Protein AF-A0A101ITB7-F1 (afdb_monomer)

pLDDT: mean 83.91, std 12.14, range [27.19, 98.31]

Structure (mmCIF, N/CA/C/O backbone):
data_AF-A0A101ITB7-F1
#
_entry.id   AF-A0A101ITB7-F1
#
loop_
_atom_site.group_PDB
_atom_site.id
_atom_site.type_symbol
_atom_site.label_atom_id
_atom_site.label_alt_id
_atom_site.label_comp_id
_atom_site.label_asym_id
_atom_site.label_entity_id
_atom_site.label_seq_id
_atom_site.pdbx_PDB_ins_code
_atom_site.Cartn_x
_atom_site.Cartn_y
_atom_site.Cartn_z
_atom_site.occupancy
_atom_site.B_iso_or_equiv
_atom_site.auth_seq_id
_atom_site.auth_comp_id
_atom_site.auth_asym_id
_atom_site.auth_atom_id
_atom_site.pdbx_PDB_model_num
ATOM 1 N N . PRO A 1 1 ? 10.559 -24.877 -35.482 1.00 33.91 1 PRO A N 1
ATOM 2 C CA . PRO A 1 1 ? 9.096 -24.770 -35.271 1.00 33.91 1 PRO A CA 1
ATOM 3 C C . PRO A 1 1 ? 8.736 -25.416 -33.936 1.00 33.91 1 PRO A C 1
ATOM 5 O O . PRO A 1 1 ? 8.872 -26.626 -33.802 1.00 33.91 1 PRO A O 1
ATOM 8 N N . VAL A 1 2 ? 8.377 -24.609 -32.938 1.00 36.75 2 VAL A N 1
ATOM 9 C CA . VAL A 1 2 ? 7.876 -25.147 -31.670 1.00 36.75 2 VAL A CA 1
ATOM 10 C C . VAL A 1 2 ? 6.445 -25.619 -31.937 1.00 36.75 2 VAL A C 1
ATOM 12 O O . VAL A 1 2 ? 5.570 -24.798 -32.208 1.00 36.75 2 VAL A O 1
ATOM 15 N N . ASP A 1 3 ? 6.232 -26.933 -31.974 1.00 37.38 3 ASP A N 1
ATOM 16 C CA . ASP A 1 3 ? 4.893 -27.518 -32.044 1.00 37.38 3 ASP A CA 1
ATOM 17 C C . ASP A 1 3 ? 4.288 -27.493 -30.636 1.00 37.38 3 ASP A C 1
ATOM 19 O O . ASP A 1 3 ? 4.754 -28.191 -29.737 1.00 37.38 3 ASP A O 1
ATOM 23 N N . LEU A 1 4 ? 3.305 -26.616 -30.430 1.00 48.78 4 LEU A N 1
ATOM 24 C CA . LEU A 1 4 ? 2.553 -26.479 -29.176 1.00 48.78 4 LEU A CA 1
ATOM 25 C C . LEU A 1 4 ? 1.049 -26.710 -29.396 1.00 48.78 4 LEU A C 1
ATOM 27 O O . LEU A 1 4 ? 0.224 -26.281 -28.586 1.00 48.78 4 LEU A O 1
ATOM 31 N N . ALA A 1 5 ? 0.669 -27.357 -30.502 1.00 39.28 5 ALA A N 1
ATOM 32 C CA . ALA A 1 5 ? -0.726 -27.549 -30.878 1.00 39.28 5 ALA A CA 1
ATOM 33 C C . ALA A 1 5 ? -1.328 -28.822 -30.254 1.00 39.28 5 ALA A C 1
ATOM 35 O O . ALA A 1 5 ? -1.622 -29.780 -30.955 1.00 39.28 5 ALA A O 1
ATOM 36 N N . ASP A 1 6 ? -1.495 -28.810 -28.928 1.00 38.94 6 ASP A N 1
ATOM 37 C CA . ASP A 1 6 ? -2.653 -29.346 -28.185 1.00 38.94 6 ASP A CA 1
ATOM 38 C C . ASP A 1 6 ? -2.394 -29.163 -26.671 1.00 38.94 6 ASP A C 1
ATOM 40 O O . ASP A 1 6 ? -1.325 -29.503 -26.175 1.00 38.94 6 ASP A O 1
ATOM 44 N N . ASN A 1 7 ? -3.360 -28.610 -25.923 1.00 49.62 7 ASN A N 1
ATOM 45 C CA . ASN A 1 7 ? -3.300 -28.321 -24.468 1.00 49.62 7 ASN A CA 1
ATOM 46 C C . ASN A 1 7 ? -2.377 -27.180 -23.971 1.00 49.62 7 ASN A C 1
ATOM 48 O O . ASN A 1 7 ? -2.079 -27.108 -22.779 1.00 49.62 7 ASN A O 1
ATOM 52 N N . SER A 1 8 ? -1.963 -26.243 -24.827 1.00 61.72 8 SER A N 1
ATOM 53 C CA . SER A 1 8 ? -1.194 -25.062 -24.393 1.00 61.72 8 SER A CA 1
ATOM 54 C C . SER A 1 8 ? -2.022 -24.094 -23.520 1.00 61.72 8 SER A C 1
ATOM 56 O O . SER A 1 8 ? -3.097 -23.641 -23.918 1.00 61.72 8 SER A O 1
ATOM 58 N N . VAL A 1 9 ? -1.480 -23.713 -22.355 1.00 69.94 9 VAL A N 1
ATOM 59 C CA . VAL A 1 9 ? -1.994 -22.662 -21.437 1.00 69.94 9 VAL A CA 1
ATOM 60 C C . VAL A 1 9 ? -1.889 -21.240 -22.013 1.00 69.94 9 VAL A C 1
ATOM 62 O O . VAL A 1 9 ? -2.451 -20.291 -21.464 1.00 69.94 9 VAL A O 1
ATOM 65 N N . PHE A 1 10 ? -1.215 -21.100 -23.157 1.00 70.44 10 PHE A N 1
ATOM 66 C CA . PHE A 1 10 ? -1.117 -19.874 -23.939 1.00 70.44 10 PHE A CA 1
ATOM 67 C C . PHE A 1 10 ? -1.823 -20.037 -25.287 1.00 70.44 10 PHE A C 1
ATOM 69 O O . PHE A 1 10 ? -1.676 -21.039 -25.990 1.00 70.44 10 PHE A O 1
ATOM 76 N N . GLU A 1 11 ? -2.577 -19.021 -25.677 1.00 68.44 11 GLU A N 1
ATOM 77 C CA . GLU A 1 11 ? -2.987 -18.798 -27.050 1.00 68.44 11 GLU A CA 1
ATOM 78 C C . GLU A 1 11 ? -1.802 -18.219 -27.813 1.00 68.44 11 GLU A C 1
ATOM 80 O O . GLU A 1 11 ? -1.277 -17.156 -27.482 1.00 68.44 11 GLU A O 1
ATOM 85 N N . PHE A 1 12 ? -1.346 -18.958 -28.816 1.00 62.19 12 PHE A N 1
ATOM 86 C CA . PHE A 1 12 ? -0.260 -18.511 -29.662 1.00 62.19 12 PHE A CA 1
ATOM 87 C C . PHE A 1 12 ? -0.843 -17.806 -30.878 1.00 62.19 12 PHE A C 1
ATOM 89 O O . PHE A 1 12 ? -1.405 -18.453 -31.766 1.00 62.19 12 PHE A O 1
ATOM 96 N N . TYR A 1 13 ? -0.711 -16.485 -30.938 1.00 55.78 13 TYR A N 1
ATOM 97 C CA . TYR A 1 13 ? -1.038 -15.771 -32.162 1.00 55.78 13 TYR A CA 1
ATOM 98 C C . TYR A 1 13 ? 0.209 -15.797 -33.035 1.00 55.78 13 TYR A C 1
ATOM 100 O O . TYR A 1 13 ? 1.207 -15.162 -32.727 1.00 55.78 13 TYR A O 1
ATOM 108 N N . TYR A 1 14 ? 0.135 -16.628 -34.072 1.00 46.06 14 TYR A N 1
ATOM 109 C CA . TYR A 1 14 ? 1.007 -16.726 -35.241 1.00 46.06 14 TYR A CA 1
ATOM 110 C C . TYR A 1 14 ? 2.308 -15.894 -35.242 1.00 46.06 14 TYR A C 1
ATOM 112 O O . TYR A 1 14 ? 2.302 -14.666 -35.203 1.00 46.06 14 TYR A O 1
ATOM 120 N N . TYR A 1 15 ? 3.417 -16.602 -35.468 1.00 45.84 15 TYR A N 1
ATOM 121 C CA . TYR A 1 15 ? 4.729 -16.088 -35.861 1.00 45.84 15 TYR A CA 1
ATOM 122 C C . TYR A 1 15 ? 4.610 -15.010 -36.954 1.00 45.84 15 TYR A C 1
ATOM 124 O O . TYR A 1 15 ? 4.362 -15.319 -38.123 1.00 45.84 15 TYR A O 1
ATOM 132 N N . TYR A 1 16 ? 4.791 -13.743 -36.580 1.00 38.72 16 TYR A N 1
ATOM 133 C CA . TYR A 1 16 ? 5.037 -12.659 -37.524 1.00 38.72 16 TYR A CA 1
ATOM 134 C C . TYR A 1 16 ? 6.554 -12.438 -37.550 1.00 38.72 16 TYR A C 1
ATOM 136 O O . TYR A 1 16 ? 7.086 -11.822 -36.625 1.00 38.72 16 TYR A O 1
ATOM 144 N N . PRO A 1 17 ? 7.294 -12.900 -38.577 1.00 38.28 17 PRO A N 1
ATOM 145 C CA . PRO A 1 17 ? 8.555 -12.244 -38.873 1.00 38.28 17 PRO A CA 1
ATOM 146 C C . PRO A 1 17 ? 8.157 -10.800 -39.163 1.00 38.28 17 PRO A C 1
ATOM 148 O O . PRO A 1 17 ? 7.329 -10.568 -40.049 1.00 38.28 17 PRO A O 1
ATOM 151 N N . ALA A 1 18 ? 8.611 -9.846 -38.353 1.00 30.25 18 ALA A N 1
ATOM 152 C CA . ALA A 1 18 ? 8.240 -8.452 -38.518 1.00 30.25 18 ALA A CA 1
ATOM 153 C C . ALA A 1 18 ? 8.502 -8.036 -39.975 1.00 30.25 18 ALA A C 1
ATOM 155 O O . ALA A 1 18 ? 9.633 -7.793 -40.379 1.00 30.25 18 ALA A O 1
ATOM 156 N N . LYS A 1 19 ? 7.443 -7.944 -40.788 1.00 32.34 19 LYS A N 1
ATOM 157 C CA . LYS A 1 19 ? 7.458 -7.204 -42.048 1.00 32.34 19 LYS A CA 1
ATOM 158 C C . LYS A 1 19 ? 7.350 -5.721 -41.702 1.00 32.34 19 LYS A C 1
ATOM 160 O O . LYS A 1 19 ? 6.386 -5.064 -42.080 1.00 32.34 19 LYS A O 1
ATOM 165 N N . GLN A 1 20 ? 8.311 -5.189 -40.952 1.00 27.48 20 GLN A N 1
ATOM 166 C CA . GLN A 1 20 ? 8.674 -3.797 -41.154 1.00 27.48 20 GLN A CA 1
ATOM 167 C C . GLN A 1 20 ? 9.738 -3.803 -42.237 1.00 27.48 20 GLN A C 1
ATOM 169 O O . GLN A 1 20 ? 10.849 -4.286 -42.045 1.00 27.48 20 GLN A O 1
ATOM 174 N N . SER A 1 21 ? 9.334 -3.343 -43.416 1.00 27.75 21 SER A N 1
ATOM 175 C CA . SER A 1 21 ? 10.185 -3.175 -44.583 1.00 27.75 21 SER A CA 1
ATOM 176 C C . SER A 1 21 ? 11.268 -2.134 -44.292 1.00 27.75 21 SER A C 1
ATOM 178 O O . SER A 1 21 ? 11.135 -0.974 -44.675 1.00 27.75 21 SER A O 1
ATOM 180 N N . VAL A 1 22 ? 12.344 -2.532 -43.618 1.00 27.19 22 VAL A N 1
ATOM 181 C CA . VAL A 1 22 ? 13.612 -1.810 -43.686 1.00 27.19 22 VAL A CA 1
ATOM 182 C C . VAL A 1 22 ? 14.272 -2.278 -44.978 1.00 27.19 22 VAL A C 1
ATOM 184 O O . VAL A 1 22 ? 14.761 -3.398 -45.088 1.00 27.19 22 VAL A O 1
ATOM 187 N N . TYR A 1 23 ? 14.166 -1.457 -46.019 1.00 31.00 23 TYR A N 1
ATOM 188 C CA . TYR A 1 23 ? 14.819 -1.705 -47.299 1.00 31.00 23 TYR A CA 1
ATOM 189 C C . TYR A 1 23 ? 16.345 -1.691 -47.117 1.00 31.00 23 TYR A C 1
ATOM 191 O O . TYR A 1 23 ? 16.915 -0.610 -47.037 1.00 31.00 23 TYR A O 1
ATOM 199 N N . ALA A 1 24 ? 16.989 -2.861 -47.075 1.00 28.48 24 ALA A N 1
ATOM 200 C CA . ALA A 1 24 ? 18.298 -3.154 -47.682 1.00 28.48 24 ALA A CA 1
ATOM 201 C C . ALA A 1 24 ? 18.719 -4.608 -47.383 1.00 28.48 24 ALA A C 1
ATOM 203 O O . ALA A 1 24 ? 18.534 -5.111 -46.279 1.00 28.48 24 ALA A O 1
ATOM 204 N N . TYR A 1 25 ? 19.264 -5.283 -48.394 1.00 40.50 25 TYR A N 1
ATOM 205 C CA . TYR A 1 25 ? 19.707 -6.677 -48.372 1.00 40.50 25 TYR A CA 1
ATOM 206 C C . TYR A 1 25 ? 20.937 -6.857 -47.465 1.00 40.50 25 TYR A C 1
ATOM 208 O O . TYR A 1 25 ? 21.941 -6.193 -47.696 1.00 40.50 25 TYR A O 1
ATOM 216 N N . ASN A 1 26 ? 20.871 -7.746 -46.463 1.00 38.38 26 ASN A N 1
ATOM 217 C CA . ASN A 1 26 ? 22.031 -8.164 -45.666 1.00 38.38 26 ASN A CA 1
ATOM 218 C C . ASN A 1 26 ? 21.758 -9.475 -44.902 1.00 38.38 26 ASN A C 1
ATOM 220 O O . ASN A 1 26 ? 20.678 -9.683 -44.345 1.00 38.38 26 ASN A O 1
ATOM 224 N N . SER A 1 27 ? 22.743 -10.368 -44.871 1.00 42.62 27 SER A N 1
ATOM 225 C CA . SER A 1 27 ? 22.672 -11.713 -44.294 1.00 42.62 27 SER A CA 1
ATOM 226 C C . SER A 1 27 ? 23.351 -11.776 -42.926 1.00 42.62 27 SER A C 1
ATOM 228 O O . SER A 1 27 ? 24.191 -12.642 -42.741 1.00 42.62 27 SER A O 1
ATOM 230 N N . GLU A 1 28 ? 23.021 -10.873 -41.981 1.00 39.09 28 GLU A N 1
ATOM 231 C CA . GLU A 1 28 ? 23.363 -10.996 -40.542 1.00 39.09 28 GLU A CA 1
ATOM 232 C C . GLU A 1 28 ? 22.151 -10.872 -39.597 1.00 39.09 28 GLU A C 1
ATOM 234 O O . GLU A 1 28 ? 22.014 -9.938 -38.820 1.00 39.09 28 GLU A O 1
ATOM 239 N N . TRP A 1 29 ? 21.193 -11.793 -39.705 1.00 45.44 29 TRP A N 1
ATOM 240 C CA . TRP A 1 29 ? 20.064 -11.889 -38.777 1.00 45.44 29 TRP A CA 1
ATOM 241 C C . TRP A 1 29 ? 20.512 -12.406 -37.400 1.00 45.44 29 TRP A C 1
ATOM 243 O O . TRP A 1 29 ? 20.608 -13.616 -37.183 1.00 45.44 29 TRP A O 1
ATOM 253 N N . ASN A 1 30 ? 20.638 -11.513 -36.425 1.00 38.09 30 ASN A N 1
ATOM 254 C CA . ASN A 1 30 ? 20.083 -11.825 -35.112 1.00 38.09 30 ASN A CA 1
ATOM 255 C C . ASN A 1 30 ? 18.574 -12.012 -35.316 1.00 38.09 30 ASN A C 1
ATOM 257 O O . ASN A 1 30 ? 17.835 -11.044 -35.500 1.00 38.09 30 ASN A O 1
ATOM 261 N N . SER A 1 31 ? 18.104 -13.259 -35.410 1.00 39.88 31 SER A N 1
ATOM 262 C CA . SER A 1 31 ? 16.673 -13.508 -35.571 1.00 39.88 31 SER A CA 1
ATOM 263 C C . SER A 1 31 ? 16.002 -13.399 -34.207 1.00 39.88 31 SER A C 1
ATOM 265 O O . SER A 1 31 ? 15.858 -14.393 -33.493 1.00 39.88 31 SER A O 1
ATOM 267 N N . ALA A 1 32 ? 15.576 -12.191 -33.845 1.00 40.72 32 ALA A N 1
ATOM 268 C CA . ALA A 1 32 ? 14.639 -12.010 -32.748 1.00 40.72 32 ALA A CA 1
ATOM 269 C C . ALA A 1 32 ? 13.303 -12.642 -33.163 1.00 40.72 32 ALA A C 1
ATOM 271 O O . ALA A 1 32 ? 12.552 -12.103 -33.979 1.00 40.72 32 ALA A O 1
ATOM 272 N N . SER A 1 33 ? 13.042 -13.842 -32.650 1.00 48.19 33 SER A N 1
ATOM 273 C CA . SER A 1 33 ? 11.753 -14.500 -32.823 1.00 48.19 33 SER A CA 1
ATOM 274 C C . SER A 1 33 ? 10.846 -14.040 -31.698 1.00 48.19 33 SER A C 1
ATOM 276 O O . SER A 1 33 ? 10.989 -14.470 -30.557 1.00 48.19 33 SER A O 1
ATOM 278 N N . TRP A 1 34 ? 9.929 -13.136 -32.024 1.00 54.03 34 TRP A N 1
ATOM 279 C CA . TRP A 1 34 ? 8.915 -12.684 -31.087 1.00 54.03 34 TRP A CA 1
ATOM 280 C C . TRP A 1 34 ? 7.776 -13.694 -31.067 1.00 54.03 34 TRP A C 1
ATOM 282 O O . TRP A 1 34 ? 7.126 -13.964 -32.078 1.00 54.03 34 TRP A O 1
ATOM 292 N N . TYR A 1 35 ? 7.558 -14.263 -29.893 1.00 61.75 35 TYR A N 1
ATOM 293 C CA . TYR A 1 35 ? 6.445 -15.148 -29.610 1.00 61.75 35 TYR A CA 1
ATOM 294 C C . TYR A 1 35 ? 5.341 -14.283 -29.008 1.00 61.75 35 TYR A C 1
ATOM 296 O O . TYR A 1 35 ? 5.442 -13.878 -27.851 1.00 61.75 35 TYR A O 1
ATOM 304 N N . TYR A 1 36 ? 4.305 -13.960 -29.790 1.00 62.88 36 TYR A N 1
ATOM 305 C CA . TYR A 1 36 ? 3.116 -13.349 -29.206 1.00 62.88 36 TYR A CA 1
ATOM 306 C C . TYR A 1 36 ? 2.306 -14.445 -28.524 1.00 62.88 36 TYR A C 1
ATOM 308 O O . TYR A 1 36 ? 1.613 -15.245 -29.159 1.00 62.88 36 TYR A O 1
ATOM 316 N N . ILE A 1 37 ? 2.449 -14.487 -27.208 1.00 69.44 37 ILE A N 1
ATOM 317 C CA . ILE A 1 37 ? 1.675 -15.353 -26.338 1.00 69.44 37 ILE A CA 1
ATOM 318 C C . ILE A 1 37 ? 0.582 -14.518 -25.686 1.00 69.44 37 ILE A C 1
ATOM 320 O O . ILE A 1 37 ? 0.841 -13.448 -25.140 1.00 69.44 37 ILE A O 1
ATOM 324 N N . GLN A 1 38 ? -0.642 -15.020 -25.722 1.00 73.38 38 GLN A N 1
ATOM 325 C CA . GLN A 1 38 ? -1.711 -14.529 -24.873 1.00 73.38 38 GLN A CA 1
ATOM 326 C C . GLN A 1 38 ? -2.016 -15.618 -23.849 1.00 73.38 38 GLN A C 1
ATOM 328 O O . GLN A 1 38 ? -2.418 -16.717 -24.230 1.00 73.38 38 GLN A O 1
ATOM 333 N N . PRO A 1 39 ? -1.811 -15.378 -22.553 1.00 75.56 39 PRO A N 1
ATOM 334 C CA . PRO A 1 39 ? -2.157 -16.371 -21.551 1.00 75.56 39 PRO A CA 1
ATOM 335 C C . PRO A 1 39 ? -3.668 -16.613 -21.496 1.00 75.56 39 PRO A C 1
ATOM 337 O O . PRO A 1 39 ? -4.459 -15.676 -21.579 1.00 75.56 39 PRO A O 1
ATOM 340 N N . LYS A 1 40 ? -4.063 -17.884 -21.348 1.00 76.69 40 LYS A N 1
ATOM 341 C CA . LYS A 1 40 ? -5.464 -18.311 -21.160 1.00 76.69 40 LYS A CA 1
ATOM 342 C C . LYS A 1 40 ? -5.798 -18.631 -19.712 1.00 76.69 40 LYS A C 1
ATOM 344 O O . LYS A 1 40 ? -6.967 -18.670 -19.344 1.00 76.69 40 LYS A O 1
ATOM 349 N N . GLN A 1 41 ? -4.774 -18.953 -18.933 1.00 79.81 41 GLN A N 1
ATOM 350 C CA . GLN A 1 41 ? -4.882 -19.419 -17.560 1.00 79.81 41 GLN A CA 1
ATOM 351 C C . GLN A 1 41 ? -3.926 -18.614 -16.689 1.00 79.81 41 GLN A C 1
ATOM 353 O O . GLN A 1 41 ? -2.853 -18.216 -17.141 1.00 79.81 41 GLN A O 1
ATOM 358 N N . LEU A 1 42 ? -4.336 -18.381 -15.448 1.00 82.56 42 LEU A N 1
ATOM 359 C CA . LEU A 1 42 ? -3.493 -17.799 -14.412 1.00 82.56 42 LEU A CA 1
ATOM 360 C C . LEU A 1 42 ? -2.590 -18.885 -13.819 1.00 82.56 42 LEU A C 1
ATOM 362 O O . LEU A 1 42 ? -2.994 -20.046 -13.747 1.00 82.56 42 LEU A O 1
ATOM 366 N N . GLY A 1 43 ? -1.392 -18.511 -13.377 1.00 78.50 43 GLY A N 1
ATOM 367 C CA . GLY A 1 43 ? -0.438 -19.421 -12.746 1.00 78.50 43 GLY A CA 1
ATOM 368 C C . GLY A 1 43 ? 1.002 -19.229 -13.209 1.00 78.50 43 GLY A C 1
ATOM 369 O O . GLY A 1 43 ? 1.315 -18.344 -14.008 1.00 78.50 43 GLY A O 1
ATOM 370 N N . ASP A 1 44 ? 1.875 -20.088 -12.689 1.00 75.44 44 ASP A N 1
ATOM 371 C CA . ASP A 1 44 ? 3.286 -20.152 -13.057 1.00 75.44 44 ASP A CA 1
ATOM 372 C C . ASP A 1 44 ? 3.504 -21.255 -14.091 1.00 75.44 44 ASP A C 1
ATOM 374 O O . ASP A 1 44 ? 3.261 -22.437 -13.840 1.00 75.44 44 ASP A O 1
ATOM 378 N N . PHE A 1 45 ? 3.988 -20.865 -15.266 1.00 77.75 45 PHE A N 1
ATOM 379 C CA . PHE A 1 45 ? 4.180 -21.771 -16.388 1.00 77.75 45 PHE A CA 1
ATOM 380 C C . PHE A 1 45 ? 5.649 -21.813 -16.777 1.00 77.75 45 PHE A C 1
ATOM 382 O O . PHE A 1 45 ? 6.194 -20.866 -17.348 1.00 77.75 45 PHE A O 1
ATOM 389 N N . ASN A 1 46 ? 6.299 -22.933 -16.470 1.00 76.94 46 ASN A N 1
ATOM 390 C CA . ASN A 1 46 ? 7.658 -23.181 -16.928 1.00 76.94 46 ASN A CA 1
ATOM 391 C C . ASN A 1 46 ? 7.658 -23.385 -18.443 1.00 76.94 46 ASN A C 1
ATOM 393 O O . ASN A 1 46 ? 6.867 -24.164 -18.974 1.00 76.94 46 ASN A O 1
ATOM 397 N N . TYR A 1 47 ? 8.569 -22.710 -19.129 1.00 71.06 47 TYR A N 1
ATOM 398 C CA . TYR A 1 47 ? 8.794 -22.868 -20.554 1.00 71.06 47 TYR A CA 1
ATOM 399 C C . TYR A 1 47 ? 10.230 -23.311 -20.815 1.00 71.06 47 TYR A C 1
ATOM 401 O O . TYR A 1 47 ? 11.154 -23.006 -20.059 1.00 71.06 47 TYR A O 1
ATOM 409 N N . SER A 1 48 ? 10.406 -24.019 -21.924 1.00 69.44 48 SER A N 1
ATOM 410 C CA . SER A 1 48 ? 11.707 -24.318 -22.500 1.00 69.44 48 SER A CA 1
ATOM 411 C C . SER A 1 48 ? 11.647 -23.974 -23.978 1.00 69.44 48 SER A C 1
ATOM 413 O O . SER A 1 48 ? 10.795 -24.488 -24.703 1.00 69.44 48 SER A O 1
ATOM 415 N N . ILE A 1 49 ? 12.516 -23.077 -24.428 1.00 68.62 49 ILE A N 1
ATOM 416 C CA . ILE A 1 49 ? 12.694 -22.784 -25.847 1.00 68.62 49 ILE A CA 1
ATOM 417 C C . ILE A 1 49 ? 13.945 -23.531 -26.279 1.00 68.62 49 ILE A C 1
ATOM 419 O O . ILE A 1 49 ? 15.048 -23.204 -25.847 1.00 68.62 49 ILE A O 1
ATOM 423 N N . THR A 1 50 ? 13.761 -24.543 -27.124 1.00 66.25 50 THR A N 1
ATOM 424 C CA . THR A 1 50 ? 14.864 -25.308 -27.710 1.00 66.25 50 THR A CA 1
ATOM 425 C C . THR A 1 50 ? 15.142 -24.798 -29.119 1.00 66.25 50 THR A C 1
ATOM 427 O O . THR A 1 50 ? 14.239 -24.719 -29.955 1.00 66.25 50 THR A O 1
ATOM 430 N N . LEU A 1 51 ? 16.398 -24.454 -29.381 1.00 62.03 51 LEU A N 1
ATOM 431 C CA . LEU A 1 51 ? 16.914 -24.142 -30.704 1.00 62.03 51 LEU A CA 1
ATOM 432 C C . LEU A 1 51 ? 17.685 -25.356 -31.223 1.00 62.03 51 LEU A C 1
ATOM 434 O O . LEU A 1 51 ? 18.692 -25.748 -30.636 1.00 62.03 51 LEU A O 1
ATOM 438 N N . GLU A 1 52 ? 17.229 -25.926 -32.336 1.00 61.94 52 GLU A N 1
ATOM 439 C CA . GLU A 1 52 ? 17.882 -27.061 -32.990 1.00 61.94 52 GLU A CA 1
ATOM 440 C C . GLU A 1 52 ? 18.375 -26.669 -34.382 1.00 61.94 52 GLU A C 1
ATOM 442 O O . GLU A 1 52 ? 17.607 -26.190 -35.219 1.00 61.94 52 GLU A O 1
ATOM 447 N N . ALA A 1 53 ? 19.661 -26.894 -34.641 1.00 50.41 53 ALA A N 1
ATOM 448 C CA . ALA A 1 53 ? 20.281 -26.651 -35.937 1.00 50.41 53 ALA A CA 1
ATOM 449 C C . ALA A 1 53 ? 21.446 -27.623 -36.166 1.00 50.41 53 ALA A C 1
ATOM 451 O O . ALA A 1 53 ? 22.256 -27.866 -35.274 1.00 50.41 53 ALA A O 1
ATOM 452 N N . LYS A 1 54 ? 21.544 -28.186 -37.379 1.00 55.56 54 LYS A N 1
ATOM 453 C CA . LYS A 1 54 ? 22.667 -29.042 -37.828 1.00 55.56 54 LYS A CA 1
ATOM 454 C C . LYS A 1 54 ? 23.033 -30.184 -36.859 1.00 55.56 54 LYS A C 1
ATOM 456 O O . LYS A 1 54 ? 24.204 -30.486 -36.650 1.00 55.56 54 LYS A O 1
ATOM 461 N N . GLY A 1 55 ? 22.026 -30.820 -36.255 1.00 63.09 55 GLY A N 1
ATOM 462 C CA . GLY A 1 55 ? 22.220 -31.924 -35.305 1.00 63.09 55 GLY A CA 1
ATOM 463 C C . GLY A 1 55 ? 22.742 -31.498 -33.926 1.00 63.09 55 GLY A C 1
ATOM 464 O O . GLY A 1 55 ? 23.154 -32.355 -33.148 1.00 63.09 55 GLY A O 1
ATOM 465 N N . ARG A 1 56 ? 22.736 -30.195 -33.619 1.00 50.50 56 ARG A N 1
ATOM 466 C CA . ARG A 1 56 ? 23.019 -29.627 -32.295 1.00 50.50 56 ARG A CA 1
ATOM 467 C C . ARG A 1 56 ? 21.762 -28.959 -31.742 1.00 50.50 56 ARG A C 1
ATOM 469 O O . ARG A 1 56 ? 20.965 -28.412 -32.502 1.00 50.50 56 ARG A O 1
ATOM 476 N N . SER A 1 57 ? 21.615 -28.984 -30.423 1.00 64.12 57 SER A N 1
ATOM 477 C CA . SER A 1 57 ? 20.503 -28.367 -29.701 1.00 64.12 57 SER A CA 1
ATOM 478 C C . SER A 1 57 ? 21.027 -27.497 -28.562 1.00 64.12 57 SER A C 1
ATOM 480 O O . SER A 1 57 ? 21.911 -27.927 -27.819 1.00 64.12 57 SER A O 1
ATOM 482 N N . ALA A 1 58 ? 20.452 -26.313 -28.393 1.00 56.97 58 ALA A N 1
ATOM 483 C CA . ALA A 1 58 ? 20.596 -25.475 -27.206 1.00 56.97 58 ALA A CA 1
ATOM 484 C C . ALA A 1 58 ? 19.203 -25.167 -26.649 1.00 56.97 58 ALA A C 1
ATOM 486 O O . ALA A 1 58 ? 18.225 -25.195 -27.393 1.00 56.97 58 ALA A O 1
ATOM 487 N N . TYR A 1 59 ? 19.095 -24.882 -25.354 1.00 64.25 59 TYR A N 1
ATOM 488 C CA . TYR A 1 59 ? 17.816 -24.558 -24.732 1.00 64.25 59 TYR A CA 1
ATOM 489 C C . TYR A 1 59 ? 17.952 -23.389 -23.764 1.00 64.25 59 TYR A C 1
ATOM 491 O O . TYR A 1 59 ? 18.980 -23.226 -23.106 1.00 64.25 59 TYR A O 1
ATOM 499 N N . VAL A 1 60 ? 16.886 -22.602 -23.657 1.00 60.28 60 VAL A N 1
ATOM 500 C CA . VAL A 1 60 ? 16.680 -21.646 -22.570 1.00 60.28 60 VAL A CA 1
ATOM 501 C C . VAL A 1 60 ? 15.412 -22.034 -21.831 1.00 60.28 60 VAL A C 1
ATOM 503 O O . VAL A 1 60 ? 14.375 -22.286 -22.443 1.00 60.28 60 VAL A O 1
ATOM 506 N N . ASN A 1 61 ? 15.513 -22.106 -20.511 1.00 66.38 61 ASN A N 1
ATOM 507 C CA . ASN A 1 61 ? 14.377 -22.367 -19.643 1.00 66.38 61 ASN A CA 1
ATOM 508 C C . ASN A 1 61 ? 14.006 -21.079 -18.921 1.00 66.38 61 ASN A C 1
ATOM 510 O O . ASN A 1 61 ? 14.879 -20.290 -18.562 1.00 66.38 61 ASN A O 1
ATOM 514 N N . GLY A 1 62 ? 12.723 -20.906 -18.657 1.00 65.06 62 GLY A N 1
ATOM 515 C CA . GLY A 1 62 ? 12.239 -19.834 -17.808 1.00 65.06 62 GLY A CA 1
ATOM 516 C C . GLY A 1 62 ? 10.855 -20.144 -17.271 1.00 65.06 62 GLY A C 1
ATOM 517 O O . GLY A 1 62 ? 10.306 -21.221 -17.502 1.00 65.06 62 GLY A O 1
ATOM 518 N N . THR A 1 63 ? 10.287 -19.179 -16.566 1.00 70.25 63 THR A N 1
ATOM 519 C CA . THR A 1 63 ? 8.937 -19.265 -16.017 1.00 70.25 63 THR A CA 1
ATOM 520 C C . THR A 1 63 ? 8.185 -18.009 -16.422 1.00 70.25 63 THR A C 1
ATOM 522 O O . THR A 1 63 ? 8.682 -16.900 -16.241 1.00 70.25 63 THR A O 1
ATOM 525 N N . ILE A 1 64 ? 6.997 -18.177 -16.997 1.00 71.44 64 ILE A N 1
ATOM 526 C CA . ILE A 1 64 ? 6.049 -17.090 -17.230 1.00 71.44 64 ILE A CA 1
ATOM 527 C C . ILE A 1 64 ? 5.029 -17.146 -16.102 1.00 71.44 64 ILE A C 1
ATOM 529 O O . ILE A 1 64 ? 4.276 -18.113 -15.996 1.00 71.44 64 ILE A O 1
ATOM 533 N N . ARG A 1 65 ? 5.000 -16.101 -15.277 1.00 72.94 65 ARG A N 1
ATOM 534 C CA . ARG A 1 65 ? 3.956 -15.896 -14.275 1.00 72.94 65 ARG A CA 1
ATOM 535 C C . ARG A 1 65 ? 2.825 -15.093 -14.896 1.00 72.94 65 ARG A C 1
ATOM 537 O O . ARG A 1 65 ? 3.017 -13.937 -15.269 1.00 72.94 65 ARG A O 1
ATOM 544 N N . VAL A 1 66 ? 1.651 -15.701 -15.003 1.00 76.69 66 VAL A N 1
ATOM 545 C CA . VAL A 1 66 ? 0.422 -15.027 -15.421 1.00 76.69 66 VAL A CA 1
ATOM 546 C C . VAL A 1 66 ? -0.398 -14.751 -14.177 1.00 76.69 66 VAL A C 1
ATOM 548 O O . VAL A 1 66 ? -0.896 -15.673 -13.532 1.00 76.69 66 VAL A O 1
ATOM 551 N N . ARG A 1 67 ? -0.567 -13.472 -13.866 1.00 76.38 67 ARG A N 1
ATOM 552 C CA . ARG A 1 67 ? -1.375 -13.023 -12.741 1.00 76.38 67 ARG A CA 1
ATOM 553 C C . ARG A 1 67 ? -2.289 -11.884 -13.160 1.00 76.38 67 ARG A C 1
ATOM 555 O O . ARG A 1 67 ? -2.031 -11.184 -14.135 1.00 76.38 67 ARG A O 1
ATOM 562 N N . GLU A 1 68 ? -3.326 -11.700 -12.375 1.00 80.25 68 GLU A N 1
ATOM 563 C CA . GLU A 1 68 ? -4.129 -10.486 -12.314 1.00 80.25 68 GLU A CA 1
ATOM 564 C C . GLU A 1 68 ? -4.122 -10.012 -10.852 1.00 80.25 68 GLU A C 1
ATOM 566 O O . GLU A 1 68 ? -3.650 -10.759 -9.988 1.00 80.25 68 GLU A O 1
ATOM 571 N N . PRO A 1 69 ? -4.632 -8.808 -10.542 1.00 79.62 69 PRO A N 1
ATOM 572 C CA . PRO A 1 69 ? -4.766 -8.378 -9.158 1.00 79.62 69 PRO A CA 1
ATOM 573 C C . PRO A 1 69 ? -5.549 -9.402 -8.327 1.00 79.62 69 PRO A C 1
ATOM 575 O O . PRO A 1 69 ? -6.661 -9.805 -8.692 1.00 79.62 69 PRO A O 1
ATOM 578 N N . ASN A 1 70 ? -4.965 -9.814 -7.205 1.00 83.62 70 ASN A N 1
ATOM 579 C CA . ASN A 1 70 ? -5.638 -10.677 -6.247 1.00 83.62 70 ASN A CA 1
ATOM 580 C C . ASN A 1 70 ? -6.651 -9.873 -5.427 1.00 83.62 70 ASN A C 1
ATOM 582 O O . ASN A 1 70 ? -6.461 -8.688 -5.148 1.00 83.62 70 ASN A O 1
ATOM 586 N N . VAL A 1 71 ? -7.718 -10.548 -5.017 1.00 85.88 71 VAL A N 1
ATOM 587 C CA . VAL A 1 71 ? -8.612 -10.097 -3.955 1.00 85.88 71 VAL A CA 1
ATOM 588 C C . VAL A 1 71 ? -8.306 -10.888 -2.694 1.00 85.88 71 VAL A C 1
ATOM 590 O O . VAL A 1 71 ? -7.952 -12.069 -2.748 1.00 85.88 71 VAL A O 1
ATOM 593 N N . ASP A 1 72 ? -8.438 -10.223 -1.557 1.00 85.44 72 ASP A N 1
ATOM 594 C CA . ASP A 1 72 ? -8.334 -10.877 -0.264 1.00 85.44 72 ASP A CA 1
ATOM 595 C C . ASP A 1 72 ? -9.618 -11.685 -0.016 1.00 85.44 72 ASP A C 1
ATOM 597 O O . ASP A 1 72 ? -10.736 -11.182 -0.173 1.00 85.44 72 ASP A O 1
ATOM 601 N N . ILE A 1 73 ? -9.442 -12.941 0.375 1.00 87.31 73 ILE A N 1
ATOM 602 C CA . ILE A 1 73 ? -10.497 -13.832 0.836 1.00 87.31 73 ILE A CA 1
ATOM 603 C C . ILE A 1 73 ? -10.382 -13.941 2.346 1.00 87.31 73 ILE A C 1
ATOM 605 O O . ILE A 1 73 ? -9.304 -14.216 2.882 1.00 87.31 73 ILE A O 1
ATOM 609 N N . LYS A 1 74 ? -11.498 -13.712 3.034 1.00 85.25 74 LYS A N 1
ATOM 610 C CA . LYS A 1 74 ? -11.550 -13.651 4.488 1.00 85.25 74 LYS A CA 1
ATOM 611 C C . LYS A 1 74 ? -12.670 -14.498 5.034 1.00 85.25 74 LYS A C 1
ATOM 613 O O . LYS A 1 74 ? -13.843 -14.297 4.734 1.00 85.25 74 LYS A O 1
ATOM 618 N N . VAL A 1 75 ? -12.287 -15.409 5.913 1.00 85.94 75 VAL A N 1
ATOM 619 C CA . VAL A 1 75 ? -13.205 -16.223 6.691 1.00 85.94 75 VAL A CA 1
ATOM 620 C C . VAL A 1 75 ? -12.906 -15.951 8.151 1.00 85.94 75 VAL A C 1
ATOM 622 O O . VAL A 1 75 ? -11.937 -16.460 8.703 1.00 85.94 75 VAL A O 1
ATOM 625 N N . MET A 1 76 ? -13.742 -15.119 8.759 1.00 80.50 76 MET A N 1
ATOM 626 C CA . MET A 1 76 ? -13.709 -14.852 10.191 1.00 80.50 76 MET A CA 1
ATOM 627 C C . MET A 1 76 ? -14.973 -15.444 10.786 1.00 80.50 76 MET A C 1
ATOM 629 O O . MET A 1 76 ? -16.076 -15.119 10.340 1.00 80.50 76 MET A O 1
ATOM 633 N N . ASN A 1 77 ? -14.819 -16.332 11.759 1.00 82.12 77 ASN A N 1
ATOM 634 C CA . ASN A 1 77 ? -15.955 -16.866 12.492 1.00 82.12 77 ASN A CA 1
ATOM 635 C C . ASN A 1 77 ? -15.660 -16.851 13.987 1.00 82.12 77 ASN A C 1
ATOM 637 O O . ASN A 1 77 ? -14.548 -17.178 14.407 1.00 82.12 77 ASN A O 1
ATOM 641 N N . THR A 1 78 ? -16.660 -16.481 14.778 1.00 81.94 78 THR A N 1
ATOM 642 C CA . THR A 1 78 ? -16.558 -16.401 16.233 1.00 81.94 78 THR A CA 1
ATOM 643 C C . THR A 1 78 ? -17.742 -17.123 16.854 1.00 81.94 78 THR A C 1
ATOM 645 O O . THR A 1 78 ? -18.876 -16.982 16.406 1.00 81.94 78 THR A O 1
ATOM 648 N N . THR A 1 79 ? -17.484 -17.885 17.913 1.00 83.56 79 THR A N 1
ATOM 649 C CA . THR A 1 79 ? -18.529 -18.465 18.752 1.00 83.56 79 THR A CA 1
ATOM 650 C C . THR A 1 79 ? -18.251 -18.182 20.221 1.00 83.56 79 THR A C 1
ATOM 652 O O . THR A 1 79 ? -17.099 -18.162 20.666 1.00 83.56 79 THR A O 1
ATOM 655 N N . LEU A 1 80 ? -19.326 -17.996 20.984 1.00 82.88 80 LEU A N 1
ATOM 656 C CA . LEU A 1 80 ? -19.292 -17.865 22.434 1.00 82.88 80 LEU A CA 1
ATOM 657 C C . LEU A 1 80 ? -19.694 -19.201 23.067 1.00 82.88 80 LEU A C 1
ATOM 659 O O . LEU A 1 80 ? -20.826 -19.649 22.921 1.00 82.88 80 LEU A O 1
ATOM 663 N N . VAL A 1 81 ? -18.759 -19.831 23.768 1.00 85.50 81 VAL A N 1
ATOM 664 C CA . VAL A 1 81 ? -18.958 -21.032 24.582 1.00 85.50 81 VAL A CA 1
ATOM 665 C C . VAL A 1 81 ? -19.304 -20.596 26.004 1.00 85.50 81 VAL A C 1
ATOM 667 O O . VAL A 1 81 ? -18.606 -19.780 26.606 1.00 85.50 81 VAL A O 1
ATOM 670 N N . THR A 1 82 ? -20.387 -21.132 26.548 1.00 81.75 82 THR A N 1
ATOM 671 C CA . THR A 1 82 ? -20.934 -20.781 27.857 1.00 81.75 82 THR A CA 1
ATOM 672 C C . THR A 1 82 ? -21.054 -22.020 28.754 1.00 81.75 82 THR A C 1
ATOM 674 O O . THR A 1 82 ? -20.075 -22.434 29.381 1.00 81.75 82 THR A O 1
ATOM 677 N N . ASN A 1 83 ? -22.248 -22.613 28.825 1.00 80.12 83 ASN A N 1
ATOM 678 C CA . ASN A 1 83 ? -22.624 -23.684 29.744 1.00 80.12 83 ASN A CA 1
ATOM 679 C C . ASN A 1 83 ? -22.743 -25.061 29.066 1.00 80.12 83 ASN A C 1
ATOM 681 O O . ASN A 1 83 ? -23.335 -25.991 29.622 1.00 80.12 83 ASN A O 1
ATOM 685 N N . GLU A 1 84 ? -22.269 -25.200 27.831 1.00 80.88 84 GLU A N 1
ATOM 686 C CA . GLU A 1 84 ? -22.434 -26.424 27.059 1.00 80.88 84 GLU A CA 1
ATOM 687 C C . GLU A 1 84 ? -21.599 -27.553 27.681 1.00 80.88 84 GLU A C 1
ATOM 689 O O . GLU A 1 84 ? -20.377 -27.484 27.770 1.00 80.88 84 GLU A O 1
ATOM 694 N N . THR A 1 85 ? -22.268 -28.624 28.120 1.00 73.50 85 THR A N 1
ATOM 695 C CA . THR A 1 85 ? -21.632 -29.790 28.768 1.00 73.50 85 THR A CA 1
ATOM 696 C C . THR A 1 85 ? -21.053 -30.807 27.775 1.00 73.50 85 THR A C 1
ATOM 698 O O . THR A 1 85 ? -20.398 -31.766 28.182 1.00 73.50 85 THR A O 1
ATOM 701 N N . GLY A 1 86 ? -21.301 -30.616 26.475 1.00 81.81 86 GLY A N 1
ATOM 702 C CA . GLY A 1 86 ? -20.775 -31.429 25.378 1.00 81.81 86 GLY A CA 1
ATOM 703 C C . GLY A 1 86 ? -19.742 -30.678 24.536 1.00 81.81 86 GLY A C 1
ATOM 704 O O . GLY A 1 86 ? -19.311 -29.584 24.889 1.00 81.81 86 GLY A O 1
ATOM 705 N N . ASN A 1 87 ? -19.357 -31.266 23.403 1.00 87.81 87 ASN A N 1
ATOM 706 C CA . ASN A 1 87 ? -18.489 -30.576 22.453 1.00 87.81 87 ASN A CA 1
ATOM 707 C C . ASN A 1 87 ? -19.234 -29.394 21.823 1.00 87.81 87 ASN A C 1
ATOM 709 O O . ASN A 1 87 ? -20.360 -29.563 21.350 1.00 87.81 87 ASN A O 1
ATOM 713 N N . VAL A 1 88 ? -18.580 -28.237 21.754 1.00 89.94 88 VAL A N 1
ATOM 714 C CA . VAL A 1 88 ? -19.035 -27.111 20.933 1.00 89.94 88 VAL A CA 1
ATOM 715 C C . VAL A 1 88 ? -18.256 -27.132 19.628 1.00 89.94 88 VAL A C 1
ATOM 717 O O . VAL A 1 88 ? -17.029 -27.202 19.645 1.00 89.94 88 VAL A O 1
ATOM 720 N N . ILE A 1 89 ? -18.970 -27.114 18.503 1.00 91.00 89 ILE A N 1
ATOM 721 C CA . ILE A 1 89 ? -18.389 -27.198 17.161 1.00 91.00 89 ILE A CA 1
ATOM 722 C C . ILE A 1 89 ? -18.677 -25.889 16.434 1.00 91.00 89 ILE A C 1
ATOM 724 O O . ILE A 1 89 ? -19.837 -25.519 16.258 1.00 91.00 89 ILE A O 1
ATOM 728 N N . MET A 1 90 ? -17.619 -25.212 15.998 1.00 91.25 90 MET A N 1
ATOM 729 C CA . MET A 1 90 ? -17.688 -24.062 15.103 1.00 91.25 90 MET A CA 1
ATOM 730 C C . MET A 1 90 ? -17.173 -24.482 13.731 1.00 91.25 90 MET A C 1
ATOM 732 O O . MET A 1 90 ? -16.014 -24.864 13.592 1.00 91.25 90 MET A O 1
ATOM 736 N N . THR A 1 91 ? -18.020 -24.402 12.711 1.00 91.62 91 THR A N 1
ATOM 737 C CA . THR A 1 91 ? -17.618 -24.663 11.326 1.00 91.62 91 THR A CA 1
ATOM 738 C C . THR A 1 91 ? -17.118 -23.387 10.661 1.00 91.62 91 THR A C 1
ATOM 740 O O . THR A 1 91 ? -17.603 -22.291 10.943 1.00 91.62 91 THR A O 1
ATOM 743 N N . PHE A 1 92 ? -16.156 -23.509 9.754 1.00 91.25 92 PHE A N 1
ATOM 744 C CA . PHE A 1 92 ? -15.737 -22.414 8.887 1.00 91.25 92 PHE A CA 1
ATOM 745 C C . PHE A 1 92 ? -15.411 -22.932 7.480 1.00 91.25 92 PHE A C 1
ATOM 747 O O . PHE A 1 92 ? -14.930 -24.059 7.333 1.00 91.25 92 PHE A O 1
ATOM 754 N N . PRO A 1 93 ? -15.718 -22.159 6.426 1.00 91.25 93 PRO A N 1
ATOM 755 C CA . PRO A 1 93 ? -15.372 -22.540 5.064 1.00 91.25 93 PRO A CA 1
ATOM 756 C C . PRO A 1 93 ? -13.862 -22.467 4.819 1.00 91.25 93 PRO A C 1
ATOM 758 O O . PRO A 1 93 ? -13.168 -21.610 5.361 1.00 91.25 93 PRO A O 1
ATOM 761 N N . VAL A 1 94 ? -13.379 -23.351 3.950 1.00 90.38 94 VAL A N 1
ATOM 762 C CA . VAL A 1 94 ? -12.003 -23.377 3.444 1.00 90.38 94 VAL A CA 1
ATOM 763 C C . VAL A 1 94 ? -12.084 -23.390 1.921 1.00 90.38 94 VAL A C 1
ATOM 765 O O . VAL A 1 94 ? -12.687 -24.302 1.343 1.00 90.38 94 VAL A O 1
ATOM 768 N N . PHE A 1 95 ? -11.510 -22.386 1.256 1.00 90.88 95 PHE A N 1
ATOM 769 C CA . PHE A 1 95 ? -11.533 -22.304 -0.202 1.00 90.88 95 PHE A CA 1
ATOM 770 C C . PHE A 1 95 ? -10.188 -22.753 -0.768 1.00 90.88 95 PHE A C 1
ATOM 772 O O . PHE A 1 95 ? -9.159 -22.127 -0.588 1.00 90.88 95 PHE A O 1
ATOM 779 N N . ASN A 1 96 ? -10.177 -23.882 -1.468 1.00 87.88 96 ASN A N 1
ATOM 780 C CA . ASN A 1 96 ? -8.971 -24.369 -2.122 1.00 87.88 96 ASN A CA 1
ATOM 781 C C . ASN A 1 96 ? -8.943 -23.852 -3.565 1.00 87.88 96 ASN A C 1
ATOM 783 O O . ASN A 1 96 ? -9.762 -24.273 -4.395 1.00 87.88 96 ASN A O 1
ATOM 787 N N . ARG A 1 97 ? -8.071 -22.883 -3.858 1.00 86.75 97 ARG A N 1
ATOM 788 C CA . ARG A 1 97 ? -7.903 -22.289 -5.193 1.00 86.75 97 ARG A CA 1
ATOM 789 C C . ARG A 1 97 ? -6.464 -22.385 -5.660 1.00 86.75 97 ARG A C 1
ATOM 791 O O . ARG A 1 97 ? -5.530 -22.426 -4.874 1.00 86.75 97 ARG A O 1
ATOM 798 N N . THR A 1 98 ? -6.297 -22.424 -6.976 1.00 82.50 98 THR A N 1
ATOM 799 C CA . THR A 1 98 ? -4.984 -22.392 -7.611 1.00 82.50 98 THR A CA 1
ATOM 800 C C . THR A 1 98 ? -5.060 -21.485 -8.842 1.00 82.50 98 THR A C 1
ATOM 802 O O . THR A 1 98 ? -5.912 -21.733 -9.700 1.00 82.50 98 THR A O 1
ATOM 805 N N . PRO A 1 99 ? -4.198 -20.459 -8.950 1.00 83.56 99 PRO A N 1
ATOM 806 C CA . PRO A 1 99 ? -3.239 -20.021 -7.929 1.00 83.56 99 PRO A CA 1
ATOM 807 C C . PRO A 1 99 ? -3.936 -19.366 -6.715 1.00 83.56 99 PRO A C 1
ATOM 809 O O . PRO A 1 99 ? -5.005 -18.771 -6.855 1.00 83.56 99 PRO A O 1
ATOM 812 N N . SER A 1 100 ? -3.331 -19.499 -5.536 1.00 84.94 100 SER A N 1
ATOM 813 C CA . SER A 1 100 ? -3.639 -18.733 -4.321 1.00 84.94 100 SER A CA 1
ATOM 814 C C . SER A 1 100 ? -2.323 -18.376 -3.627 1.00 84.94 100 SER A C 1
ATOM 816 O O . SER A 1 100 ? -1.311 -19.058 -3.809 1.00 84.94 100 SER A O 1
ATOM 818 N N . GLU A 1 101 ? -2.315 -17.287 -2.866 1.00 86.12 101 GLU A N 1
ATOM 819 C CA . GLU A 1 101 ? -1.134 -16.806 -2.148 1.00 86.12 101 GLU A CA 1
ATOM 820 C C . GLU A 1 101 ? -1.496 -16.419 -0.709 1.00 86.12 101 GLU A C 1
ATOM 822 O O . GLU A 1 101 ? -2.657 -16.179 -0.382 1.00 86.12 101 GLU A O 1
ATOM 827 N N . GLY A 1 102 ? -0.496 -16.363 0.175 1.00 85.00 102 GLY A N 1
ATOM 828 C CA . GLY A 1 102 ? -0.661 -15.791 1.516 1.00 85.00 102 GLY A CA 1
ATOM 829 C C . GLY A 1 102 ? -1.630 -16.535 2.441 1.00 85.00 102 GLY A C 1
ATOM 830 O O . GLY A 1 102 ? -2.193 -15.907 3.336 1.00 85.00 102 GLY A O 1
ATOM 831 N N . GLN A 1 103 ? -1.832 -17.843 2.240 1.00 89.62 103 GLN A N 1
ATOM 832 C CA . GLN A 1 103 ? -2.688 -18.657 3.104 1.00 89.62 103 GLN A CA 1
ATOM 833 C C . GLN A 1 103 ? -2.233 -18.569 4.564 1.00 89.62 103 GLN A C 1
ATOM 835 O O . GLN A 1 103 ? -1.094 -18.889 4.903 1.00 89.62 103 GLN A O 1
ATOM 840 N N . LYS A 1 104 ? -3.140 -18.135 5.438 1.00 90.50 104 LYS A N 1
ATOM 841 C CA . LYS A 1 104 ? -2.899 -17.999 6.874 1.00 90.50 104 LYS A CA 1
ATOM 842 C C . LYS A 1 104 ? -4.176 -18.312 7.631 1.00 90.50 104 LYS A C 1
ATOM 844 O O . LYS A 1 104 ? -5.199 -17.682 7.395 1.00 90.50 104 LYS A O 1
ATOM 849 N N . VAL A 1 105 ? -4.100 -19.241 8.578 1.00 90.44 105 VAL A N 1
ATOM 850 C CA . VAL A 1 105 ? -5.209 -19.570 9.480 1.00 90.44 105 VAL A CA 1
ATOM 851 C C . VAL A 1 105 ? -4.733 -19.424 10.913 1.00 90.44 105 VAL A C 1
ATOM 853 O O . VAL A 1 105 ? -3.699 -19.978 11.288 1.00 90.44 105 VAL A O 1
ATOM 856 N N . GLN A 1 106 ? -5.475 -18.657 11.701 1.00 89.50 106 GLN A N 1
ATOM 857 C CA . GLN A 1 106 ? -5.165 -18.368 13.091 1.00 89.50 106 GLN A CA 1
ATOM 858 C C . GLN A 1 106 ? -6.368 -18.675 13.981 1.00 89.50 106 GLN A C 1
ATOM 860 O O . GLN A 1 106 ? -7.502 -18.348 13.636 1.00 89.50 106 GLN A O 1
ATOM 865 N N . ILE A 1 107 ? -6.114 -19.290 15.135 1.00 88.81 107 ILE A N 1
ATOM 866 C CA . ILE A 1 107 ? -7.117 -19.527 16.173 1.00 88.81 107 ILE A CA 1
ATOM 867 C C . ILE A 1 107 ? -6.833 -18.661 17.399 1.00 88.81 107 ILE A C 1
ATOM 869 O O . ILE A 1 107 ? -5.689 -18.547 17.848 1.00 88.81 107 ILE A O 1
ATOM 873 N N . LEU A 1 108 ? -7.891 -18.048 17.930 1.00 86.38 108 LEU A N 1
ATOM 874 C CA . LEU A 1 108 ? -7.843 -17.151 19.079 1.00 86.38 108 LEU A CA 1
ATOM 875 C C . LEU A 1 108 ? -8.851 -17.599 20.136 1.00 86.38 108 LEU A C 1
ATOM 877 O O . LEU A 1 108 ? -10.003 -17.904 19.820 1.00 86.38 108 LEU A O 1
ATOM 881 N N . LEU A 1 109 ? -8.409 -17.613 21.393 1.00 87.81 109 LEU A N 1
ATOM 882 C CA . LEU A 1 109 ? -9.196 -18.063 22.538 1.00 87.81 109 LEU A CA 1
ATOM 883 C C . LEU A 1 109 ? -9.119 -17.018 23.654 1.00 87.81 109 LEU A C 1
ATOM 885 O O . LEU A 1 109 ? -8.023 -16.654 24.080 1.00 87.81 109 LEU A O 1
ATOM 889 N N . ALA A 1 110 ? -10.269 -16.529 24.112 1.00 87.06 110 ALA A N 1
ATOM 890 C CA . ALA A 1 110 ? -10.360 -15.495 25.146 1.00 87.06 110 ALA A CA 1
ATOM 891 C C . ALA A 1 110 ? -11.435 -15.824 26.182 1.00 87.06 110 ALA A C 1
ATOM 893 O O . ALA A 1 110 ? -12.559 -16.171 25.825 1.00 87.06 110 ALA A O 1
ATOM 894 N N . ALA A 1 111 ? -11.129 -15.653 27.463 1.00 85.62 111 ALA A N 1
ATOM 895 C CA . ALA A 1 111 ? -12.096 -15.810 28.539 1.00 85.62 111 ALA A CA 1
ATOM 896 C C . ALA A 1 111 ? -12.979 -14.555 28.667 1.00 85.62 111 ALA A C 1
ATOM 898 O O . ALA A 1 111 ? -12.548 -13.518 29.165 1.00 85.62 111 ALA A O 1
ATOM 899 N N . GLY A 1 112 ? -14.231 -14.655 28.219 1.00 77.00 112 GLY A N 1
ATOM 900 C CA . GLY A 1 112 ? -15.272 -13.641 28.394 1.00 77.00 112 GLY A CA 1
ATOM 901 C C . GLY A 1 112 ? -14.906 -12.238 27.899 1.00 77.00 112 GLY A C 1
ATOM 902 O O . GLY A 1 112 ? -14.144 -12.068 26.949 1.00 77.00 112 GLY A O 1
ATOM 903 N N . ALA A 1 113 ? -15.484 -11.222 28.546 1.00 73.94 113 ALA A N 1
ATOM 904 C CA . ALA A 1 113 ? -15.200 -9.812 28.259 1.00 73.94 113 ALA A CA 1
ATOM 905 C C . ALA A 1 113 ? -13.721 -9.467 28.461 1.00 73.94 113 ALA A C 1
ATOM 907 O O . ALA A 1 113 ? -13.143 -8.666 27.725 1.00 73.94 113 ALA A O 1
ATOM 908 N N . ASP A 1 114 ? -13.134 -10.117 29.455 1.00 72.56 114 ASP A N 1
ATOM 909 C CA . ASP A 1 114 ? -11.810 -9.856 29.975 1.00 72.56 114 ASP A CA 1
ATOM 910 C C . ASP A 1 114 ? -10.721 -10.214 28.954 1.00 72.56 114 ASP A C 1
ATOM 912 O O . ASP A 1 114 ? -9.934 -9.366 28.527 1.00 72.56 114 ASP A O 1
ATOM 916 N N . GLY A 1 115 ? -10.743 -11.450 28.455 1.00 75.94 115 GLY A N 1
ATOM 917 C CA . GLY A 1 115 ? -9.884 -11.881 27.356 1.00 75.94 115 GLY A CA 1
ATOM 918 C C . GLY A 1 115 ? -10.171 -11.136 26.055 1.00 75.94 115 GLY A C 1
ATOM 919 O O . GLY A 1 115 ? -9.250 -10.804 25.311 1.00 75.94 115 GLY A O 1
ATOM 920 N N . ARG A 1 116 ? -11.443 -10.827 25.771 1.00 76.75 116 ARG A N 1
ATOM 921 C CA . ARG A 1 116 ? -11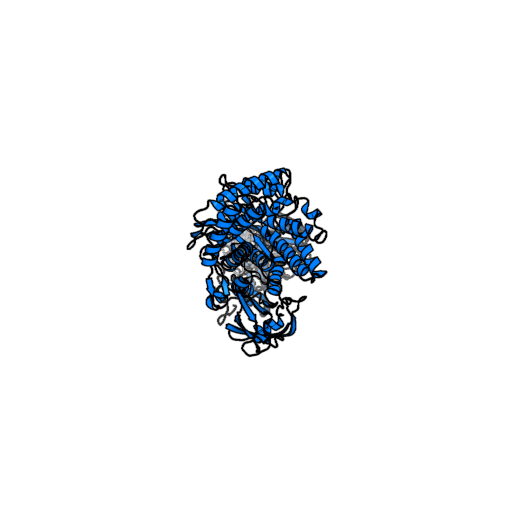.831 -10.154 24.523 1.00 76.75 116 ARG A CA 1
ATOM 922 C C . ARG A 1 116 ? -11.285 -8.740 24.422 1.00 76.75 116 ARG A C 1
ATOM 924 O O . ARG A 1 116 ? -10.838 -8.346 23.341 1.00 76.75 116 ARG A O 1
ATOM 931 N N . THR A 1 117 ? -11.362 -7.997 25.523 1.00 75.38 117 THR A N 1
ATOM 932 C CA . THR A 1 117 ? -10.862 -6.623 25.618 1.00 75.38 117 THR A CA 1
ATOM 933 C C . THR A 1 117 ? -9.359 -6.612 25.373 1.00 75.38 117 THR A C 1
ATOM 935 O O . THR A 1 117 ? -8.889 -5.826 24.554 1.00 75.38 117 THR A O 1
ATOM 938 N N . LEU A 1 118 ? -8.615 -7.546 25.980 1.00 74.56 118 LEU A N 1
ATOM 939 C CA . LEU A 1 118 ? -7.179 -7.675 25.737 1.00 74.56 118 LEU A CA 1
ATOM 940 C C . LEU A 1 118 ? -6.816 -8.055 24.308 1.00 74.56 118 LEU A C 1
ATOM 942 O O . LEU A 1 118 ? -5.933 -7.422 23.745 1.00 74.56 118 LEU A O 1
ATOM 946 N N . GLN A 1 119 ? -7.495 -9.028 23.697 1.00 73.25 119 GLN A N 1
ATOM 947 C CA . GLN A 1 119 ? -7.222 -9.377 22.298 1.00 73.25 119 GLN A CA 1
ATOM 948 C C . GLN A 1 119 ? -7.377 -8.152 21.385 1.00 73.25 119 GLN A C 1
ATOM 950 O O . GLN A 1 119 ? -6.510 -7.856 20.565 1.00 73.25 119 GLN A O 1
ATOM 955 N N . GLY A 1 120 ? -8.449 -7.377 21.581 1.00 69.56 120 GLY A N 1
ATOM 956 C CA . GLY A 1 120 ? -8.643 -6.128 20.846 1.00 69.56 120 GLY A CA 1
ATOM 957 C C . GLY A 1 120 ? -7.576 -5.070 21.136 1.00 69.56 120 GLY A C 1
ATOM 958 O O . GLY A 1 120 ? -7.191 -4.328 20.238 1.00 69.56 120 GLY A O 1
ATOM 959 N N . LEU A 1 121 ? -7.057 -5.013 22.359 1.00 72.31 121 LEU A N 1
ATOM 960 C CA . LEU A 1 121 ? -5.986 -4.098 22.741 1.00 72.31 121 LEU A CA 1
ATOM 961 C C . LEU A 1 121 ? -4.629 -4.477 22.131 1.00 72.31 121 LEU A C 1
ATOM 963 O O . LEU A 1 121 ? -3.967 -3.627 21.540 1.00 72.31 121 LEU A O 1
ATOM 967 N N . GLU A 1 122 ? -4.227 -5.743 22.232 1.00 70.12 122 GLU A N 1
ATOM 968 C CA . GLU A 1 122 ? -2.985 -6.272 21.651 1.00 70.12 122 GLU A CA 1
ATOM 969 C C . GLU A 1 122 ? -2.976 -6.101 20.129 1.00 70.12 122 GLU A C 1
ATOM 971 O O . GLU A 1 122 ? -1.960 -5.727 19.542 1.00 70.12 122 GLU A O 1
ATOM 976 N N . SER A 1 123 ? -4.145 -6.272 19.502 1.00 67.50 123 SER A N 1
ATOM 977 C CA . SER A 1 123 ? -4.373 -5.956 18.092 1.00 67.50 123 SER A CA 1
ATOM 978 C C . SER A 1 123 ? -4.016 -4.516 17.730 1.00 67.50 123 SER A C 1
ATOM 980 O O . SER A 1 123 ? -3.409 -4.270 16.690 1.00 67.50 123 SER A O 1
ATOM 982 N N . LEU A 1 124 ? -4.428 -3.550 18.554 1.00 68.94 124 LEU A N 1
ATOM 983 C CA . LEU A 1 124 ? -4.213 -2.131 18.275 1.00 68.94 124 LEU A CA 1
ATOM 984 C C . LEU A 1 124 ? -2.764 -1.700 18.497 1.00 68.94 124 LEU A C 1
ATOM 986 O O . LEU A 1 124 ? -2.295 -0.808 17.796 1.00 68.94 124 LEU A O 1
ATOM 990 N N . VAL A 1 125 ? -2.039 -2.335 19.425 1.00 68.38 125 VAL A N 1
ATOM 991 C CA . VAL A 1 125 ? -0.618 -2.027 19.675 1.00 68.38 125 VAL A CA 1
ATOM 992 C C . VAL A 1 125 ? 0.237 -2.246 18.416 1.00 68.38 125 VAL A C 1
ATOM 994 O O . VAL A 1 125 ? 1.199 -1.512 18.198 1.00 68.38 125 VAL A O 1
ATOM 997 N N . GLY A 1 126 ? -0.130 -3.211 17.565 1.00 57.28 126 GLY A N 1
ATOM 998 C CA . GLY A 1 126 ? 0.569 -3.530 16.313 1.00 57.28 126 GLY A CA 1
ATOM 999 C C . GLY A 1 126 ? 0.032 -2.849 15.046 1.00 57.28 126 GLY A C 1
ATOM 1000 O O . GLY A 1 126 ? 0.522 -3.158 13.958 1.00 57.28 126 GLY A O 1
ATOM 1001 N N . TYR A 1 127 ? -0.977 -1.973 15.143 1.00 61.53 127 TYR A N 1
ATOM 1002 C CA . TYR A 1 127 ? -1.617 -1.364 13.970 1.00 61.53 127 TYR A CA 1
ATOM 1003 C C . TYR A 1 127 ? -0.680 -0.357 13.264 1.00 61.53 127 TYR A C 1
ATOM 1005 O O . TYR A 1 127 ? -0.017 0.427 13.948 1.00 61.53 127 TYR A O 1
ATOM 1013 N N . PRO A 1 128 ? -0.596 -0.351 11.915 1.00 53.88 128 PRO A N 1
ATOM 1014 C CA . PRO A 1 128 ? 0.307 0.528 11.174 1.00 53.88 128 PRO A CA 1
ATOM 1015 C C . PRO A 1 128 ? 0.066 2.021 11.441 1.00 53.88 128 PRO A C 1
ATOM 1017 O O . PRO A 1 128 ? -1.050 2.475 11.678 1.00 53.88 128 PRO A O 1
ATOM 1020 N N . HIS A 1 129 ? 1.155 2.788 11.385 1.00 64.56 129 HIS A N 1
ATOM 1021 C CA . HIS A 1 129 ? 1.236 4.141 11.927 1.00 64.56 129 HIS A CA 1
ATOM 1022 C C . HIS A 1 129 ? 1.390 5.191 10.822 1.00 64.56 129 HIS A C 1
ATOM 1024 O O . HIS A 1 129 ? 2.429 5.237 10.160 1.00 64.56 129 HIS A O 1
ATOM 1030 N N . GLY A 1 130 ? 0.414 6.084 10.679 1.00 72.81 130 GLY A N 1
ATOM 1031 C CA . GLY A 1 130 ? 0.507 7.233 9.783 1.00 72.81 130 GLY A CA 1
ATOM 1032 C C . GLY A 1 130 ? 0.178 8.535 10.498 1.00 72.81 130 GLY A C 1
ATOM 1033 O O . GLY A 1 130 ? 1.077 9.306 10.831 1.00 72.81 130 GLY A O 1
ATOM 1034 N N . CYS A 1 131 ? -1.108 8.772 10.740 1.00 83.81 131 CYS A N 1
ATOM 1035 C CA . CYS A 1 131 ? -1.616 10.033 11.279 1.00 83.81 131 CYS A CA 1
ATOM 1036 C C . CYS A 1 131 ? -1.463 10.146 12.806 1.00 83.81 131 CYS A C 1
ATOM 1038 O O . CYS A 1 131 ? -1.115 9.157 13.467 1.00 83.81 131 CYS A O 1
ATOM 1040 N N . PRO A 1 132 ? -1.747 11.324 13.395 1.00 88.31 132 PRO A N 1
ATOM 1041 C CA . PRO A 1 132 ? -1.829 11.488 14.843 1.00 88.31 132 PRO A CA 1
ATOM 1042 C C . PRO A 1 132 ? -2.748 10.455 15.505 1.00 88.31 132 PRO A C 1
ATOM 1044 O O . PRO A 1 132 ? -2.355 9.829 16.484 1.00 88.31 132 PRO A O 1
ATOM 1047 N N . GLU A 1 133 ? -3.923 10.177 14.934 1.00 85.31 133 GLU A N 1
ATOM 1048 C CA . GLU A 1 133 ? -4.858 9.201 15.503 1.00 85.31 133 GLU A CA 1
ATOM 1049 C C . GLU A 1 133 ? -4.337 7.754 15.439 1.00 85.31 133 GLU A C 1
ATOM 1051 O O . GLU A 1 133 ? -4.376 7.048 16.445 1.00 85.31 133 GLU A O 1
ATOM 1056 N N . GLN A 1 134 ? -3.748 7.325 14.324 1.00 79.56 134 GLN A N 1
ATOM 1057 C CA . GLN A 1 134 ? -3.119 6.003 14.193 1.00 79.56 134 GLN A CA 1
ATOM 1058 C C . GLN A 1 134 ? -1.833 5.865 15.021 1.00 79.56 134 GLN A C 1
ATOM 1060 O O . GLN A 1 134 ? -1.407 4.756 15.337 1.00 79.56 134 GLN A O 1
ATOM 1065 N N . THR A 1 135 ? -1.193 6.981 15.377 1.00 86.06 135 THR A N 1
ATOM 1066 C CA . THR A 1 135 ? -0.039 7.003 16.288 1.00 86.06 135 THR A CA 1
ATOM 1067 C C . THR A 1 135 ? -0.490 6.905 17.744 1.00 86.06 135 THR A C 1
ATOM 1069 O O . THR A 1 135 ? 0.104 6.168 18.528 1.00 86.06 135 THR A O 1
ATOM 1072 N N . MET A 1 136 ? -1.563 7.613 18.104 1.00 87.88 136 MET A N 1
ATOM 1073 C CA . MET A 1 136 ? -2.057 7.690 19.478 1.00 87.88 136 MET A CA 1
ATOM 1074 C C . MET A 1 136 ? -3.005 6.547 19.855 1.00 87.88 136 MET A C 1
ATOM 1076 O O . MET A 1 136 ? -3.115 6.231 21.034 1.00 87.88 136 MET A O 1
ATOM 1080 N N . SER A 1 137 ? -3.638 5.865 18.898 1.00 82.69 137 SER A N 1
ATOM 1081 C CA . SER A 1 137 ? -4.501 4.706 19.182 1.00 82.69 137 SER A CA 1
ATOM 1082 C C . SER A 1 137 ? -3.740 3.512 19.785 1.00 82.69 137 SER A C 1
ATOM 1084 O O . SER A 1 137 ? -4.189 2.993 20.807 1.00 82.69 137 SER A O 1
ATOM 1086 N N . PRO A 1 138 ? -2.559 3.108 19.269 1.00 79.44 138 PRO A N 1
ATOM 1087 C CA . PRO A 1 138 ? -1.695 2.129 19.935 1.00 79.44 138 PRO A CA 1
ATOM 1088 C C . PRO A 1 138 ? -1.248 2.572 21.334 1.00 79.44 138 PRO A C 1
ATOM 1090 O O . PRO A 1 138 ? -1.137 1.747 22.238 1.00 79.44 138 PRO A O 1
ATOM 1093 N N . ALA A 1 139 ? -1.010 3.873 21.532 1.00 86.00 139 ALA A N 1
ATOM 1094 C CA . ALA A 1 139 ? -0.631 4.430 22.830 1.00 86.00 139 ALA A CA 1
ATOM 1095 C C . ALA A 1 139 ? -1.784 4.348 23.840 1.00 86.00 139 ALA A C 1
ATOM 1097 O O . ALA A 1 139 ? -1.590 3.901 24.970 1.00 86.00 139 ALA A O 1
ATOM 1098 N N . LEU A 1 140 ? -2.999 4.710 23.419 1.00 85.50 140 LEU A N 1
ATOM 1099 C CA . LEU A 1 140 ? -4.209 4.545 24.216 1.00 85.50 140 LEU A CA 1
ATOM 1100 C C . LEU A 1 140 ? -4.453 3.069 24.539 1.00 85.50 140 LEU A C 1
ATOM 1102 O O . LEU A 1 140 ? -4.769 2.735 25.678 1.00 85.50 140 LEU A O 1
ATOM 1106 N N . ALA A 1 141 ? -4.242 2.172 23.572 1.00 80.75 141 ALA A N 1
ATOM 1107 C CA . ALA A 1 141 ? -4.326 0.740 23.813 1.00 80.75 141 ALA A CA 1
ATOM 1108 C C . ALA A 1 141 ? -3.297 0.295 24.863 1.00 80.75 141 ALA A C 1
ATOM 1110 O O . ALA A 1 141 ? -3.665 -0.328 25.852 1.00 80.75 141 ALA A O 1
ATOM 1111 N N . ALA A 1 142 ? -2.029 0.686 24.736 1.00 85.25 142 ALA A N 1
ATOM 1112 C CA . ALA A 1 142 ? -0.994 0.378 25.723 1.00 85.25 142 ALA A CA 1
ATOM 1113 C C . ALA A 1 142 ? -1.345 0.891 27.135 1.00 85.25 142 ALA A C 1
ATOM 1115 O O . ALA A 1 142 ? -1.163 0.167 28.118 1.00 85.25 142 ALA A O 1
ATOM 1116 N N . LEU A 1 143 ? -1.901 2.105 27.241 1.00 87.81 143 LEU A N 1
ATOM 1117 C CA . LEU A 1 143 ? -2.415 2.667 28.494 1.00 87.81 143 LEU A CA 1
ATOM 1118 C C . LEU A 1 143 ? -3.517 1.781 29.091 1.00 87.81 143 LEU A C 1
ATOM 1120 O O . LEU A 1 143 ? -3.453 1.409 30.263 1.00 87.81 143 LEU A O 1
ATOM 1124 N N . ARG A 1 144 ? -4.515 1.411 28.283 1.00 82.62 144 ARG A N 1
ATOM 1125 C CA . ARG A 1 144 ? -5.642 0.585 28.727 1.00 82.62 144 ARG A CA 1
ATOM 1126 C C . ARG A 1 144 ? -5.202 -0.839 29.075 1.00 82.62 144 ARG A C 1
ATOM 1128 O O . ARG A 1 144 ? -5.649 -1.342 30.096 1.00 82.62 144 ARG A O 1
ATOM 1135 N N . VAL A 1 145 ? -4.262 -1.449 28.342 1.00 80.31 145 VAL A N 1
ATOM 1136 C CA . VAL A 1 145 ? -3.622 -2.732 28.715 1.00 80.31 145 VAL A CA 1
ATOM 1137 C C . VAL A 1 145 ? -2.991 -2.617 30.096 1.00 80.31 145 VAL A C 1
ATOM 1139 O O . VAL A 1 145 ? -3.262 -3.441 30.968 1.00 80.31 145 VAL A O 1
ATOM 1142 N N . LYS A 1 146 ? -2.191 -1.570 30.331 1.00 86.00 146 LYS A N 1
ATOM 1143 C CA . LYS A 1 146 ? -1.566 -1.340 31.637 1.00 86.00 146 LYS A CA 1
ATOM 1144 C C . LYS A 1 146 ? -2.610 -1.251 32.743 1.00 86.00 146 LYS A C 1
ATOM 1146 O O . LYS A 1 146 ? -2.496 -1.969 33.732 1.00 86.00 146 LYS A O 1
ATOM 1151 N N . GLN A 1 147 ? -3.620 -0.398 32.583 1.00 81.19 147 GLN A N 1
ATOM 1152 C CA . GLN A 1 147 ? -4.681 -0.205 33.579 1.00 81.19 147 GLN A CA 1
ATOM 1153 C C . GLN A 1 147 ? -5.434 -1.507 33.846 1.00 81.19 147 GLN A C 1
ATOM 1155 O O . GLN A 1 147 ? -5.690 -1.874 34.993 1.00 81.19 147 GLN A O 1
ATOM 1160 N N . TYR A 1 148 ? -5.717 -2.241 32.778 1.00 76.56 148 TYR A N 1
ATOM 1161 C CA . TYR A 1 148 ? -6.428 -3.499 32.823 1.00 76.56 148 TYR A CA 1
ATOM 1162 C C . TYR A 1 148 ? -5.673 -4.564 33.641 1.00 76.56 148 TYR A C 1
ATOM 1164 O O . TYR A 1 148 ? -6.262 -5.178 34.538 1.00 76.56 148 TYR A O 1
ATOM 1172 N N . TYR A 1 149 ? -4.377 -4.764 33.370 1.00 78.25 149 TYR A N 1
ATOM 1173 C CA . TYR A 1 149 ? -3.531 -5.712 34.104 1.00 78.25 149 TYR A CA 1
ATOM 1174 C C . TYR A 1 149 ? -3.207 -5.229 35.527 1.00 78.25 149 TYR A C 1
ATOM 1176 O O . TYR A 1 149 ? -3.141 -6.044 36.450 1.00 78.25 149 TYR A O 1
ATOM 1184 N N . ALA A 1 150 ? -3.042 -3.917 35.734 1.00 82.31 150 ALA A N 1
ATOM 1185 C CA . ALA A 1 150 ? -2.792 -3.325 37.050 1.00 82.31 150 ALA A CA 1
ATOM 1186 C C . ALA A 1 150 ? -3.961 -3.575 38.010 1.00 82.31 150 ALA A C 1
ATOM 1188 O O . ALA A 1 150 ? -3.752 -4.053 39.124 1.00 82.31 150 ALA A O 1
ATOM 1189 N N . ASN A 1 151 ? -5.196 -3.352 37.545 1.00 77.31 151 ASN A N 1
ATOM 1190 C CA . ASN A 1 151 ? -6.420 -3.577 38.322 1.00 77.31 151 ASN A CA 1
ATOM 1191 C C . ASN A 1 151 ? -6.631 -5.046 38.728 1.00 77.31 151 ASN A C 1
ATOM 1193 O O . ASN A 1 151 ? -7.484 -5.332 39.566 1.00 77.31 151 ASN A O 1
ATOM 1197 N N . ARG A 1 152 ? -5.870 -5.974 38.137 1.00 72.44 152 ARG A N 1
ATOM 1198 C CA . ARG A 1 152 ? -5.914 -7.420 38.404 1.00 72.44 152 ARG A CA 1
ATOM 1199 C C . ARG A 1 152 ? -4.631 -7.948 39.042 1.00 72.44 152 ARG A C 1
ATOM 1201 O O . ARG A 1 152 ? -4.467 -9.151 39.181 1.00 72.44 152 ARG A O 1
ATOM 1208 N N . SER A 1 153 ? -3.702 -7.068 39.430 1.00 77.94 153 SER A N 1
ATOM 1209 C CA . SER A 1 153 ? -2.388 -7.466 39.962 1.00 77.94 153 SER A CA 1
ATOM 1210 C C . SER A 1 153 ? -1.625 -8.445 39.048 1.00 77.94 153 SER A C 1
ATOM 1212 O O . SER A 1 153 ? -0.853 -9.272 39.527 1.00 77.94 153 SER A O 1
ATOM 1214 N N . ALA A 1 154 ? -1.840 -8.348 37.733 1.00 78.06 154 ALA A N 1
ATOM 1215 C CA . ALA A 1 154 ? -1.342 -9.286 36.725 1.00 78.06 154 ALA A CA 1
ATOM 1216 C C . ALA A 1 154 ? -0.267 -8.669 35.805 1.00 78.06 154 ALA A C 1
ATOM 1218 O O . ALA A 1 154 ? 0.120 -9.268 34.802 1.00 78.06 154 ALA A O 1
ATOM 1219 N N . LEU A 1 155 ? 0.234 -7.470 36.133 1.00 82.75 155 LEU A N 1
ATOM 1220 C CA . LEU A 1 155 ? 1.381 -6.879 35.440 1.00 82.75 155 LEU A CA 1
ATOM 1221 C C . LEU A 1 155 ? 2.638 -7.734 35.639 1.00 82.75 155 LEU A C 1
ATOM 1223 O O . LEU A 1 155 ? 2.935 -8.185 36.745 1.00 82.75 155 LEU A O 1
ATOM 1227 N N . ASN A 1 156 ? 3.417 -7.887 34.572 1.00 84.38 156 ASN A N 1
ATOM 1228 C CA . ASN A 1 156 ? 4.722 -8.542 34.583 1.00 84.38 156 ASN A CA 1
ATOM 1229 C C . ASN A 1 156 ? 5.729 -7.750 33.729 1.00 84.38 156 ASN A C 1
ATOM 1231 O O . ASN A 1 156 ? 5.357 -6.790 33.050 1.00 84.38 156 ASN A O 1
ATOM 1235 N N . ASP A 1 157 ? 7.006 -8.132 33.776 1.00 86.75 157 ASP A N 1
ATOM 1236 C CA . ASP A 1 157 ? 8.090 -7.390 33.116 1.00 86.75 157 ASP A CA 1
ATOM 1237 C C . ASP A 1 157 ? 7.944 -7.323 31.585 1.00 86.75 157 ASP A C 1
ATOM 1239 O O . ASP A 1 157 ? 8.238 -6.280 30.990 1.00 86.75 157 ASP A O 1
ATOM 1243 N N . ASP A 1 158 ? 7.432 -8.381 30.954 1.00 81.62 158 ASP A N 1
ATOM 1244 C CA . ASP A 1 158 ? 7.238 -8.445 29.501 1.00 81.62 158 ASP A CA 1
ATOM 1245 C C . ASP A 1 158 ? 6.112 -7.503 29.049 1.00 81.62 158 ASP A C 1
ATOM 1247 O O . ASP A 1 158 ? 6.289 -6.705 28.119 1.00 81.62 158 ASP A O 1
ATOM 1251 N N . ILE A 1 159 ? 4.975 -7.519 29.755 1.00 81.31 159 ILE A N 1
ATOM 1252 C CA . ILE A 1 159 ? 3.851 -6.601 29.519 1.00 81.31 159 ILE A CA 1
ATOM 1253 C C . ILE A 1 159 ? 4.303 -5.162 29.760 1.00 81.31 159 ILE A C 1
ATOM 1255 O O . ILE A 1 159 ? 4.087 -4.303 28.906 1.00 81.31 159 ILE A O 1
ATOM 1259 N N . ASN A 1 160 ? 4.973 -4.903 30.888 1.00 88.06 160 ASN A N 1
ATOM 1260 C CA . ASN A 1 160 ? 5.468 -3.577 31.254 1.00 88.06 160 ASN A CA 1
ATOM 1261 C C . ASN A 1 160 ? 6.388 -3.004 30.174 1.00 88.06 160 ASN A C 1
ATOM 1263 O O . ASN A 1 160 ? 6.255 -1.838 29.805 1.00 88.06 160 ASN A O 1
ATOM 1267 N N . THR A 1 161 ? 7.310 -3.817 29.659 1.00 89.31 161 THR A N 1
ATOM 1268 C CA . THR A 1 161 ? 8.215 -3.412 28.579 1.00 89.31 161 THR A CA 1
ATOM 1269 C C . THR A 1 161 ? 7.427 -3.094 27.313 1.00 89.31 161 THR A C 1
ATOM 1271 O O . THR A 1 161 ? 7.592 -2.015 26.751 1.00 89.31 161 THR A O 1
ATOM 1274 N N . THR A 1 162 ? 6.512 -3.980 26.916 1.00 84.62 162 THR A N 1
ATOM 1275 C CA . THR A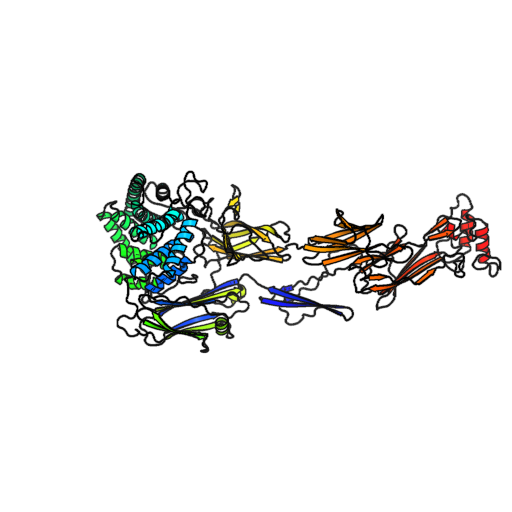 1 162 ? 5.702 -3.826 25.700 1.00 84.62 162 THR A CA 1
ATOM 1276 C C . THR A 1 162 ? 4.883 -2.536 25.715 1.00 84.62 162 THR A C 1
ATOM 1278 O O . THR A 1 162 ? 4.990 -1.726 24.791 1.00 84.62 162 THR A O 1
ATOM 1281 N N . VAL A 1 163 ? 4.108 -2.293 26.780 1.00 87.44 163 VAL A N 1
ATOM 1282 C CA . VAL A 1 163 ? 3.248 -1.102 26.863 1.00 87.44 163 VAL A CA 1
ATOM 1283 C C . VAL A 1 163 ? 4.067 0.187 26.955 1.00 87.44 163 VAL A C 1
ATOM 1285 O O . VAL A 1 163 ? 3.725 1.175 26.306 1.00 87.44 163 VAL A O 1
ATOM 1288 N N . ARG A 1 164 ? 5.187 0.188 27.696 1.00 90.25 164 ARG A N 1
ATOM 1289 C CA . ARG A 1 164 ? 6.071 1.362 27.801 1.00 90.25 164 ARG A CA 1
ATOM 1290 C C . ARG A 1 164 ? 6.727 1.694 26.472 1.00 90.25 164 ARG A C 1
ATOM 1292 O O . ARG A 1 164 ? 6.709 2.856 26.082 1.00 90.25 164 ARG A O 1
ATOM 1299 N N . THR A 1 165 ? 7.266 0.700 25.769 1.00 88.19 165 THR A N 1
ATOM 1300 C CA . THR A 1 165 ? 7.883 0.906 24.455 1.00 88.19 165 THR A CA 1
ATOM 1301 C C . THR A 1 165 ? 6.862 1.418 23.443 1.00 88.19 165 THR A C 1
ATOM 1303 O O . THR A 1 165 ? 7.163 2.356 22.709 1.00 88.19 165 THR A O 1
ATOM 1306 N N . ALA A 1 166 ? 5.639 0.878 23.435 1.00 86.81 166 ALA A N 1
ATOM 1307 C CA . ALA A 1 166 ? 4.570 1.375 22.569 1.00 86.81 166 ALA A CA 1
ATOM 1308 C C . ALA A 1 166 ? 4.240 2.855 22.848 1.00 86.81 166 ALA A C 1
ATOM 1310 O O . ALA A 1 166 ? 4.207 3.664 21.919 1.00 86.81 166 ALA A O 1
ATOM 1311 N N . MET A 1 167 ? 4.075 3.230 24.122 1.00 90.25 167 MET A N 1
ATOM 1312 C CA . MET A 1 167 ? 3.823 4.617 24.532 1.00 90.25 167 MET A CA 1
ATOM 1313 C C . MET A 1 167 ? 4.992 5.551 24.185 1.00 90.25 167 MET A C 1
ATOM 1315 O O . MET A 1 167 ? 4.779 6.628 23.635 1.00 90.25 167 MET A O 1
ATOM 1319 N N . GLN A 1 168 ? 6.233 5.141 24.466 1.00 90.00 168 GLN A N 1
ATOM 1320 C CA . GLN A 1 168 ? 7.439 5.914 24.150 1.00 90.00 168 GLN A CA 1
ATOM 1321 C C . GLN A 1 168 ? 7.554 6.179 22.648 1.00 90.00 168 GLN A C 1
ATOM 1323 O O . GLN A 1 168 ? 7.693 7.332 22.247 1.00 90.00 168 GLN A O 1
ATOM 1328 N N . ASN A 1 169 ? 7.402 5.142 21.822 1.00 87.38 169 ASN A N 1
ATOM 1329 C CA . ASN A 1 169 ? 7.451 5.263 20.366 1.00 87.38 169 ASN A CA 1
ATOM 1330 C C . ASN A 1 169 ? 6.365 6.205 19.827 1.00 87.38 169 ASN A C 1
ATOM 1332 O O . ASN A 1 169 ? 6.617 6.971 18.895 1.00 87.38 169 ASN A O 1
ATOM 1336 N N . ALA A 1 170 ? 5.156 6.153 20.395 1.00 89.31 170 ALA A N 1
ATOM 1337 C CA . ALA A 1 170 ? 4.082 7.063 20.017 1.00 89.31 170 ALA A CA 1
ATOM 1338 C C . ALA A 1 170 ? 4.434 8.510 20.383 1.00 89.31 170 ALA A C 1
ATOM 1340 O O . ALA A 1 170 ? 4.408 9.380 19.516 1.00 89.31 170 ALA A O 1
ATOM 1341 N N . LEU A 1 171 ? 4.852 8.767 21.625 1.00 91.00 171 LEU A N 1
ATOM 1342 C CA . LEU A 1 171 ? 5.227 10.110 22.067 1.00 91.00 171 LEU A CA 1
ATOM 1343 C C . LEU A 1 171 ? 6.413 10.671 21.274 1.00 91.00 171 LEU A C 1
ATOM 1345 O O . LEU A 1 171 ? 6.377 11.835 20.897 1.00 91.00 171 LEU A O 1
ATOM 1349 N N . GLU A 1 172 ? 7.423 9.864 20.943 1.00 88.62 172 GLU A N 1
ATOM 1350 C CA . GLU A 1 172 ? 8.546 10.285 20.089 1.00 88.62 172 GLU A CA 1
ATOM 1351 C C . GLU A 1 172 ? 8.086 10.770 18.710 1.00 88.62 172 GLU A C 1
ATOM 1353 O O . GLU A 1 172 ? 8.589 11.776 18.211 1.00 88.62 172 GLU A O 1
ATOM 1358 N N . ARG A 1 173 ? 7.085 10.112 18.113 1.00 87.50 173 ARG A N 1
ATOM 1359 C CA . ARG A 1 173 ? 6.494 10.546 16.837 1.00 87.50 173 ARG A CA 1
ATOM 1360 C C . ARG A 1 173 ? 5.681 11.832 16.967 1.00 87.50 173 ARG A C 1
ATOM 1362 O O . ARG A 1 173 ? 5.589 12.564 15.987 1.00 87.50 173 ARG A O 1
ATOM 1369 N N . MET A 1 174 ? 5.116 12.109 18.140 1.00 89.56 174 MET A N 1
ATOM 1370 C CA . MET A 1 174 ? 4.313 13.307 18.417 1.00 89.56 174 MET A CA 1
ATOM 1371 C C . MET A 1 174 ? 5.140 14.490 18.950 1.00 89.56 174 MET A C 1
ATOM 1373 O O . MET A 1 174 ? 4.640 15.609 19.041 1.00 89.56 174 MET A O 1
ATOM 1377 N N . ASN A 1 175 ? 6.399 14.277 19.332 1.00 86.88 175 ASN A N 1
ATOM 1378 C CA . ASN A 1 175 ? 7.186 15.286 20.033 1.00 86.88 175 ASN A CA 1
ATOM 1379 C C . ASN A 1 175 ? 7.876 16.264 19.065 1.00 86.88 175 ASN A C 1
ATOM 1381 O O . ASN A 1 175 ? 8.632 15.861 18.181 1.00 86.88 175 ASN A O 1
ATOM 1385 N N . ALA A 1 176 ? 7.670 17.569 19.245 1.00 79.44 176 ALA A N 1
ATOM 1386 C CA . ALA A 1 176 ? 8.345 18.590 18.442 1.00 79.44 176 ALA A CA 1
ATOM 1387 C C . ALA A 1 176 ? 9.837 18.747 18.821 1.00 79.44 176 ALA A C 1
ATOM 1389 O O . ALA A 1 176 ? 10.181 18.641 20.000 1.00 79.44 176 ALA A O 1
ATOM 1390 N N . PRO A 1 177 ? 10.736 19.100 17.874 1.00 71.19 177 PRO A N 1
ATOM 1391 C CA . PRO A 1 177 ? 10.480 19.445 16.468 1.00 71.19 177 PRO A CA 1
ATOM 1392 C C . PRO A 1 177 ? 10.673 18.285 15.475 1.00 71.19 177 PRO A C 1
ATOM 1394 O O . PRO A 1 177 ? 10.455 18.489 14.282 1.00 71.19 177 PRO A O 1
ATOM 1397 N N . ASP A 1 178 ? 11.121 17.122 15.949 1.00 77.88 178 ASP A N 1
ATOM 1398 C CA . ASP A 1 178 ? 11.630 16.038 15.097 1.00 77.88 178 ASP A CA 1
ATOM 1399 C C . ASP A 1 178 ? 10.607 14.912 14.866 1.00 77.88 178 ASP A C 1
ATOM 1401 O O . ASP A 1 178 ? 10.783 14.088 13.967 1.00 77.88 178 ASP A O 1
ATOM 1405 N N . GLY A 1 179 ? 9.531 14.872 15.656 1.00 84.69 179 GLY A N 1
ATOM 1406 C CA . GLY A 1 179 ? 8.445 13.913 15.504 1.00 84.69 179 GLY A CA 1
ATOM 1407 C C . GLY A 1 179 ? 7.700 14.088 14.179 1.00 84.69 179 GLY A C 1
ATOM 1408 O O . GLY A 1 179 ? 7.348 15.199 13.784 1.00 84.69 179 GLY A O 1
ATOM 1409 N N . TYR A 1 180 ? 7.418 12.975 13.500 1.00 84.38 180 TYR A N 1
ATOM 1410 C CA . TYR A 1 180 ? 6.690 12.963 12.225 1.00 84.38 180 TYR A CA 1
ATOM 1411 C C . TYR A 1 180 ? 5.273 13.548 12.317 1.00 84.38 180 TYR A C 1
ATOM 1413 O O . TYR A 1 180 ? 4.766 14.075 11.339 1.00 84.38 180 TYR A O 1
ATOM 1421 N N . ASN A 1 181 ? 4.638 13.477 13.483 1.00 88.69 181 ASN A N 1
ATOM 1422 C CA . ASN A 1 181 ? 3.338 14.075 13.780 1.00 88.69 181 ASN A CA 1
ATOM 1423 C C . ASN A 1 181 ? 3.478 15.139 14.875 1.00 88.69 181 ASN A C 1
ATOM 1425 O O . ASN A 1 181 ? 2.587 15.302 15.704 1.00 88.69 181 ASN A O 1
ATOM 1429 N N . ALA A 1 182 ? 4.619 15.837 14.916 1.00 89.62 182 ALA A N 1
ATOM 1430 C CA . ALA A 1 182 ? 4.870 16.860 15.917 1.00 89.62 182 ALA A CA 1
ATOM 1431 C C . ALA A 1 182 ? 3.784 17.945 15.933 1.00 89.62 182 ALA A C 1
ATOM 1433 O O . ALA A 1 182 ? 3.302 18.387 14.887 1.00 89.62 182 ALA A O 1
ATOM 1434 N N . GLN A 1 183 ? 3.438 18.415 17.132 1.00 92.75 183 GLN A N 1
ATOM 1435 C CA . GLN A 1 183 ? 2.519 19.537 17.301 1.00 92.75 183 GLN A CA 1
ATOM 1436 C C . GLN A 1 183 ? 3.060 20.786 16.592 1.00 92.75 183 GLN A C 1
ATOM 1438 O O . GLN A 1 183 ? 4.244 21.124 16.708 1.00 92.75 183 GLN A O 1
ATOM 1443 N N . GLN A 1 184 ? 2.193 21.510 15.884 1.00 92.25 184 GLN A N 1
ATOM 1444 C CA . GLN A 1 184 ? 2.591 22.673 15.090 1.00 92.25 184 GLN A CA 1
ATOM 1445 C C . GLN A 1 184 ? 2.724 23.925 15.970 1.00 92.25 184 GLN A C 1
ATOM 1447 O O . GLN A 1 184 ? 1.879 24.813 15.957 1.00 92.25 184 GLN A O 1
ATOM 1452 N N . LEU A 1 185 ? 3.770 23.982 16.797 1.00 91.62 185 LEU A N 1
ATOM 1453 C CA . LEU A 1 185 ? 3.967 25.025 17.812 1.00 91.62 185 LEU A CA 1
ATOM 1454 C C . LEU A 1 185 ? 4.587 26.319 17.260 1.00 91.62 185 LEU A C 1
ATOM 1456 O O . LEU A 1 185 ? 5.533 26.302 16.469 1.00 91.62 185 LEU A O 1
ATOM 1460 N N . ALA A 1 186 ? 4.113 27.465 17.756 1.00 89.19 186 ALA A N 1
ATOM 1461 C CA . ALA A 1 186 ? 4.636 28.779 17.390 1.00 89.19 186 ALA A CA 1
ATOM 1462 C C . ALA A 1 186 ? 6.152 28.903 17.648 1.00 89.19 186 ALA A C 1
ATOM 1464 O O . ALA A 1 186 ? 6.673 28.505 18.692 1.00 89.19 186 ALA A O 1
ATOM 1465 N N . GLY A 1 187 ? 6.877 29.494 16.693 1.00 83.94 187 GLY A N 1
ATOM 1466 C CA . GLY A 1 187 ? 8.326 29.705 16.794 1.00 83.94 187 GLY A CA 1
ATOM 1467 C C . GLY A 1 187 ? 9.179 28.443 16.605 1.00 83.94 187 GLY A C 1
ATOM 1468 O O . GLY A 1 187 ? 10.398 28.509 16.783 1.00 83.94 187 GLY A O 1
ATOM 1469 N N . LYS A 1 188 ? 8.577 27.304 16.237 1.00 83.81 188 LYS A N 1
ATOM 1470 C CA . LYS A 1 188 ? 9.289 26.089 15.820 1.00 83.81 188 LYS A CA 1
ATOM 1471 C C . LYS A 1 188 ? 9.409 26.028 14.289 1.00 83.81 188 LYS A C 1
ATOM 1473 O O . LYS A 1 188 ? 8.562 26.569 13.588 1.00 83.81 188 LYS A O 1
ATOM 1478 N N . PRO A 1 189 ? 10.441 25.361 13.738 1.00 81.56 189 PRO A N 1
ATOM 1479 C CA . PRO A 1 189 ? 10.621 25.197 12.288 1.00 81.56 189 PRO A CA 1
ATOM 1480 C C . PRO A 1 189 ? 9.695 24.127 11.661 1.00 81.56 189 PRO A C 1
ATOM 1482 O O . PRO A 1 189 ? 9.980 23.634 10.563 1.00 81.56 189 PRO A O 1
ATOM 1485 N N . TYR A 1 190 ? 8.627 23.735 12.361 1.00 83.81 190 TYR A N 1
ATOM 1486 C CA . TYR A 1 190 ? 7.734 22.625 12.036 1.00 83.81 190 TYR A CA 1
ATOM 1487 C C . TYR A 1 190 ? 6.274 23.096 12.088 1.00 83.81 190 TYR A C 1
ATOM 1489 O O . TYR A 1 190 ? 5.864 23.664 13.100 1.00 83.81 190 TYR A O 1
ATOM 1497 N N . GLY A 1 191 ? 5.502 22.835 11.029 1.00 85.88 191 GLY A N 1
ATOM 1498 C CA . GLY A 1 191 ? 4.097 23.232 10.940 1.00 85.88 191 GLY A CA 1
ATOM 1499 C C . GLY A 1 191 ? 3.855 24.728 10.726 1.00 85.88 191 GLY A C 1
ATOM 1500 O O . GLY A 1 191 ? 4.774 25.495 10.431 1.00 85.88 191 GLY A O 1
ATOM 1501 N N . ASP A 1 192 ? 2.596 25.128 10.890 1.00 89.38 192 ASP A N 1
ATOM 1502 C CA . ASP A 1 192 ? 2.072 26.488 10.731 1.00 89.38 192 ASP A CA 1
ATOM 1503 C C . ASP A 1 192 ? 2.177 27.355 12.002 1.00 89.38 192 ASP A C 1
ATOM 1505 O O . ASP A 1 192 ? 1.970 28.569 11.958 1.00 89.38 192 ASP A O 1
ATOM 1509 N N . GLY A 1 193 ? 2.532 26.751 13.139 1.00 90.75 193 GLY A N 1
ATOM 1510 C CA . GLY A 1 193 ? 2.661 27.428 14.427 1.00 90.75 193 GLY A CA 1
ATOM 1511 C C . GLY A 1 193 ? 1.339 27.697 15.157 1.00 90.75 193 GLY A C 1
ATOM 1512 O O . GLY A 1 193 ? 1.336 28.465 16.121 1.00 90.75 193 GLY A O 1
ATOM 1513 N N . SER A 1 194 ? 0.228 27.102 14.720 1.00 92.50 194 SER A N 1
ATOM 1514 C CA . SER A 1 194 ? -1.117 27.321 15.265 1.00 92.50 194 SER A CA 1
ATOM 1515 C C . SER A 1 194 ? -1.373 26.652 16.623 1.00 92.50 194 SER A C 1
ATOM 1517 O O . SER A 1 194 ? -2.274 27.071 17.348 1.00 92.50 194 SER A O 1
ATOM 1519 N N . GLY A 1 195 ? -0.587 25.636 16.986 1.00 92.94 195 GLY A N 1
ATOM 1520 C CA . GLY A 1 195 ? -0.760 24.819 18.189 1.00 92.94 195 GLY A CA 1
ATOM 1521 C C . GLY A 1 195 ? -1.624 23.569 17.994 1.00 92.94 195 GLY A C 1
ATOM 1522 O O . GLY A 1 195 ? -1.701 22.753 18.911 1.00 92.94 195 GLY A O 1
ATOM 1523 N N . GLY A 1 196 ? -2.244 23.394 16.825 1.00 93.62 196 GLY A N 1
ATOM 1524 C CA . GLY A 1 196 ? -3.008 22.193 16.490 1.00 93.62 196 GLY A CA 1
ATOM 1525 C C . GLY A 1 196 ? -2.130 21.003 16.082 1.00 93.62 196 GLY A C 1
ATOM 1526 O O . GLY A 1 196 ? -0.914 21.124 15.886 1.00 93.62 196 GLY A O 1
ATOM 1527 N N . TRP A 1 197 ? -2.770 19.844 15.936 1.00 93.00 197 TRP A N 1
ATOM 1528 C CA . TRP A 1 197 ? -2.148 18.604 15.470 1.00 93.00 197 TRP A CA 1
ATOM 1529 C C . TRP A 1 197 ? -2.541 18.306 14.022 1.00 93.00 197 TRP A C 1
ATOM 1531 O O . TRP A 1 197 ? -3.710 18.426 13.654 1.00 93.00 197 TRP A O 1
ATOM 1541 N N . ALA A 1 198 ? -1.570 17.885 13.210 1.00 89.75 198 ALA A N 1
ATOM 1542 C CA . ALA A 1 198 ? -1.767 17.549 11.802 1.00 89.75 198 ALA A CA 1
ATOM 1543 C C . ALA A 1 198 ? -0.968 16.304 11.406 1.00 89.75 198 ALA A C 1
ATOM 1545 O O . ALA A 1 198 ? -0.027 15.904 12.097 1.00 89.75 198 ALA A O 1
ATOM 1546 N N . TRP A 1 199 ? -1.314 15.726 10.258 1.00 87.75 199 TRP A N 1
ATOM 1547 C CA . TRP A 1 199 ? -0.611 14.579 9.696 1.00 87.75 199 TRP A CA 1
ATOM 1548 C C . TRP A 1 199 ? 0.647 15.000 8.939 1.00 87.75 199 TRP A C 1
ATOM 1550 O O . TRP A 1 199 ? 0.654 15.071 7.713 1.00 87.75 199 TRP A O 1
ATOM 1560 N N . GLY A 1 200 ? 1.733 15.240 9.668 1.00 84.75 200 GLY A N 1
ATOM 1561 C CA . GLY A 1 200 ? 2.991 15.687 9.080 1.00 84.75 200 GLY A CA 1
ATOM 1562 C C . GLY A 1 200 ? 3.181 17.201 9.095 1.00 84.75 200 GLY A C 1
ATOM 1563 O O . GLY A 1 200 ? 2.316 17.982 9.492 1.00 84.75 200 GLY A O 1
ATOM 1564 N N . LYS A 1 201 ? 4.376 17.618 8.667 1.00 82.12 201 LYS A N 1
ATOM 1565 C CA . LYS A 1 201 ? 4.845 19.008 8.750 1.00 82.12 201 LYS A CA 1
ATOM 1566 C C . LYS A 1 201 ? 4.061 19.992 7.882 1.00 82.12 201 LYS A C 1
ATOM 1568 O O . LYS A 1 201 ? 3.953 21.157 8.248 1.00 82.12 201 LYS A O 1
ATOM 1573 N N . TRP A 1 202 ? 3.623 19.549 6.710 1.00 82.88 202 TRP A N 1
ATOM 1574 C CA . TRP A 1 202 ? 3.048 20.409 5.669 1.00 82.88 202 TRP A CA 1
ATOM 1575 C C . TRP A 1 202 ? 1.521 20.405 5.660 1.00 82.88 202 TRP A C 1
ATOM 1577 O O . TRP A 1 202 ? 0.918 21.113 4.863 1.00 82.88 202 TRP A O 1
ATOM 1587 N N . SER A 1 203 ? 0.919 19.627 6.553 1.00 88.25 203 SER A N 1
ATOM 1588 C CA . SER A 1 203 ? -0.517 19.396 6.584 1.00 88.25 203 SER A CA 1
ATOM 1589 C C . SER A 1 203 ? -1.222 20.392 7.488 1.00 88.25 203 SER A C 1
ATOM 1591 O O . SER A 1 203 ? -0.650 20.890 8.461 1.00 88.25 203 SER A O 1
ATOM 1593 N N . THR A 1 204 ? -2.488 20.648 7.188 1.00 90.12 204 THR A N 1
ATOM 1594 C CA . THR A 1 204 ? -3.345 21.533 7.972 1.00 90.12 204 THR A CA 1
ATOM 1595 C C . THR A 1 204 ? -3.792 20.825 9.253 1.00 90.12 204 THR A C 1
ATOM 1597 O O . THR A 1 204 ? -4.237 19.675 9.191 1.00 90.12 204 THR A O 1
ATOM 1600 N N . PRO A 1 205 ? -3.692 21.471 10.429 1.00 91.81 205 PRO A N 1
ATOM 1601 C CA . PRO A 1 205 ? -4.237 20.907 11.656 1.00 91.81 205 PRO A CA 1
ATOM 1602 C C . PRO A 1 205 ? -5.748 20.680 11.580 1.00 91.81 205 PRO A C 1
ATOM 1604 O O . PRO A 1 205 ? -6.478 21.550 11.101 1.00 91.81 205 PRO A O 1
ATOM 1607 N N . SER A 1 206 ? -6.219 19.542 12.097 1.00 90.44 206 SER A N 1
ATOM 1608 C CA . SER A 1 206 ? -7.642 19.171 12.084 1.00 90.44 206 SER A CA 1
ATOM 1609 C C . SER A 1 206 ? -8.222 19.048 13.491 1.00 90.44 206 SER A C 1
ATOM 1611 O O . SER A 1 206 ? -7.483 18.833 14.463 1.00 90.44 206 SER A O 1
ATOM 1613 N N . MET A 1 207 ? -9.546 19.214 13.627 1.00 90.56 207 MET A N 1
ATOM 1614 C CA . MET A 1 207 ? -10.194 19.095 14.936 1.00 90.56 207 MET A CA 1
ATOM 1615 C C . MET A 1 207 ? -10.038 17.689 15.498 1.00 90.56 207 MET A C 1
ATOM 1617 O O . MET A 1 207 ? -9.607 17.560 16.646 1.00 90.56 207 MET A O 1
ATOM 1621 N N . PHE A 1 208 ? -10.272 16.657 14.684 1.00 87.50 208 PHE A N 1
ATOM 1622 C CA . PHE A 1 208 ? -10.166 15.267 15.121 1.00 87.50 208 PHE A CA 1
ATOM 1623 C C . PHE A 1 208 ? -8.756 14.891 15.583 1.00 87.50 208 PHE A C 1
ATOM 1625 O O . PHE A 1 208 ? -8.583 14.404 16.703 1.00 87.50 208 PHE A O 1
ATOM 1632 N N . TYR A 1 209 ? -7.726 15.195 14.786 1.00 90.44 209 TYR A N 1
ATOM 1633 C CA . TYR A 1 209 ? -6.342 14.925 15.185 1.00 90.44 209 TYR A CA 1
ATOM 1634 C C . TYR A 1 209 ? -5.943 15.680 16.449 1.00 90.44 209 TYR A C 1
ATOM 1636 O O . TYR A 1 209 ? -5.157 15.161 17.246 1.00 90.44 209 TYR A O 1
ATOM 1644 N N . THR A 1 210 ? -6.496 16.878 16.651 1.00 93.25 210 THR A N 1
ATOM 1645 C CA . THR A 1 210 ? -6.167 17.704 17.808 1.00 93.25 210 THR A CA 1
ATOM 1646 C C . THR A 1 210 ? -6.818 17.187 19.082 1.00 93.25 210 THR A C 1
ATOM 1648 O O . THR A 1 210 ? -6.109 16.876 20.039 1.00 93.25 210 THR A O 1
ATOM 1651 N N . PHE A 1 211 ? -8.145 17.043 19.111 1.00 91.25 211 PHE A N 1
ATOM 1652 C CA . PHE A 1 211 ? -8.814 16.629 20.342 1.00 91.25 211 PHE A CA 1
ATOM 1653 C C . PHE A 1 211 ? -8.495 15.168 20.699 1.00 91.25 211 PHE A C 1
ATOM 1655 O O . PHE A 1 211 ? -8.301 14.870 21.875 1.00 91.25 211 PHE A O 1
ATOM 1662 N N . TYR A 1 212 ? -8.378 14.252 19.726 1.00 89.88 212 TYR A N 1
ATOM 1663 C CA . TYR A 1 212 ? -8.080 12.846 20.026 1.00 89.88 212 TYR A CA 1
ATOM 1664 C C . TYR A 1 212 ? -6.675 12.682 20.616 1.00 89.88 212 TYR A C 1
ATOM 1666 O O . TYR A 1 212 ? -6.480 11.971 21.598 1.00 89.88 212 TYR A O 1
ATOM 1674 N N . THR A 1 213 ? -5.686 13.404 20.084 1.00 92.44 213 THR A N 1
ATOM 1675 C CA . THR A 1 213 ? -4.336 13.407 20.662 1.00 92.44 213 THR A CA 1
ATOM 1676 C C . THR A 1 213 ? -4.349 13.973 22.084 1.00 92.44 213 THR A C 1
ATOM 1678 O O . THR A 1 213 ? -3.779 13.363 22.993 1.00 92.44 213 THR A O 1
ATOM 1681 N N . ASN A 1 214 ? -5.059 15.084 22.306 1.00 94.38 214 ASN A N 1
ATOM 1682 C CA . ASN A 1 214 ? -5.242 15.659 23.640 1.00 94.38 214 ASN A CA 1
ATOM 1683 C C . ASN A 1 214 ? -5.918 14.684 24.607 1.00 94.38 214 ASN A C 1
ATOM 1685 O O . ASN A 1 214 ? -5.506 14.603 25.765 1.00 94.38 214 ASN A O 1
ATOM 1689 N N . TYR A 1 215 ? -6.903 13.911 24.135 1.00 91.38 215 TYR A N 1
ATOM 1690 C CA . TYR A 1 215 ? -7.585 12.889 24.929 1.00 91.38 215 TYR A CA 1
ATOM 1691 C C . TYR A 1 215 ? -6.577 11.873 25.467 1.00 91.38 215 TYR A C 1
ATOM 1693 O O . TYR A 1 215 ? -6.459 11.695 26.678 1.00 91.38 215 TYR A O 1
ATOM 1701 N N . VAL A 1 216 ? -5.785 11.264 24.579 1.00 91.25 216 VAL A N 1
ATOM 1702 C CA . VAL A 1 216 ? -4.833 10.214 24.969 1.00 91.25 216 VAL A CA 1
ATOM 1703 C C . VAL A 1 216 ? -3.738 10.759 25.890 1.00 91.25 216 VAL A C 1
ATOM 1705 O O . VAL A 1 216 ? -3.376 10.109 26.869 1.00 91.25 216 VAL A O 1
ATOM 1708 N N . ILE A 1 217 ? -3.237 11.970 25.630 1.00 93.31 217 ILE A N 1
ATOM 1709 C CA . ILE A 1 217 ? -2.233 12.617 26.489 1.00 93.31 217 ILE A CA 1
ATOM 1710 C C . ILE A 1 217 ? -2.809 12.932 27.873 1.00 93.31 217 ILE A C 1
ATOM 1712 O O . ILE A 1 217 ? -2.125 12.762 28.883 1.00 93.31 217 ILE A O 1
ATOM 1716 N N . THR A 1 218 ? -4.060 13.380 27.935 1.00 93.50 218 THR A N 1
ATOM 1717 C CA . THR A 1 218 ? -4.749 13.670 29.194 1.00 93.50 218 THR A CA 1
ATOM 1718 C C . THR A 1 218 ? -4.982 12.394 30.000 1.00 93.50 218 THR A C 1
ATOM 1720 O O . THR A 1 218 ? -4.704 12.371 31.197 1.00 93.50 218 THR A O 1
ATOM 1723 N N . GLU A 1 219 ? -5.414 11.308 29.357 1.00 91.00 219 GLU A N 1
ATOM 1724 C CA . GLU A 1 219 ? -5.579 10.002 30.004 1.00 91.00 219 GLU A CA 1
ATOM 1725 C C . GLU A 1 219 ? -4.245 9.435 30.514 1.00 91.00 219 GLU A C 1
ATOM 1727 O O . GLU A 1 219 ? -4.179 8.915 31.630 1.00 91.00 219 GLU A O 1
ATOM 1732 N N . LEU A 1 220 ? -3.156 9.607 29.756 1.00 92.81 220 LEU A N 1
ATOM 1733 C CA . LEU A 1 220 ? -1.809 9.270 30.216 1.00 92.81 220 LEU A CA 1
ATOM 1734 C C . LEU A 1 220 ? -1.415 10.077 31.459 1.00 92.81 220 LEU A C 1
ATOM 1736 O O . LEU A 1 220 ? -0.904 9.503 32.418 1.00 92.81 220 LEU A O 1
ATOM 1740 N N . LYS A 1 221 ? -1.666 11.392 31.474 1.00 92.88 221 LYS A N 1
ATOM 1741 C CA . LYS A 1 221 ? -1.360 12.242 32.635 1.00 92.88 221 LYS A CA 1
ATOM 1742 C C . LYS A 1 221 ? -2.132 11.811 33.883 1.00 92.88 221 LYS A C 1
ATOM 1744 O O . LYS A 1 221 ? -1.528 11.721 34.947 1.00 92.88 221 LYS A O 1
ATOM 1749 N N . LYS A 1 222 ? -3.417 11.468 33.750 1.00 92.25 222 LYS A N 1
ATOM 1750 C CA . LYS A 1 222 ? -4.214 10.924 34.863 1.00 92.25 222 LYS A CA 1
ATOM 1751 C C . LYS A 1 222 ? -3.622 9.628 35.411 1.00 92.25 222 LYS A C 1
ATOM 1753 O O . LYS A 1 222 ? -3.543 9.454 36.624 1.00 92.25 222 LYS A O 1
ATOM 1758 N N . ASP A 1 223 ? -3.186 8.728 34.531 1.00 92.19 223 ASP A N 1
ATOM 1759 C CA . ASP A 1 223 ? -2.549 7.476 34.947 1.00 92.19 223 ASP A CA 1
ATOM 1760 C C . ASP A 1 223 ? -1.182 7.716 35.608 1.00 92.19 223 ASP A C 1
ATOM 1762 O O . ASP A 1 223 ? -0.862 7.068 36.600 1.00 92.19 223 ASP A O 1
ATOM 1766 N N . MET A 1 224 ? -0.404 8.688 35.119 1.00 92.00 224 MET A N 1
ATOM 1767 C CA . MET A 1 224 ? 0.861 9.109 35.735 1.00 92.00 224 MET A CA 1
ATOM 1768 C C . MET A 1 224 ? 0.666 9.745 37.118 1.00 92.00 224 MET A C 1
ATOM 1770 O O . MET A 1 224 ? 1.507 9.542 37.991 1.00 92.00 224 MET A O 1
ATOM 1774 N N . ASP A 1 225 ? -0.424 10.485 37.336 1.00 92.12 225 ASP A N 1
ATOM 1775 C CA . ASP A 1 225 ? -0.774 11.021 38.657 1.00 92.12 225 ASP A CA 1
ATOM 1776 C C . ASP A 1 225 ? -1.161 9.896 39.632 1.00 92.12 225 ASP A C 1
ATOM 1778 O O . ASP A 1 225 ? -0.826 9.953 40.818 1.00 92.12 225 ASP A O 1
ATOM 1782 N N . ALA A 1 226 ? -1.854 8.865 39.136 1.00 90.44 226 ALA A N 1
ATOM 1783 C CA . ALA A 1 226 ? -2.269 7.707 39.924 1.00 90.44 226 ALA A CA 1
ATOM 1784 C C . ALA A 1 226 ? -1.115 6.730 40.224 1.00 90.44 226 ALA A C 1
ATOM 1786 O O . ALA A 1 226 ? -1.093 6.123 41.296 1.00 90.44 226 ALA A O 1
ATOM 1787 N N . ASP A 1 227 ? -0.156 6.588 39.305 1.00 89.56 227 ASP A N 1
ATOM 1788 C CA . ASP A 1 227 ? 0.988 5.672 39.397 1.00 89.56 227 ASP A CA 1
ATOM 1789 C C . ASP A 1 227 ? 2.304 6.348 38.942 1.00 89.56 227 ASP A C 1
ATOM 1791 O O . ASP A 1 227 ? 2.811 6.110 37.832 1.00 89.56 227 ASP A O 1
ATOM 1795 N N . PRO A 1 228 ? 2.874 7.232 39.787 1.00 88.94 228 PRO A N 1
ATOM 1796 C CA . PRO A 1 228 ? 4.045 8.018 39.422 1.00 88.94 228 PRO A CA 1
ATOM 1797 C C . PRO A 1 228 ? 5.277 7.150 39.144 1.00 88.94 228 PRO A C 1
ATOM 1799 O O . PRO A 1 228 ? 5.707 6.353 39.977 1.00 88.94 228 PRO A O 1
ATOM 1802 N N . GLY A 1 229 ? 5.910 7.366 37.988 1.00 84.44 229 GLY A N 1
ATOM 1803 C CA . GLY A 1 229 ? 7.165 6.702 37.614 1.00 84.44 229 GLY A CA 1
ATOM 1804 C C . GLY A 1 229 ? 7.006 5.358 36.897 1.00 84.44 229 GLY A C 1
ATOM 1805 O O . GLY A 1 229 ? 8.016 4.749 36.540 1.00 84.44 229 GLY A O 1
ATOM 1806 N N . PHE A 1 230 ? 5.778 4.901 36.619 1.00 90.56 230 PHE A N 1
ATOM 1807 C CA . PHE A 1 230 ? 5.585 3.728 35.764 1.00 90.56 230 PHE A CA 1
ATOM 1808 C C . PHE A 1 230 ? 6.076 3.996 34.336 1.00 90.56 230 PHE A C 1
ATOM 1810 O O . PHE A 1 230 ? 6.894 3.245 33.810 1.00 90.56 230 PHE A O 1
ATOM 1817 N N . TRP A 1 231 ? 5.589 5.068 33.707 1.00 89.81 231 TRP A N 1
ATOM 1818 C CA . TRP A 1 231 ? 5.831 5.333 32.286 1.00 89.81 231 TRP A CA 1
ATOM 1819 C C . TRP A 1 231 ? 7.247 5.850 31.995 1.00 89.81 231 TRP A C 1
ATOM 1821 O O . TRP A 1 231 ? 7.836 5.461 30.991 1.00 89.81 231 TRP A O 1
ATOM 1831 N N . ASN A 1 232 ? 7.816 6.682 32.878 1.00 85.06 232 ASN A N 1
ATOM 1832 C CA . ASN A 1 232 ? 9.120 7.340 32.688 1.00 85.06 232 ASN A CA 1
ATOM 1833 C C . ASN A 1 232 ? 9.244 8.080 31.337 1.00 85.06 232 ASN A C 1
ATOM 1835 O O . ASN A 1 232 ? 10.268 7.985 30.663 1.00 85.06 232 ASN A O 1
ATOM 1839 N N . VAL A 1 233 ? 8.193 8.807 30.940 1.00 84.56 233 VAL A N 1
ATOM 1840 C CA . VAL A 1 233 ? 8.081 9.491 29.634 1.00 84.56 233 VAL A CA 1
ATOM 1841 C C . VAL A 1 233 ? 8.138 11.019 29.716 1.00 84.56 233 VAL A C 1
ATOM 1843 O O . VAL A 1 233 ? 7.911 11.689 28.713 1.00 84.56 233 VAL A O 1
ATOM 1846 N N . ASP A 1 234 ? 8.466 11.602 30.875 1.00 81.88 234 ASP A N 1
ATOM 1847 C CA . ASP A 1 234 ? 8.479 13.066 31.059 1.00 81.88 234 ASP A CA 1
ATOM 1848 C C . ASP A 1 234 ? 9.336 13.781 30.001 1.00 81.88 234 ASP A C 1
ATOM 1850 O O . ASP A 1 234 ? 8.948 14.813 29.455 1.00 81.88 234 ASP A O 1
ATOM 1854 N N . ALA A 1 235 ? 10.483 13.193 29.642 1.00 78.94 235 ALA A N 1
ATOM 1855 C CA . ALA A 1 235 ? 11.354 13.724 28.598 1.00 78.94 235 ALA A CA 1
ATOM 1856 C C . ALA A 1 235 ? 10.686 13.737 27.209 1.00 78.94 235 ALA A C 1
ATOM 1858 O O . ALA A 1 235 ? 10.878 14.691 26.451 1.00 78.94 235 ALA A O 1
ATOM 1859 N N . ASN A 1 236 ? 9.885 12.713 26.896 1.00 83.81 236 ASN A N 1
ATOM 1860 C CA . ASN A 1 236 ? 9.146 12.575 25.640 1.00 83.81 236 ASN A CA 1
ATOM 1861 C C . ASN A 1 236 ? 7.964 13.555 25.542 1.00 83.81 236 ASN A C 1
ATOM 1863 O O . ASN A 1 236 ? 7.497 13.825 24.442 1.00 83.81 236 ASN A O 1
ATOM 1867 N N . MET A 1 237 ? 7.498 14.115 26.664 1.00 84.00 237 MET A N 1
ATOM 1868 C CA . MET A 1 237 ? 6.391 15.080 26.698 1.00 84.00 237 MET A CA 1
ATOM 1869 C C . MET A 1 237 ? 6.838 16.551 26.611 1.00 84.00 237 MET A C 1
ATOM 1871 O O . MET A 1 237 ? 5.995 17.436 26.498 1.00 84.00 237 MET A O 1
ATOM 1875 N N . ASN A 1 238 ? 8.143 16.848 26.649 1.00 83.50 238 ASN A N 1
ATOM 1876 C CA . ASN A 1 238 ? 8.664 18.225 26.722 1.00 83.50 238 ASN A CA 1
ATOM 1877 C C . ASN A 1 238 ? 8.318 19.129 25.520 1.00 83.50 238 ASN A C 1
ATOM 1879 O O . ASN A 1 238 ? 8.358 20.352 25.652 1.00 83.50 238 ASN A O 1
ATOM 1883 N N . GLY A 1 239 ? 8.042 18.564 24.345 1.00 83.81 239 GLY A N 1
ATOM 1884 C CA . GLY A 1 239 ? 7.656 19.302 23.136 1.00 83.81 239 GLY A CA 1
ATOM 1885 C C . GLY A 1 239 ? 6.159 19.246 22.836 1.00 83.81 239 GLY A C 1
ATOM 1886 O O . GLY A 1 239 ? 5.771 19.577 21.719 1.00 83.81 239 GLY A O 1
ATOM 1887 N N . ILE A 1 240 ? 5.343 18.840 23.812 1.00 91.25 240 ILE A N 1
ATOM 1888 C CA . ILE A 1 240 ? 3.881 18.802 23.746 1.00 91.25 240 ILE A CA 1
ATOM 1889 C C . ILE A 1 240 ? 3.324 19.918 24.642 1.00 91.25 240 ILE A C 1
ATOM 1891 O O . ILE A 1 240 ? 3.576 19.936 25.847 1.00 91.25 240 ILE A O 1
ATOM 1895 N N . ASP A 1 241 ? 2.533 20.829 24.075 1.00 93.62 241 ASP A N 1
ATOM 1896 C CA . ASP A 1 241 ? 1.863 21.913 24.800 1.00 93.62 241 ASP A CA 1
ATOM 1897 C C . ASP A 1 241 ? 0.338 21.798 24.692 1.00 93.62 241 ASP A C 1
ATOM 1899 O O . ASP A 1 241 ? -0.288 22.272 23.739 1.00 93.62 241 ASP A O 1
ATOM 1903 N N . LEU A 1 242 ? -0.257 21.209 25.730 1.00 95.00 242 LEU A N 1
ATOM 1904 C CA . LEU A 1 242 ? -1.705 21.087 25.888 1.00 95.00 242 LEU A CA 1
ATOM 1905 C C . LEU A 1 242 ? -2.420 22.450 25.824 1.00 95.00 242 LEU A C 1
ATOM 1907 O O . LEU A 1 242 ? -3.457 22.576 25.174 1.00 95.00 242 LEU A O 1
ATOM 1911 N N . ASN A 1 243 ? -1.815 23.522 26.357 1.00 96.50 243 ASN A N 1
ATOM 1912 C CA . ASN A 1 243 ? -2.421 24.856 26.300 1.00 96.50 243 ASN A CA 1
ATOM 1913 C C . ASN A 1 243 ? -2.563 25.357 24.863 1.00 96.50 243 ASN A C 1
ATOM 1915 O O . ASN A 1 243 ? -3.561 25.998 24.542 1.00 96.50 243 ASN A O 1
ATOM 1919 N N . ALA A 1 244 ? -1.574 25.089 24.009 1.00 95.81 244 ALA A N 1
ATOM 1920 C CA . ALA A 1 244 ? -1.603 25.514 22.616 1.00 95.81 244 ALA A CA 1
ATOM 1921 C C . ALA A 1 244 ? -2.709 24.783 21.838 1.00 95.81 244 ALA A C 1
ATOM 1923 O O . ALA A 1 244 ? -3.486 25.427 21.133 1.00 95.81 244 ALA A O 1
ATOM 1924 N N . SER A 1 245 ? -2.836 23.468 22.029 1.00 96.31 245 SER A N 1
ATOM 1925 C CA . SER A 1 245 ? -3.892 22.659 21.405 1.00 96.31 245 SER A CA 1
ATOM 1926 C C . SER A 1 245 ? -5.293 22.990 21.925 1.00 96.31 245 SER A C 1
ATOM 1928 O O . SER A 1 245 ? -6.213 23.140 21.123 1.00 96.31 245 SER A O 1
ATOM 1930 N N . ALA A 1 246 ? -5.465 23.191 23.237 1.00 97.38 246 ALA A N 1
ATOM 1931 C CA . ALA A 1 246 ? -6.742 23.604 23.817 1.00 97.38 246 ALA A CA 1
ATOM 1932 C C . ALA A 1 246 ? -7.159 24.990 23.302 1.00 97.38 246 ALA A C 1
ATOM 1934 O O . ALA A 1 246 ? -8.307 25.192 22.908 1.00 97.38 246 ALA A O 1
ATOM 1935 N N . ASN A 1 247 ? -6.215 25.935 23.218 1.00 97.19 247 ASN A N 1
ATOM 1936 C CA . ASN A 1 247 ? -6.469 27.251 22.633 1.00 97.19 247 ASN A CA 1
ATOM 1937 C C . ASN A 1 247 ? -6.919 27.153 21.172 1.00 97.19 247 ASN A C 1
ATOM 1939 O O . ASN A 1 247 ? -7.825 27.871 20.752 1.00 97.19 247 ASN A O 1
ATOM 1943 N N . TRP A 1 248 ? -6.276 26.275 20.401 1.00 96.94 248 TRP A N 1
ATOM 1944 C CA . TRP A 1 248 ? -6.615 26.046 19.003 1.00 96.94 248 TRP A CA 1
ATOM 1945 C C . TRP A 1 248 ? -8.037 25.488 18.853 1.00 96.94 248 TRP A C 1
ATOM 1947 O O . TRP A 1 248 ? -8.809 26.017 18.054 1.00 96.94 248 TRP A O 1
ATOM 1957 N N . LEU A 1 249 ? -8.425 24.500 19.671 1.00 96.62 249 LEU A N 1
ATOM 1958 C CA . LEU A 1 249 ? -9.792 23.958 19.683 1.00 96.62 249 LEU A CA 1
ATOM 1959 C C . LEU A 1 249 ? -10.822 25.029 20.059 1.00 96.62 249 LEU A C 1
ATOM 1961 O O . LEU A 1 249 ? -11.835 25.170 19.378 1.00 96.62 249 LEU A O 1
ATOM 1965 N N . ILE A 1 250 ? -10.554 25.834 21.092 1.00 97.19 250 ILE A N 1
ATOM 1966 C CA . ILE A 1 250 ? -11.439 26.937 21.502 1.00 97.19 250 ILE A CA 1
ATOM 1967 C C . ILE A 1 250 ? -11.588 27.967 20.377 1.00 97.19 250 ILE A C 1
ATOM 1969 O O . ILE A 1 250 ? -12.683 28.471 20.145 1.00 97.19 250 ILE A O 1
ATOM 1973 N N . TRP A 1 251 ? -10.513 28.267 19.647 1.00 95.69 251 TRP A N 1
ATOM 1974 C CA . TRP A 1 251 ? -10.563 29.190 18.512 1.00 95.69 251 TRP A CA 1
ATOM 1975 C C . TRP A 1 251 ? -11.427 28.672 17.350 1.00 95.69 251 TRP A C 1
ATOM 1977 O O . TRP A 1 251 ? -11.988 29.472 16.603 1.00 95.69 251 TRP A O 1
ATOM 1987 N N . LYS A 1 252 ? -11.568 27.348 17.206 1.00 95.12 252 LYS A N 1
ATOM 1988 C CA . LYS A 1 252 ? -12.454 26.716 16.216 1.00 95.12 252 LYS A CA 1
ATOM 1989 C C . LYS A 1 252 ? -13.928 26.679 16.637 1.00 95.12 252 LYS A C 1
ATOM 1991 O O . LYS A 1 252 ? -14.776 26.426 15.780 1.00 95.12 252 LYS A O 1
ATOM 1996 N N . GLN A 1 253 ? -14.236 26.941 17.910 1.00 97.31 253 GLN A N 1
ATOM 1997 C CA . GLN A 1 253 ? -15.610 26.990 18.408 1.00 97.31 253 GLN A CA 1
ATOM 1998 C C . GLN A 1 253 ? -16.384 28.114 17.710 1.00 97.31 253 GLN A C 1
ATOM 2000 O O . GLN A 1 253 ? -15.892 29.238 17.576 1.00 97.31 253 GLN A O 1
ATOM 2005 N N . LYS A 1 254 ? -17.609 27.825 17.272 1.00 96.81 254 LYS A N 1
ATOM 2006 C CA . LYS A 1 254 ? -18.507 28.822 16.686 1.00 96.81 254 LYS A CA 1
ATOM 2007 C C . LYS A 1 254 ? -19.006 29.800 17.753 1.00 96.81 254 LYS A C 1
ATOM 2009 O O . LYS A 1 254 ? -18.936 29.546 18.959 1.00 96.81 254 LYS A O 1
ATOM 2014 N N . ASP A 1 255 ? -19.527 30.941 17.307 1.00 95.12 255 ASP A N 1
ATOM 2015 C CA . ASP A 1 255 ? -19.962 32.019 18.203 1.00 95.12 255 ASP A CA 1
ATOM 2016 C C . ASP A 1 255 ? -21.086 31.595 19.164 1.00 95.12 255 ASP A C 1
ATOM 2018 O O . ASP A 1 255 ? -21.116 32.060 20.308 1.00 95.12 255 ASP A O 1
ATOM 2022 N N . ASP A 1 256 ? -21.967 30.703 18.713 1.00 94.69 256 ASP A N 1
ATOM 2023 C CA . ASP A 1 256 ? -23.090 30.117 19.452 1.00 94.69 256 ASP A CA 1
ATOM 2024 C C . ASP A 1 256 ? -22.699 28.921 20.338 1.00 94.69 256 ASP A C 1
ATOM 2026 O O . ASP A 1 256 ? -23.529 28.461 21.114 1.00 94.69 256 ASP A O 1
ATOM 2030 N N . GLY A 1 257 ? -21.443 28.462 20.288 1.00 95.50 257 GLY A N 1
ATOM 2031 C CA . GLY A 1 257 ? -20.883 27.512 21.250 1.00 95.50 257 GLY A CA 1
ATOM 2032 C C . GLY A 1 257 ? -20.652 26.086 20.759 1.00 95.50 257 GLY A C 1
ATOM 2033 O O . GLY A 1 257 ? -20.062 25.308 21.510 1.00 95.50 257 GLY A O 1
ATOM 2034 N N . HIS A 1 258 ? -21.043 25.739 19.535 1.00 96.56 258 HIS A N 1
ATOM 2035 C CA . HIS A 1 258 ? -20.792 24.405 18.980 1.00 96.56 258 HIS A CA 1
ATOM 2036 C C . HIS A 1 258 ? -19.479 24.327 18.196 1.00 96.56 258 HIS A C 1
ATOM 2038 O O . HIS A 1 258 ? -18.865 25.344 17.855 1.00 96.56 258 HIS A O 1
ATOM 2044 N N . TRP A 1 259 ? -19.055 23.104 17.897 1.00 96.19 259 TRP A N 1
ATOM 2045 C CA . TRP A 1 259 ? -18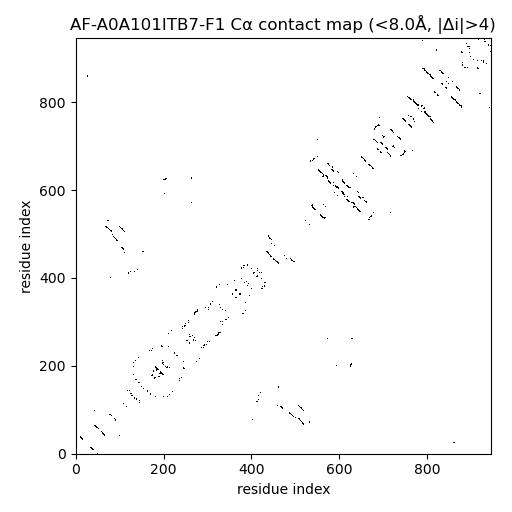.006 22.812 16.925 1.00 96.19 259 TRP A CA 1
ATOM 2046 C C . TRP A 1 259 ? -18.610 22.108 15.719 1.00 96.19 259 TRP A C 1
ATOM 2048 O O . TRP A 1 259 ? -19.508 21.287 15.860 1.00 96.19 259 TRP A O 1
ATOM 2058 N N . SER A 1 260 ? -18.091 22.446 14.543 1.00 91.88 260 SER A N 1
ATOM 2059 C CA . SER A 1 260 ? -18.530 21.888 13.267 1.00 91.88 260 SER A CA 1
ATOM 2060 C C . SER A 1 260 ? -17.324 21.782 12.345 1.00 91.88 260 SER A C 1
ATOM 2062 O O . SER A 1 260 ? -16.627 22.789 12.146 1.00 91.88 260 SER A O 1
ATOM 2064 N N . ASP A 1 261 ? -17.066 20.578 11.834 1.00 86.62 261 ASP A N 1
ATOM 2065 C CA . ASP A 1 261 ? -16.044 20.307 10.822 1.00 86.62 261 ASP A CA 1
ATOM 2066 C C . ASP A 1 261 ? -16.616 19.524 9.651 1.00 86.62 261 ASP A C 1
ATOM 2068 O O . ASP A 1 261 ? -17.609 18.803 9.764 1.00 86.62 261 ASP A O 1
ATOM 2072 N N . TRP A 1 262 ? -15.895 19.602 8.542 1.00 76.38 262 TRP A N 1
ATOM 2073 C CA . TRP A 1 262 ? -15.879 18.495 7.604 1.00 76.38 262 TRP A CA 1
ATOM 2074 C C . TRP A 1 262 ? -14.777 17.524 8.030 1.00 76.38 262 TRP A C 1
ATOM 2076 O O . TRP A 1 262 ? -13.723 17.951 8.482 1.00 76.38 262 TRP A O 1
ATOM 2086 N N . GLY A 1 263 ? -15.008 16.224 7.880 1.00 73.00 263 GLY A N 1
ATOM 2087 C CA . GLY A 1 263 ? -14.008 15.219 8.216 1.00 73.00 263 GLY A CA 1
ATOM 2088 C C . GLY A 1 263 ? -14.635 14.008 8.877 1.00 73.00 263 GLY A C 1
ATOM 2089 O O . GLY A 1 263 ? -15.755 13.607 8.551 1.00 73.00 263 GLY A O 1
ATOM 2090 N N . TYR A 1 264 ? -13.895 13.414 9.803 1.00 71.94 264 TYR A N 1
ATOM 2091 C CA . TYR A 1 264 ? -14.269 12.147 10.410 1.00 71.94 264 TYR A CA 1
ATOM 2092 C C . TYR A 1 264 ? -15.481 12.219 11.348 1.00 71.94 264 TYR A C 1
ATOM 2094 O O . TYR A 1 264 ? -16.279 11.283 11.394 1.00 71.94 264 TYR A O 1
ATOM 2102 N N . ILE A 1 265 ? -15.650 13.335 12.062 1.00 81.00 265 ILE A N 1
ATOM 2103 C CA . ILE A 1 265 ? -16.878 13.654 12.798 1.00 81.00 265 ILE A CA 1
ATOM 2104 C C . ILE A 1 265 ? -17.500 14.869 12.123 1.00 81.00 265 ILE A C 1
ATOM 2106 O O . ILE A 1 265 ? -16.994 15.979 12.255 1.00 81.00 265 ILE A O 1
ATOM 2110 N N . SER A 1 266 ? -18.589 14.638 11.396 1.00 82.50 266 SER A N 1
ATOM 2111 C CA . SER A 1 266 ? -19.358 15.689 10.713 1.00 82.50 266 SER A CA 1
ATOM 2112 C C . SER A 1 266 ? -20.667 16.033 11.425 1.00 82.50 266 SER A C 1
ATOM 2114 O O . SER A 1 266 ? -21.362 16.956 11.013 1.00 82.50 266 SER A O 1
ATOM 2116 N N . ASN A 1 267 ? -21.017 15.296 12.485 1.00 89.81 267 ASN A N 1
ATOM 2117 C CA . ASN A 1 267 ? -22.172 15.601 13.316 1.00 89.81 267 ASN A CA 1
ATOM 2118 C C . ASN A 1 267 ? -21.782 16.624 14.396 1.00 89.81 267 ASN A C 1
ATOM 2120 O O . ASN A 1 267 ? -20.923 16.356 15.240 1.00 89.81 267 ASN A O 1
ATOM 2124 N N . ASP A 1 268 ? -22.424 17.790 14.369 1.00 94.12 268 ASP A N 1
ATOM 2125 C CA . ASP A 1 268 ? -22.096 18.914 15.251 1.00 94.12 268 ASP A CA 1
ATOM 2126 C C . ASP A 1 268 ? -22.371 18.602 16.733 1.00 94.12 268 ASP A C 1
ATOM 2128 O O . ASP A 1 268 ? -21.622 19.039 17.612 1.00 94.12 268 ASP A O 1
ATOM 2132 N N . VAL A 1 269 ? -23.418 17.822 17.028 1.00 95.50 269 VAL A N 1
ATOM 2133 C CA . VAL A 1 269 ? -23.779 17.413 18.395 1.00 95.50 269 VAL A CA 1
ATOM 2134 C C . VAL A 1 269 ? -22.715 16.479 18.964 1.00 95.50 269 VAL A C 1
ATOM 2136 O O . VAL A 1 269 ? -22.219 16.700 20.071 1.00 95.50 269 VAL A O 1
ATOM 2139 N N . GLU A 1 270 ? -22.326 15.471 18.185 1.00 93.06 270 GLU A N 1
ATOM 2140 C CA . GLU A 1 270 ? -21.271 14.524 18.536 1.00 93.06 270 GLU A CA 1
ATOM 2141 C C . GLU A 1 270 ? -19.947 15.242 18.813 1.00 93.06 270 GLU A C 1
ATOM 2143 O O . GLU A 1 270 ? -19.357 15.082 19.886 1.00 93.06 270 GLU A O 1
ATOM 2148 N N . LEU A 1 271 ? -19.511 16.088 17.874 1.00 92.75 271 LEU A N 1
ATOM 2149 C CA . LEU A 1 271 ? -18.248 16.812 17.975 1.00 92.75 271 LEU A CA 1
ATOM 2150 C C . LEU A 1 271 ? -18.241 17.763 19.176 1.00 92.75 271 LEU A C 1
ATOM 2152 O O . LEU A 1 271 ? -17.257 17.832 19.916 1.00 92.75 271 LEU A O 1
ATOM 2156 N N . THR A 1 272 ? -19.354 18.463 19.404 1.00 96.75 272 THR A N 1
ATOM 2157 C CA . THR A 1 272 ? -19.499 19.394 20.526 1.00 96.75 272 THR A CA 1
ATOM 2158 C C . THR A 1 272 ? -19.480 18.675 21.866 1.00 96.75 272 THR A C 1
ATOM 2160 O O . THR A 1 272 ? -18.792 19.126 22.787 1.00 96.75 272 THR A O 1
ATOM 2163 N N . GLY A 1 273 ? -20.188 17.551 21.991 1.00 96.25 273 GLY A N 1
ATOM 2164 C CA . GLY A 1 273 ? -20.170 16.746 23.208 1.00 96.25 273 GLY A CA 1
ATOM 2165 C C . GLY A 1 273 ? -18.772 16.208 23.518 1.00 96.25 273 GLY A C 1
ATOM 2166 O O . GLY A 1 273 ? -18.277 16.378 24.634 1.00 96.25 273 GLY A O 1
ATOM 2167 N N . PHE A 1 274 ? -18.094 15.654 22.510 1.00 93.00 274 PHE A N 1
ATOM 2168 C CA . PHE A 1 274 ? -16.796 15.005 22.687 1.00 93.00 274 PHE A CA 1
ATOM 2169 C C . PHE A 1 274 ? -15.664 16.000 22.997 1.00 93.00 274 PHE A C 1
ATOM 2171 O O . PHE A 1 274 ? -14.885 15.793 23.930 1.00 93.00 274 PHE A O 1
ATOM 2178 N N . ILE A 1 275 ? -15.594 17.132 22.284 1.00 96.19 275 ILE A N 1
ATOM 2179 C CA . ILE A 1 275 ? -14.635 18.201 22.609 1.00 96.19 275 ILE A CA 1
ATOM 2180 C C . ILE A 1 275 ? -14.920 18.776 24.004 1.00 96.19 275 ILE A C 1
ATOM 2182 O O . ILE A 1 275 ? -13.977 19.063 24.744 1.00 96.19 275 ILE A O 1
ATOM 2186 N N . SER A 1 276 ? -16.191 18.908 24.408 1.00 97.38 276 SER A N 1
ATOM 2187 C CA . SER A 1 276 ? -16.521 19.399 25.756 1.00 97.38 276 SER A CA 1
ATOM 2188 C C . SER A 1 276 ? -16.046 18.442 26.853 1.00 97.38 276 SER A C 1
ATOM 2190 O O . SER A 1 276 ? -15.457 18.890 27.837 1.00 97.38 276 SER A O 1
ATOM 2192 N N . GLU A 1 277 ? -16.245 17.133 26.676 1.00 95.12 277 GLU A N 1
ATOM 2193 C CA . GLU A 1 277 ? -15.718 16.114 27.591 1.00 95.12 277 GLU A CA 1
ATOM 2194 C C . GLU A 1 277 ? -14.190 16.210 27.701 1.00 95.12 277 GLU A C 1
ATOM 2196 O O . GLU A 1 277 ? -13.629 16.237 28.801 1.00 95.12 277 GLU A O 1
ATOM 2201 N N . ASN A 1 278 ? -13.519 16.325 26.555 1.00 94.75 278 ASN A N 1
ATOM 2202 C CA . ASN A 1 278 ? -12.071 16.419 26.473 1.00 94.75 278 ASN A CA 1
ATOM 2203 C C . ASN A 1 278 ? -11.522 17.643 27.221 1.00 94.75 278 ASN A C 1
ATOM 2205 O O . ASN A 1 278 ? -10.684 17.493 28.107 1.00 94.75 278 ASN A O 1
ATOM 2209 N N . LEU A 1 279 ? -12.044 18.839 26.928 1.00 97.00 279 LEU A N 1
ATOM 2210 C CA . LEU A 1 279 ? -11.588 20.086 27.545 1.00 97.00 279 LEU A CA 1
ATOM 2211 C C . LEU A 1 279 ? -11.835 20.114 29.062 1.00 97.00 279 LEU A C 1
ATOM 2213 O O . LEU A 1 279 ? -10.988 20.610 29.809 1.00 97.00 279 LEU A O 1
ATOM 2217 N N . ALA A 1 280 ? -12.961 19.566 29.534 1.00 96.62 280 ALA A N 1
ATOM 2218 C CA . ALA A 1 280 ? -13.234 19.425 30.966 1.00 96.62 280 ALA A CA 1
ATOM 2219 C C . ALA A 1 280 ? -12.209 18.499 31.646 1.00 96.62 280 ALA A C 1
ATOM 2221 O O . ALA A 1 280 ? -11.689 18.805 32.718 1.00 96.62 280 ALA A O 1
ATOM 2222 N N . SER A 1 281 ? -11.869 17.392 30.985 1.00 93.56 281 SER A N 1
ATOM 2223 C CA . SER A 1 281 ? -10.874 16.424 31.444 1.00 93.56 281 SER A CA 1
ATOM 2224 C C . SER A 1 281 ? -9.436 16.973 31.421 1.00 93.56 281 SER A C 1
ATOM 2226 O O . SER A 1 281 ? -8.644 16.668 32.314 1.00 93.56 281 SER A O 1
ATOM 2228 N N . GLU A 1 282 ? -9.091 17.791 30.424 1.00 95.06 282 GLU A N 1
ATOM 2229 C CA . GLU A 1 282 ? -7.765 18.398 30.236 1.00 95.06 282 GLU A CA 1
ATOM 2230 C C . GLU A 1 282 ? -7.496 19.539 31.238 1.00 95.06 282 GLU A C 1
ATOM 2232 O O . GLU A 1 282 ? -6.348 19.789 31.615 1.00 95.06 282 GLU A O 1
ATOM 2237 N N . TYR A 1 283 ? -8.553 20.198 31.729 1.00 96.62 283 TYR A N 1
ATOM 2238 C CA . TYR A 1 283 ? -8.511 21.386 32.591 1.00 96.62 283 TYR A CA 1
ATOM 2239 C C . TYR A 1 283 ? -7.481 21.367 33.743 1.00 96.62 283 TYR A C 1
ATOM 2241 O O . TYR A 1 283 ? -6.807 22.388 33.944 1.00 96.62 283 TYR A O 1
ATOM 2249 N N . PRO A 1 284 ? -7.303 20.272 34.518 1.00 96.12 284 PRO A N 1
ATOM 2250 C CA . PRO A 1 284 ? -6.336 20.237 35.619 1.00 96.12 284 PRO A CA 1
ATOM 2251 C C . PRO A 1 284 ? -4.883 20.459 35.175 1.00 96.12 284 PRO A C 1
ATOM 2253 O O . PRO A 1 284 ? -4.073 20.951 35.963 1.00 96.12 284 PRO A O 1
ATOM 2256 N N . TYR A 1 285 ? -4.567 20.145 33.916 1.00 95.50 285 TYR A N 1
ATOM 2257 C CA . TYR A 1 285 ? -3.218 20.170 33.347 1.00 95.50 285 TYR A CA 1
ATOM 2258 C C . TYR A 1 285 ? -2.881 21.468 32.603 1.00 95.50 285 TYR A C 1
ATOM 2260 O O . TYR A 1 285 ? -1.780 21.609 32.066 1.00 95.50 285 TYR A O 1
ATOM 2268 N N . LEU A 1 286 ? -3.812 22.423 32.585 1.00 96.56 286 LEU A N 1
ATOM 2269 C CA . LEU A 1 286 ? -3.688 23.693 31.878 1.00 96.56 286 LEU A CA 1
ATOM 2270 C C . LEU A 1 286 ? -3.191 24.820 32.794 1.00 96.56 286 LEU A C 1
ATOM 2272 O O . LEU A 1 286 ? -3.323 24.780 34.019 1.00 96.56 286 LEU A O 1
ATOM 2276 N N . ASN A 1 287 ? -2.626 25.868 32.197 1.00 96.88 287 ASN A N 1
ATOM 2277 C CA . ASN A 1 287 ? -2.271 27.088 32.917 1.00 96.88 287 ASN A CA 1
ATOM 2278 C C . ASN A 1 287 ? -3.523 27.925 33.257 1.00 96.88 287 ASN A C 1
ATOM 2280 O O . ASN A 1 287 ? -4.589 27.748 32.672 1.00 96.88 287 ASN A O 1
ATOM 2284 N N . GLU A 1 288 ? -3.402 28.875 34.189 1.00 97.06 288 GLU A N 1
ATOM 2285 C CA . GLU A 1 288 ? -4.553 29.650 34.688 1.00 97.06 288 GLU A CA 1
ATOM 2286 C C . GLU A 1 288 ? -5.269 30.480 33.610 1.00 97.06 288 GLU A C 1
ATOM 2288 O O . GLU A 1 288 ? -6.490 30.630 33.645 1.00 97.06 288 GLU A O 1
ATOM 2293 N N . THR A 1 289 ? -4.536 31.001 32.621 1.00 96.31 289 THR A N 1
ATOM 2294 C CA . THR A 1 289 ? -5.146 31.720 31.494 1.00 96.31 289 THR A CA 1
ATOM 2295 C C . THR A 1 289 ? -6.004 30.780 30.656 1.00 96.31 289 THR A C 1
ATOM 2297 O O . THR A 1 289 ? -7.144 31.110 30.331 1.00 96.31 289 THR A O 1
ATOM 2300 N N . MET A 1 290 ? -5.476 29.598 30.348 1.00 97.31 290 MET A N 1
ATOM 2301 C CA . MET A 1 290 ? -6.167 28.608 29.539 1.00 97.31 290 MET A CA 1
ATOM 2302 C C . MET A 1 290 ? -7.357 27.993 30.276 1.00 97.31 290 MET A C 1
ATOM 2304 O O . MET A 1 290 ? -8.422 27.851 29.688 1.00 97.31 290 MET A O 1
ATOM 2308 N N . LYS A 1 291 ? -7.243 27.748 31.586 1.00 97.81 291 LYS A N 1
ATOM 2309 C CA . LYS A 1 291 ? -8.381 27.369 32.440 1.00 97.81 291 LYS A CA 1
ATOM 2310 C C . LYS A 1 291 ? -9.539 28.364 32.331 1.00 97.81 291 LYS A C 1
ATOM 2312 O O . LYS A 1 291 ? -10.692 27.968 32.175 1.00 97.81 291 LYS A O 1
ATOM 2317 N N . GLY A 1 292 ? -9.241 29.665 32.359 1.00 97.06 292 GLY A N 1
ATOM 2318 C CA . GLY A 1 292 ? -10.247 30.708 32.148 1.00 97.06 292 GLY A CA 1
ATOM 2319 C C . GLY A 1 292 ? -10.936 30.612 30.780 1.00 97.06 292 GLY A C 1
ATOM 2320 O O . GLY A 1 292 ? -12.159 30.743 30.702 1.00 97.06 292 GLY A O 1
ATOM 2321 N N . ALA A 1 293 ? -10.170 30.347 29.719 1.00 97.56 293 ALA A N 1
ATOM 2322 C CA . ALA A 1 293 ? -10.691 30.184 28.362 1.00 97.56 293 ALA A CA 1
ATOM 2323 C C . ALA A 1 293 ? -11.549 28.914 28.210 1.00 97.56 293 ALA A C 1
ATOM 2325 O O . ALA A 1 293 ? -12.649 28.991 27.664 1.00 97.56 293 ALA A O 1
ATOM 2326 N N . VAL A 1 294 ? -11.100 27.781 28.760 1.00 97.88 294 VAL A N 1
ATOM 2327 C CA . VAL A 1 294 ? -11.853 26.517 28.781 1.00 97.88 294 VAL A CA 1
ATOM 2328 C C . VAL A 1 294 ? -13.191 26.695 29.490 1.00 97.88 294 VAL A C 1
ATOM 2330 O O . VAL A 1 294 ? -14.221 26.341 28.929 1.00 97.88 294 VAL A O 1
ATOM 2333 N N . ASN A 1 295 ? -13.219 27.329 30.666 1.00 98.12 295 ASN A N 1
ATOM 2334 C CA . ASN A 1 295 ? -14.478 27.572 31.378 1.00 98.12 295 ASN A CA 1
ATOM 2335 C C . ASN A 1 295 ? -15.466 28.415 30.556 1.00 98.12 295 ASN A C 1
ATOM 2337 O O . ASN A 1 295 ? -16.670 28.160 30.568 1.00 98.12 295 ASN A O 1
ATOM 2341 N N . ALA A 1 296 ? -14.974 29.424 29.832 1.00 97.56 296 ALA A N 1
ATOM 2342 C CA . ALA A 1 296 ? -15.818 30.227 28.953 1.00 97.56 296 ALA A CA 1
ATOM 2343 C C . ALA A 1 296 ? -16.346 29.413 27.759 1.00 97.56 296 ALA A C 1
ATOM 2345 O O . ALA A 1 296 ? -17.511 29.559 27.396 1.00 97.56 296 ALA A O 1
ATOM 2346 N N . SER A 1 297 ? -15.509 28.551 27.180 1.00 98.00 297 SER A N 1
ATOM 2347 C CA . SER A 1 297 ? -15.867 27.681 26.057 1.00 98.00 297 SER A CA 1
ATOM 2348 C C . SER A 1 297 ? -16.895 26.614 26.452 1.00 98.00 297 SER A C 1
ATOM 2350 O O . SER A 1 297 ? -17.937 26.516 25.803 1.00 98.00 297 SER A O 1
ATOM 2352 N N . LEU A 1 298 ? -16.672 25.910 27.569 1.00 98.25 298 LEU A N 1
ATOM 2353 C CA . LEU A 1 298 ? -17.592 24.909 28.127 1.00 98.25 298 LEU A CA 1
ATOM 2354 C C . LEU A 1 298 ? -18.947 25.509 28.508 1.00 98.25 298 LEU A C 1
ATOM 2356 O O . LEU A 1 298 ? -19.982 24.861 28.383 1.00 98.25 298 LEU A O 1
ATOM 2360 N N . LYS A 1 299 ? -18.972 26.769 28.958 1.00 98.06 299 LYS A N 1
ATOM 2361 C CA . LYS A 1 299 ? -20.234 27.462 29.225 1.00 98.06 299 LYS A CA 1
ATOM 2362 C C . LYS A 1 299 ? -21.057 27.635 27.946 1.00 98.06 299 LYS A C 1
ATOM 2364 O O . LYS A 1 299 ? -22.254 27.372 27.971 1.00 98.06 299 LYS A O 1
ATOM 2369 N N . LYS A 1 300 ? -20.426 28.059 26.847 1.00 98.06 300 LYS A N 1
ATOM 2370 C CA . LYS A 1 300 ? -21.114 28.221 25.560 1.00 98.06 300 LYS A CA 1
ATOM 2371 C C . LYS A 1 300 ? -21.591 26.883 25.000 1.00 98.06 300 LYS A C 1
ATOM 2373 O O . LYS A 1 300 ? -22.729 26.799 24.557 1.00 98.06 300 LYS A O 1
ATOM 2378 N N . SER A 1 301 ? -20.763 25.837 25.057 1.00 98.00 301 SER A N 1
ATOM 2379 C CA . SER A 1 301 ? -21.173 24.516 24.569 1.00 98.00 301 SER A CA 1
ATOM 2380 C C . SER A 1 301 ? -22.290 23.910 25.417 1.00 98.00 301 SER A C 1
ATOM 2382 O O . SER A 1 301 ? -23.211 23.320 24.865 1.00 98.00 301 SER A O 1
ATOM 2384 N N . CYS A 1 302 ? -22.286 24.136 26.735 1.00 98.31 302 CYS A N 1
ATOM 2385 C CA . CYS A 1 302 ? -23.407 23.781 27.604 1.00 98.31 302 CYS A CA 1
ATOM 2386 C C . CYS A 1 302 ? -24.698 24.499 27.198 1.00 98.31 302 CYS A C 1
ATOM 2388 O O . CYS A 1 302 ? -25.749 23.872 27.126 1.00 98.31 302 CYS A O 1
ATOM 2390 N N . GLU A 1 303 ? -24.634 25.814 26.966 1.00 97.69 303 GLU A N 1
ATOM 2391 C CA . GLU A 1 303 ? -25.795 26.607 26.545 1.00 97.69 303 GLU A CA 1
ATOM 2392 C C . GLU A 1 303 ? -26.346 26.113 25.201 1.00 97.69 303 GLU A C 1
ATOM 2394 O O . GLU A 1 303 ? -27.561 26.013 25.053 1.00 97.69 303 GLU A O 1
ATOM 2399 N N . TRP A 1 304 ? -25.469 25.745 24.265 1.00 98.06 304 TRP A N 1
ATOM 2400 C CA . TRP A 1 304 ? -25.856 25.189 22.972 1.00 98.06 304 TRP A CA 1
ATOM 2401 C C . TRP A 1 304 ? -26.475 23.789 23.087 1.00 98.06 304 TRP A C 1
ATOM 2403 O O . TRP A 1 304 ? -27.580 23.583 22.596 1.00 98.06 304 TRP A O 1
ATOM 2413 N N . LEU A 1 305 ? -25.829 22.852 23.797 1.00 97.75 305 LEU A N 1
ATOM 2414 C CA . LEU A 1 305 ? -26.332 21.481 23.977 1.00 97.75 305 LEU A CA 1
ATOM 2415 C C . LEU A 1 305 ? -27.703 21.455 24.669 1.00 97.75 305 LEU A C 1
ATOM 2417 O O . LEU A 1 305 ? -28.543 20.634 24.323 1.00 97.75 305 LEU A O 1
ATOM 2421 N N . LEU A 1 306 ? -27.957 22.362 25.618 1.00 97.38 306 LEU A N 1
ATOM 2422 C CA . LEU A 1 306 ? -29.263 22.484 26.282 1.00 97.38 306 LEU A CA 1
ATOM 2423 C C . LEU A 1 306 ? -30.330 23.179 25.421 1.00 97.38 306 LEU A C 1
ATOM 2425 O O . LEU A 1 306 ? -31.515 23.090 25.729 1.00 97.38 306 LEU A O 1
ATOM 2429 N N . ALA A 1 307 ? -29.922 23.940 24.404 1.00 96.31 307 ALA A N 1
ATOM 2430 C CA . ALA A 1 307 ? -30.827 24.659 23.510 1.00 96.31 307 ALA A CA 1
ATOM 2431 C C . ALA A 1 307 ? -31.099 23.910 22.196 1.00 96.31 307 ALA A C 1
ATOM 2433 O O . ALA A 1 307 ? -31.971 24.340 21.440 1.00 96.31 307 ALA A O 1
ATOM 2434 N N . TYR A 1 308 ? -30.362 22.830 21.920 1.00 96.31 308 TYR A N 1
ATOM 2435 C CA . TYR A 1 308 ? -30.522 22.013 20.723 1.00 96.31 308 TYR A CA 1
ATOM 2436 C C . TYR A 1 308 ? -31.876 21.291 20.738 1.00 96.31 308 TYR A C 1
ATOM 2438 O O . TYR A 1 308 ? -32.188 20.564 21.677 1.00 96.31 308 TYR A O 1
ATOM 2446 N N . ASP A 1 309 ? -32.701 21.506 19.713 1.00 88.38 309 ASP A N 1
ATOM 2447 C CA . ASP A 1 309 ? -34.103 21.075 19.697 1.00 88.38 309 ASP A CA 1
ATOM 2448 C C . ASP A 1 309 ? -34.383 19.845 18.815 1.00 88.38 309 ASP A C 1
ATOM 2450 O O . ASP A 1 309 ? -35.466 19.263 18.916 1.00 88.38 309 ASP A O 1
ATOM 2454 N N . ASP A 1 310 ? -33.418 19.397 18.002 1.00 90.50 310 ASP A N 1
ATOM 2455 C CA . ASP A 1 310 ? -33.607 18.310 17.026 1.00 90.50 310 ASP A CA 1
ATOM 2456 C C . ASP A 1 310 ? -33.020 16.949 17.448 1.00 90.50 310 ASP A C 1
ATOM 2458 O O . ASP A 1 310 ? -32.825 16.053 16.627 1.00 90.50 310 ASP A O 1
ATOM 2462 N N . TYR A 1 311 ? -32.797 16.724 18.750 1.00 92.44 311 TYR A N 1
ATOM 2463 C CA . TYR A 1 311 ? -32.277 15.442 19.260 1.00 92.44 311 TYR A CA 1
ATOM 2464 C C . TYR A 1 311 ? -33.087 14.215 18.807 1.00 92.44 311 TYR A C 1
ATOM 2466 O O . TYR A 1 311 ? -32.550 13.120 18.672 1.00 92.44 311 TYR A O 1
ATOM 2474 N N . THR A 1 312 ? -34.380 14.381 18.512 1.00 88.25 312 THR A N 1
ATOM 2475 C CA . THR A 1 312 ? -35.236 13.267 18.071 1.00 88.25 312 THR A CA 1
ATOM 2476 C C . THR A 1 312 ? -34.763 12.643 16.751 1.00 88.25 312 THR A C 1
ATOM 2478 O O . THR A 1 312 ? -34.935 11.436 16.549 1.00 88.25 312 THR A O 1
ATOM 2481 N N . ASN A 1 313 ? -34.174 13.444 15.858 1.00 88.94 313 ASN A N 1
ATOM 2482 C CA . ASN A 1 313 ? -33.683 12.991 14.556 1.00 88.94 313 ASN A CA 1
ATOM 2483 C C . ASN A 1 313 ? -32.192 12.633 14.563 1.00 88.94 313 ASN A C 1
ATOM 2485 O O . ASN A 1 313 ? -31.701 12.125 13.557 1.00 88.94 313 ASN A O 1
ATOM 2489 N N . GLU A 1 314 ? -31.503 12.831 15.688 1.00 92.00 314 GLU A N 1
ATOM 2490 C CA . GLU A 1 314 ? -30.084 12.518 15.824 1.00 92.00 314 GLU A CA 1
ATOM 2491 C C . GLU A 1 314 ? -29.798 11.016 15.851 1.00 92.00 314 GLU A C 1
ATOM 2493 O O . GLU A 1 314 ? -30.617 10.190 16.285 1.00 92.00 314 GLU A O 1
ATOM 2498 N N . ASP A 1 315 ? -28.594 10.672 15.407 1.00 90.25 315 ASP A N 1
ATOM 2499 C CA . ASP A 1 315 ? -28.047 9.321 15.466 1.00 90.25 315 ASP A CA 1
ATOM 2500 C C . ASP A 1 315 ? -27.631 8.943 16.903 1.00 90.25 315 ASP A C 1
ATOM 2502 O O . ASP A 1 315 ? -27.500 9.779 17.800 1.00 90.25 315 ASP A O 1
ATOM 2506 N N . THR A 1 316 ? -27.440 7.648 17.154 1.00 92.31 316 THR A N 1
ATOM 2507 C CA . THR A 1 316 ? -27.104 7.099 18.479 1.00 92.31 316 THR A CA 1
ATOM 2508 C C . THR A 1 316 ? -25.829 7.720 19.043 1.00 92.31 316 THR A C 1
ATOM 2510 O O . THR A 1 316 ? -25.784 8.059 20.229 1.00 92.31 316 THR A O 1
ATOM 2513 N N . GLN A 1 317 ? -24.791 7.863 18.217 1.00 90.94 317 GLN A N 1
ATOM 2514 C CA . GLN A 1 317 ? -23.516 8.437 18.649 1.00 90.94 317 GLN A CA 1
ATOM 2515 C C . GLN A 1 317 ? -23.671 9.894 19.086 1.00 90.94 317 GLN A C 1
ATOM 2517 O O . GLN A 1 317 ? -23.235 10.240 20.183 1.00 90.94 317 GLN A O 1
ATOM 2522 N N . ALA A 1 318 ? -24.376 10.714 18.304 1.00 93.06 318 ALA A N 1
ATOM 2523 C CA . ALA A 1 318 ? -24.662 12.105 18.646 1.00 93.06 318 ALA A CA 1
ATOM 2524 C C . ALA A 1 318 ? -25.360 12.226 20.011 1.00 93.06 318 ALA A C 1
ATOM 2526 O O . ALA A 1 318 ? -24.898 12.962 20.884 1.00 93.06 318 ALA A O 1
ATOM 2527 N N . LEU A 1 319 ? -26.399 11.417 20.254 1.00 95.81 319 LEU A N 1
ATOM 2528 C CA . LEU A 1 319 ? -27.072 11.361 21.558 1.00 95.81 319 LEU A CA 1
ATOM 2529 C C . LEU A 1 319 ? -26.129 10.938 22.693 1.00 95.81 319 LEU A C 1
ATOM 2531 O O . LEU A 1 319 ? -26.175 11.492 23.792 1.00 95.81 319 LEU A O 1
ATOM 2535 N N . SER A 1 320 ? -25.277 9.948 22.433 1.00 96.06 320 SER A N 1
ATOM 2536 C CA . SER A 1 320 ? -24.346 9.408 23.423 1.00 96.06 320 SER A CA 1
ATOM 2537 C C . SER A 1 320 ? -23.303 10.448 23.830 1.00 96.06 320 SER A C 1
ATOM 2539 O O . SER A 1 320 ? -23.114 10.695 25.020 1.00 96.06 320 SER A O 1
ATOM 2541 N N . TYR A 1 321 ? -22.673 11.116 22.864 1.00 95.19 321 TYR A N 1
ATOM 2542 C CA . TYR A 1 321 ? -21.670 12.145 23.131 1.00 95.19 321 TYR A CA 1
ATOM 2543 C C . TYR A 1 321 ? -22.270 13.438 23.694 1.00 95.19 321 TYR A C 1
ATOM 2545 O O . TYR A 1 321 ? -21.618 14.085 24.514 1.00 95.19 321 TYR A O 1
ATOM 2553 N N . ALA A 1 322 ? -23.524 13.778 23.371 1.00 97.50 322 ALA A N 1
ATOM 2554 C CA . ALA A 1 322 ? -24.243 14.851 24.060 1.00 97.50 322 ALA A CA 1
ATOM 2555 C C . ALA A 1 322 ? -24.386 14.560 25.564 1.00 97.50 322 ALA A C 1
ATOM 2557 O O . ALA A 1 322 ? -24.080 15.419 26.392 1.00 97.50 322 ALA A O 1
ATOM 2558 N N . ILE A 1 323 ? -24.772 13.329 25.933 1.00 97.81 323 ILE A N 1
ATOM 2559 C CA . ILE A 1 323 ? -24.831 12.897 27.339 1.00 97.81 323 ILE A CA 1
ATOM 2560 C C . ILE A 1 323 ? -23.443 12.972 27.986 1.00 97.81 323 ILE A C 1
ATOM 2562 O O . ILE A 1 323 ? -23.319 13.544 29.068 1.00 97.81 323 ILE A O 1
ATOM 2566 N N . LEU A 1 324 ? -22.407 12.415 27.347 1.00 96.62 324 LEU A N 1
ATOM 2567 C CA . LEU A 1 324 ? -21.042 12.403 27.891 1.00 96.62 324 LEU A CA 1
ATOM 2568 C C . LEU A 1 324 ? -20.503 13.825 28.116 1.00 96.62 324 LEU A C 1
ATOM 2570 O O . LEU A 1 324 ? -20.003 14.127 29.201 1.00 96.62 324 LEU A O 1
ATOM 2574 N N . GLY A 1 325 ? -20.692 14.721 27.143 1.00 97.06 325 GLY A N 1
ATOM 2575 C CA . GLY A 1 325 ? -20.307 16.127 27.248 1.00 97.06 325 GLY A CA 1
ATOM 2576 C C . GLY A 1 325 ? -21.055 16.862 28.362 1.00 97.06 325 GLY A C 1
ATOM 2577 O O . GLY A 1 325 ? -20.430 17.534 29.182 1.00 97.06 325 GLY A O 1
ATOM 2578 N N . LEU A 1 326 ? -22.379 16.697 28.453 1.00 98.12 326 LEU A N 1
ATOM 2579 C CA . LEU A 1 326 ? -23.195 17.301 29.514 1.00 98.12 326 LEU A CA 1
ATOM 2580 C C . LEU A 1 326 ? -22.822 16.777 30.911 1.00 98.12 326 LEU A C 1
ATOM 2582 O O . LEU A 1 326 ? -22.754 17.562 31.859 1.00 98.12 326 LEU A O 1
ATOM 2586 N N . VAL A 1 327 ? -22.541 15.477 31.046 1.00 97.25 327 VAL A N 1
ATOM 2587 C CA . VAL A 1 327 ? -22.041 14.877 32.295 1.00 97.25 327 VAL A CA 1
ATOM 2588 C C . VAL A 1 327 ? -20.706 15.504 32.691 1.00 97.25 327 VAL A C 1
ATOM 2590 O O . VAL A 1 327 ? -20.567 15.955 33.827 1.00 97.25 327 VAL A O 1
ATOM 2593 N N . ALA A 1 328 ? -19.753 15.595 31.762 1.00 96.31 328 ALA A N 1
ATOM 2594 C CA . ALA A 1 328 ? -18.442 16.177 32.031 1.00 96.31 328 ALA A CA 1
ATOM 2595 C C . ALA A 1 328 ? -18.528 17.664 32.418 1.00 96.31 328 ALA A C 1
ATOM 2597 O O . ALA A 1 328 ? -17.885 18.090 33.375 1.00 96.31 328 ALA A O 1
ATOM 2598 N N . ILE A 1 329 ? -19.364 18.448 31.728 1.00 97.69 329 ILE A N 1
ATOM 2599 C CA . ILE A 1 329 ? -19.616 19.865 32.035 1.00 97.69 329 ILE A CA 1
ATOM 2600 C C . ILE A 1 329 ? -20.208 20.031 33.442 1.00 97.69 329 ILE A C 1
ATOM 2602 O O . ILE A 1 329 ? -19.742 20.881 34.209 1.00 97.69 329 ILE A O 1
ATOM 2606 N N . ARG A 1 330 ? -21.217 19.218 33.789 1.00 96.50 330 ARG A N 1
ATOM 2607 C CA . ARG A 1 330 ? -21.844 19.218 35.119 1.00 96.50 330 ARG A CA 1
ATOM 2608 C C . ARG A 1 330 ? -20.822 18.893 36.201 1.00 96.50 330 ARG A C 1
ATOM 2610 O O . ARG A 1 330 ? -20.719 19.623 37.181 1.00 96.50 330 ARG A O 1
ATOM 2617 N N . ASP A 1 331 ? -20.059 17.819 36.020 1.00 95.88 331 ASP A N 1
ATOM 2618 C CA . ASP A 1 331 ? -19.096 17.343 37.017 1.00 95.88 331 ASP A CA 1
ATOM 2619 C C . ASP A 1 331 ? -17.916 18.316 37.183 1.00 95.88 331 ASP A C 1
ATOM 2621 O O . ASP A 1 331 ? -17.362 18.452 38.275 1.00 95.88 331 ASP A O 1
ATOM 2625 N N . HIS A 1 332 ? -17.586 19.064 36.127 1.00 95.50 332 HIS A N 1
ATOM 2626 C CA . HIS A 1 332 ? -16.643 20.184 36.161 1.00 95.50 332 HIS A CA 1
ATOM 2627 C C . HIS A 1 332 ? -17.193 21.430 36.888 1.00 95.50 332 HIS A C 1
ATOM 2629 O O . HIS A 1 332 ? -16.433 22.318 37.281 1.00 95.50 332 HIS A O 1
ATOM 2635 N N . GLY A 1 333 ? -18.507 21.502 37.118 1.00 95.44 333 GLY A N 1
ATOM 2636 C CA . GLY A 1 333 ? -19.165 22.581 37.859 1.00 95.44 333 GLY A CA 1
ATOM 2637 C C . GLY A 1 333 ? -19.572 23.781 37.001 1.00 95.44 333 GLY A C 1
ATOM 2638 O O . GLY A 1 333 ? -19.621 24.909 37.503 1.00 95.44 333 GLY A O 1
ATOM 2639 N N . ILE A 1 334 ? -19.846 23.565 35.710 1.00 94.00 334 ILE A N 1
ATOM 2640 C CA . ILE A 1 334 ? -20.361 24.586 34.788 1.00 94.00 334 ILE A CA 1
ATOM 2641 C C . ILE A 1 334 ? -21.829 24.307 34.453 1.00 94.00 334 ILE A C 1
ATOM 2643 O O . ILE A 1 334 ? -22.254 23.167 34.310 1.00 94.00 334 ILE A O 1
ATOM 2647 N N . GLY A 1 335 ? -22.608 25.378 34.283 1.00 90.75 335 GLY A N 1
ATOM 2648 C CA . GLY A 1 335 ? -24.022 25.292 33.923 1.00 90.75 335 GLY A CA 1
ATOM 2649 C C . GLY A 1 335 ? -24.939 25.107 35.133 1.00 90.75 335 GLY A C 1
ATOM 2650 O O . GLY A 1 335 ? -24.569 25.391 36.271 1.00 90.75 335 GLY A O 1
ATOM 2651 N N . ASN A 1 336 ? -26.189 24.726 34.872 1.00 94.88 336 ASN A N 1
ATOM 2652 C CA . ASN A 1 336 ? -27.183 24.471 35.911 1.00 94.88 336 ASN A CA 1
ATOM 2653 C C . ASN A 1 336 ? -27.431 22.965 36.015 1.00 94.88 336 ASN A C 1
ATOM 2655 O O . ASN A 1 336 ? -28.075 22.398 35.136 1.00 94.88 336 ASN A O 1
ATOM 2659 N N . ASP A 1 337 ? -26.997 22.345 37.114 1.00 94.69 337 ASP A N 1
ATOM 2660 C CA . ASP A 1 337 ? -27.123 20.899 37.340 1.00 94.69 337 ASP A CA 1
ATOM 2661 C C . ASP A 1 337 ? -28.551 20.379 37.158 1.00 94.69 337 ASP A C 1
ATOM 2663 O O . ASP A 1 337 ? -28.752 19.267 36.683 1.00 94.69 337 ASP A O 1
ATOM 2667 N N . THR A 1 338 ? -29.566 21.163 37.538 1.00 95.62 338 THR A N 1
ATOM 2668 C CA . THR A 1 338 ? -30.966 20.742 37.385 1.00 95.62 338 THR A CA 1
ATOM 2669 C C . THR A 1 338 ? -31.357 20.692 35.913 1.00 95.62 338 THR A C 1
ATOM 2671 O O . THR A 1 338 ? -31.935 19.699 35.489 1.00 95.62 338 THR A O 1
ATOM 2674 N N . ALA A 1 339 ? -31.018 21.722 35.134 1.00 96.31 339 ALA A N 1
ATOM 2675 C CA . ALA A 1 339 ? -31.291 21.749 33.698 1.00 96.31 339 ALA A CA 1
ATOM 2676 C C . ALA A 1 339 ? -30.518 20.645 32.960 1.00 96.31 339 ALA A C 1
ATOM 2678 O O . ALA A 1 339 ? -31.106 19.902 32.184 1.00 96.31 339 ALA A O 1
ATOM 2679 N N . ILE A 1 340 ? -29.232 20.476 33.281 1.00 97.44 340 ILE A N 1
ATOM 2680 C CA . ILE A 1 340 ? -28.383 19.441 32.684 1.00 97.44 340 ILE A CA 1
ATOM 2681 C C . ILE A 1 340 ? -28.916 18.036 32.991 1.00 97.44 340 ILE A C 1
ATOM 2683 O O . ILE A 1 340 ? -29.023 17.206 32.094 1.00 97.44 340 ILE A O 1
ATOM 2687 N N . ASN A 1 341 ? -29.294 17.753 34.240 1.00 97.00 341 ASN A N 1
ATOM 2688 C CA . ASN A 1 341 ? -29.819 16.436 34.605 1.00 97.00 341 ASN A CA 1
ATOM 2689 C C . ASN A 1 341 ? -31.189 16.139 33.973 1.00 97.00 341 ASN A C 1
ATOM 2691 O O . ASN A 1 341 ? -31.488 14.969 33.730 1.00 97.00 341 ASN A O 1
ATOM 2695 N N . VAL A 1 342 ? -32.016 17.163 33.725 1.00 97.06 342 VAL A N 1
ATOM 2696 C CA . VAL A 1 342 ? -33.268 17.005 32.968 1.00 97.06 342 VAL A CA 1
ATOM 2697 C C . VAL A 1 342 ? -32.949 16.572 31.541 1.00 97.06 342 VAL A C 1
ATOM 2699 O O . VAL A 1 342 ? -33.416 15.511 31.136 1.00 97.06 342 VAL A O 1
ATOM 2702 N N . GLU A 1 343 ? -32.077 17.306 30.848 1.00 97.25 343 GLU A N 1
ATOM 2703 C CA . GLU A 1 343 ? -31.695 16.996 29.466 1.00 97.25 343 GLU A CA 1
ATOM 2704 C C . GLU A 1 343 ? -31.062 15.600 29.351 1.00 97.25 343 GLU A C 1
ATOM 2706 O O . GLU A 1 343 ? -31.514 14.769 28.570 1.00 97.25 343 GLU A O 1
ATOM 2711 N N . ILE A 1 344 ? -30.102 15.261 30.224 1.00 97.50 344 ILE A N 1
ATOM 2712 C CA . ILE A 1 344 ? -29.510 13.910 30.284 1.00 97.50 344 ILE A CA 1
ATOM 2713 C C . ILE A 1 344 ? -30.595 12.833 30.463 1.00 97.50 344 ILE A C 1
ATOM 2715 O O . ILE A 1 344 ? -30.500 11.749 29.885 1.00 97.50 344 ILE A O 1
ATOM 2719 N N . GLY A 1 345 ? -31.629 13.097 31.268 1.00 96.50 345 GLY A N 1
ATOM 2720 C CA . GLY A 1 345 ? -32.750 12.179 31.467 1.00 96.50 345 GLY A CA 1
ATOM 2721 C C . GLY A 1 345 ? -33.592 11.963 30.205 1.00 96.50 345 GLY A C 1
ATOM 2722 O O . GLY A 1 345 ? -34.011 10.830 29.930 1.00 96.50 345 GLY A O 1
ATOM 2723 N N . GLU A 1 346 ? -33.813 13.024 29.433 1.00 95.88 346 GLU A N 1
ATOM 2724 C CA . GLU A 1 346 ? -34.531 12.990 28.158 1.00 95.88 346 GLU A CA 1
ATOM 2725 C C . GLU A 1 346 ? -33.719 12.246 27.093 1.00 95.88 346 GLU A C 1
ATOM 2727 O O . GLU A 1 346 ? -34.210 11.262 26.529 1.00 95.88 346 GLU A O 1
ATOM 2732 N N . LEU A 1 347 ? -32.447 12.614 26.911 1.00 96.88 347 LEU A N 1
ATOM 2733 C CA . LEU A 1 347 ? -31.520 11.950 25.991 1.00 96.88 347 LEU A CA 1
ATOM 2734 C C . LEU A 1 347 ? -31.355 10.460 26.318 1.00 96.88 347 LEU A C 1
ATOM 2736 O O . LEU A 1 347 ? -31.430 9.614 25.428 1.00 96.88 347 LEU A O 1
ATOM 2740 N N . LYS A 1 348 ? -31.227 10.104 27.604 1.00 96.31 348 LYS A N 1
ATOM 2741 C CA . LYS A 1 348 ? -31.187 8.704 28.065 1.00 96.31 348 LYS A CA 1
ATOM 2742 C C . LYS A 1 348 ? -32.420 7.919 27.617 1.00 96.31 348 LYS A C 1
ATOM 2744 O O . LYS A 1 348 ? -32.305 6.766 27.203 1.00 96.31 348 LYS A O 1
ATOM 2749 N N . THR A 1 349 ? -33.602 8.523 27.722 1.00 95.38 349 THR A N 1
ATOM 2750 C CA . THR A 1 349 ? -34.862 7.878 27.325 1.00 95.38 349 THR A CA 1
ATOM 2751 C C . THR A 1 349 ? -34.905 7.654 25.815 1.00 95.38 349 THR A C 1
ATOM 2753 O O . THR A 1 349 ? -35.288 6.571 25.371 1.00 95.38 349 THR A O 1
ATOM 2756 N N . GLN A 1 350 ? -34.461 8.639 25.029 1.00 94.75 350 GLN A N 1
ATOM 2757 C CA . GLN A 1 350 ? -34.360 8.519 23.573 1.00 94.75 350 GLN A CA 1
ATOM 2758 C C . GLN A 1 350 ? -33.368 7.425 23.161 1.00 94.75 350 GLN A C 1
ATOM 2760 O O . GLN A 1 350 ? -33.694 6.575 22.331 1.00 94.75 350 GLN A O 1
ATOM 2765 N N . LEU A 1 351 ? -32.196 7.390 23.799 1.00 94.50 351 LEU A N 1
ATOM 2766 C CA . LEU A 1 351 ? -31.153 6.405 23.535 1.00 94.50 351 LEU A CA 1
ATOM 2767 C C . LEU A 1 351 ? -31.640 4.979 23.829 1.00 94.50 351 LEU A C 1
ATOM 2769 O O . LEU A 1 351 ? -31.513 4.102 22.980 1.00 94.50 351 LEU A O 1
ATOM 2773 N N . LEU A 1 352 ? -32.294 4.741 24.971 1.00 93.81 352 LEU A N 1
ATOM 2774 C CA . LEU A 1 352 ? -32.923 3.445 25.268 1.00 93.81 352 LEU A CA 1
ATOM 2775 C C . LEU A 1 352 ? -34.017 3.073 24.253 1.00 93.81 352 LEU A C 1
ATOM 2777 O O . LEU A 1 352 ? -34.165 1.897 23.926 1.00 93.81 352 LEU A O 1
ATOM 2781 N N . GLY A 1 353 ? -34.756 4.058 23.736 1.00 92.19 353 GLY A N 1
ATOM 2782 C CA . GLY A 1 353 ? -35.777 3.861 22.705 1.00 92.19 353 GLY A CA 1
ATOM 2783 C C . GLY A 1 353 ? -35.228 3.432 21.339 1.00 92.19 353 GLY A C 1
ATOM 2784 O O . GLY A 1 353 ? -35.954 2.796 20.578 1.00 92.19 353 GLY A O 1
ATOM 2785 N N . LYS A 1 354 ? -33.956 3.734 21.040 1.00 92.06 354 LYS A N 1
ATOM 2786 C CA . LYS A 1 354 ? -33.254 3.316 19.810 1.00 92.06 354 LYS A CA 1
ATOM 2787 C C . LYS A 1 354 ? -32.595 1.930 19.909 1.00 92.06 354 LYS A C 1
ATOM 2789 O O . LYS A 1 354 ? -32.034 1.461 18.925 1.00 92.06 354 LYS A O 1
ATOM 2794 N N . ARG A 1 355 ? -32.646 1.267 21.072 1.00 91.94 355 ARG A N 1
ATOM 2795 C CA . ARG A 1 355 ? -32.027 -0.052 21.288 1.00 91.94 355 ARG A CA 1
ATOM 2796 C C . ARG A 1 355 ? -32.752 -1.133 20.481 1.00 91.94 355 ARG A C 1
ATOM 2798 O O . ARG A 1 355 ? -33.945 -1.366 20.671 1.00 91.94 355 ARG A O 1
ATOM 2805 N N . GLU A 1 356 ? -32.016 -1.848 19.642 1.00 89.75 356 GLU A N 1
ATOM 2806 C CA . GLU A 1 356 ? -32.488 -3.029 18.918 1.00 89.75 356 GLU A CA 1
ATOM 2807 C C . GLU A 1 356 ? -32.167 -4.313 19.699 1.00 89.75 356 GLU A C 1
ATOM 2809 O O . GLU A 1 356 ? -31.282 -4.342 20.555 1.00 89.75 356 GLU A O 1
ATOM 2814 N N . SER A 1 357 ? -32.904 -5.398 19.448 1.00 86.31 357 SER A N 1
ATOM 2815 C CA . SER A 1 357 ? -32.684 -6.705 20.090 1.00 86.31 357 SER A CA 1
ATOM 2816 C C . SER A 1 357 ? -32.687 -7.826 19.054 1.00 86.31 357 SER A C 1
ATOM 2818 O O . SER A 1 357 ? -33.608 -7.914 18.242 1.00 86.31 357 SER A O 1
ATOM 2820 N N . SER A 1 358 ? -31.682 -8.702 19.112 1.00 76.56 358 SER A N 1
ATOM 2821 C CA . SER A 1 358 ? -31.524 -9.868 18.240 1.00 76.56 358 SER A CA 1
ATOM 2822 C C . SER A 1 358 ? -31.110 -11.086 19.067 1.00 76.56 358 SER A C 1
ATOM 2824 O O . SER A 1 358 ? -29.992 -11.177 19.574 1.00 76.56 358 SER A O 1
ATOM 2826 N N . GLY A 1 359 ? -32.032 -12.036 19.242 1.00 78.19 359 GLY A N 1
ATOM 2827 C CA . GLY A 1 359 ? -31.802 -13.199 20.100 1.00 78.19 359 GLY A CA 1
ATOM 2828 C C . GLY A 1 359 ? -31.563 -12.798 21.561 1.00 78.19 359 GLY A C 1
ATOM 2829 O O . GLY A 1 359 ? -32.428 -12.184 22.180 1.00 78.19 359 GLY A O 1
ATOM 2830 N N . ALA A 1 360 ? -30.406 -13.182 22.108 1.00 73.12 360 ALA A N 1
ATOM 2831 C CA . ALA A 1 360 ? -29.974 -12.828 23.465 1.00 73.12 360 ALA A CA 1
ATOM 2832 C C . ALA A 1 360 ? -29.133 -11.536 23.524 1.00 73.12 360 ALA A C 1
ATOM 2834 O O . ALA A 1 360 ? -28.742 -11.112 24.611 1.00 73.12 360 ALA A O 1
ATOM 2835 N N . GLU A 1 361 ? -28.849 -10.920 22.373 1.00 81.31 361 GLU A N 1
ATOM 2836 C CA . GLU A 1 361 ? -28.067 -9.691 22.255 1.00 81.31 361 GLU A CA 1
ATOM 2837 C C . GLU A 1 361 ? -28.968 -8.481 22.004 1.00 81.31 361 GLU A C 1
ATOM 2839 O O . GLU A 1 361 ? -30.078 -8.582 21.474 1.00 81.31 361 GLU A O 1
ATOM 2844 N N . SER A 1 362 ? -28.461 -7.302 22.348 1.00 88.06 362 SER A N 1
ATOM 2845 C CA . SER A 1 362 ? -29.082 -6.030 21.987 1.00 88.06 362 SER A CA 1
ATOM 2846 C C . SER A 1 362 ? -28.024 -5.024 21.578 1.00 88.06 362 SER A C 1
ATOM 2848 O O . SER A 1 362 ? -26.951 -5.017 22.160 1.00 88.06 362 SER A O 1
ATOM 2850 N N . TYR A 1 363 ? -28.310 -4.153 20.629 1.00 90.00 363 TYR A N 1
ATOM 2851 C CA . TYR A 1 363 ? -27.313 -3.233 20.090 1.00 90.00 363 TYR A CA 1
ATOM 2852 C C . TYR A 1 363 ? -27.982 -1.948 19.611 1.00 90.00 363 TYR A C 1
ATOM 2854 O O . TYR A 1 363 ? -29.208 -1.846 19.564 1.00 90.00 363 TYR A O 1
ATOM 2862 N N . TRP A 1 364 ? -27.166 -0.960 19.280 1.00 91.69 364 TRP A N 1
ATOM 2863 C CA . TRP A 1 364 ? -27.584 0.255 18.594 1.00 91.69 364 TRP A CA 1
ATOM 2864 C C . TRP A 1 364 ? -26.987 0.286 17.201 1.00 91.69 364 TRP A C 1
ATOM 2866 O O . TRP A 1 364 ? -25.953 -0.335 16.960 1.00 91.69 364 TRP A O 1
ATOM 2876 N N . ASN A 1 365 ? -27.657 0.988 16.294 1.00 86.69 365 ASN A N 1
ATOM 2877 C CA . ASN A 1 365 ? -27.276 1.055 14.896 1.00 86.69 365 ASN A CA 1
ATOM 2878 C C . ASN A 1 365 ? -27.506 2.465 14.350 1.00 86.69 365 ASN A C 1
ATOM 2880 O O . ASN A 1 365 ? -28.593 3.017 14.528 1.00 86.69 365 ASN A O 1
ATOM 2884 N N . ASP A 1 366 ? -26.507 3.002 13.656 1.00 80.19 366 ASP A N 1
ATOM 2885 C CA . ASP A 1 366 ? -26.601 4.266 12.923 1.00 80.19 366 ASP A CA 1
ATOM 2886 C C . ASP A 1 366 ? -26.549 3.951 11.421 1.00 80.19 366 ASP A C 1
ATOM 2888 O O . ASP A 1 366 ? -25.819 3.063 10.985 1.00 80.19 366 ASP A O 1
ATOM 2892 N N . LYS A 1 367 ? -27.345 4.641 10.592 1.00 58.12 367 LYS A N 1
ATOM 2893 C CA . LYS A 1 367 ? -27.590 4.263 9.178 1.00 58.12 367 LYS A CA 1
ATOM 2894 C C . LYS A 1 367 ? -26.391 4.434 8.222 1.00 58.12 367 LYS A C 1
ATOM 2896 O O . LYS A 1 367 ? -26.571 4.382 7.003 1.00 58.12 367 LYS A O 1
ATOM 2901 N N . THR A 1 368 ? -25.175 4.594 8.727 1.00 48.91 368 THR A N 1
ATOM 2902 C CA . THR A 1 368 ? -23.943 4.733 7.944 1.00 48.91 368 THR A CA 1
ATOM 2903 C C . THR A 1 368 ? -23.069 3.472 8.074 1.00 48.91 368 THR A C 1
ATOM 2905 O O . THR A 1 368 ? -23.131 2.728 9.050 1.00 48.91 368 THR A O 1
ATOM 2908 N N . LYS A 1 369 ? -22.363 3.124 6.988 1.00 50.16 369 LYS A N 1
ATOM 2909 C CA . LYS A 1 369 ? -21.805 1.782 6.720 1.00 50.16 369 LYS A CA 1
ATOM 2910 C C . LYS A 1 369 ? -20.942 1.249 7.888 1.00 50.16 369 LYS A C 1
ATOM 2912 O O . LYS A 1 369 ? -20.000 1.915 8.298 1.00 50.16 369 LYS A O 1
ATOM 2917 N N . TRP A 1 370 ? -21.250 0.011 8.316 1.00 51.56 370 TRP A N 1
ATOM 2918 C CA . TRP A 1 370 ? -20.579 -0.834 9.339 1.00 51.56 370 TRP A CA 1
ATOM 2919 C C . TRP A 1 370 ? -20.978 -0.611 10.813 1.00 51.56 370 TRP A C 1
ATOM 2921 O O . TRP A 1 370 ? -20.318 -1.092 11.736 1.00 51.56 370 TRP A O 1
ATOM 2931 N N . GLY A 1 371 ? -22.104 0.072 11.022 1.00 64.25 371 GLY A N 1
ATOM 2932 C CA . GLY A 1 371 ? -22.443 0.749 12.268 1.00 64.25 371 GLY A CA 1
ATOM 2933 C C . GLY A 1 371 ? -23.291 0.005 13.296 1.00 64.25 371 GLY A C 1
ATOM 2934 O O . GLY A 1 371 ? -24.406 0.434 13.538 1.00 64.25 371 GLY A O 1
ATOM 2935 N N . THR A 1 372 ? -22.750 -0.984 14.023 1.00 80.62 372 THR A N 1
ATOM 2936 C CA . THR A 1 372 ? -23.345 -1.355 15.335 1.00 80.62 372 THR A CA 1
ATOM 2937 C C . THR A 1 372 ? -22.398 -1.250 16.523 1.00 80.62 372 THR A C 1
ATOM 2939 O O . THR A 1 372 ? -22.834 -0.868 17.606 1.00 80.62 372 THR A O 1
ATOM 2942 N N . TYR A 1 373 ? -21.102 -1.527 16.361 1.00 82.44 373 TYR A N 1
ATOM 2943 C CA . TYR A 1 373 ? -20.174 -1.597 17.497 1.00 82.44 373 TYR A CA 1
ATOM 2944 C C . TYR A 1 373 ? -19.926 -0.252 18.170 1.00 82.44 373 TYR A C 1
ATOM 2946 O O . TYR A 1 373 ? -20.062 -0.147 19.384 1.00 82.44 373 TYR A O 1
ATOM 2954 N N . GLU A 1 374 ? -19.582 0.775 17.398 1.00 84.81 374 GLU A N 1
ATOM 2955 C CA . GLU A 1 374 ? -19.317 2.104 17.946 1.00 84.81 374 GLU A CA 1
ATOM 2956 C C . GLU A 1 374 ? -20.577 2.795 18.492 1.00 84.81 374 GLU A C 1
ATOM 2958 O O . GLU A 1 374 ? -20.531 3.262 19.637 1.00 84.81 374 GLU A O 1
ATOM 2963 N N . PRO A 1 375 ? -21.728 2.774 17.782 1.00 89.06 375 PRO A N 1
ATOM 2964 C CA . PRO A 1 375 ? -23.002 3.196 18.361 1.00 89.06 375 PRO A CA 1
ATOM 2965 C C . PRO A 1 375 ? -23.329 2.456 19.661 1.00 89.06 375 PRO A C 1
ATOM 2967 O O . PRO A 1 375 ? -23.747 3.065 20.639 1.00 89.06 375 PRO A O 1
ATOM 2970 N N . THR A 1 376 ? -23.091 1.142 19.714 1.00 91.50 376 THR A N 1
ATOM 2971 C CA . THR A 1 376 ? -23.358 0.345 20.919 1.00 91.50 376 THR A CA 1
ATOM 2972 C C . THR A 1 376 ? -22.409 0.689 22.062 1.00 91.50 376 THR A C 1
ATOM 2974 O O . THR A 1 376 ? -22.857 0.825 23.197 1.00 91.50 376 THR A O 1
ATOM 2977 N N . ALA A 1 377 ? -21.113 0.841 21.789 1.00 90.38 377 ALA A N 1
ATOM 2978 C CA . ALA A 1 377 ? -20.113 1.184 22.794 1.00 90.38 377 ALA A CA 1
ATOM 2979 C C . ALA A 1 377 ? -20.384 2.564 23.406 1.00 90.38 377 ALA A C 1
ATOM 2981 O O . ALA A 1 377 ? -20.543 2.680 24.622 1.00 90.38 377 ALA A O 1
ATOM 2982 N N . SER A 1 378 ? -20.536 3.583 22.557 1.00 92.69 378 SER A N 1
ATOM 2983 C CA . SER A 1 378 ? -20.868 4.944 22.990 1.00 92.69 378 SER A CA 1
ATOM 2984 C C . SER A 1 378 ? -22.183 4.985 23.777 1.00 92.69 378 SER A C 1
ATOM 2986 O O . SER A 1 378 ? -22.223 5.590 24.850 1.00 92.69 378 SER A O 1
ATOM 2988 N N . ALA A 1 379 ? -23.216 4.255 23.336 1.00 95.12 379 ALA A N 1
ATOM 2989 C CA . ALA A 1 379 ? -24.486 4.186 24.050 1.00 95.12 379 ALA A CA 1
ATOM 2990 C C . ALA A 1 379 ? -24.362 3.532 25.432 1.00 95.12 379 ALA A C 1
ATOM 2992 O O . ALA A 1 379 ? -24.880 4.065 26.413 1.00 95.12 379 ALA A O 1
ATOM 2993 N N . ILE A 1 380 ? -23.665 2.395 25.543 1.00 95.00 380 ILE A N 1
ATOM 2994 C CA . ILE A 1 380 ? -23.435 1.714 26.827 1.00 95.00 380 ILE A CA 1
ATOM 2995 C C . ILE A 1 380 ? -22.705 2.651 27.795 1.00 95.00 380 ILE A C 1
ATOM 2997 O O . ILE A 1 380 ? -23.135 2.790 28.943 1.00 95.00 380 ILE A O 1
ATOM 3001 N N . LEU A 1 381 ? -21.639 3.315 27.339 1.00 94.75 381 LEU A N 1
ATOM 3002 C CA . LEU A 1 381 ? -20.865 4.234 28.170 1.00 94.75 381 LEU A CA 1
ATOM 3003 C C . LEU A 1 381 ? -21.709 5.436 28.617 1.00 94.75 381 LEU A C 1
ATOM 3005 O O . LEU A 1 381 ? -21.748 5.748 29.808 1.00 94.75 381 LEU A O 1
ATOM 3009 N N . ALA A 1 382 ? -22.444 6.06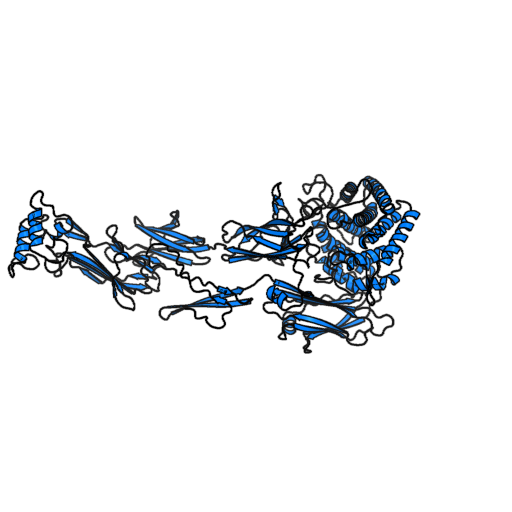7 27.699 1.00 96.44 382 ALA A N 1
ATOM 3010 C CA . ALA A 1 382 ? -23.323 7.194 28.003 1.00 96.44 382 ALA A CA 1
ATOM 3011 C C . ALA A 1 382 ? -24.432 6.815 28.998 1.00 96.44 382 ALA A C 1
ATOM 3013 O O . ALA A 1 382 ? -24.667 7.531 29.972 1.00 96.44 382 ALA A O 1
ATOM 3014 N N . LEU A 1 383 ? -25.081 5.660 28.811 1.00 96.19 383 LEU A N 1
ATOM 3015 C CA . LEU A 1 383 ? -26.104 5.152 29.729 1.00 96.19 383 LEU A CA 1
ATOM 3016 C C . LEU A 1 383 ? -25.526 4.858 31.115 1.00 96.19 383 LEU A C 1
ATOM 3018 O O . LEU A 1 383 ? -26.143 5.220 32.119 1.00 96.19 383 LEU A O 1
ATOM 3022 N N . HIS A 1 384 ? -24.337 4.257 31.178 1.00 95.00 384 HIS A N 1
ATOM 3023 C CA . HIS A 1 384 ? -23.638 4.012 32.435 1.00 95.00 384 HIS A CA 1
ATOM 3024 C C . HIS A 1 384 ? -23.335 5.326 33.177 1.00 95.00 384 HIS A C 1
ATOM 3026 O O . HIS A 1 384 ? -23.696 5.470 34.347 1.00 95.00 384 HIS A O 1
ATOM 3032 N N . LYS A 1 385 ? -22.779 6.335 32.489 1.00 93.31 385 LYS A N 1
ATOM 3033 C CA . LYS A 1 385 ? -22.520 7.676 33.057 1.00 93.31 385 LYS A CA 1
ATOM 3034 C C . LYS A 1 385 ? -23.803 8.426 33.438 1.00 93.31 385 LYS A C 1
ATOM 3036 O O . LYS A 1 385 ? -23.797 9.224 34.375 1.00 93.31 385 LYS A O 1
ATOM 3041 N N . ALA A 1 386 ? -24.918 8.134 32.769 1.00 93.06 386 ALA A N 1
ATOM 3042 C CA . ALA A 1 386 ? -26.254 8.630 33.108 1.00 93.06 386 ALA A CA 1
ATOM 3043 C C . ALA A 1 386 ? -26.959 7.823 34.226 1.00 93.06 386 ALA A C 1
ATOM 3045 O O . ALA A 1 386 ? -28.132 8.084 34.532 1.00 93.06 386 ALA A O 1
ATOM 3046 N N . GLY A 1 387 ? -26.265 6.856 34.841 1.00 91.06 387 GLY A N 1
ATOM 3047 C CA . GLY A 1 387 ? -26.705 6.119 36.027 1.00 91.06 387 GLY A CA 1
ATOM 3048 C C . GLY A 1 387 ? -27.497 4.836 35.760 1.00 91.06 387 GLY A C 1
ATOM 3049 O O . GLY A 1 387 ? -28.252 4.415 36.635 1.00 91.06 387 GLY A O 1
ATOM 3050 N N . VAL A 1 388 ? -27.385 4.231 34.573 1.00 92.00 388 VAL A N 1
ATOM 3051 C CA . VAL A 1 388 ? -27.946 2.896 34.291 1.00 92.00 388 VAL A CA 1
ATOM 3052 C C . VAL A 1 388 ? -27.029 1.809 34.860 1.00 92.00 388 VAL A C 1
ATOM 3054 O O . VAL A 1 388 ? -25.806 1.886 34.732 1.00 92.00 388 VAL A O 1
ATOM 3057 N N . ASP A 1 389 ? -27.625 0.791 35.486 1.00 87.50 389 ASP A N 1
ATOM 3058 C CA . ASP A 1 389 ? -26.890 -0.325 36.084 1.00 87.50 389 ASP A CA 1
ATOM 3059 C C . ASP A 1 389 ? -26.225 -1.198 34.993 1.00 87.50 389 ASP A C 1
ATOM 3061 O O . ASP A 1 389 ? -26.894 -1.568 34.020 1.00 87.50 389 ASP A O 1
ATOM 3065 N N . PRO A 1 390 ? -24.930 -1.562 35.123 1.00 83.12 390 PRO A N 1
ATOM 3066 C CA . PRO A 1 390 ? -24.246 -2.453 34.182 1.00 83.12 390 PRO A CA 1
ATOM 3067 C C . PRO A 1 390 ? -24.961 -3.787 33.910 1.00 83.12 390 PRO A C 1
ATOM 3069 O O . PRO A 1 390 ? -24.837 -4.339 32.812 1.00 83.12 390 PRO A O 1
ATOM 3072 N N . VAL A 1 391 ? -25.739 -4.311 34.864 1.00 82.62 391 VAL A N 1
ATOM 3073 C CA . VAL A 1 391 ? -26.518 -5.548 34.686 1.00 82.62 391 VAL A CA 1
ATOM 3074 C C . VAL A 1 391 ? -27.566 -5.389 33.577 1.00 82.62 391 VAL A C 1
ATOM 3076 O O . VAL A 1 391 ? -27.711 -6.283 32.741 1.00 82.62 391 VAL A O 1
ATOM 3079 N N . ASP A 1 392 ? -28.222 -4.230 33.480 1.00 85.75 392 ASP A N 1
ATOM 3080 C CA . ASP A 1 392 ? -29.232 -3.940 32.445 1.00 85.75 392 ASP A CA 1
ATOM 3081 C C . ASP A 1 392 ? -28.612 -3.743 31.042 1.00 85.75 392 ASP A C 1
ATOM 3083 O O . ASP A 1 392 ? -29.291 -3.804 30.002 1.00 85.75 392 ASP A O 1
ATOM 3087 N N . LEU A 1 393 ? -27.293 -3.534 31.003 1.00 88.38 393 LEU A N 1
ATOM 3088 C CA . LEU A 1 393 ? -26.484 -3.375 29.796 1.00 88.38 393 LEU A CA 1
ATOM 3089 C C . LEU A 1 393 ? -25.827 -4.693 29.348 1.00 88.38 393 LEU A C 1
ATOM 3091 O O . LEU A 1 393 ? -25.306 -4.755 28.235 1.00 88.38 393 LEU A O 1
ATOM 3095 N N . SER A 1 394 ? -25.906 -5.773 30.139 1.00 82.00 394 SER A N 1
ATOM 3096 C CA . SER A 1 394 ? -25.274 -7.074 29.836 1.00 82.00 394 SER A CA 1
ATOM 3097 C C . SER A 1 394 ? -25.604 -7.666 28.456 1.00 82.00 394 SER A C 1
ATOM 3099 O O . SER A 1 394 ? -24.687 -8.186 27.808 1.00 82.00 394 SER A O 1
ATOM 3101 N N . PRO A 1 395 ? -26.853 -7.595 27.949 1.00 83.31 395 PRO A N 1
ATOM 3102 C CA . PRO A 1 395 ? -27.153 -8.057 26.591 1.00 83.31 395 PRO A CA 1
ATOM 3103 C C . PRO A 1 395 ? -26.422 -7.248 25.507 1.00 83.31 395 PRO A C 1
ATOM 3105 O O . PRO A 1 395 ? -26.047 -7.804 24.478 1.00 83.31 395 PRO A O 1
ATOM 3108 N N . SER A 1 396 ? -26.157 -5.958 25.750 1.00 87.44 396 SER A N 1
ATOM 3109 C CA . SER A 1 396 ? -25.392 -5.104 24.832 1.00 87.44 396 SER A CA 1
ATOM 3110 C C . SER A 1 396 ? -23.887 -5.273 24.962 1.00 87.44 396 SER A C 1
ATOM 3112 O O . SER A 1 396 ? -23.174 -5.302 23.965 1.00 87.44 396 SER A O 1
ATOM 3114 N N . ILE A 1 397 ? -23.402 -5.484 26.181 1.00 85.56 397 ILE A N 1
ATOM 3115 C CA . ILE A 1 397 ? -22.015 -5.880 26.433 1.00 85.56 397 ILE A CA 1
ATOM 3116 C C . ILE A 1 397 ? -21.716 -7.208 25.720 1.00 85.56 397 ILE A C 1
ATOM 3118 O O . ILE A 1 397 ? -20.672 -7.354 25.092 1.00 85.56 397 ILE A O 1
ATOM 3122 N N . SER A 1 398 ? -22.659 -8.156 25.736 1.00 79.25 398 SER A N 1
ATOM 3123 C CA . SER A 1 398 ? -22.509 -9.437 25.034 1.00 79.25 398 SER A CA 1
ATOM 3124 C C . SER A 1 398 ? -22.369 -9.262 23.518 1.00 79.25 398 SER A C 1
ATOM 3126 O O . SER A 1 398 ? -21.574 -9.985 22.929 1.00 79.25 398 SER A O 1
ATOM 3128 N N . HIS A 1 399 ? -23.026 -8.266 22.911 1.00 83.56 399 HIS A N 1
ATOM 3129 C CA . HIS A 1 399 ? -22.847 -7.939 21.491 1.00 83.56 399 HIS A CA 1
ATOM 3130 C C . HIS A 1 399 ? -21.416 -7.479 21.165 1.00 83.56 399 HIS A C 1
ATOM 3132 O O . HIS A 1 399 ? -20.820 -7.944 20.193 1.00 83.56 399 HIS A O 1
ATOM 3138 N N . LEU A 1 400 ? -20.837 -6.607 22.003 1.00 82.06 400 LEU A N 1
ATOM 3139 C CA . LEU A 1 400 ? -19.450 -6.149 21.839 1.00 82.06 400 LEU A CA 1
ATOM 3140 C C . LEU A 1 400 ? -18.441 -7.290 22.025 1.00 82.06 400 LEU A C 1
ATOM 3142 O O . LEU A 1 400 ? -17.380 -7.291 21.402 1.00 82.06 400 LEU A O 1
ATOM 3146 N N . ILE A 1 401 ? -18.770 -8.265 22.875 1.00 78.25 401 ILE A N 1
ATOM 3147 C CA . ILE A 1 401 ? -17.893 -9.392 23.192 1.00 78.25 401 ILE A CA 1
ATOM 3148 C C . ILE A 1 401 ? -17.975 -10.503 22.137 1.00 78.25 401 ILE A C 1
ATOM 3150 O O . ILE A 1 401 ? -16.946 -11.037 21.723 1.00 78.25 401 ILE A O 1
ATOM 3154 N N . GLY A 1 402 ? -19.196 -10.874 21.747 1.00 68.38 402 GLY A N 1
ATOM 3155 C CA . GLY A 1 402 ? -19.505 -12.071 20.964 1.00 68.38 402 GLY A CA 1
ATOM 3156 C C . GLY A 1 402 ? -19.182 -11.962 19.479 1.00 68.38 402 GLY A C 1
ATOM 3157 O O . GLY A 1 402 ? -18.952 -12.988 18.846 1.00 68.38 402 GLY A O 1
ATOM 3158 N N . ASN A 1 403 ? -19.099 -10.744 18.936 1.00 63.81 403 ASN A N 1
ATOM 3159 C CA . ASN A 1 403 ? -18.850 -10.526 17.516 1.00 63.81 403 ASN A CA 1
ATOM 3160 C C . ASN A 1 403 ? -17.528 -9.775 17.288 1.00 63.81 403 ASN A C 1
ATOM 3162 O O . ASN A 1 403 ? -17.215 -8.783 17.953 1.00 63.81 403 ASN A O 1
ATOM 3166 N N . ARG A 1 404 ? -16.728 -10.260 16.334 1.00 64.62 404 ARG A N 1
ATOM 3167 C CA . ARG A 1 404 ? -15.569 -9.536 15.799 1.00 64.62 404 ARG A CA 1
ATOM 3168 C C . ARG A 1 404 ? -16.010 -8.760 14.563 1.00 64.62 404 ARG A C 1
ATOM 3170 O O . ARG A 1 404 ? -16.680 -9.314 13.693 1.00 64.62 404 ARG A O 1
ATOM 3177 N N . ALA A 1 405 ? -15.642 -7.484 14.478 1.00 53.97 405 ALA A N 1
ATOM 3178 C CA . ALA A 1 405 ? -15.814 -6.739 13.237 1.00 53.97 405 ALA A CA 1
ATOM 3179 C C . ALA A 1 405 ? -14.679 -7.096 12.267 1.00 53.97 405 ALA A C 1
ATOM 3181 O O . ALA A 1 405 ? -13.572 -7.422 12.696 1.00 53.97 405 ALA A O 1
ATOM 3182 N N . GLY A 1 406 ? -14.978 -7.041 10.970 1.00 50.69 406 GLY A N 1
ATOM 3183 C CA . GLY A 1 406 ? -14.116 -7.547 9.908 1.00 50.69 406 GLY A CA 1
ATOM 3184 C C . GLY A 1 406 ? -12.665 -7.036 9.889 1.00 50.69 406 GLY A C 1
ATOM 3185 O O . GLY A 1 406 ? -12.312 -6.026 10.491 1.00 50.69 406 GLY A O 1
ATOM 3186 N N . ARG A 1 407 ? -11.832 -7.792 9.161 1.00 46.12 407 ARG A N 1
ATOM 3187 C CA . ARG A 1 407 ? -10.415 -7.596 8.794 1.00 46.12 407 ARG A CA 1
ATOM 3188 C C . ARG A 1 407 ? -9.353 -7.495 9.899 1.00 46.12 407 ARG A C 1
ATOM 3190 O O . ARG A 1 407 ? -8.192 -7.735 9.575 1.00 46.12 407 ARG A O 1
ATOM 3197 N N . SER A 1 408 ? -9.655 -7.205 11.164 1.00 45.12 408 SER A N 1
ATOM 3198 C CA . SER A 1 408 ? -8.579 -7.023 12.157 1.00 45.12 408 SER A CA 1
ATOM 3199 C C . SER A 1 408 ? -7.947 -8.361 12.578 1.00 45.12 408 SER A C 1
ATOM 3201 O O . SER A 1 408 ? -8.541 -9.095 13.365 1.00 45.12 408 SER A O 1
ATOM 3203 N N . TYR A 1 409 ? -6.719 -8.609 12.095 1.00 47.06 409 TYR A N 1
ATOM 3204 C CA . TYR A 1 409 ? -5.787 -9.750 12.274 1.00 47.06 409 TYR A CA 1
ATOM 32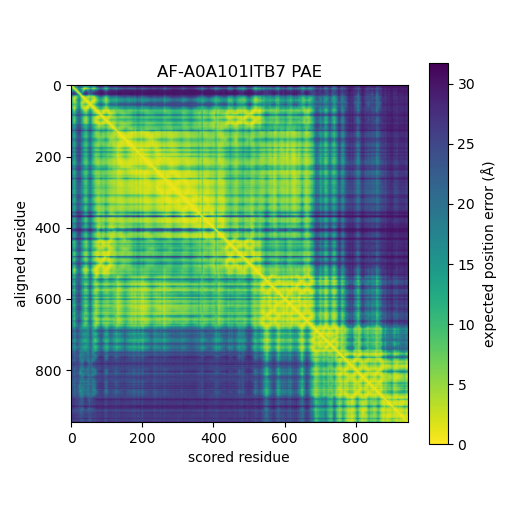05 C C . TYR A 1 409 ? -5.528 -10.271 13.708 1.00 47.06 409 TYR A C 1
ATOM 3207 O O . TYR A 1 409 ? -4.574 -11.015 13.936 1.00 47.06 409 TYR A O 1
ATOM 3215 N N . SER A 1 410 ? -6.302 -9.829 14.691 1.00 50.56 410 SER A N 1
ATOM 3216 C CA . SER A 1 410 ? -5.929 -9.901 16.102 1.00 50.56 410 SER A CA 1
ATOM 3217 C C . SER A 1 410 ? -7.085 -9.590 17.063 1.00 50.56 410 SER A C 1
ATOM 3219 O O . SER A 1 410 ? -6.873 -9.583 18.268 1.00 50.56 410 SER A O 1
ATOM 3221 N N . GLY A 1 411 ? -8.321 -9.384 16.579 1.00 57.22 411 GLY A N 1
ATOM 3222 C CA . GLY A 1 411 ? -9.487 -9.144 17.444 1.00 57.22 411 GLY A CA 1
ATOM 3223 C C . GLY A 1 411 ? -9.910 -7.679 17.629 1.00 57.22 411 GLY A C 1
ATOM 3224 O O . GLY A 1 411 ? -10.578 -7.369 18.606 1.00 57.22 411 GLY A O 1
ATOM 3225 N N . GLY A 1 412 ? -9.585 -6.749 16.732 1.00 67.19 412 GLY A N 1
ATOM 3226 C CA . GLY A 1 412 ? -10.174 -5.395 16.751 1.00 67.19 412 GLY A CA 1
ATOM 3227 C C . GLY A 1 412 ? -11.683 -5.355 16.424 1.00 67.19 412 GLY A C 1
ATOM 3228 O O . GLY A 1 412 ? -12.315 -6.389 16.199 1.00 67.19 412 GLY A O 1
ATOM 3229 N N . TRP A 1 413 ? -12.262 -4.149 16.382 1.00 74.25 413 TRP A N 1
ATOM 3230 C CA . TRP A 1 413 ? -13.658 -3.883 15.985 1.00 74.25 413 TRP A CA 1
ATOM 3231 C C . TRP A 1 413 ? -13.755 -3.019 14.712 1.00 74.25 413 TRP A C 1
ATOM 3233 O O . TRP A 1 413 ? -14.625 -2.164 14.586 1.00 74.25 413 TRP A O 1
ATOM 3243 N N . GLY A 1 414 ? -12.887 -3.281 13.731 1.00 64.19 414 GLY A N 1
ATOM 3244 C CA . GLY A 1 414 ? -13.042 -2.811 12.343 1.00 64.19 414 GLY A CA 1
ATOM 3245 C C . GLY A 1 414 ? -12.426 -1.445 12.039 1.00 64.19 414 GLY A C 1
ATOM 3246 O O . GLY A 1 414 ? -11.975 -1.221 10.925 1.00 64.19 414 GLY A O 1
ATOM 3247 N N . SER A 1 415 ? -12.315 -0.557 13.028 1.00 69.31 415 SER A N 1
ATOM 3248 C CA . SER A 1 415 ? -11.513 0.669 12.926 1.00 69.31 415 SER A CA 1
ATOM 3249 C C . SER A 1 415 ? -10.777 0.951 14.235 1.00 69.31 415 SER A C 1
ATOM 3251 O O . SER A 1 415 ? -11.124 0.406 15.289 1.00 69.31 415 SER A O 1
ATOM 3253 N N . THR A 1 416 ? -9.753 1.797 14.186 1.00 70.38 416 THR A N 1
ATOM 3254 C CA . THR A 1 416 ? -8.989 2.247 15.358 1.00 70.38 416 THR A CA 1
ATOM 3255 C C . THR A 1 416 ? -9.869 2.997 16.360 1.00 70.38 416 THR A C 1
ATOM 3257 O O . THR A 1 416 ? -9.864 2.643 17.540 1.00 70.38 416 THR A O 1
ATOM 3260 N N . ARG A 1 417 ? -10.713 3.932 15.903 1.00 75.62 417 ARG A N 1
ATOM 3261 C CA . ARG A 1 417 ? -11.681 4.646 16.756 1.00 75.62 417 ARG A CA 1
ATOM 3262 C C . ARG A 1 417 ? -12.740 3.724 17.349 1.00 75.62 417 ARG A C 1
ATOM 3264 O O . ARG A 1 417 ? -12.941 3.743 18.560 1.00 75.62 417 ARG A O 1
ATOM 3271 N N . THR A 1 418 ? -13.379 2.886 16.532 1.00 78.06 418 THR A N 1
ATOM 3272 C CA . THR A 1 418 ? -14.399 1.947 17.019 1.00 78.06 418 THR A CA 1
ATOM 3273 C C . THR A 1 418 ? -13.802 1.003 18.058 1.00 78.06 418 THR A C 1
ATOM 3275 O O . THR A 1 418 ? -14.393 0.775 19.112 1.00 78.06 418 THR A O 1
ATOM 3278 N N . SER A 1 419 ? -12.590 0.498 17.809 1.00 77.25 419 SER A N 1
ATOM 3279 C CA . SER A 1 419 ? -11.887 -0.350 18.771 1.00 77.25 419 SER A CA 1
ATOM 3280 C C . SER A 1 419 ? -11.573 0.409 20.063 1.00 77.25 419 SER A C 1
ATOM 3282 O O . SER A 1 419 ? -11.816 -0.129 21.141 1.00 77.25 419 SER A O 1
ATOM 3284 N N . ALA A 1 420 ? -11.111 1.662 19.982 1.00 75.44 420 ALA A N 1
ATOM 3285 C CA . ALA A 1 420 ? -10.876 2.508 21.152 1.00 75.44 420 ALA A CA 1
ATOM 3286 C C . ALA A 1 420 ? -12.161 2.745 21.967 1.00 75.44 420 ALA A C 1
ATOM 3288 O O . ALA A 1 420 ? -12.140 2.591 23.189 1.00 75.44 420 ALA A O 1
ATOM 3289 N N . ALA A 1 421 ? -13.288 3.038 21.309 1.00 80.31 421 ALA A N 1
ATOM 3290 C CA . ALA A 1 421 ? -14.585 3.233 21.957 1.00 80.31 421 ALA A CA 1
ATOM 3291 C C . ALA A 1 421 ? -15.070 1.962 22.675 1.00 80.31 421 ALA A C 1
ATOM 3293 O O . ALA A 1 421 ? -15.479 2.020 23.839 1.00 80.31 421 ALA A O 1
ATOM 3294 N N . VAL A 1 422 ? -14.981 0.801 22.014 1.00 81.75 422 VAL A N 1
ATOM 3295 C CA . VAL A 1 422 ? -15.361 -0.493 22.602 1.00 81.75 422 VAL A CA 1
ATOM 3296 C C . VAL A 1 422 ? -14.480 -0.827 23.799 1.00 81.75 422 VAL A C 1
ATOM 3298 O O . VAL A 1 422 ? -14.995 -1.151 24.865 1.00 81.75 422 VAL A O 1
ATOM 3301 N N . ILE A 1 423 ? -13.162 -0.701 23.657 1.00 78.69 423 ILE A N 1
ATOM 3302 C CA . ILE A 1 423 ? -12.202 -0.956 24.734 1.00 78.69 423 ILE A CA 1
ATOM 3303 C C . ILE A 1 423 ? -12.467 -0.050 25.933 1.00 78.69 423 ILE A C 1
ATOM 3305 O O . ILE A 1 423 ? -12.480 -0.536 27.066 1.00 78.69 423 ILE A O 1
ATOM 3309 N N . ASN A 1 424 ? -12.689 1.247 25.701 1.00 79.50 424 ASN A N 1
ATOM 3310 C CA . ASN A 1 424 ? -12.985 2.191 26.772 1.00 79.50 424 ASN A CA 1
ATOM 3311 C C . ASN A 1 424 ? -14.254 1.773 27.524 1.00 79.50 424 ASN A C 1
ATOM 3313 O O . ASN A 1 424 ? -14.256 1.645 28.745 1.00 79.50 424 ASN A O 1
ATOM 3317 N N . THR A 1 425 ? -15.303 1.449 26.772 1.00 86.69 425 THR A N 1
ATOM 3318 C CA . THR A 1 425 ? -16.589 1.006 27.315 1.00 86.69 425 THR A CA 1
ATOM 3319 C C . THR A 1 425 ? -16.460 -0.282 28.123 1.00 86.69 425 THR A C 1
ATOM 3321 O O . THR A 1 425 ? -16.947 -0.352 29.249 1.00 86.69 425 THR A O 1
ATOM 3324 N N . LEU A 1 426 ? -15.792 -1.305 27.581 1.00 83.25 426 LEU A N 1
ATOM 3325 C CA . LEU A 1 426 ? -15.620 -2.583 28.271 1.00 83.25 426 LEU A CA 1
ATOM 3326 C C . LEU A 1 426 ? -14.769 -2.430 29.539 1.00 83.25 426 LEU A C 1
ATOM 3328 O O . LEU A 1 426 ? -15.061 -3.071 30.542 1.00 83.25 426 LEU A O 1
ATOM 3332 N N . THR A 1 427 ? -13.770 -1.544 29.521 1.00 78.12 427 THR A N 1
ATOM 3333 C CA . THR A 1 427 ? -12.915 -1.268 30.686 1.00 78.12 427 THR A CA 1
ATOM 3334 C C . THR A 1 427 ? -13.671 -0.545 31.803 1.00 78.12 427 THR A C 1
ATOM 3336 O O . THR A 1 427 ? -13.428 -0.819 32.976 1.00 78.12 427 THR A O 1
ATOM 3339 N N . GLU A 1 428 ? -14.574 0.377 31.459 1.00 80.75 428 GLU A N 1
ATOM 3340 C CA . GLU A 1 428 ? -15.309 1.178 32.444 1.00 80.75 428 GLU A CA 1
ATOM 3341 C C . GLU A 1 428 ? -16.572 0.495 32.982 1.00 80.75 428 GLU A C 1
ATOM 3343 O O . GLU A 1 428 ? -16.919 0.690 34.146 1.00 80.75 428 GLU A O 1
ATOM 3348 N N . VAL A 1 429 ? -17.278 -0.281 32.152 1.00 84.56 429 VAL A N 1
ATOM 3349 C CA . VAL A 1 429 ? -18.634 -0.761 32.473 1.00 84.56 429 VAL A CA 1
ATOM 3350 C C . VAL A 1 429 ? -18.660 -2.224 32.911 1.00 84.56 429 VAL A C 1
ATOM 3352 O O . VAL A 1 429 ? -19.552 -2.614 33.665 1.00 84.56 429 VAL A O 1
ATOM 3355 N N . VAL A 1 430 ? -17.717 -3.058 32.458 1.00 76.94 430 VAL A N 1
ATOM 3356 C CA . VAL A 1 430 ? -17.750 -4.493 32.765 1.00 76.94 430 VAL A CA 1
ATOM 3357 C C . VAL A 1 430 ? -17.148 -4.760 34.149 1.00 76.94 430 VAL A C 1
ATOM 3359 O O . VAL A 1 430 ? -15.964 -4.490 34.362 1.00 76.94 430 VAL A O 1
ATOM 3362 N N . PRO A 1 431 ? -17.923 -5.316 35.099 1.00 66.12 431 PRO A N 1
ATOM 3363 C CA . PRO A 1 431 ? -17.380 -5.732 36.383 1.00 66.12 431 PRO A CA 1
ATOM 3364 C C . PRO A 1 431 ? -16.458 -6.944 36.214 1.00 66.12 431 PRO A C 1
ATOM 3366 O O . PRO A 1 431 ? -16.686 -7.802 35.361 1.00 66.12 431 PRO A O 1
ATOM 3369 N N . GLN A 1 432 ? -15.433 -7.027 37.063 1.00 66.00 432 GLN A N 1
ATOM 3370 C CA . GLN A 1 432 ? -14.539 -8.183 37.116 1.00 66.00 432 GLN A CA 1
ATOM 3371 C C . GLN A 1 432 ? -15.339 -9.451 37.447 1.00 66.00 432 GLN A C 1
ATOM 3373 O O . GLN A 1 432 ? -16.153 -9.445 38.372 1.00 66.00 432 GLN A O 1
ATOM 3378 N N . ALA A 1 433 ? -15.105 -10.521 36.687 1.00 66.19 433 ALA A N 1
ATOM 3379 C CA . ALA A 1 433 ? -15.689 -11.837 36.926 1.00 66.19 433 ALA A CA 1
ATOM 3380 C C . ALA A 1 433 ? -14.589 -12.836 37.299 1.00 66.19 433 ALA A C 1
ATOM 3382 O O . ALA A 1 433 ? -13.489 -12.768 36.749 1.00 66.19 433 ALA A O 1
ATOM 3383 N N . ASP A 1 434 ? -14.901 -13.781 38.187 1.00 73.00 434 ASP A N 1
ATOM 3384 C CA . ASP A 1 434 ? -13.992 -14.878 38.522 1.00 73.00 434 ASP A CA 1
ATOM 3385 C C . ASP A 1 434 ? -13.850 -15.802 37.297 1.00 73.00 434 ASP A C 1
ATOM 3387 O O . ASP A 1 434 ? -14.834 -16.324 36.757 1.00 73.00 434 ASP A O 1
ATOM 3391 N N . ILE A 1 435 ? -12.613 -15.987 36.835 1.00 79.06 435 ILE A N 1
ATOM 3392 C CA . ILE A 1 435 ? -12.269 -16.863 35.711 1.00 79.06 435 ILE A CA 1
ATOM 3393 C C . ILE A 1 435 ? -11.466 -18.032 36.282 1.00 79.06 435 ILE A C 1
ATOM 3395 O O . ILE A 1 435 ? -10.381 -17.819 36.815 1.00 79.06 435 ILE A O 1
ATOM 3399 N N . ASP A 1 436 ? -11.990 -19.256 36.174 1.00 86.75 436 ASP A N 1
ATOM 3400 C CA . ASP A 1 436 ? -11.261 -20.499 36.476 1.00 86.75 436 ASP A CA 1
ATOM 3401 C C . ASP A 1 436 ? -11.866 -21.671 35.691 1.00 86.75 436 ASP A C 1
ATOM 3403 O O . ASP A 1 436 ? -12.847 -22.298 36.106 1.00 86.75 436 ASP A O 1
ATOM 3407 N N . PHE A 1 437 ? -11.299 -21.967 34.521 1.00 90.25 437 PHE A N 1
ATOM 3408 C CA . PHE A 1 437 ? -11.696 -23.134 33.738 1.00 90.25 437 PHE A CA 1
ATOM 3409 C C . PHE A 1 437 ? -10.585 -23.636 32.817 1.00 90.25 437 PHE A C 1
ATOM 3411 O O . PHE A 1 437 ? -9.652 -22.920 32.472 1.00 90.25 437 PHE A O 1
ATOM 3418 N N . THR A 1 438 ? -10.700 -24.889 32.373 1.00 92.50 438 THR A N 1
ATOM 3419 C CA . THR A 1 438 ? -9.807 -25.474 31.364 1.00 92.50 438 THR A CA 1
ATOM 3420 C C . THR A 1 438 ? -10.595 -25.968 30.157 1.00 92.50 438 THR A C 1
ATOM 3422 O O . THR A 1 438 ? -11.745 -26.373 30.321 1.00 92.50 438 THR A O 1
ATOM 3425 N N . VAL A 1 439 ? -9.991 -25.960 28.963 1.00 94.31 439 VAL A N 1
ATOM 3426 C CA . VAL A 1 439 ? -10.578 -26.492 27.716 1.00 94.31 439 VAL A CA 1
ATOM 3427 C C . VAL A 1 439 ? -9.568 -27.255 26.859 1.00 94.31 439 VAL A C 1
ATOM 3429 O O . VAL A 1 439 ? -8.356 -27.056 26.950 1.00 94.31 439 VAL A O 1
ATOM 3432 N N . ASN A 1 440 ? -10.084 -28.111 25.981 1.00 94.19 440 ASN A N 1
ATOM 3433 C CA . ASN A 1 440 ? -9.346 -28.708 24.872 1.00 94.19 440 ASN A CA 1
ATOM 3434 C C . ASN A 1 440 ? -9.860 -28.126 23.555 1.00 94.19 440 ASN A C 1
ATOM 3436 O O . ASN A 1 440 ? -11.069 -27.932 23.402 1.00 94.19 440 ASN A O 1
ATOM 3440 N N . VAL A 1 441 ? -8.955 -27.903 22.607 1.00 94.75 441 VAL A N 1
ATOM 3441 C CA . VAL A 1 441 ? -9.267 -27.337 21.292 1.00 94.75 441 VAL A CA 1
ATOM 3442 C C . VAL A 1 441 ? -8.653 -28.195 20.199 1.00 94.75 441 VAL A C 1
ATOM 3444 O O . VAL A 1 441 ? -7.501 -28.614 20.294 1.00 94.75 441 VAL A O 1
ATOM 3447 N N . GLU A 1 442 ? -9.426 -28.457 19.154 1.00 95.88 442 GLU A N 1
ATOM 3448 C CA . GLU A 1 442 ? -9.016 -29.261 18.008 1.00 95.88 442 GLU A CA 1
ATOM 3449 C C . GLU A 1 442 ? -9.537 -28.634 16.712 1.00 95.88 442 GLU A C 1
ATOM 3451 O O . GLU A 1 442 ? -10.673 -28.171 16.666 1.00 95.88 442 GLU A O 1
ATOM 3456 N N . ILE A 1 443 ? -8.715 -28.631 15.662 1.00 95.31 443 ILE A N 1
ATOM 3457 C CA . ILE A 1 443 ? -9.110 -28.269 14.301 1.00 95.31 443 ILE A CA 1
ATOM 3458 C C . ILE A 1 443 ? -9.113 -29.540 13.458 1.00 95.31 443 ILE A C 1
ATOM 3460 O O . ILE A 1 443 ? -8.108 -30.256 13.387 1.00 95.31 443 ILE A O 1
ATOM 3464 N N . LYS A 1 444 ? -10.239 -29.803 12.797 1.00 94.06 444 LYS A N 1
ATOM 3465 C CA . LYS A 1 444 ? -10.418 -30.915 11.862 1.00 94.06 444 LYS A CA 1
ATOM 3466 C C . LYS A 1 444 ? -10.909 -30.430 10.516 1.00 94.06 444 LYS A C 1
ATOM 3468 O O . LYS A 1 444 ? -11.613 -29.431 10.417 1.00 94.06 444 LYS A O 1
ATOM 3473 N N . ARG A 1 445 ? -10.589 -31.191 9.479 1.00 90.44 445 ARG A N 1
ATOM 3474 C CA . ARG A 1 445 ? -11.295 -31.098 8.199 1.00 90.44 445 ARG A CA 1
ATOM 3475 C C . ARG A 1 445 ? -12.656 -31.783 8.285 1.00 90.44 445 ARG A C 1
ATOM 3477 O O . ARG A 1 445 ? -12.863 -32.648 9.133 1.00 90.44 445 ARG A O 1
ATOM 3484 N N . GLU A 1 446 ? -13.531 -31.468 7.336 1.00 84.12 446 GLU A N 1
ATOM 3485 C CA . GLU A 1 446 ? -14.837 -32.121 7.161 1.00 84.12 446 GLU A CA 1
ATOM 3486 C C . GLU A 1 446 ? -14.756 -33.659 7.074 1.00 84.12 446 GLU A C 1
ATOM 3488 O O . GLU A 1 446 ? -15.647 -34.358 7.547 1.00 84.12 446 GLU A O 1
ATOM 3493 N N . ASP A 1 447 ? -13.664 -34.213 6.528 1.00 85.50 447 ASP A N 1
ATOM 3494 C CA . ASP A 1 447 ? -13.433 -35.666 6.443 1.00 85.50 447 ASP A CA 1
ATOM 3495 C C . ASP A 1 447 ? -12.958 -36.316 7.761 1.00 85.50 447 ASP A C 1
ATOM 3497 O O . ASP A 1 447 ? -12.691 -37.519 7.808 1.00 85.50 447 ASP A O 1
ATOM 3501 N N . GLY A 1 448 ? -12.850 -35.531 8.837 1.00 87.75 448 GLY A N 1
ATOM 3502 C CA . GLY A 1 448 ? -12.404 -35.960 10.160 1.00 87.75 448 GLY A CA 1
ATOM 3503 C C . GLY A 1 448 ? -10.885 -35.999 10.344 1.00 87.75 448 GLY A C 1
ATOM 3504 O O . GLY A 1 448 ? -10.423 -36.358 11.431 1.00 87.75 448 GLY A O 1
ATOM 3505 N N . THR A 1 449 ? -10.100 -35.627 9.327 1.00 91.12 449 THR A N 1
ATOM 3506 C CA . THR A 1 449 ? -8.636 -35.567 9.430 1.00 91.12 449 THR A CA 1
ATOM 3507 C C . THR A 1 449 ? -8.223 -34.476 10.425 1.00 91.12 449 THR A C 1
ATOM 3509 O O . THR A 1 449 ? -8.642 -33.324 10.263 1.00 91.12 449 THR A O 1
ATOM 3512 N N . PRO A 1 450 ? -7.405 -34.800 11.444 1.00 93.50 450 PRO A N 1
ATOM 3513 C CA . PRO A 1 450 ? -6.906 -33.815 12.393 1.00 93.50 450 PRO A CA 1
ATOM 3514 C C . PRO A 1 450 ? -5.876 -32.900 11.726 1.00 93.50 450 PRO A C 1
ATOM 3516 O O . PRO A 1 450 ? -4.945 -33.374 11.077 1.00 93.50 450 PRO A O 1
ATOM 3519 N N . VAL A 1 451 ? -6.054 -31.594 11.910 1.00 94.50 451 VAL A N 1
ATOM 3520 C CA . VAL A 1 451 ? -5.132 -30.551 11.443 1.00 94.50 451 VAL A CA 1
ATOM 3521 C C . VAL A 1 451 ? -4.242 -30.110 12.599 1.00 94.50 451 VAL A C 1
ATOM 3523 O O . VAL A 1 451 ? -3.026 -30.145 12.485 1.00 94.50 451 VAL A O 1
ATOM 3526 N N . TRP A 1 452 ? -4.851 -29.754 13.732 1.00 96.00 452 TRP A N 1
ATOM 3527 C CA . TRP A 1 452 ? -4.151 -29.284 14.926 1.00 96.00 452 TRP A CA 1
ATOM 3528 C C . TRP A 1 452 ? -4.954 -29.611 16.190 1.00 96.00 452 TRP A C 1
ATOM 3530 O O . TRP A 1 452 ? -6.181 -29.682 16.143 1.00 96.00 452 TRP A O 1
ATOM 3540 N N . SER A 1 453 ? -4.291 -29.799 17.334 1.00 94.50 453 SER A N 1
ATOM 3541 C CA . SER A 1 453 ? -4.977 -29.937 18.626 1.00 94.50 453 SER A CA 1
ATOM 3542 C C . SER A 1 453 ? -4.110 -29.494 19.800 1.00 94.50 453 SER A C 1
ATOM 3544 O O . SER A 1 453 ? -2.888 -29.655 19.783 1.00 94.50 453 SER A O 1
ATOM 3546 N N . ARG A 1 454 ? -4.751 -28.986 20.855 1.00 94.19 454 ARG A N 1
ATOM 3547 C CA . ARG A 1 454 ? -4.120 -28.653 22.134 1.00 94.19 454 ARG A CA 1
ATOM 3548 C C . ARG A 1 454 ? -5.076 -28.952 23.284 1.00 94.19 454 ARG A C 1
ATOM 3550 O O . ARG A 1 454 ? -6.236 -28.551 23.267 1.00 94.19 454 ARG A O 1
ATOM 3557 N N . ASN A 1 455 ? -4.566 -29.647 24.296 1.00 94.06 455 ASN A N 1
ATOM 3558 C CA . ASN A 1 455 ? -5.342 -30.073 25.458 1.00 94.06 455 ASN A CA 1
ATOM 3559 C C . ASN A 1 455 ? -4.919 -29.315 26.719 1.00 94.06 455 ASN A C 1
ATOM 3561 O O . ASN A 1 455 ? -3.744 -28.980 26.869 1.00 94.06 455 ASN A O 1
ATOM 3565 N N . GLY A 1 456 ? -5.861 -29.127 27.643 1.00 91.38 456 GLY A N 1
ATOM 3566 C CA . GLY A 1 456 ? -5.610 -28.574 28.971 1.00 91.38 456 GLY A CA 1
ATOM 3567 C C . GLY A 1 456 ? -5.214 -27.101 28.956 1.00 91.38 456 GLY A C 1
ATOM 3568 O O . GLY A 1 456 ? -4.368 -26.702 29.747 1.00 91.38 456 GLY A O 1
ATOM 3569 N N . ILE A 1 457 ? -5.795 -26.314 28.050 1.00 92.81 457 ILE A N 1
ATOM 3570 C CA . ILE A 1 457 ? -5.635 -24.859 28.032 1.00 92.81 457 ILE A CA 1
ATOM 3571 C C . ILE A 1 457 ? -6.345 -24.302 29.264 1.00 92.81 457 ILE A C 1
ATOM 3573 O O . ILE A 1 457 ? -7.546 -24.519 29.412 1.00 92.81 457 ILE A O 1
ATOM 3577 N N . GLU A 1 458 ? -5.609 -23.639 30.150 1.00 91.56 458 GLU A N 1
ATOM 3578 C CA . GLU A 1 458 ? -6.116 -23.094 31.410 1.00 91.56 458 GLU A CA 1
ATOM 3579 C C . GLU A 1 458 ? -6.418 -21.606 31.262 1.00 91.56 458 GLU A C 1
ATOM 3581 O O . GLU A 1 458 ? -5.582 -20.867 30.757 1.00 91.56 458 GLU A O 1
ATOM 3586 N N . PHE A 1 459 ? -7.593 -21.176 31.719 1.00 89.25 459 PHE A N 1
ATOM 3587 C CA . PHE A 1 459 ? -7.969 -19.775 31.846 1.00 89.25 459 PHE A CA 1
ATOM 3588 C C . PHE A 1 459 ? -8.199 -19.441 33.316 1.00 89.25 459 PHE A C 1
ATOM 3590 O O . PHE A 1 459 ? -9.011 -20.093 33.976 1.00 89.25 459 PHE A O 1
ATOM 3597 N N . ASN A 1 460 ? -7.496 -18.425 33.814 1.00 85.38 460 ASN A N 1
ATOM 3598 C CA . ASN A 1 460 ? -7.596 -17.960 35.195 1.00 85.38 460 ASN A CA 1
ATOM 3599 C C . ASN A 1 460 ? -7.405 -16.433 35.313 1.00 85.38 460 ASN A C 1
ATOM 3601 O O . ASN A 1 460 ? -7.187 -15.747 34.312 1.00 85.38 460 ASN A O 1
ATOM 3605 N N . GLU A 1 461 ? -7.443 -15.892 36.534 1.00 75.62 461 GLU A N 1
ATOM 3606 C CA . GLU A 1 461 ? -7.293 -14.450 36.820 1.00 75.62 461 GLU A CA 1
ATOM 3607 C C . GLU A 1 461 ? -5.991 -13.816 36.286 1.00 75.62 461 GLU A C 1
ATOM 3609 O O . GLU A 1 461 ? -5.934 -12.611 36.040 1.00 75.62 461 GLU A O 1
ATOM 3614 N N . THR A 1 462 ? -4.943 -14.617 36.078 1.00 76.00 462 THR A N 1
ATOM 3615 C CA . THR A 1 462 ? -3.646 -14.172 35.533 1.00 76.00 462 THR A CA 1
ATOM 3616 C C . THR A 1 462 ? -3.436 -14.548 34.065 1.00 76.00 462 THR A C 1
ATOM 3618 O O . THR A 1 462 ? -2.473 -14.093 33.450 1.00 76.00 462 THR A O 1
ATOM 3621 N N . TRP A 1 463 ? -4.334 -15.355 33.492 1.00 77.06 463 TRP A N 1
ATOM 3622 C CA . TRP A 1 463 ? -4.222 -15.895 32.141 1.00 77.06 463 TRP A CA 1
ATOM 3623 C C . TRP A 1 463 ? -5.606 -16.032 31.499 1.00 77.06 463 TRP A C 1
ATOM 3625 O O . TRP A 1 463 ? -6.248 -17.074 31.561 1.00 77.06 463 TRP A O 1
ATOM 3635 N N . PHE A 1 464 ? -6.099 -14.950 30.907 1.00 80.00 464 PHE A N 1
ATOM 3636 C CA . PHE A 1 464 ? -7.477 -14.845 30.404 1.00 80.00 464 PHE A CA 1
ATOM 3637 C C . PHE A 1 464 ? -7.552 -14.672 28.874 1.00 80.00 464 PHE A C 1
ATOM 3639 O O . PHE A 1 464 ? -8.641 -14.592 28.311 1.00 80.00 464 PHE A O 1
ATOM 3646 N N . SER A 1 465 ? -6.414 -14.692 28.175 1.00 80.31 465 SER A N 1
ATOM 3647 C CA . SER A 1 465 ? -6.321 -14.808 26.714 1.00 80.31 465 SER A CA 1
ATOM 3648 C C . SER A 1 465 ? -5.141 -15.709 26.361 1.00 80.31 465 SER A C 1
ATOM 3650 O O . SER A 1 465 ? -4.053 -15.535 26.904 1.00 80.31 465 SER A O 1
ATOM 3652 N N . GLU A 1 466 ? -5.345 -16.666 25.459 1.00 83.25 466 GLU A N 1
ATOM 3653 C CA . GLU A 1 466 ? -4.232 -17.443 24.911 1.00 83.25 466 GLU A CA 1
ATOM 3654 C C . GLU A 1 466 ? -3.555 -16.672 23.775 1.00 83.25 466 GLU A C 1
ATOM 3656 O O . GLU A 1 466 ? -4.256 -16.097 22.932 1.00 83.25 466 GLU A O 1
ATOM 3661 N N . PRO A 1 467 ? -2.212 -16.718 23.682 1.00 79.00 467 PRO A N 1
ATOM 3662 C CA . PRO A 1 467 ? -1.500 -16.239 22.510 1.00 79.00 467 PRO A CA 1
ATOM 3663 C C . PRO A 1 467 ? -2.079 -16.861 21.228 1.00 79.00 467 PRO A C 1
ATOM 3665 O O . PRO A 1 467 ? -2.281 -18.081 21.185 1.00 79.00 467 PRO A O 1
ATOM 3668 N N . PRO A 1 468 ? -2.333 -16.063 20.174 1.00 81.00 468 PRO A N 1
ATOM 3669 C CA . PRO A 1 468 ? -2.893 -16.577 18.931 1.00 81.00 468 PRO A CA 1
ATOM 3670 C C . PRO A 1 468 ? -2.028 -17.691 18.334 1.00 81.00 468 PRO A C 1
ATOM 3672 O O . PRO A 1 468 ? -0.823 -17.514 18.134 1.00 81.00 468 PRO A O 1
ATOM 3675 N N . TYR A 1 469 ? -2.637 -18.829 17.994 1.00 88.50 469 TYR A N 1
ATOM 3676 C CA . TYR A 1 469 ? -1.928 -19.916 17.322 1.00 88.50 469 TYR A CA 1
ATOM 3677 C C . TYR A 1 469 ? -2.135 -19.818 15.813 1.00 88.50 469 TYR A C 1
ATOM 3679 O O . TYR A 1 469 ? -3.266 -19.877 15.334 1.00 88.50 469 TYR A O 1
ATOM 3687 N N . THR A 1 470 ? -1.043 -19.651 15.066 1.00 91.44 470 THR A N 1
ATOM 3688 C CA . THR A 1 470 ? -1.061 -19.632 13.596 1.00 91.44 470 THR A CA 1
ATOM 3689 C C . THR A 1 470 ? -0.652 -21.005 13.091 1.00 91.44 470 THR A C 1
ATOM 3691 O O . THR A 1 470 ? 0.398 -21.499 13.503 1.00 91.44 470 THR A O 1
ATOM 3694 N N . LEU A 1 471 ? -1.460 -21.600 12.209 1.00 93.62 471 LEU A N 1
ATOM 3695 C CA . LEU A 1 471 ? -1.128 -22.884 11.598 1.00 93.62 471 LEU A CA 1
ATOM 3696 C C . LEU A 1 471 ? 0.208 -22.787 10.852 1.00 93.62 471 LEU A C 1
ATOM 3698 O O . LEU A 1 471 ? 0.463 -21.827 10.121 1.00 93.62 471 LEU A O 1
ATOM 3702 N N . SER A 1 472 ? 1.053 -23.792 11.049 1.00 94.81 472 SER A N 1
ATOM 3703 C CA . SER A 1 472 ? 2.297 -23.979 10.306 1.00 94.81 472 SER A CA 1
ATOM 3704 C C . SER A 1 472 ? 2.031 -24.337 8.842 1.00 94.81 472 SER A C 1
ATOM 3706 O O . SER A 1 472 ? 0.927 -24.733 8.474 1.00 94.81 472 SER A O 1
ATOM 3708 N N . GLU A 1 473 ? 3.056 -24.236 7.995 1.00 92.06 473 GLU A N 1
ATOM 3709 C CA . GLU A 1 473 ? 2.952 -24.595 6.575 1.00 92.06 473 GLU A CA 1
ATOM 3710 C C . GLU A 1 473 ? 2.496 -26.052 6.377 1.00 92.06 473 GLU A C 1
ATOM 3712 O O . GLU A 1 473 ? 1.643 -26.316 5.536 1.00 92.06 473 GLU A O 1
ATOM 3717 N N . ASP A 1 474 ? 2.971 -26.988 7.204 1.00 93.62 474 ASP A N 1
ATOM 3718 C CA . ASP A 1 474 ? 2.533 -28.389 7.165 1.00 93.62 474 ASP A CA 1
ATOM 3719 C C . ASP A 1 474 ? 1.053 -28.546 7.552 1.00 93.62 474 ASP A C 1
ATOM 3721 O O . ASP A 1 474 ? 0.319 -29.298 6.915 1.00 93.62 474 ASP A O 1
ATOM 3725 N N . GLU A 1 475 ? 0.580 -27.816 8.562 1.00 95.19 475 GLU A N 1
ATOM 3726 C CA . GLU A 1 475 ? -0.825 -27.850 8.990 1.00 95.19 475 GLU A CA 1
ATOM 3727 C C . GLU A 1 475 ? -1.748 -27.180 7.968 1.00 95.19 475 GLU A C 1
ATOM 3729 O O . GLU A 1 475 ? -2.841 -27.682 7.709 1.00 95.19 475 GLU A O 1
ATOM 3734 N N . LEU A 1 476 ? -1.299 -26.092 7.333 1.00 93.25 476 LEU A N 1
ATOM 3735 C CA . LEU A 1 476 ? -1.982 -25.481 6.193 1.00 93.25 476 LEU A CA 1
ATOM 3736 C C . LEU A 1 476 ? -2.035 -26.460 5.016 1.00 93.25 476 LEU A C 1
ATOM 3738 O O . LEU A 1 476 ? -3.105 -26.667 4.452 1.00 93.25 476 LEU A O 1
ATOM 3742 N N . ASN A 1 477 ? -0.933 -27.143 4.704 1.00 90.56 477 ASN A N 1
ATOM 3743 C CA . ASN A 1 477 ? -0.898 -28.181 3.676 1.00 90.56 477 ASN A CA 1
ATOM 3744 C C . ASN A 1 477 ? -1.846 -29.342 3.991 1.00 90.56 477 ASN A C 1
ATOM 3746 O O . ASN A 1 477 ? -2.399 -29.926 3.067 1.00 90.56 477 ASN A O 1
ATOM 3750 N N . VAL A 1 478 ? -2.077 -29.683 5.264 1.00 91.81 478 VAL A N 1
ATOM 3751 C CA . VAL A 1 478 ? -3.114 -30.655 5.645 1.00 91.81 478 VAL A CA 1
ATOM 3752 C C . VAL A 1 478 ? -4.506 -30.052 5.455 1.00 91.81 478 VAL A C 1
ATOM 3754 O O . VAL A 1 478 ? -5.336 -30.671 4.789 1.00 91.81 478 VAL A O 1
ATOM 3757 N N . LEU A 1 479 ? -4.766 -28.850 5.979 1.00 91.50 479 LEU A N 1
ATOM 3758 C CA . LEU A 1 479 ? -6.067 -28.170 5.915 1.00 91.50 479 LEU A CA 1
ATOM 3759 C C . LEU A 1 479 ? -6.539 -27.950 4.468 1.00 91.50 479 LEU A C 1
ATOM 3761 O O . LEU A 1 479 ? -7.671 -28.296 4.135 1.00 91.50 479 LEU A O 1
ATOM 3765 N N . TYR A 1 480 ? -5.651 -27.449 3.607 1.00 88.19 480 TYR A N 1
ATOM 3766 C CA . TYR A 1 480 ? -5.870 -27.215 2.176 1.00 88.19 480 TYR A CA 1
ATOM 3767 C C . TYR A 1 480 ? -5.518 -28.444 1.306 1.00 88.19 480 TYR A C 1
ATOM 3769 O O . TYR A 1 480 ? -5.712 -28.434 0.088 1.00 88.19 480 TYR A O 1
ATOM 3777 N N . GLY A 1 481 ? -5.032 -29.532 1.913 1.00 75.19 481 GLY A N 1
ATOM 3778 C CA . GLY A 1 481 ? -4.512 -30.735 1.257 1.00 75.19 481 GLY A CA 1
ATOM 3779 C C . GLY A 1 481 ? -5.575 -31.622 0.619 1.00 75.19 481 GLY A C 1
ATOM 3780 O O . GLY A 1 481 ? -5.943 -32.651 1.181 1.00 75.19 481 GLY A O 1
ATOM 3781 N N . PHE A 1 482 ? -6.009 -31.227 -0.578 1.00 62.81 482 PHE A N 1
ATOM 3782 C CA . PHE A 1 482 ? -6.872 -31.940 -1.530 1.00 62.81 482 PHE A CA 1
ATOM 3783 C C . PHE A 1 482 ? -8.262 -32.357 -1.019 1.00 62.81 482 PHE A C 1
ATOM 3785 O O . PHE A 1 482 ? -8.475 -33.438 -0.474 1.00 62.81 482 PHE A O 1
ATOM 3792 N N . GLY A 1 483 ? -9.234 -31.504 -1.344 1.00 65.06 483 GLY A N 1
ATOM 3793 C CA . GLY A 1 483 ? -10.675 -31.738 -1.283 1.00 65.06 483 GLY A CA 1
ATOM 3794 C C . GLY A 1 483 ? -11.372 -31.007 -2.437 1.00 65.06 483 GLY A C 1
ATOM 3795 O O . GLY A 1 483 ? -10.714 -30.527 -3.363 1.00 65.06 483 GLY A O 1
ATOM 3796 N N . ALA A 1 484 ? -12.703 -30.915 -2.400 1.00 76.94 484 ALA A N 1
ATOM 3797 C CA . ALA A 1 484 ? -13.443 -30.053 -3.321 1.00 76.94 484 ALA A CA 1
ATOM 3798 C C . ALA A 1 484 ? -12.964 -28.588 -3.196 1.00 76.94 484 ALA A C 1
ATOM 3800 O O . ALA A 1 484 ? -12.528 -28.193 -2.115 1.00 76.94 484 ALA A O 1
ATOM 3801 N N . PRO A 1 485 ? -13.080 -27.755 -4.251 1.00 83.12 485 PRO A N 1
ATOM 3802 C CA . PRO A 1 485 ? -12.701 -26.343 -4.179 1.00 83.12 485 PRO A CA 1
ATOM 3803 C C . PRO A 1 485 ? -13.352 -25.609 -2.995 1.00 83.12 485 PRO A C 1
ATOM 3805 O O . PRO A 1 485 ? -12.736 -24.742 -2.386 1.00 83.12 485 PRO A O 1
ATOM 3808 N N . ASN A 1 486 ? -14.583 -25.968 -2.636 1.00 87.31 486 ASN A N 1
ATOM 3809 C CA . ASN A 1 486 ? -15.258 -25.453 -1.449 1.00 87.31 486 ASN A CA 1
ATOM 3810 C C . ASN A 1 486 ? -15.347 -26.574 -0.419 1.00 87.31 486 ASN A C 1
ATOM 3812 O O . ASN A 1 486 ? -16.110 -27.518 -0.625 1.00 87.31 486 ASN A O 1
ATOM 3816 N N . GLY A 1 487 ? -14.565 -26.471 0.651 1.00 87.00 487 GLY A N 1
ATOM 3817 C CA . GLY A 1 487 ? -14.618 -27.379 1.789 1.00 87.00 487 GLY A CA 1
ATOM 3818 C C . GLY A 1 487 ? -15.053 -26.665 3.063 1.00 87.00 487 GLY A C 1
ATOM 3819 O O . GLY A 1 487 ? -15.222 -25.442 3.096 1.00 87.00 487 GLY A O 1
ATOM 3820 N N . THR A 1 488 ? -15.214 -27.442 4.126 1.00 90.12 488 THR A N 1
ATOM 3821 C CA . THR A 1 488 ? -15.427 -26.926 5.478 1.00 90.12 488 THR A CA 1
ATOM 3822 C C . THR A 1 488 ? -14.418 -27.531 6.452 1.00 90.12 488 THR A C 1
ATOM 3824 O O . THR A 1 488 ? -13.862 -28.611 6.232 1.00 90.12 488 THR A O 1
ATOM 3827 N N . ALA A 1 489 ? -14.142 -26.803 7.524 1.00 92.38 489 ALA A N 1
ATOM 3828 C CA . ALA A 1 489 ? -13.347 -27.263 8.646 1.00 92.38 489 ALA A CA 1
ATOM 3829 C C . ALA A 1 489 ? -14.079 -26.950 9.953 1.00 92.38 489 ALA A C 1
ATOM 3831 O O . ALA A 1 489 ? -14.941 -26.072 10.014 1.00 92.38 489 ALA A O 1
ATOM 3832 N N . GLU A 1 490 ? -13.745 -27.698 10.995 1.00 94.56 490 GLU A N 1
ATOM 3833 C CA . GLU A 1 490 ? -14.373 -27.638 12.308 1.00 94.56 490 GLU A CA 1
ATOM 3834 C C . GLU A 1 490 ? -13.342 -27.255 13.361 1.00 94.56 490 GLU A C 1
ATOM 3836 O O . GLU A 1 490 ? -12.279 -27.868 13.452 1.00 94.56 490 GLU A O 1
ATOM 3841 N N . VAL A 1 491 ? -13.687 -26.278 14.195 1.00 94.19 491 VAL A N 1
ATOM 3842 C CA . VAL A 1 491 ? -13.042 -26.028 15.482 1.00 94.19 491 VAL A CA 1
ATOM 3843 C C . VAL A 1 491 ? -13.902 -26.669 16.562 1.00 94.19 491 VAL A C 1
ATOM 3845 O O . VAL A 1 491 ? -15.069 -26.311 16.731 1.00 94.19 491 VAL A O 1
ATOM 3848 N N . ILE A 1 492 ? -13.332 -27.619 17.293 1.00 94.44 492 ILE A N 1
ATOM 3849 C CA . ILE A 1 492 ? -14.018 -28.402 18.317 1.00 94.44 492 ILE A CA 1
ATOM 3850 C C . ILE A 1 492 ? -13.472 -28.004 19.684 1.00 94.44 492 ILE A C 1
ATOM 3852 O O . ILE A 1 492 ? -12.287 -28.180 19.966 1.00 94.44 492 ILE A O 1
ATOM 3856 N N . ILE A 1 493 ? -14.357 -27.515 20.548 1.00 94.31 493 ILE A N 1
ATOM 3857 C CA . ILE A 1 493 ? -14.078 -27.238 21.956 1.00 94.31 493 ILE A CA 1
ATOM 3858 C C . ILE A 1 493 ? -14.664 -28.357 22.790 1.00 94.31 493 ILE A C 1
ATOM 3860 O O . ILE A 1 493 ? -15.838 -28.699 22.648 1.00 94.31 493 ILE A O 1
ATOM 3864 N N . SER A 1 494 ? -13.858 -28.928 23.673 1.00 92.81 494 SER A N 1
ATOM 3865 C CA . SER A 1 494 ? -14.294 -30.016 24.541 1.00 92.81 494 SER A CA 1
ATOM 3866 C C . SER A 1 494 ? -13.718 -29.883 25.943 1.00 92.81 494 SER A C 1
ATOM 3868 O O . SER A 1 494 ? -12.788 -29.116 26.195 1.00 92.81 494 SER A O 1
ATOM 3870 N N . SER A 1 495 ? -14.297 -30.652 26.865 1.00 89.94 495 SER A N 1
ATOM 3871 C CA . SER A 1 495 ? -13.826 -30.775 28.248 1.00 89.94 495 SER A CA 1
ATOM 3872 C C . SER A 1 495 ? -13.750 -29.450 29.020 1.00 89.94 495 SER A C 1
ATOM 3874 O O . SER A 1 495 ? -12.882 -29.310 29.879 1.00 89.94 495 SER A O 1
ATOM 3876 N N . LYS A 1 496 ? -14.670 -28.507 28.758 1.00 90.38 496 LYS A N 1
ATOM 3877 C CA . LYS A 1 496 ? -14.791 -27.274 29.547 1.00 90.38 496 LYS A CA 1
ATOM 3878 C C . LYS A 1 496 ? -15.152 -27.599 30.998 1.00 90.38 496 LYS A C 1
ATOM 3880 O O . LYS A 1 496 ? -16.219 -28.148 31.265 1.00 90.38 496 LYS A O 1
ATOM 3885 N N . ARG A 1 497 ? -14.237 -27.319 31.929 1.00 90.12 497 ARG A N 1
ATOM 3886 C CA . ARG A 1 497 ? -14.288 -27.856 33.305 1.00 90.12 497 ARG A CA 1
ATOM 3887 C C . ARG A 1 497 ? -15.436 -27.324 34.167 1.00 90.12 497 ARG A C 1
ATOM 3889 O O . ARG A 1 497 ? -15.955 -28.062 34.999 1.00 90.12 497 ARG A O 1
ATOM 3896 N N . ASP A 1 498 ? -15.803 -26.066 33.993 1.00 87.81 498 ASP A N 1
ATOM 3897 C CA . ASP A 1 498 ? -16.873 -25.367 34.713 1.00 87.81 498 ASP A CA 1
ATOM 3898 C C . ASP A 1 498 ? -18.230 -25.451 33.987 1.00 87.81 498 ASP A C 1
ATOM 3900 O O . ASP A 1 498 ? -19.219 -24.875 34.442 1.00 87.81 498 ASP A O 1
ATOM 3904 N N . ALA A 1 499 ? -18.316 -26.186 32.871 1.00 83.06 499 ALA A N 1
ATOM 3905 C CA . ALA A 1 499 ? -19.590 -26.436 32.209 1.00 83.06 499 ALA A CA 1
ATOM 3906 C C . ALA A 1 499 ? -20.564 -27.161 33.158 1.00 83.06 499 ALA A C 1
ATOM 3908 O O . ALA A 1 499 ? -20.228 -28.151 33.809 1.00 83.06 499 ALA A O 1
ATOM 3909 N N . GLY A 1 500 ? -21.798 -26.671 33.228 1.00 77.69 500 GLY A N 1
ATOM 3910 C CA . GLY A 1 500 ? -22.837 -27.109 34.159 1.00 77.69 500 GLY A CA 1
ATOM 3911 C C . GLY A 1 500 ? -22.871 -26.352 35.494 1.00 77.69 500 GLY A C 1
ATOM 3912 O O . GLY A 1 500 ? -23.735 -26.660 36.319 1.00 77.69 500 GLY A O 1
ATOM 3913 N N . ALA A 1 501 ? -21.971 -25.388 35.734 1.00 80.50 501 ALA A N 1
ATOM 3914 C CA . ALA A 1 501 ? -22.012 -24.526 36.917 1.00 80.50 501 ALA A CA 1
ATOM 3915 C C . ALA A 1 501 ? -23.219 -23.563 36.901 1.00 80.50 501 ALA A C 1
ATOM 3917 O O . ALA A 1 501 ? -23.867 -23.358 35.874 1.00 80.50 501 ALA A O 1
ATOM 3918 N N . GLY A 1 502 ? -23.543 -22.977 38.063 1.00 74.44 502 GLY A N 1
ATOM 3919 C CA . GLY A 1 502 ? -24.638 -22.004 38.192 1.00 74.44 502 GLY A CA 1
ATOM 3920 C C . GLY A 1 502 ? -24.377 -20.682 37.460 1.00 74.44 502 GLY A C 1
ATOM 3921 O O . GLY A 1 502 ? -25.330 -20.059 37.002 1.00 74.44 502 GLY A O 1
ATOM 3922 N N . ASP A 1 503 ? -23.103 -20.303 37.328 1.00 73.75 503 ASP A N 1
ATOM 3923 C CA . ASP A 1 503 ? -22.623 -19.138 36.578 1.00 73.75 503 ASP A CA 1
ATOM 3924 C C . ASP A 1 503 ? -21.271 -19.484 35.918 1.00 73.75 503 ASP A C 1
ATOM 3926 O O . ASP A 1 503 ? -20.214 -19.240 36.498 1.00 73.75 503 ASP A O 1
ATOM 3930 N N . PRO A 1 504 ? -21.277 -20.211 34.786 1.00 79.94 504 PRO A N 1
ATOM 3931 C CA . PRO A 1 504 ? -20.052 -20.642 34.120 1.00 79.94 504 PRO A CA 1
ATOM 3932 C C . PRO A 1 504 ? -19.377 -19.470 33.400 1.00 79.94 504 PRO A C 1
ATOM 3934 O O . PRO A 1 504 ? -20.034 -18.646 32.756 1.00 79.94 504 PRO A O 1
ATOM 3937 N N . SER A 1 505 ? -18.046 -19.445 33.420 1.00 83.31 505 SER A N 1
ATOM 3938 C CA . SER A 1 505 ? -17.267 -18.442 32.700 1.00 83.31 505 SER A CA 1
ATOM 3939 C C . SER A 1 505 ? -17.474 -18.584 31.187 1.00 83.31 505 SER A C 1
ATOM 3941 O O . SER A 1 505 ? -17.617 -19.685 30.651 1.00 83.31 505 SER A O 1
ATOM 3943 N N . LYS A 1 506 ? -17.465 -17.467 30.460 1.00 84.81 506 LYS A N 1
ATOM 3944 C CA . LYS A 1 506 ? -17.606 -17.460 28.996 1.00 84.81 506 LYS A CA 1
ATOM 3945 C C . LYS A 1 506 ? -16.247 -17.711 28.326 1.00 84.81 506 LYS A C 1
ATOM 3947 O O . LYS A 1 506 ? -15.240 -17.177 28.777 1.00 84.81 506 LYS A O 1
ATOM 3952 N N . LEU A 1 507 ? -16.215 -18.450 27.221 1.00 86.56 507 LEU A N 1
ATOM 3953 C CA . LEU A 1 507 ? -15.045 -18.607 26.350 1.00 86.56 507 LEU A CA 1
ATOM 3954 C C . LEU A 1 507 ? -15.407 -18.169 24.932 1.00 86.56 507 LEU A C 1
ATOM 3956 O O . LEU A 1 507 ? -16.371 -18.645 24.349 1.00 86.56 507 LEU A O 1
ATOM 3960 N N . ILE A 1 508 ? -14.602 -17.295 24.359 1.00 86.00 508 ILE A N 1
ATOM 3961 C CA . ILE A 1 508 ? -14.699 -16.869 22.971 1.00 86.00 508 ILE A CA 1
ATOM 3962 C C . ILE A 1 508 ? -13.701 -17.673 22.175 1.00 86.00 508 ILE A C 1
ATOM 3964 O O . ILE A 1 508 ? -12.526 -17.756 22.534 1.00 86.00 508 ILE A O 1
ATOM 3968 N N . VAL A 1 509 ? -14.179 -18.225 21.072 1.00 87.31 509 VAL A N 1
ATOM 3969 C CA . VAL A 1 509 ? -13.372 -18.974 20.122 1.00 87.31 509 VAL A CA 1
ATOM 3970 C C . VAL A 1 509 ? -13.524 -18.298 18.786 1.00 87.31 509 VAL A C 1
ATOM 3972 O O . VAL A 1 509 ? -14.642 -18.109 18.318 1.00 87.31 509 VAL A O 1
ATOM 3975 N N . SER A 1 510 ? -12.408 -17.892 18.195 1.00 85.75 510 SER A N 1
ATOM 3976 C CA . SER A 1 510 ? -12.392 -17.271 16.875 1.00 85.75 510 SER A CA 1
ATOM 3977 C C . SER A 1 510 ? -11.409 -17.976 15.960 1.00 85.75 510 SER A C 1
ATOM 3979 O O . SER A 1 510 ? -10.338 -18.395 16.401 1.00 85.75 510 SER A O 1
ATOM 3981 N N . ILE A 1 511 ? -11.789 -18.090 14.694 1.00 86.88 511 ILE A N 1
ATOM 3982 C CA . ILE A 1 511 ? -10.921 -18.524 13.607 1.00 86.88 511 ILE A CA 1
ATOM 3983 C C . ILE A 1 511 ? -10.844 -17.388 12.595 1.00 86.88 511 ILE A C 1
ATOM 3985 O O . ILE A 1 511 ? -11.876 -16.894 12.141 1.00 86.88 511 ILE A O 1
ATOM 3989 N N . ASP A 1 512 ? -9.623 -17.007 12.246 1.00 85.62 512 ASP A N 1
ATOM 3990 C CA . ASP A 1 512 ? -9.349 -16.023 11.211 1.00 85.62 512 ASP A CA 1
ATOM 3991 C C . ASP A 1 512 ? -8.545 -16.723 10.104 1.00 85.62 512 ASP A C 1
ATOM 3993 O O . ASP A 1 512 ? -7.396 -17.122 10.309 1.00 85.62 512 ASP A O 1
ATOM 3997 N N . SER A 1 513 ? -9.165 -16.927 8.942 1.00 87.69 513 SER A N 1
ATOM 3998 C CA . SER A 1 513 ? -8.562 -17.553 7.763 1.00 87.69 513 SER A CA 1
ATOM 3999 C C . SER A 1 513 ? -8.493 -16.560 6.608 1.00 87.69 513 SER A C 1
ATOM 4001 O O . SER A 1 513 ? -9.485 -15.915 6.263 1.00 87.69 513 SER A O 1
ATOM 4003 N N . PHE A 1 514 ? -7.311 -16.464 6.011 1.00 87.00 514 PHE A N 1
ATOM 4004 C CA . PHE A 1 514 ? -6.956 -15.505 4.977 1.00 87.00 514 PHE A CA 1
ATOM 4005 C C . PHE A 1 514 ? -6.258 -16.202 3.824 1.00 87.00 514 PHE A C 1
ATOM 4007 O O . PHE A 1 514 ? -5.420 -17.077 4.040 1.00 87.00 514 PHE A O 1
ATOM 4014 N N . GLU A 1 515 ? -6.555 -15.752 2.616 1.00 89.19 515 GLU A N 1
ATOM 4015 C CA . GLU A 1 515 ? -5.788 -16.062 1.417 1.00 89.19 515 GLU A CA 1
ATOM 4016 C C . GLU A 1 515 ? -6.014 -14.972 0.370 1.00 89.19 515 GLU A C 1
ATOM 4018 O O . GLU A 1 515 ? -6.971 -14.203 0.441 1.00 89.19 515 GLU A O 1
ATOM 4023 N N . GLN A 1 516 ? -5.132 -14.905 -0.613 1.00 88.56 516 GLN A N 1
ATOM 4024 C CA . GLN A 1 516 ? -5.271 -14.047 -1.775 1.00 88.56 516 GLN A CA 1
ATOM 4025 C C . GLN A 1 516 ? -5.548 -14.907 -2.995 1.00 88.56 516 GLN A C 1
ATOM 4027 O O . GLN A 1 516 ? -4.803 -15.840 -3.295 1.00 88.56 516 GLN A O 1
ATOM 4032 N N . VAL A 1 517 ? -6.632 -14.589 -3.698 1.00 89.38 517 VAL A N 1
ATOM 4033 C CA . VAL A 1 517 ? -7.083 -15.330 -4.878 1.00 89.38 517 VAL A CA 1
ATOM 4034 C C . VAL A 1 517 ? -7.256 -14.347 -6.030 1.00 89.38 517 VAL A C 1
ATOM 4036 O O . VAL A 1 517 ? -7.774 -13.251 -5.811 1.00 89.38 517 VAL A O 1
ATOM 4039 N N . PRO A 1 518 ? -6.878 -14.706 -7.266 1.00 88.38 518 PRO A N 1
ATOM 4040 C CA . PRO A 1 518 ? -7.113 -13.841 -8.411 1.00 88.38 518 PRO A CA 1
ATOM 4041 C C . PRO A 1 518 ? -8.575 -13.417 -8.543 1.00 88.38 518 PRO A C 1
ATOM 4043 O O . PRO A 1 518 ? -9.483 -14.244 -8.403 1.00 88.38 518 PRO A O 1
ATOM 4046 N N . LYS A 1 519 ? -8.807 -12.128 -8.820 1.00 87.38 519 LYS A N 1
ATOM 4047 C CA . LYS A 1 519 ? -10.142 -11.510 -8.847 1.00 87.38 519 LYS A CA 1
ATOM 4048 C C . LYS A 1 519 ? -11.176 -12.311 -9.646 1.00 87.38 519 LYS A C 1
ATOM 4050 O O . LYS A 1 519 ? -12.287 -12.530 -9.166 1.00 87.38 519 LYS A O 1
ATOM 4055 N N . SER A 1 520 ? -10.839 -12.747 -10.856 1.00 87.00 520 SER A N 1
ATOM 4056 C CA . SER A 1 520 ? -11.724 -13.502 -11.747 1.00 87.00 520 SER A CA 1
ATOM 4057 C C . SER A 1 520 ? -12.091 -14.875 -11.183 1.00 87.00 520 SER A C 1
ATOM 4059 O O . SER A 1 520 ? -13.250 -15.280 -11.277 1.00 87.00 520 SER A O 1
ATOM 4061 N N . ILE A 1 521 ? -11.142 -15.568 -10.542 1.00 89.12 521 ILE A N 1
ATOM 4062 C CA . ILE A 1 521 ? -11.377 -16.862 -9.892 1.00 89.12 521 ILE A CA 1
ATOM 4063 C C . ILE A 1 521 ? -12.258 -16.665 -8.661 1.00 89.12 521 ILE A C 1
ATOM 4065 O O . ILE A 1 521 ? -13.246 -17.384 -8.495 1.00 89.12 521 ILE A O 1
ATOM 4069 N N . ALA A 1 522 ? -11.923 -15.690 -7.816 1.00 89.56 522 ALA A N 1
ATOM 4070 C CA . ALA A 1 522 ? -12.655 -15.393 -6.595 1.00 89.56 522 ALA A CA 1
ATOM 4071 C C . ALA A 1 522 ? -14.124 -15.072 -6.893 1.00 89.56 522 ALA A C 1
ATOM 4073 O O . ALA A 1 522 ? -15.000 -15.812 -6.452 1.00 89.56 522 ALA A O 1
ATOM 4074 N N . ILE A 1 523 ? -14.394 -14.058 -7.726 1.00 88.38 523 ILE A N 1
ATOM 4075 C CA . ILE A 1 523 ? -15.759 -13.610 -8.056 1.00 88.38 523 ILE A CA 1
ATOM 4076 C C . ILE A 1 523 ? -16.595 -14.736 -8.680 1.00 88.38 523 ILE A C 1
ATOM 4078 O O . ILE A 1 523 ? -17.798 -14.825 -8.443 1.00 88.38 523 ILE A O 1
ATOM 4082 N N . ALA A 1 524 ? -15.979 -15.611 -9.478 1.00 88.62 524 ALA A N 1
ATOM 4083 C CA . ALA A 1 524 ? -16.699 -16.692 -10.141 1.00 88.62 524 ALA A CA 1
ATOM 4084 C C . ALA A 1 524 ? -17.024 -17.882 -9.221 1.00 88.62 524 ALA A C 1
ATOM 4086 O O . ALA A 1 524 ? -17.920 -18.664 -9.544 1.00 88.62 524 ALA A O 1
ATOM 4087 N N . THR A 1 525 ? -16.279 -18.081 -8.127 1.00 89.75 525 THR A N 1
ATOM 4088 C CA . THR A 1 525 ? -16.284 -19.371 -7.409 1.00 89.75 525 THR A CA 1
ATOM 4089 C C . THR A 1 525 ? -16.388 -19.282 -5.888 1.00 89.75 525 THR A C 1
ATOM 4091 O O . THR A 1 525 ? -16.647 -20.311 -5.258 1.00 89.75 525 THR A O 1
ATOM 4094 N N . ILE A 1 526 ? -16.169 -18.114 -5.287 1.00 89.75 526 ILE A N 1
ATOM 4095 C CA . ILE A 1 526 ? -16.245 -17.877 -3.840 1.00 89.75 526 ILE A CA 1
ATOM 4096 C C . ILE A 1 526 ? -17.469 -16.985 -3.567 1.00 89.75 526 ILE A C 1
ATOM 4098 O O . ILE A 1 526 ? -17.704 -16.040 -4.318 1.00 89.75 526 ILE A O 1
ATOM 4102 N N . PRO A 1 527 ? -18.287 -17.270 -2.535 1.00 88.56 527 PRO A N 1
ATOM 4103 C CA . PRO A 1 527 ? -19.405 -16.398 -2.183 1.00 88.56 527 PRO A CA 1
ATOM 4104 C C . PRO A 1 527 ? -18.933 -14.978 -1.843 1.00 88.56 527 PRO A C 1
ATOM 4106 O O . PRO A 1 527 ? -17.981 -14.814 -1.082 1.00 88.56 527 PRO A O 1
ATOM 4109 N N . GLU A 1 528 ? -19.641 -13.969 -2.358 1.00 82.50 528 GLU A N 1
ATOM 4110 C CA . GLU A 1 528 ? -19.285 -12.543 -2.243 1.00 82.50 528 GLU A CA 1
ATOM 4111 C C . GLU A 1 528 ? -19.005 -12.101 -0.800 1.00 82.50 528 GLU A C 1
ATOM 4113 O O . GLU A 1 528 ? -18.087 -11.333 -0.567 1.00 82.50 528 GLU A O 1
ATOM 4118 N N . GLN A 1 529 ? -19.714 -12.659 0.185 1.00 81.62 529 GLN A N 1
ATOM 4119 C CA . GLN A 1 529 ? -19.532 -12.355 1.611 1.00 81.62 529 GLN A CA 1
ATOM 4120 C C . GLN A 1 529 ? -18.139 -12.684 2.190 1.00 81.62 529 GLN A C 1
ATOM 4122 O O . GLN A 1 529 ? -17.827 -12.225 3.285 1.00 81.62 529 GLN A O 1
ATOM 4127 N N . TYR A 1 530 ? -17.336 -13.507 1.505 1.00 84.94 530 TYR A N 1
ATOM 4128 C CA . TYR A 1 530 ? -15.963 -13.848 1.905 1.00 84.94 530 TYR A CA 1
ATOM 4129 C C . TYR A 1 530 ? -14.910 -13.148 1.050 1.00 84.94 530 TYR A C 1
ATOM 4131 O O . TYR A 1 530 ? -13.723 -13.253 1.344 1.00 84.94 530 TYR A O 1
ATOM 4139 N N . ILE A 1 531 ? -15.329 -12.483 -0.025 1.00 84.38 531 ILE A N 1
ATOM 4140 C CA . ILE A 1 531 ? -14.456 -11.684 -0.874 1.00 84.38 531 ILE A CA 1
ATOM 4141 C C . ILE A 1 531 ? -14.522 -10.268 -0.334 1.00 84.38 531 ILE A C 1
ATOM 4143 O O . ILE A 1 531 ? -15.610 -9.734 -0.124 1.00 84.38 531 ILE A O 1
ATOM 4147 N N . ASP A 1 532 ? -13.374 -9.640 -0.119 1.00 76.31 532 ASP A N 1
ATOM 4148 C CA . ASP A 1 532 ? -13.420 -8.251 0.302 1.00 76.31 532 ASP A CA 1
ATOM 4149 C C . ASP A 1 532 ? -14.094 -7.357 -0.758 1.00 76.31 532 ASP A C 1
ATOM 4151 O O . ASP A 1 532 ? -13.780 -7.480 -1.949 1.00 76.31 532 ASP A O 1
ATOM 4155 N N . PRO A 1 533 ? -15.046 -6.496 -0.346 1.00 74.19 533 PRO A N 1
ATOM 4156 C CA . PRO A 1 533 ? -15.879 -5.737 -1.262 1.00 74.19 533 PRO A CA 1
ATOM 4157 C C . PRO A 1 533 ? -15.082 -4.940 -2.298 1.00 74.19 533 PRO A C 1
ATOM 4159 O O . PRO A 1 533 ? -14.190 -4.144 -1.998 1.00 74.19 533 PRO A O 1
ATOM 4162 N N . ILE A 1 534 ? -15.470 -5.103 -3.559 1.00 81.12 534 ILE A N 1
ATOM 4163 C CA . ILE A 1 534 ? -14.952 -4.274 -4.641 1.00 81.12 534 ILE A CA 1
ATOM 4164 C C . ILE A 1 534 ? -15.868 -3.067 -4.798 1.00 81.12 534 ILE A C 1
ATOM 4166 O O . ILE A 1 534 ? -17.069 -3.217 -5.027 1.00 81.12 534 ILE A O 1
ATOM 4170 N N . ALA A 1 535 ? -15.285 -1.879 -4.682 1.00 83.56 535 ALA A N 1
ATOM 4171 C CA . ALA A 1 535 ? -15.975 -0.616 -4.840 1.00 83.56 535 ALA A CA 1
ATOM 4172 C C . ALA A 1 535 ? -16.667 -0.538 -6.208 1.00 83.56 535 ALA A C 1
ATOM 4174 O O . ALA A 1 535 ? -16.108 -0.903 -7.246 1.00 83.56 535 ALA A O 1
ATOM 4175 N N . THR A 1 536 ? -17.911 -0.062 -6.197 1.00 82.94 536 THR A N 1
ATOM 4176 C CA . THR A 1 536 ? -18.733 0.148 -7.401 1.00 82.94 536 THR A CA 1
ATOM 4177 C C . THR A 1 536 ? -18.926 1.628 -7.742 1.00 82.94 536 THR A C 1
ATOM 4179 O O . THR A 1 536 ? -19.438 1.959 -8.811 1.00 82.94 536 THR A O 1
ATOM 4182 N N . ASP A 1 537 ? -18.567 2.507 -6.810 1.00 83.12 537 ASP A N 1
ATOM 4183 C CA . ASP A 1 537 ? -18.737 3.963 -6.818 1.00 83.12 537 ASP A CA 1
ATOM 4184 C C . ASP A 1 537 ? -17.436 4.723 -7.156 1.00 83.12 537 ASP A C 1
ATOM 4186 O O . ASP A 1 537 ? -17.513 5.876 -7.581 1.00 83.12 537 ASP A O 1
ATOM 4190 N N . PHE A 1 538 ? -16.270 4.066 -7.096 1.00 90.75 538 PHE A N 1
ATOM 4191 C CA . PHE A 1 538 ? -15.003 4.576 -7.631 1.00 90.75 538 PHE A CA 1
ATOM 4192 C C . PHE A 1 538 ? -14.107 3.471 -8.218 1.00 90.75 538 PHE A C 1
ATOM 4194 O O . PHE A 1 538 ? -14.287 2.287 -7.930 1.00 90.75 538 PHE A O 1
ATOM 4201 N N . ASP A 1 539 ? -13.119 3.856 -9.033 1.00 93.06 539 ASP A N 1
ATOM 4202 C CA . ASP A 1 539 ? -12.055 2.964 -9.514 1.00 93.06 539 ASP A CA 1
ATOM 4203 C C . ASP A 1 539 ? -10.648 3.580 -9.421 1.00 93.06 539 ASP A C 1
ATOM 4205 O O . ASP A 1 539 ? -10.486 4.760 -9.104 1.00 93.06 539 ASP A O 1
ATOM 4209 N N . LEU A 1 540 ? -9.626 2.747 -9.659 1.00 94.94 540 LEU A N 1
ATOM 4210 C CA . LEU A 1 540 ? -8.215 3.125 -9.623 1.00 94.94 540 LEU A CA 1
ATOM 4211 C C . LEU A 1 540 ? -7.544 2.844 -10.966 1.00 94.94 540 LEU A C 1
ATOM 4213 O O . LEU A 1 540 ? -7.418 1.693 -11.389 1.00 94.94 540 LEU A O 1
ATOM 4217 N N . GLN A 1 541 ? -7.026 3.894 -11.591 1.00 95.69 541 GLN A N 1
ATOM 4218 C CA . GLN A 1 541 ? -6.188 3.806 -12.779 1.00 95.69 541 GLN A CA 1
ATOM 4219 C C . GLN A 1 541 ? -4.728 4.096 -12.418 1.00 95.69 541 GLN A C 1
ATOM 4221 O O . GLN A 1 541 ? -4.434 5.049 -11.702 1.00 95.69 541 GLN A O 1
ATOM 4226 N N . ILE A 1 542 ? -3.799 3.296 -12.949 1.00 95.81 542 ILE A N 1
ATOM 4227 C CA . ILE A 1 542 ? -2.359 3.481 -12.737 1.00 95.81 542 ILE A CA 1
ATOM 4228 C C . ILE A 1 542 ? -1.691 3.780 -14.075 1.00 95.81 542 ILE A C 1
ATOM 4230 O O . ILE A 1 542 ? -1.851 3.034 -15.042 1.00 95.81 542 ILE A O 1
ATOM 4234 N N . VAL A 1 543 ? -0.932 4.871 -14.131 1.00 92.94 543 VAL A N 1
ATOM 4235 C CA . VAL A 1 543 ? -0.232 5.324 -15.334 1.00 92.94 543 VAL A CA 1
ATOM 4236 C C . VAL A 1 543 ? 1.252 5.473 -15.032 1.00 92.94 543 VAL A C 1
ATOM 4238 O O . VAL A 1 543 ? 1.662 6.212 -14.136 1.00 92.94 543 VAL A O 1
ATOM 4241 N N . ALA A 1 544 ? 2.067 4.759 -15.804 1.00 82.31 544 ALA A N 1
ATOM 4242 C CA . ALA A 1 544 ? 3.515 4.832 -15.706 1.00 82.31 544 ALA A CA 1
ATOM 4243 C C . ALA A 1 544 ? 4.062 6.199 -16.179 1.00 82.31 544 ALA A C 1
ATOM 4245 O O . ALA A 1 544 ? 3.385 6.924 -16.915 1.00 82.31 544 ALA A O 1
ATOM 4246 N N . PRO A 1 545 ? 5.302 6.559 -15.802 1.00 83.44 545 PRO A N 1
ATOM 4247 C CA . PRO A 1 545 ? 5.907 7.830 -16.184 1.00 83.44 545 PRO A CA 1
ATOM 4248 C C . PRO A 1 545 ? 5.997 7.967 -17.711 1.00 83.44 545 PRO A C 1
ATOM 4250 O O . PRO A 1 545 ? 6.391 7.032 -18.398 1.00 83.44 545 PRO A O 1
ATOM 4253 N N . ALA A 1 546 ? 5.712 9.157 -18.248 1.00 77.81 546 ALA A N 1
ATOM 4254 C CA . ALA A 1 546 ? 5.690 9.400 -19.698 1.00 77.81 546 ALA A CA 1
ATOM 4255 C C . ALA A 1 546 ? 7.067 9.310 -20.398 1.00 77.81 546 ALA A C 1
ATOM 4257 O O . ALA A 1 546 ? 7.142 9.354 -21.626 1.00 77.81 546 ALA A O 1
ATOM 4258 N N . LYS A 1 547 ? 8.167 9.237 -19.639 1.00 82.06 547 LYS A N 1
ATOM 4259 C CA . LYS A 1 547 ? 9.524 9.111 -20.187 1.00 82.06 547 LYS A CA 1
ATOM 4260 C C . LYS A 1 547 ? 9.866 7.649 -20.468 1.00 82.06 547 LYS A C 1
ATOM 4262 O O . LYS A 1 547 ? 9.410 6.759 -19.761 1.00 82.06 547 LYS A O 1
ATOM 4267 N N . VAL A 1 548 ? 10.751 7.420 -21.438 1.00 84.69 548 VAL A N 1
ATOM 4268 C CA . VAL A 1 548 ? 11.391 6.109 -21.612 1.00 84.69 548 VAL A CA 1
ATOM 4269 C C . VAL A 1 548 ? 12.216 5.812 -20.361 1.00 84.69 548 VAL A C 1
ATOM 4271 O O . VAL A 1 548 ? 13.092 6.602 -20.003 1.00 84.69 548 VAL A O 1
ATOM 4274 N N . LEU A 1 549 ? 11.902 4.709 -19.687 1.00 90.06 549 LEU A N 1
ATOM 4275 C CA . LEU A 1 549 ? 12.577 4.279 -18.468 1.00 90.06 549 LEU A CA 1
ATOM 4276 C C . LEU A 1 549 ? 13.751 3.368 -18.806 1.00 90.06 549 LEU A C 1
ATOM 4278 O O . LEU A 1 549 ? 13.645 2.516 -19.686 1.00 90.06 549 LEU A O 1
ATOM 4282 N N . LYS A 1 550 ? 14.852 3.535 -18.079 1.00 92.12 550 LYS A N 1
ATOM 4283 C CA . LYS A 1 550 ? 16.007 2.635 -18.082 1.00 92.12 550 LYS A CA 1
ATOM 4284 C C . LYS A 1 550 ? 16.123 1.954 -16.727 1.00 92.12 550 LYS A C 1
ATOM 4286 O O . LYS A 1 550 ? 15.665 2.496 -15.723 1.00 92.12 550 LYS A O 1
ATOM 4291 N N . GLU A 1 551 ? 16.760 0.795 -16.681 1.00 90.19 551 GLU A N 1
ATOM 4292 C CA . GLU A 1 551 ? 17.047 0.107 -15.427 1.00 90.19 551 GLU A CA 1
ATOM 4293 C C . GLU A 1 551 ? 17.783 1.046 -14.454 1.00 90.19 551 GLU A C 1
ATOM 4295 O O . GLU A 1 551 ? 18.799 1.662 -14.785 1.00 90.19 551 GLU A O 1
ATOM 4300 N N . GLY A 1 552 ? 17.229 1.193 -13.252 1.00 89.31 552 GLY A N 1
ATOM 4301 C CA . GLY A 1 552 ? 17.704 2.106 -12.220 1.00 89.31 552 GLY A CA 1
ATOM 4302 C C . GLY A 1 552 ? 17.091 3.511 -12.256 1.00 89.31 552 GLY A C 1
ATOM 4303 O O . GLY A 1 552 ? 17.299 4.255 -11.293 1.00 89.31 552 GLY A O 1
ATOM 4304 N N . ASP A 1 553 ? 16.323 3.875 -13.287 1.00 92.38 553 ASP A N 1
ATOM 4305 C CA . ASP A 1 553 ? 15.637 5.167 -13.347 1.00 92.38 553 ASP A CA 1
ATOM 4306 C C . ASP A 1 553 ? 14.493 5.246 -12.331 1.00 92.38 553 ASP A C 1
ATOM 4308 O O . ASP A 1 553 ? 13.737 4.296 -12.126 1.00 92.38 553 ASP A O 1
ATOM 4312 N N . SER A 1 554 ? 14.304 6.438 -11.765 1.00 92.50 554 SER A N 1
ATOM 4313 C CA . SER A 1 554 ? 13.094 6.787 -11.016 1.00 92.50 554 SER A CA 1
ATOM 4314 C C . SER A 1 554 ? 12.142 7.619 -11.867 1.00 92.50 554 SER A C 1
ATOM 4316 O O . SER A 1 554 ? 12.586 8.473 -12.641 1.00 92.50 554 SER A O 1
ATOM 4318 N N . GLY A 1 555 ? 10.836 7.422 -11.718 1.00 91.62 555 GLY A N 1
ATOM 4319 C CA . GLY A 1 555 ? 9.819 8.255 -12.355 1.00 91.62 555 GLY A CA 1
ATOM 4320 C C . GLY A 1 555 ? 8.533 8.330 -11.542 1.00 91.62 555 GLY A C 1
ATOM 4321 O O . GLY A 1 555 ? 8.200 7.393 -10.821 1.00 91.62 555 GLY A O 1
ATOM 4322 N N . ASP A 1 556 ? 7.826 9.451 -11.676 1.00 93.50 556 ASP A N 1
ATOM 4323 C CA . ASP A 1 556 ? 6.545 9.680 -11.007 1.00 93.50 556 ASP A CA 1
ATOM 4324 C C . ASP A 1 556 ? 5.465 8.806 -11.647 1.00 93.50 556 ASP A C 1
ATOM 4326 O O . ASP A 1 556 ? 5.100 9.007 -12.809 1.00 93.50 556 ASP A O 1
ATOM 4330 N N . VAL A 1 557 ? 4.973 7.831 -10.887 1.00 95.81 557 VAL A N 1
ATOM 4331 C CA . VAL A 1 557 ? 3.833 6.996 -11.273 1.00 95.81 557 VAL A 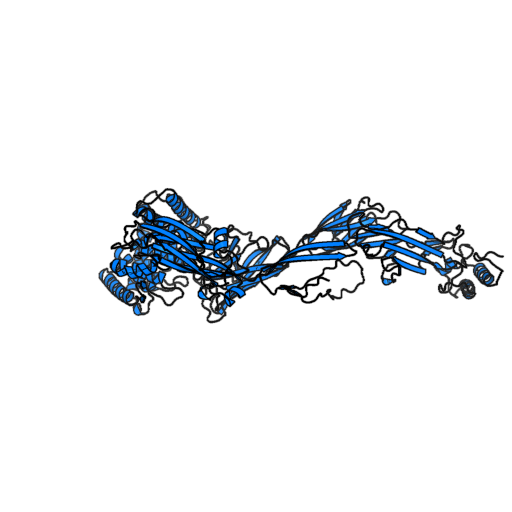CA 1
ATOM 4332 C C . VAL A 1 557 ? 2.559 7.688 -10.813 1.00 95.81 557 VAL A C 1
ATOM 4334 O O . VAL A 1 557 ? 2.491 8.123 -9.665 1.00 95.81 557 VAL A O 1
ATOM 4337 N N . GLY A 1 558 ? 1.582 7.816 -11.711 1.00 96.62 558 GLY A N 1
ATOM 4338 C CA . GLY A 1 558 ? 0.282 8.417 -11.424 1.00 96.62 558 GLY A CA 1
ATOM 4339 C C . GLY A 1 558 ? -0.750 7.368 -11.017 1.00 96.62 558 GLY A C 1
ATOM 4340 O O . GLY A 1 558 ? -0.918 6.365 -11.708 1.00 96.62 558 GLY A O 1
ATOM 4341 N N . PHE A 1 559 ? -1.450 7.631 -9.922 1.00 97.62 559 PHE A N 1
ATOM 4342 C CA . PHE A 1 559 ? -2.539 6.843 -9.359 1.00 97.62 559 PHE A CA 1
ATOM 4343 C C . PHE A 1 559 ? -3.793 7.713 -9.382 1.00 97.62 559 PHE A C 1
ATOM 4345 O O . PHE A 1 559 ? -3.963 8.596 -8.541 1.00 97.62 559 PHE A O 1
ATOM 4352 N N . THR A 1 560 ? -4.639 7.513 -10.385 1.00 96.94 560 THR A N 1
ATOM 4353 C CA . THR A 1 560 ? -5.870 8.280 -10.566 1.00 96.94 560 THR A CA 1
ATOM 4354 C C . THR A 1 560 ? -7.024 7.554 -9.897 1.00 96.94 560 THR A C 1
ATOM 4356 O O . THR A 1 560 ? -7.373 6.443 -10.300 1.00 96.94 560 THR A O 1
ATOM 4359 N N . VAL A 1 561 ? -7.623 8.190 -8.895 1.00 96.62 561 VAL A N 1
ATOM 4360 C CA . VAL A 1 561 ? -8.874 7.734 -8.286 1.00 96.62 561 VAL A CA 1
ATOM 4361 C C . VAL A 1 561 ? -10.017 8.399 -9.041 1.00 96.62 561 VAL A C 1
ATOM 4363 O O . VAL A 1 561 ? -10.132 9.623 -9.013 1.00 96.62 561 VAL A O 1
ATOM 4366 N N . ASN A 1 562 ? -10.844 7.610 -9.727 1.00 94.56 562 ASN A N 1
ATOM 4367 C CA . ASN A 1 562 ? -12.028 8.110 -10.426 1.00 94.56 562 ASN A CA 1
ATOM 4368 C C . ASN A 1 562 ? -13.264 7.900 -9.554 1.00 94.56 562 ASN A C 1
ATOM 4370 O O . ASN A 1 562 ? -13.738 6.771 -9.434 1.00 94.56 562 ASN A O 1
ATOM 4374 N N . ASN A 1 563 ? -13.792 8.970 -8.961 1.00 93.56 563 ASN A N 1
ATOM 4375 C CA . ASN A 1 563 ? -14.957 8.947 -8.073 1.00 93.56 563 ASN A CA 1
ATOM 4376 C C . ASN A 1 563 ? -16.222 9.448 -8.793 1.00 93.56 563 ASN A C 1
ATOM 4378 O O . ASN A 1 563 ? -17.014 10.214 -8.249 1.00 93.56 563 ASN A O 1
ATOM 4382 N N . ASP A 1 564 ? -16.401 9.040 -10.049 1.00 89.06 564 ASP A N 1
ATOM 4383 C CA . ASP A 1 564 ? -17.480 9.465 -10.950 1.00 89.06 564 ASP A CA 1
ATOM 4384 C C . ASP A 1 564 ? -18.450 8.321 -11.318 1.00 89.06 564 ASP A C 1
ATOM 4386 O O . ASP A 1 564 ? -19.250 8.449 -12.251 1.00 89.06 564 ASP A O 1
ATOM 4390 N N . ARG A 1 565 ? -18.374 7.179 -10.613 1.00 83.94 565 ARG A N 1
ATOM 4391 C CA . ARG A 1 565 ? -19.176 5.979 -10.907 1.00 83.94 565 ARG A CA 1
ATOM 4392 C C . ARG A 1 565 ? -20.548 6.037 -10.224 1.00 83.94 565 ARG A C 1
ATOM 4394 O O . ARG A 1 565 ? -21.077 7.107 -9.938 1.00 83.94 565 ARG A O 1
ATOM 4401 N N . LEU A 1 566 ? -21.216 4.892 -10.069 1.00 79.38 566 LEU A N 1
ATOM 4402 C CA . LEU A 1 566 ? -22.603 4.834 -9.596 1.00 79.38 566 LEU A CA 1
ATOM 4403 C C . LEU A 1 566 ? -22.714 5.311 -8.141 1.00 79.38 566 LEU A C 1
ATOM 4405 O O . LEU A 1 566 ? -22.121 4.707 -7.258 1.00 79.38 566 LEU A O 1
ATOM 4409 N N . HIS A 1 567 ? -23.548 6.329 -7.901 1.00 80.69 567 HIS A N 1
ATOM 4410 C CA . HIS A 1 567 ? -23.809 6.906 -6.573 1.00 80.69 567 HIS A CA 1
ATOM 4411 C C . HIS A 1 567 ? -22.530 7.347 -5.832 1.00 80.69 567 HIS A C 1
ATOM 4413 O O . HIS A 1 567 ? -22.287 6.873 -4.720 1.00 80.69 567 HIS A O 1
ATOM 4419 N N . PRO A 1 568 ? -21.720 8.250 -6.419 1.00 81.19 568 PRO A N 1
ATOM 4420 C CA . PRO A 1 568 ? -20.455 8.637 -5.820 1.00 81.19 568 PRO A CA 1
ATOM 4421 C C . PRO A 1 568 ? -20.705 9.409 -4.523 1.00 81.19 568 PRO A C 1
ATOM 4423 O O . PRO A 1 568 ? -21.644 10.205 -4.421 1.00 81.19 568 PRO A O 1
ATOM 4426 N N . ILE A 1 569 ? -19.847 9.176 -3.536 1.00 85.50 569 ILE A N 1
ATOM 4427 C CA . ILE A 1 569 ? -19.831 9.900 -2.264 1.00 85.50 569 ILE A CA 1
ATOM 4428 C C . ILE A 1 569 ? -18.487 10.606 -2.113 1.00 85.50 569 ILE A C 1
ATOM 4430 O O . ILE A 1 569 ? -17.489 10.173 -2.685 1.00 85.50 569 ILE A O 1
ATOM 4434 N N . ASN A 1 570 ? -18.450 11.704 -1.360 1.00 87.94 570 ASN A N 1
ATOM 4435 C CA . ASN A 1 570 ? -17.187 12.363 -1.044 1.00 87.94 570 ASN A CA 1
ATOM 4436 C C . ASN A 1 570 ? -16.291 11.381 -0.287 1.00 87.94 570 ASN A C 1
ATOM 4438 O O . ASN A 1 570 ? -16.701 10.855 0.749 1.00 87.94 570 ASN A O 1
ATOM 4442 N N . GLN A 1 571 ? -15.083 11.149 -0.794 1.00 86.38 571 GLN A N 1
ATOM 4443 C CA . GLN A 1 571 ? -14.117 10.299 -0.113 1.00 86.38 571 GLN A CA 1
ATOM 4444 C C . GLN A 1 571 ? -13.344 11.150 0.894 1.00 86.38 571 GLN A C 1
ATOM 4446 O O . GLN A 1 571 ? -12.789 12.192 0.541 1.00 86.38 571 GLN A O 1
ATOM 4451 N N . SER A 1 572 ? -13.315 10.720 2.157 1.00 83.56 572 SER A N 1
ATOM 4452 C CA . SER A 1 572 ? -12.426 11.277 3.186 1.00 83.56 572 SER A CA 1
ATOM 4453 C C . SER A 1 572 ? -10.969 10.902 2.882 1.00 83.56 572 SER A C 1
ATOM 4455 O O . SER A 1 572 ? -10.636 10.566 1.748 1.00 83.56 572 SER A O 1
ATOM 4457 N N . VAL A 1 573 ? -10.087 10.888 3.884 1.00 86.56 573 VAL A N 1
ATOM 4458 C CA . VAL A 1 573 ? -8.743 10.325 3.706 1.00 86.56 573 VAL A CA 1
ATOM 4459 C C . VAL A 1 573 ? -8.825 8.900 3.139 1.00 86.56 573 VAL A C 1
ATOM 4461 O O . VAL A 1 573 ? -9.562 8.056 3.662 1.00 86.56 573 VAL A O 1
ATOM 4464 N N . MET A 1 574 ? -8.074 8.644 2.069 1.00 89.50 574 MET A N 1
ATOM 4465 C CA . MET A 1 574 ? -7.936 7.323 1.451 1.00 89.50 574 MET A CA 1
ATOM 4466 C C . MET A 1 574 ? -6.526 6.775 1.676 1.00 89.50 574 MET A C 1
ATOM 4468 O O . MET A 1 574 ? -5.605 7.507 2.034 1.00 89.50 574 MET A O 1
ATOM 4472 N N . ILE A 1 575 ? -6.355 5.477 1.448 1.00 90.88 575 ILE A N 1
ATOM 4473 C CA . ILE A 1 575 ? -5.064 4.795 1.454 1.00 90.88 575 ILE A CA 1
ATOM 4474 C C . ILE A 1 575 ? -4.861 4.179 0.077 1.00 90.88 575 ILE A C 1
ATOM 4476 O O . ILE A 1 575 ? -5.684 3.377 -0.358 1.00 90.88 575 ILE A O 1
ATOM 4480 N N . ILE A 1 576 ? -3.765 4.537 -0.595 1.00 94.38 576 ILE A N 1
ATOM 4481 C CA . ILE A 1 576 ? -3.276 3.828 -1.783 1.00 94.38 576 ILE A CA 1
ATOM 4482 C C . ILE A 1 576 ? -2.140 2.919 -1.333 1.00 94.38 576 ILE A C 1
ATOM 4484 O O . ILE A 1 576 ? -1.106 3.394 -0.871 1.00 94.38 576 ILE A O 1
ATOM 4488 N N . GLU A 1 577 ? -2.331 1.617 -1.479 1.00 92.75 577 GLU A N 1
ATOM 4489 C CA . GLU A 1 577 ? -1.377 0.593 -1.081 1.00 92.75 577 GLU A CA 1
ATOM 4490 C C . GLU A 1 577 ? -0.702 -0.004 -2.316 1.00 92.75 577 GLU A C 1
ATOM 4492 O O . GLU A 1 577 ? -1.365 -0.552 -3.199 1.00 92.75 577 GLU A O 1
ATOM 4497 N N . ILE A 1 578 ? 0.622 0.123 -2.371 1.00 93.56 578 ILE A N 1
ATOM 4498 C CA . ILE A 1 578 ? 1.469 -0.225 -3.509 1.00 93.56 578 ILE A CA 1
ATOM 4499 C C . ILE A 1 578 ? 2.458 -1.305 -3.053 1.00 93.56 578 ILE A C 1
ATOM 4501 O O . ILE A 1 578 ? 3.366 -1.007 -2.266 1.00 93.56 578 ILE A O 1
ATOM 4505 N N . PRO A 1 579 ? 2.332 -2.551 -3.539 1.00 90.94 579 PRO A N 1
ATOM 4506 C CA . PRO A 1 579 ? 3.345 -3.577 -3.333 1.00 90.94 579 PRO A CA 1
ATOM 4507 C C . PRO A 1 579 ? 4.679 -3.161 -3.964 1.00 90.94 579 PRO A C 1
ATOM 4509 O O . PRO A 1 579 ? 4.749 -2.783 -5.135 1.00 90.94 579 PRO A O 1
ATOM 4512 N N . ILE A 1 580 ? 5.751 -3.248 -3.184 1.00 91.94 580 ILE A N 1
ATOM 4513 C CA . ILE A 1 580 ? 7.111 -2.874 -3.566 1.00 91.94 580 ILE A CA 1
ATOM 4514 C C . ILE A 1 580 ? 7.934 -4.139 -3.812 1.00 91.94 580 ILE A C 1
ATOM 4516 O O . ILE A 1 580 ? 7.858 -5.121 -3.082 1.00 91.94 580 ILE A O 1
ATOM 4520 N N . SER A 1 581 ? 8.741 -4.122 -4.867 1.00 88.75 581 SER A N 1
ATOM 4521 C CA . SER A 1 581 ? 9.589 -5.241 -5.275 1.00 88.75 581 SER A CA 1
ATOM 4522 C C . SER A 1 581 ? 10.919 -4.746 -5.846 1.00 88.75 581 SER A C 1
ATOM 4524 O O . SER A 1 581 ? 11.168 -3.547 -5.962 1.00 88.75 581 SER A O 1
ATOM 4526 N N . ASN A 1 582 ? 11.782 -5.672 -6.263 1.00 86.31 582 ASN A N 1
ATOM 4527 C CA . ASN A 1 582 ? 13.020 -5.311 -6.958 1.00 86.31 582 ASN A CA 1
ATOM 4528 C C . ASN A 1 582 ? 12.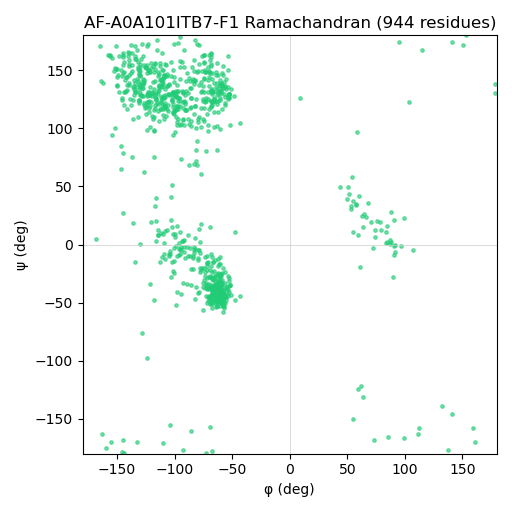760 -4.662 -8.330 1.00 86.31 582 ASN A C 1
ATOM 4530 O O . ASN A 1 582 ? 13.565 -3.847 -8.771 1.00 86.31 582 ASN A O 1
ATOM 4534 N N . ALA A 1 583 ? 11.646 -4.997 -8.996 1.00 87.06 583 ALA A N 1
ATOM 4535 C CA . ALA A 1 583 ? 11.286 -4.421 -10.292 1.00 87.06 583 ALA A CA 1
ATOM 4536 C C . ALA A 1 583 ? 10.682 -3.016 -10.151 1.00 87.06 583 ALA A C 1
ATOM 4538 O O . ALA A 1 583 ? 11.037 -2.120 -10.913 1.00 87.06 583 ALA A O 1
ATOM 4539 N N . VAL A 1 584 ? 9.822 -2.813 -9.148 1.00 91.62 584 VAL A N 1
ATOM 4540 C CA . VAL A 1 584 ? 9.199 -1.525 -8.807 1.00 91.62 584 VAL A CA 1
ATOM 4541 C C . VAL A 1 584 ? 9.517 -1.216 -7.352 1.00 91.62 584 VAL A C 1
ATOM 4543 O O . VAL A 1 584 ? 8.882 -1.747 -6.444 1.00 91.62 584 VAL A O 1
ATOM 4546 N N . ASN A 1 585 ? 10.525 -0.380 -7.140 1.00 92.81 585 ASN A N 1
ATOM 4547 C CA . ASN A 1 585 ? 11.082 -0.088 -5.830 1.00 92.81 585 ASN A CA 1
ATOM 4548 C C . ASN A 1 585 ? 10.723 1.332 -5.358 1.00 92.81 585 ASN A C 1
ATOM 4550 O O . ASN A 1 585 ? 10.517 2.235 -6.168 1.00 92.81 585 ASN A O 1
ATOM 4554 N N . PHE A 1 586 ? 10.723 1.560 -4.047 1.00 93.19 586 PHE A N 1
ATOM 4555 C CA . PHE A 1 586 ? 10.628 2.886 -3.445 1.00 93.19 586 PHE A CA 1
ATOM 4556 C C . PHE A 1 586 ? 11.906 3.194 -2.661 1.00 93.19 586 PHE A C 1
ATOM 4558 O O . PHE A 1 586 ? 12.322 2.428 -1.797 1.00 93.19 586 PHE A O 1
ATOM 4565 N N . THR A 1 587 ? 12.549 4.320 -2.975 1.00 87.62 587 THR A N 1
ATOM 4566 C CA . THR A 1 587 ? 13.838 4.713 -2.373 1.00 87.62 587 THR A CA 1
ATOM 4567 C C . THR A 1 587 ? 13.750 5.977 -1.522 1.00 87.62 587 THR A C 1
ATOM 4569 O O . THR A 1 587 ? 14.785 6.523 -1.143 1.00 87.62 587 THR A O 1
ATOM 4572 N N . GLY A 1 588 ? 12.539 6.481 -1.277 1.00 85.06 588 GLY A N 1
ATOM 4573 C CA . GLY A 1 588 ? 12.316 7.605 -0.373 1.00 85.06 588 GLY A CA 1
ATOM 4574 C C . GLY A 1 588 ? 12.481 7.207 1.095 1.00 85.06 588 GLY A C 1
ATOM 4575 O O . GLY A 1 588 ? 12.779 6.057 1.428 1.00 85.06 588 GLY A O 1
ATOM 4576 N N . SER A 1 589 ? 12.281 8.170 1.993 1.00 85.50 589 SER A N 1
ATOM 4577 C CA . SER A 1 589 ? 12.249 7.902 3.431 1.00 85.50 589 SER A CA 1
ATOM 4578 C C . SER A 1 589 ? 11.075 6.990 3.798 1.00 85.50 589 SER A C 1
ATOM 4580 O O . SER A 1 589 ? 10.010 7.051 3.183 1.00 85.50 589 SER A O 1
ATOM 4582 N N . ALA A 1 590 ? 11.257 6.170 4.840 1.00 83.50 590 ALA A N 1
ATOM 4583 C CA . ALA A 1 590 ? 10.215 5.265 5.327 1.00 83.50 590 ALA A CA 1
ATOM 4584 C C . ALA A 1 590 ? 8.949 6.002 5.788 1.00 83.50 590 ALA A C 1
ATOM 4586 O O . ALA A 1 590 ? 7.852 5.481 5.654 1.00 83.50 590 ALA A O 1
ATOM 4587 N N . LEU A 1 591 ? 9.097 7.218 6.306 1.00 81.44 591 LEU A N 1
ATOM 4588 C CA . LEU A 1 591 ? 8.004 8.136 6.602 1.00 81.44 591 LEU A CA 1
ATOM 4589 C C . LEU A 1 591 ? 8.337 9.465 5.935 1.00 81.44 591 LEU A C 1
ATOM 4591 O O . LEU A 1 591 ? 9.478 9.931 6.027 1.00 81.44 591 LEU A O 1
ATOM 4595 N N . GLY A 1 592 ? 7.372 10.073 5.260 1.00 77.88 592 GLY A N 1
ATOM 4596 C CA . GLY A 1 592 ? 7.560 11.387 4.661 1.00 77.88 592 GLY A CA 1
ATOM 4597 C C . GLY A 1 592 ? 6.245 12.043 4.273 1.00 77.88 592 GLY A C 1
ATOM 4598 O O . GLY A 1 592 ? 5.177 11.442 4.374 1.00 77.88 592 GLY A O 1
ATOM 4599 N N . SER A 1 593 ? 6.336 13.314 3.908 1.00 76.25 593 SER A N 1
ATOM 4600 C CA . SER A 1 593 ? 5.228 14.137 3.407 1.00 76.25 593 SER A CA 1
ATOM 4601 C C . SER A 1 593 ? 5.719 15.122 2.344 1.00 76.25 593 SER A C 1
ATOM 4603 O O . SER A 1 593 ? 5.203 16.220 2.200 1.00 76.25 593 SER A O 1
ATOM 4605 N N . ASP A 1 594 ? 6.794 14.758 1.647 1.00 76.56 594 ASP A N 1
ATOM 4606 C CA . ASP A 1 594 ? 7.528 15.590 0.686 1.00 76.56 594 ASP A CA 1
ATOM 4607 C C . ASP A 1 594 ? 7.761 14.878 -0.657 1.00 76.56 594 ASP A C 1
ATOM 4609 O O . ASP A 1 594 ? 8.401 15.423 -1.556 1.00 76.56 594 ASP A O 1
ATOM 4613 N N . THR A 1 595 ? 7.275 13.642 -0.786 1.00 88.62 595 THR A N 1
ATOM 4614 C CA . THR A 1 595 ? 7.586 12.757 -1.912 1.00 88.62 595 THR A CA 1
ATOM 4615 C C . THR A 1 595 ? 6.337 12.404 -2.713 1.00 88.62 595 THR A C 1
ATOM 4617 O O . THR A 1 595 ? 6.357 12.502 -3.939 1.00 88.62 595 THR A O 1
ATOM 4620 N N . ALA A 1 596 ? 5.253 12.013 -2.040 1.00 93.00 596 ALA A N 1
ATOM 4621 C CA . ALA A 1 596 ? 3.961 11.796 -2.676 1.00 93.00 596 ALA A CA 1
ATOM 4622 C C . ALA A 1 596 ? 3.196 13.122 -2.798 1.00 93.00 596 ALA A C 1
ATOM 4624 O O . ALA A 1 596 ? 3.277 13.964 -1.905 1.00 93.00 596 ALA A O 1
ATOM 4625 N N . TYR A 1 597 ? 2.493 13.344 -3.909 1.00 94.06 597 TYR A N 1
ATOM 4626 C CA . TYR A 1 597 ? 1.853 14.635 -4.182 1.00 94.06 597 TYR A CA 1
ATOM 4627 C C . TYR A 1 597 ? 0.694 14.538 -5.180 1.00 94.06 597 TYR A C 1
ATOM 4629 O O . TYR A 1 597 ? 0.622 13.589 -5.952 1.00 94.06 597 TYR A O 1
ATOM 4637 N N . TYR A 1 598 ? -0.164 15.554 -5.236 1.00 94.50 598 TYR A N 1
ATOM 4638 C CA . TYR A 1 598 ? -1.083 15.798 -6.357 1.00 94.50 598 TYR A CA 1
ATOM 4639 C C . TYR A 1 598 ? -0.850 17.198 -6.940 1.00 94.50 598 TYR A C 1
ATOM 4641 O O . TYR A 1 598 ? -0.013 17.966 -6.451 1.00 94.50 598 TYR A O 1
ATOM 4649 N N . ARG A 1 599 ? -1.505 17.513 -8.062 1.00 92.56 599 ARG A N 1
ATOM 4650 C CA . ARG A 1 599 ? -1.337 18.802 -8.752 1.00 92.56 599 ARG A CA 1
ATOM 4651 C C . ARG A 1 599 ? -2.602 19.636 -8.608 1.00 92.56 599 ARG A C 1
ATOM 4653 O O . ARG A 1 599 ? -3.605 19.318 -9.229 1.00 92.56 599 ARG A O 1
ATOM 4660 N N . SER A 1 600 ? -2.512 20.719 -7.848 1.00 87.00 600 SER A N 1
ATOM 4661 C CA . SER A 1 600 ? -3.556 21.730 -7.696 1.00 87.00 600 SER A CA 1
ATOM 4662 C C . SER A 1 600 ? -3.310 22.931 -8.621 1.00 87.00 600 SER A C 1
ATOM 4664 O O . SER A 1 600 ? -2.245 23.071 -9.236 1.00 87.00 600 SER A O 1
ATOM 4666 N N . ASP A 1 601 ? -4.269 23.859 -8.668 1.00 84.00 601 ASP A N 1
ATOM 4667 C CA . ASP A 1 601 ? -4.101 25.159 -9.335 1.00 84.00 601 ASP A CA 1
ATOM 4668 C C . ASP A 1 601 ? -2.950 25.993 -8.732 1.00 84.00 601 ASP A C 1
ATOM 4670 O O . ASP A 1 601 ? -2.347 26.819 -9.423 1.00 84.00 601 ASP A O 1
ATOM 4674 N N . SER A 1 602 ? -2.626 25.781 -7.449 1.00 81.00 602 SER A N 1
ATOM 4675 C CA . SER A 1 602 ? -1.529 26.444 -6.728 1.00 81.00 602 SER A CA 1
ATOM 4676 C C . SER A 1 602 ? -0.164 25.779 -6.924 1.00 81.00 602 SER A C 1
ATOM 4678 O O . SER A 1 602 ? 0.855 26.391 -6.592 1.00 81.00 602 SER A O 1
ATOM 4680 N N . GLY A 1 603 ? -0.103 24.574 -7.502 1.00 89.06 603 GLY A N 1
ATOM 4681 C CA . GLY A 1 603 ? 1.140 23.858 -7.771 1.00 89.06 603 GLY A CA 1
ATOM 4682 C C . GLY A 1 603 ? 1.099 22.400 -7.324 1.00 89.06 603 GLY A C 1
ATOM 4683 O O . GLY A 1 603 ? 0.143 21.682 -7.587 1.00 89.06 603 GLY A O 1
ATOM 4684 N N . ARG A 1 604 ? 2.195 21.919 -6.727 1.00 91.12 604 ARG A N 1
ATOM 4685 C CA . ARG A 1 604 ? 2.243 20.574 -6.138 1.00 91.12 604 ARG A CA 1
ATOM 4686 C C . ARG A 1 604 ? 1.847 20.670 -4.676 1.00 91.12 604 ARG A C 1
ATOM 4688 O O . ARG A 1 604 ? 2.524 21.379 -3.934 1.00 91.12 604 ARG A O 1
ATOM 4695 N N . GLU A 1 605 ? 0.832 19.914 -4.293 1.00 91.69 605 GLU A N 1
ATOM 4696 C CA . GLU A 1 605 ? 0.447 19.728 -2.897 1.00 91.69 605 GLU A CA 1
ATOM 4697 C C . GLU A 1 605 ? 0.952 18.362 -2.451 1.00 91.69 605 GLU A C 1
ATOM 4699 O O . GLU A 1 605 ? 0.681 17.346 -3.098 1.00 91.69 605 GLU A O 1
ATOM 4704 N N . TYR A 1 606 ? 1.755 18.342 -1.392 1.00 90.81 606 TYR A N 1
ATOM 4705 C CA . TYR A 1 606 ? 2.347 17.106 -0.906 1.00 90.81 606 TYR A CA 1
ATOM 4706 C C . TYR A 1 606 ? 1.414 16.401 0.063 1.00 90.81 606 TYR A C 1
ATOM 4708 O O . TYR A 1 606 ? 0.804 17.027 0.924 1.00 90.81 606 TYR A O 1
ATOM 4716 N N . ILE A 1 607 ? 1.378 15.081 -0.055 1.00 91.69 607 ILE A N 1
ATOM 4717 C CA . ILE A 1 607 ? 0.652 14.199 0.846 1.00 91.69 607 ILE A CA 1
ATOM 4718 C C . ILE A 1 607 ? 1.634 13.282 1.564 1.00 91.69 607 ILE A C 1
ATOM 4720 O O . ILE A 1 607 ? 2.745 13.004 1.104 1.00 91.69 607 ILE A O 1
ATOM 4724 N N . SER A 1 608 ? 1.204 12.800 2.716 1.00 89.94 608 SER A N 1
ATOM 4725 C CA . SER A 1 608 ? 1.947 11.855 3.526 1.00 89.94 608 SER A CA 1
ATOM 4726 C C . SER A 1 608 ? 2.073 10.487 2.849 1.00 89.94 608 SER A C 1
ATOM 4728 O O . SER A 1 608 ? 1.167 10.018 2.152 1.00 89.94 608 SER A O 1
ATOM 4730 N N . HIS A 1 609 ? 3.193 9.812 3.111 1.00 89.75 609 HIS A N 1
ATOM 4731 C CA . HIS A 1 609 ? 3.456 8.432 2.711 1.00 89.75 609 HIS A CA 1
ATOM 4732 C C . HIS A 1 609 ? 4.163 7.643 3.822 1.00 89.75 609 HIS A C 1
ATOM 4734 O O . HIS A 1 609 ? 4.877 8.203 4.659 1.00 89.75 609 HIS A O 1
ATOM 4740 N N . MET A 1 610 ? 4.002 6.319 3.799 1.00 88.00 610 MET A N 1
ATOM 4741 C CA . MET A 1 610 ? 4.725 5.375 4.654 1.00 88.00 610 MET A CA 1
ATOM 4742 C C . MET A 1 610 ? 5.205 4.177 3.837 1.00 88.00 610 MET A C 1
ATOM 4744 O O . MET A 1 610 ? 4.409 3.507 3.195 1.00 88.00 610 MET A O 1
ATOM 4748 N N . TYR A 1 611 ? 6.485 3.839 3.927 1.00 89.44 611 TYR A N 1
ATOM 4749 C CA . TYR A 1 611 ? 7.041 2.607 3.386 1.00 89.44 611 TYR A CA 1
ATOM 4750 C C . TYR A 1 611 ? 7.356 1.611 4.507 1.00 89.44 611 TYR A C 1
ATOM 4752 O O . TYR A 1 611 ? 8.233 1.837 5.342 1.00 89.44 611 TYR A O 1
ATOM 4760 N N . ASN A 1 612 ? 6.643 0.484 4.504 1.00 84.50 612 ASN A N 1
ATOM 4761 C CA . ASN A 1 612 ? 6.902 -0.650 5.378 1.00 84.50 612 ASN A CA 1
ATOM 4762 C C . ASN A 1 612 ? 7.850 -1.627 4.671 1.00 84.50 612 ASN A C 1
ATOM 4764 O O . ASN A 1 612 ? 7.432 -2.395 3.806 1.00 84.50 612 ASN A O 1
ATOM 4768 N N . ALA A 1 613 ? 9.124 -1.611 5.065 1.00 83.12 613 ALA A N 1
ATOM 4769 C CA . ALA A 1 613 ? 10.150 -2.467 4.473 1.00 83.12 613 ALA A CA 1
ATOM 4770 C C . ALA A 1 613 ? 9.939 -3.966 4.761 1.00 83.12 613 ALA A C 1
ATOM 4772 O O . ALA A 1 613 ? 10.300 -4.792 3.929 1.00 83.12 613 ALA A O 1
ATOM 4773 N N . THR A 1 614 ? 9.337 -4.323 5.902 1.00 79.75 614 THR A N 1
ATOM 4774 C CA . THR A 1 614 ? 9.063 -5.723 6.277 1.00 79.75 614 THR A CA 1
ATOM 4775 C C . THR A 1 614 ? 7.958 -6.318 5.413 1.00 79.75 614 THR A C 1
ATOM 4777 O O . THR A 1 614 ? 8.099 -7.426 4.910 1.00 79.75 614 THR A O 1
ATOM 4780 N N . ALA A 1 615 ? 6.874 -5.566 5.216 1.00 77.06 615 ALA A N 1
ATOM 4781 C CA . ALA A 1 615 ? 5.768 -5.960 4.344 1.00 77.06 615 ALA A CA 1
ATOM 4782 C C . ALA A 1 615 ? 6.031 -5.639 2.861 1.00 77.06 615 ALA A C 1
ATOM 4784 O O . ALA A 1 615 ? 5.171 -5.897 2.028 1.00 77.06 615 ALA A O 1
ATOM 4785 N N . GLN A 1 616 ? 7.172 -5.012 2.542 1.00 88.00 616 GLN A N 1
ATOM 4786 C CA . GLN A 1 616 ? 7.503 -4.472 1.220 1.00 88.00 616 GLN A CA 1
ATOM 4787 C C . GLN A 1 616 ? 6.325 -3.717 0.591 1.00 88.00 616 GLN A C 1
ATOM 4789 O O . GLN A 1 616 ? 5.930 -3.979 -0.537 1.00 88.00 616 GLN A O 1
ATOM 4794 N N . THR A 1 617 ? 5.718 -2.802 1.343 1.00 89.94 617 THR A N 1
ATOM 4795 C CA . THR A 1 617 ? 4.495 -2.109 0.918 1.00 89.94 617 THR A CA 1
ATOM 4796 C C . THR A 1 617 ? 4.613 -0.617 1.187 1.00 89.94 617 THR A C 1
ATOM 4798 O O . THR A 1 617 ? 5.003 -0.204 2.282 1.00 89.94 617 THR A O 1
ATOM 4801 N N . LEU A 1 618 ? 4.290 0.192 0.181 1.00 93.19 618 LEU A N 1
ATOM 4802 C CA . LEU A 1 618 ? 4.216 1.646 0.263 1.00 93.19 618 LEU A CA 1
ATOM 4803 C C . LEU A 1 618 ? 2.752 2.078 0.357 1.00 93.19 618 LEU A C 1
ATOM 4805 O O . LEU A 1 618 ? 1.926 1.673 -0.452 1.00 93.19 618 LEU A O 1
ATOM 4809 N N . TYR A 1 619 ? 2.459 2.935 1.323 1.00 92.19 619 TYR A N 1
ATOM 4810 C CA . TYR A 1 619 ? 1.150 3.518 1.571 1.00 92.19 619 TYR A CA 1
ATOM 4811 C C . TYR A 1 619 ? 1.212 5.010 1.257 1.00 92.19 619 TYR A C 1
ATOM 4813 O O . TYR A 1 619 ? 2.078 5.712 1.785 1.00 92.19 619 TYR A O 1
ATOM 4821 N N . LEU A 1 620 ? 0.309 5.496 0.410 1.00 93.81 620 LEU A N 1
ATOM 4822 C CA . LEU A 1 620 ? 0.073 6.923 0.187 1.00 93.81 620 LEU A CA 1
ATOM 4823 C C . LEU A 1 620 ? -1.246 7.312 0.846 1.00 93.81 620 LEU A C 1
ATOM 4825 O O . LEU A 1 620 ? -2.196 6.530 0.804 1.00 93.81 620 LEU A O 1
ATOM 4829 N N . TYR A 1 621 ? -1.319 8.526 1.386 1.00 91.75 621 TYR A N 1
ATOM 4830 C CA . TYR A 1 621 ? -2.491 9.000 2.123 1.00 91.75 621 TYR A CA 1
ATOM 4831 C C . TYR A 1 621 ? -3.143 10.224 1.450 1.00 91.75 621 TYR A C 1
ATOM 4833 O O . TYR A 1 621 ? -2.950 11.351 1.916 1.00 91.75 621 TYR A O 1
ATOM 4841 N N . PRO A 1 622 ? -3.886 10.058 0.337 1.00 93.12 622 PRO A N 1
ATOM 4842 C CA . PRO A 1 622 ? -4.743 11.112 -0.211 1.00 93.12 622 PRO A CA 1
ATOM 4843 C C . PRO A 1 622 ? -5.633 11.773 0.849 1.00 93.12 622 PRO A C 1
ATOM 4845 O O . PRO A 1 622 ? -6.339 11.073 1.572 1.00 93.12 622 PRO A O 1
ATOM 4848 N N . GLY A 1 623 ? -5.616 13.108 0.938 1.00 89.75 623 GLY A N 1
ATOM 4849 C CA . GLY A 1 623 ? -6.347 13.886 1.951 1.00 89.75 623 GLY A CA 1
ATOM 4850 C C . GLY A 1 623 ? -5.595 14.096 3.270 1.00 89.75 623 GLY A C 1
ATOM 4851 O O . GLY A 1 623 ? -6.125 14.712 4.189 1.00 89.75 623 GLY A O 1
ATOM 4852 N N . SER A 1 624 ? -4.366 13.585 3.398 1.00 89.62 624 SER A N 1
ATOM 4853 C CA . SER A 1 624 ? -3.520 13.839 4.577 1.00 89.62 624 SER A CA 1
ATOM 4854 C C . SER A 1 624 ? -3.033 15.287 4.698 1.00 89.62 624 SER A C 1
ATOM 4856 O O . SER A 1 624 ? -2.636 15.689 5.789 1.00 89.62 624 SER A O 1
ATOM 4858 N N . ASP A 1 625 ? -3.066 16.052 3.608 1.00 89.75 625 ASP A N 1
ATOM 4859 C CA . ASP A 1 625 ? -2.722 17.472 3.530 1.00 89.75 625 ASP A CA 1
ATOM 4860 C C . ASP A 1 625 ? -3.771 18.374 4.198 1.00 89.75 625 ASP A C 1
ATOM 4862 O O . ASP A 1 625 ? -3.416 19.347 4.870 1.00 89.75 625 ASP A O 1
ATOM 4866 N N . ASP A 1 626 ? -5.055 18.037 4.067 1.00 87.94 626 ASP A N 1
ATOM 4867 C CA . ASP A 1 626 ? -6.158 18.729 4.732 1.00 87.94 626 ASP A CA 1
ATOM 4868 C C . ASP A 1 626 ? -7.343 17.777 4.962 1.00 87.94 626 ASP A C 1
ATOM 4870 O O . ASP A 1 626 ? -8.151 17.525 4.070 1.00 87.94 626 ASP A O 1
ATOM 4874 N N . GLU A 1 627 ? -7.470 17.272 6.191 1.00 85.12 627 GLU A N 1
ATOM 4875 C CA . GLU A 1 627 ? -8.566 16.371 6.573 1.00 85.12 627 GLU A CA 1
ATOM 4876 C C . GLU A 1 627 ? -9.926 17.086 6.650 1.00 85.12 627 GLU A C 1
ATOM 4878 O O . GLU A 1 627 ? -10.966 16.432 6.593 1.00 85.12 627 GLU A O 1
ATOM 4883 N N . SER A 1 628 ? -9.935 18.426 6.676 1.00 81.94 628 SER A N 1
ATOM 4884 C CA . SER A 1 628 ? -11.162 19.230 6.702 1.00 81.94 628 SER A CA 1
ATOM 4885 C C . SER A 1 628 ? -11.841 19.381 5.335 1.00 81.94 628 SER A C 1
ATOM 4887 O O . SER A 1 628 ? -12.754 20.188 5.162 1.00 81.94 628 SER A O 1
ATOM 4889 N N . ARG A 1 629 ? -11.441 18.587 4.333 1.00 86.25 629 ARG A N 1
ATOM 4890 C CA . ARG A 1 629 ? -12.118 18.497 3.029 1.00 86.25 629 ARG A CA 1
ATOM 4891 C C . ARG A 1 629 ? -12.071 17.074 2.451 1.00 86.25 629 ARG A C 1
ATOM 4893 O O . ARG A 1 629 ? -11.316 16.237 2.942 1.00 86.25 629 ARG A O 1
ATOM 4900 N N . PRO A 1 630 ? -12.896 16.746 1.437 1.00 88.81 630 PRO A N 1
ATOM 4901 C CA . PRO A 1 630 ? -12.772 15.476 0.728 1.00 88.81 630 PRO A CA 1
ATOM 4902 C C . PRO A 1 630 ? -11.391 15.357 0.074 1.00 88.81 630 PRO A C 1
ATOM 4904 O O . PRO A 1 630 ? -10.899 16.335 -0.483 1.00 88.81 630 PRO A O 1
ATOM 4907 N N . SER A 1 631 ? -10.803 14.159 0.086 1.00 90.44 631 SER A N 1
ATOM 4908 C CA . SER A 1 631 ? -9.596 13.873 -0.703 1.00 90.44 631 SER A CA 1
ATOM 4909 C C . SER A 1 631 ? -9.918 13.767 -2.195 1.00 90.44 631 SER A C 1
ATOM 4911 O O . SER A 1 631 ? -9.124 14.181 -3.034 1.00 90.44 631 SER A O 1
ATOM 4913 N N . VAL A 1 632 ? -11.099 13.226 -2.514 1.00 92.69 632 VAL A N 1
ATOM 4914 C CA . VAL A 1 632 ? -11.677 13.163 -3.858 1.00 92.69 632 VAL A CA 1
ATOM 4915 C C . VAL A 1 632 ? -13.179 13.416 -3.737 1.00 92.69 632 VAL A C 1
ATOM 4917 O O . VAL A 1 632 ? -13.904 12.645 -3.096 1.00 92.69 632 VAL A O 1
ATOM 4920 N N . SER A 1 633 ? -13.666 14.507 -4.326 1.00 92.38 633 SER A N 1
ATOM 4921 C CA . SER A 1 633 ? -15.089 14.857 -4.272 1.00 92.38 633 SER A CA 1
ATOM 4922 C C . SER A 1 633 ? -15.943 13.868 -5.066 1.00 92.38 633 SER A C 1
ATOM 4924 O O . SER A 1 633 ? -15.480 13.222 -6.009 1.00 92.38 633 SER A O 1
ATOM 4926 N N . ALA A 1 634 ? -17.218 13.752 -4.701 1.00 91.69 634 ALA A N 1
ATOM 4927 C CA . ALA A 1 634 ? -18.195 12.988 -5.466 1.00 91.69 634 ALA A CA 1
ATOM 4928 C C . ALA A 1 634 ? -18.342 13.557 -6.888 1.00 91.69 634 ALA A C 1
ATOM 4930 O O . ALA A 1 634 ? -18.650 14.736 -7.060 1.00 91.69 634 ALA A O 1
ATOM 4931 N N . GLY A 1 635 ? -18.180 12.708 -7.902 1.00 92.50 635 GLY A N 1
ATOM 4932 C CA . GLY A 1 635 ? -18.265 13.090 -9.313 1.00 92.50 635 GLY A CA 1
ATOM 4933 C C . GLY A 1 635 ? -16.955 13.599 -9.924 1.00 92.50 635 GLY A C 1
ATOM 4934 O O . GLY A 1 635 ? -16.971 14.014 -11.082 1.00 92.50 635 GLY A O 1
ATOM 4935 N N . GLU A 1 636 ? -15.848 13.579 -9.179 1.00 93.94 636 GLU A N 1
ATOM 4936 C CA . GLU A 1 636 ? -14.539 14.072 -9.621 1.00 93.94 636 GLU A CA 1
ATOM 4937 C C . GLU A 1 636 ? -13.496 12.945 -9.702 1.00 93.94 636 GLU A C 1
ATOM 4939 O O . GLU A 1 636 ? -13.698 11.839 -9.196 1.00 93.94 636 GLU A O 1
ATOM 4944 N N . SER A 1 637 ? -12.363 13.234 -10.343 1.00 94.12 637 SER A N 1
ATOM 4945 C CA . SER A 1 637 ? -11.192 12.357 -10.367 1.00 94.12 637 SER A CA 1
ATOM 4946 C C . SER A 1 637 ? -9.956 13.145 -9.964 1.00 94.12 637 SER A C 1
ATOM 4948 O O . SER A 1 637 ? -9.772 14.266 -10.432 1.00 94.12 637 SER A O 1
ATOM 4950 N N . GLU A 1 638 ? -9.076 12.533 -9.178 1.00 95.50 638 GLU A N 1
ATOM 4951 C CA . GLU A 1 638 ? -7.824 13.151 -8.730 1.00 95.50 638 GLU A CA 1
ATOM 4952 C C . GLU A 1 638 ? -6.649 12.203 -8.986 1.00 95.50 638 GLU A C 1
ATOM 4954 O O . GLU A 1 638 ? -6.805 10.982 -8.906 1.00 95.50 638 GLU A O 1
ATOM 4959 N N . THR A 1 639 ? -5.474 12.744 -9.335 1.00 96.38 639 THR A N 1
ATOM 4960 C CA . THR A 1 639 ? -4.281 11.926 -9.619 1.00 96.38 639 THR A CA 1
ATOM 4961 C C . THR A 1 639 ? -3.164 12.203 -8.630 1.00 96.38 639 THR A C 1
ATOM 4963 O O . THR A 1 639 ? -2.577 13.285 -8.609 1.00 96.38 639 THR A O 1
ATOM 4966 N N . PHE A 1 640 ? -2.800 11.162 -7.890 1.00 96.69 640 PHE A N 1
ATOM 4967 C CA . PHE A 1 640 ? -1.714 11.178 -6.923 1.00 96.69 640 PHE A CA 1
ATOM 4968 C C . PHE A 1 640 ? -0.452 10.595 -7.549 1.00 96.69 640 PHE A C 1
ATOM 4970 O O . PHE A 1 640 ? -0.494 9.585 -8.244 1.00 96.69 640 PHE A O 1
ATOM 4977 N N . PHE A 1 641 ? 0.686 11.226 -7.311 1.00 95.88 641 PHE A N 1
ATOM 4978 C CA . PHE A 1 641 ? 1.973 10.863 -7.876 1.00 95.88 641 PHE A CA 1
ATOM 4979 C C . PHE A 1 641 ? 2.935 10.448 -6.773 1.00 95.88 641 PHE A C 1
ATOM 4981 O O . PHE A 1 641 ? 3.004 11.094 -5.729 1.00 95.88 641 PHE A O 1
ATOM 4988 N N . VAL A 1 642 ? 3.732 9.414 -7.034 1.00 95.56 642 VAL A N 1
ATOM 4989 C CA . VAL A 1 642 ? 4.902 9.088 -6.213 1.00 95.56 642 VAL A CA 1
ATOM 4990 C C . VAL A 1 642 ? 6.057 8.617 -7.105 1.00 95.56 642 VAL A C 1
ATOM 4992 O O . VAL A 1 642 ? 5.830 7.851 -8.048 1.00 95.56 642 VAL A O 1
ATOM 4995 N N . PRO A 1 643 ? 7.301 9.065 -6.859 1.00 94.25 643 PRO A N 1
ATOM 4996 C CA . PRO A 1 643 ? 8.461 8.572 -7.583 1.00 94.25 643 PRO A CA 1
ATOM 4997 C C . PRO A 1 643 ? 8.771 7.125 -7.191 1.00 94.25 643 PRO A C 1
ATOM 4999 O O . PRO A 1 643 ? 9.155 6.842 -6.055 1.00 94.25 643 PRO A O 1
ATOM 5002 N N . LEU A 1 644 ? 8.670 6.215 -8.159 1.00 95.12 644 LEU A N 1
ATOM 5003 C CA . LEU A 1 644 ? 9.102 4.822 -8.025 1.00 95.12 644 LEU A CA 1
ATOM 5004 C C . LEU A 1 644 ? 10.353 4.582 -8.872 1.00 95.12 644 LEU A C 1
ATOM 5006 O O . LEU A 1 644 ? 10.514 5.165 -9.946 1.00 95.12 644 LEU A O 1
ATOM 5010 N N . LYS A 1 645 ? 11.255 3.735 -8.373 1.00 94.38 645 LYS A N 1
ATOM 5011 C CA . LYS A 1 645 ? 12.486 3.311 -9.042 1.00 94.38 645 LYS A CA 1
ATOM 5012 C C . LYS A 1 645 ? 12.263 1.983 -9.754 1.00 94.38 645 LYS A C 1
ATOM 5014 O O . LYS A 1 645 ? 11.877 1.003 -9.128 1.00 94.38 645 LYS A O 1
ATOM 5019 N N . PHE A 1 646 ? 12.571 1.935 -11.041 1.00 93.31 646 PHE A N 1
ATOM 5020 C CA . PHE A 1 646 ? 12.388 0.756 -11.877 1.00 93.31 646 PHE A CA 1
ATOM 5021 C C . PHE A 1 646 ? 13.694 -0.033 -11.948 1.00 93.31 646 PHE A C 1
ATOM 5023 O O . PHE A 1 646 ? 14.646 0.387 -12.600 1.00 93.31 646 PHE A O 1
ATOM 5030 N N . GLY A 1 647 ? 13.776 -1.129 -11.195 1.00 89.00 647 GLY A N 1
ATOM 5031 C CA . GLY A 1 647 ? 15.030 -1.847 -10.946 1.00 89.00 647 GLY A CA 1
ATOM 5032 C C . GLY A 1 647 ? 15.295 -3.047 -11.852 1.00 89.00 647 GLY A C 1
ATOM 5033 O O . GLY A 1 647 ? 16.395 -3.578 -11.799 1.00 89.00 647 GLY A O 1
ATOM 5034 N N . ALA A 1 648 ? 14.325 -3.473 -12.663 1.00 85.69 648 ALA A N 1
ATOM 5035 C CA . ALA A 1 648 ? 14.478 -4.587 -13.594 1.00 85.69 648 ALA A CA 1
ATOM 5036 C C . ALA A 1 648 ? 14.097 -4.158 -15.014 1.00 85.69 648 ALA A C 1
ATOM 5038 O O . ALA A 1 648 ? 13.142 -3.403 -15.200 1.00 85.69 648 ALA A O 1
ATOM 5039 N N . ALA A 1 649 ? 14.843 -4.648 -16.004 1.00 83.75 649 ALA A N 1
ATOM 5040 C CA . ALA A 1 649 ? 14.546 -4.446 -17.417 1.00 83.75 649 ALA A CA 1
ATOM 5041 C C . ALA A 1 649 ? 13.361 -5.308 -17.892 1.00 83.75 649 ALA A C 1
ATOM 5043 O O . ALA A 1 649 ? 13.076 -6.367 -17.330 1.00 83.75 649 ALA A O 1
ATOM 5044 N N . GLY A 1 650 ? 12.705 -4.880 -18.970 1.00 82.69 650 GLY A N 1
ATOM 5045 C CA . GLY A 1 650 ? 11.573 -5.564 -19.588 1.00 82.69 650 GLY A CA 1
ATOM 5046 C C . GLY A 1 650 ? 10.205 -4.994 -19.198 1.00 82.69 650 GLY A C 1
ATOM 5047 O O . GLY A 1 650 ? 10.086 -3.892 -18.654 1.00 82.69 650 GLY A O 1
ATOM 5048 N N . ASN A 1 651 ? 9.148 -5.755 -19.501 1.00 82.69 651 ASN A N 1
ATOM 5049 C CA . ASN A 1 651 ? 7.776 -5.403 -19.131 1.00 82.69 651 ASN A CA 1
ATOM 5050 C C . ASN A 1 651 ? 7.620 -5.429 -17.607 1.00 82.69 651 ASN A C 1
ATOM 5052 O O . ASN A 1 651 ? 7.671 -6.487 -16.982 1.00 82.69 651 ASN A O 1
ATOM 5056 N N . THR A 1 652 ? 7.382 -4.261 -17.027 1.00 85.75 652 THR A N 1
ATOM 5057 C CA . THR A 1 652 ? 7.165 -4.062 -15.597 1.00 85.75 652 THR A CA 1
ATOM 5058 C C . THR A 1 652 ? 5.733 -3.605 -15.359 1.00 85.75 652 THR A C 1
ATOM 5060 O O . THR A 1 652 ? 5.232 -2.729 -16.060 1.00 85.75 652 THR A O 1
ATOM 5063 N N . THR A 1 653 ? 5.072 -4.183 -14.357 1.00 86.94 653 THR A N 1
ATOM 5064 C CA . THR A 1 653 ? 3.713 -3.797 -13.954 1.00 86.94 653 THR A CA 1
ATOM 5065 C C . THR A 1 653 ? 3.752 -3.173 -12.568 1.00 86.94 653 THR A C 1
ATOM 5067 O O . THR A 1 653 ? 4.374 -3.720 -11.659 1.00 86.94 653 THR A O 1
ATOM 5070 N N . VAL A 1 654 ? 3.083 -2.035 -12.416 1.00 91.12 654 VAL A N 1
ATOM 5071 C CA . VAL A 1 654 ? 2.769 -1.427 -11.125 1.00 91.12 654 VAL A CA 1
ATOM 5072 C C . VAL A 1 654 ? 1.331 -1.792 -10.785 1.00 91.12 654 VAL A C 1
ATOM 5074 O O . VAL A 1 654 ? 0.429 -1.585 -11.594 1.00 91.12 654 VAL A O 1
ATOM 5077 N N . GLU A 1 655 ? 1.122 -2.336 -9.595 1.00 90.94 655 GLU A N 1
ATOM 5078 C CA . GLU A 1 655 ? -0.191 -2.678 -9.052 1.00 90.94 655 GLU A CA 1
ATOM 5079 C C . GLU A 1 655 ? -0.418 -1.857 -7.789 1.00 90.94 655 GLU A C 1
ATOM 5081 O O . GLU A 1 655 ? 0.531 -1.519 -7.081 1.00 90.94 655 GLU A O 1
ATOM 5086 N N . ALA A 1 656 ? -1.672 -1.521 -7.518 1.00 92.88 656 ALA A N 1
ATOM 5087 C CA . ALA A 1 656 ? -2.061 -0.908 -6.262 1.00 92.88 656 ALA A CA 1
ATOM 5088 C C . ALA A 1 656 ? -3.534 -1.173 -5.974 1.00 92.88 656 ALA A C 1
ATOM 5090 O O . ALA A 1 656 ? -4.321 -1.508 -6.866 1.00 92.88 656 ALA A O 1
ATOM 5091 N N . ARG A 1 657 ? -3.911 -0.967 -4.719 1.00 91.38 657 ARG A N 1
ATOM 5092 C CA . ARG A 1 657 ? -5.308 -0.870 -4.300 1.00 91.38 657 ARG A CA 1
ATOM 5093 C C . ARG A 1 657 ? -5.547 0.450 -3.594 1.00 91.38 657 ARG A C 1
ATOM 5095 O O . ARG A 1 657 ? -4.636 0.974 -2.963 1.00 91.38 657 ARG A O 1
ATOM 5102 N N . VAL A 1 658 ? -6.761 0.972 -3.697 1.00 92.44 658 VAL A N 1
ATOM 5103 C CA . VAL A 1 658 ? -7.183 2.182 -2.988 1.00 92.44 658 VAL A CA 1
ATOM 5104 C C . VAL A 1 658 ? -8.468 1.926 -2.220 1.00 92.44 658 VAL A C 1
ATOM 5106 O O . VAL A 1 658 ? -9.374 1.269 -2.732 1.00 92.44 658 VAL A O 1
ATOM 5109 N N . TYR A 1 659 ? -8.542 2.432 -0.994 1.00 87.50 659 TYR A N 1
ATOM 5110 C CA . TYR A 1 659 ? -9.711 2.311 -0.127 1.00 87.50 659 TYR A CA 1
ATOM 5111 C C . TYR A 1 659 ? -9.818 3.510 0.823 1.00 87.50 659 TYR A C 1
ATOM 5113 O O . TYR A 1 659 ? -8.793 4.102 1.174 1.00 87.50 659 TYR A O 1
ATOM 5121 N N . PRO A 1 660 ? -11.028 3.896 1.260 1.00 83.19 660 PRO A N 1
ATOM 5122 C CA . PRO A 1 660 ? -11.192 4.874 2.329 1.00 83.19 660 PRO A CA 1
ATOM 5123 C C . PRO A 1 660 ? -10.544 4.360 3.618 1.00 83.19 660 PRO A C 1
ATOM 5125 O O . PRO A 1 660 ? -10.724 3.201 3.985 1.00 83.19 660 PRO A O 1
ATOM 5128 N N . MET A 1 661 ? -9.826 5.222 4.338 1.00 79.19 661 MET A N 1
ATOM 5129 C CA . MET A 1 661 ? -9.043 4.831 5.519 1.00 79.19 661 MET A CA 1
ATOM 5130 C C . MET A 1 661 ? -9.871 4.130 6.606 1.00 79.19 661 MET A C 1
ATOM 5132 O O . MET A 1 661 ? -9.373 3.236 7.283 1.00 79.19 661 MET A O 1
ATOM 5136 N N . TYR A 1 662 ? -11.137 4.520 6.753 1.00 71.69 662 TYR A N 1
ATOM 5137 C CA . TYR A 1 662 ? -12.064 3.976 7.750 1.00 71.69 662 TYR A CA 1
ATOM 5138 C C . TYR A 1 662 ? -13.058 2.961 7.171 1.00 71.69 662 TYR A C 1
ATOM 5140 O O . TYR A 1 662 ? -14.013 2.571 7.837 1.00 71.69 662 TYR A O 1
ATOM 5148 N N . ASN A 1 663 ? -12.861 2.552 5.918 1.00 70.88 663 ASN A N 1
ATOM 5149 C CA . ASN A 1 663 ? -13.645 1.516 5.263 1.00 70.88 663 ASN A CA 1
ATOM 5150 C C . ASN A 1 663 ? -12.749 0.735 4.293 1.00 70.88 663 ASN A C 1
ATOM 5152 O O . ASN A 1 663 ? -12.930 0.768 3.076 1.00 70.88 663 ASN A O 1
ATOM 5156 N N . ASP A 1 664 ? -11.768 0.036 4.855 1.00 66.06 664 ASP A N 1
ATOM 5157 C CA . ASP A 1 664 ? -10.764 -0.737 4.120 1.00 66.06 664 ASP A CA 1
ATOM 5158 C C . ASP A 1 664 ? -11.338 -1.949 3.366 1.00 66.06 664 ASP A C 1
ATOM 5160 O O . ASP A 1 664 ? -10.689 -2.509 2.483 1.00 66.06 664 ASP A O 1
ATOM 5164 N N . THR A 1 665 ? -12.565 -2.348 3.701 1.00 66.31 665 THR A N 1
ATOM 5165 C CA . THR A 1 665 ? -13.311 -3.385 2.985 1.00 66.31 665 THR A CA 1
ATOM 5166 C C . THR A 1 665 ? -13.821 -2.900 1.634 1.00 66.31 665 THR A C 1
ATOM 5168 O O . THR A 1 665 ? -14.044 -3.721 0.762 1.00 66.31 665 THR A O 1
ATOM 5171 N N . TRP A 1 666 ? -13.999 -1.594 1.430 1.00 77.00 666 TRP A N 1
ATOM 5172 C CA . TRP A 1 666 ? -14.562 -1.032 0.205 1.00 77.00 666 TRP A CA 1
ATOM 5173 C C . TRP A 1 666 ? -13.446 -0.476 -0.679 1.00 77.00 666 TRP A C 1
ATOM 5175 O O . TRP A 1 666 ? -13.002 0.655 -0.486 1.00 77.00 666 TRP A O 1
ATOM 5185 N N . MET A 1 667 ? -12.958 -1.282 -1.629 1.00 86.38 667 MET A N 1
ATOM 5186 C CA . MET A 1 667 ? -11.710 -0.977 -2.341 1.00 86.38 667 MET A CA 1
ATOM 5187 C C . MET A 1 667 ? -11.789 -1.066 -3.862 1.00 86.38 667 MET A C 1
ATOM 5189 O O . MET A 1 667 ? -12.524 -1.876 -4.422 1.00 86.38 667 MET A O 1
ATOM 5193 N N . ALA A 1 668 ? -10.936 -0.307 -4.542 1.00 90.31 668 ALA A N 1
ATOM 5194 C CA . ALA A 1 668 ? -10.683 -0.446 -5.970 1.00 90.31 668 ALA A CA 1
ATOM 5195 C C . ALA A 1 668 ? -9.263 -0.965 -6.228 1.00 90.31 668 ALA A C 1
ATOM 5197 O O . ALA A 1 668 ? -8.309 -0.572 -5.558 1.00 90.31 668 ALA A O 1
ATOM 5198 N N . LEU A 1 669 ? -9.126 -1.839 -7.226 1.00 91.00 669 LEU A N 1
ATOM 5199 C CA . LEU A 1 669 ? -7.850 -2.416 -7.657 1.00 91.00 669 LEU A CA 1
ATOM 5200 C C . LEU A 1 669 ? -7.422 -1.793 -8.984 1.00 91.00 669 LEU A C 1
ATOM 5202 O O . LEU A 1 669 ? -8.240 -1.684 -9.899 1.00 91.00 669 LEU A O 1
ATOM 5206 N N . GLY A 1 670 ? -6.142 -1.447 -9.101 1.00 90.00 670 GLY A N 1
ATOM 5207 C CA . GLY A 1 670 ? -5.549 -0.869 -10.301 1.00 90.00 670 GLY A CA 1
ATOM 5208 C C . GLY A 1 670 ? -4.264 -1.587 -10.707 1.00 90.00 670 GLY A C 1
ATOM 5209 O O . GLY A 1 670 ? -3.522 -2.103 -9.872 1.00 90.00 670 GLY A O 1
ATOM 5210 N N . SER A 1 671 ? -3.985 -1.604 -12.010 1.00 90.12 671 SER A N 1
ATOM 5211 C CA . SER A 1 671 ? -2.702 -2.058 -12.557 1.00 90.12 671 SER A CA 1
ATOM 5212 C C . SER A 1 671 ? -2.317 -1.221 -13.777 1.00 90.12 671 SER A C 1
ATOM 5214 O O . SER A 1 671 ? -3.189 -0.742 -14.504 1.00 90.12 671 SER A O 1
ATOM 5216 N N . GLY A 1 672 ? -1.017 -1.027 -13.989 1.00 88.69 672 GLY A N 1
ATOM 5217 C CA . GLY A 1 672 ? -0.466 -0.278 -15.116 1.00 88.69 672 GLY A CA 1
ATOM 5218 C C . GLY A 1 672 ? 0.891 -0.832 -15.542 1.00 88.69 672 GLY A C 1
ATOM 5219 O O . GLY A 1 672 ? 1.760 -1.065 -14.705 1.00 88.69 672 GLY A O 1
ATOM 5220 N N . GLY A 1 673 ? 1.076 -1.061 -16.843 1.00 85.94 673 GLY A N 1
ATOM 5221 C CA . GLY A 1 673 ? 2.307 -1.618 -17.412 1.00 85.94 673 GLY A CA 1
ATOM 5222 C C . GLY A 1 673 ? 3.212 -0.564 -18.053 1.00 85.94 673 GLY A C 1
ATOM 5223 O O . GLY A 1 673 ? 2.737 0.439 -18.584 1.00 85.94 673 GLY A O 1
ATOM 5224 N N . THR A 1 674 ? 4.520 -0.813 -18.042 1.00 88.19 674 THR A N 1
ATOM 5225 C CA . THR A 1 674 ? 5.534 -0.054 -18.788 1.00 88.19 674 THR A CA 1
ATOM 5226 C C . THR A 1 674 ? 6.695 -0.955 -19.204 1.00 88.19 674 THR A C 1
ATOM 5228 O O . THR A 1 674 ? 6.873 -2.032 -18.639 1.00 88.19 674 THR A O 1
ATOM 5231 N N . TYR A 1 675 ? 7.495 -0.528 -20.180 1.00 86.75 675 TYR A N 1
ATOM 5232 C CA . TYR A 1 675 ? 8.723 -1.220 -20.575 1.00 86.75 675 TYR A CA 1
ATOM 5233 C C . TYR A 1 675 ? 9.945 -0.451 -20.072 1.00 86.75 675 TYR A C 1
ATOM 5235 O O . TYR A 1 675 ? 10.052 0.759 -20.286 1.00 86.75 675 TYR A O 1
ATOM 5243 N N . VAL A 1 676 ? 10.861 -1.153 -19.409 1.00 89.62 676 VAL A N 1
ATOM 5244 C CA . VAL A 1 676 ? 12.103 -0.599 -18.859 1.00 89.62 676 VAL A CA 1
ATOM 5245 C C . VAL A 1 676 ? 13.275 -1.108 -19.695 1.00 89.62 676 VAL A C 1
ATOM 5247 O O . VAL A 1 676 ? 13.502 -2.312 -19.764 1.00 89.62 676 VAL A O 1
ATOM 5250 N N . LEU A 1 677 ? 14.027 -0.204 -20.325 1.00 88.38 677 LEU A N 1
ATOM 5251 C CA . LEU A 1 677 ? 15.212 -0.557 -21.111 1.00 88.38 677 LEU A CA 1
ATOM 5252 C C . LEU A 1 677 ? 16.318 -1.100 -20.201 1.00 88.38 677 LEU A C 1
ATOM 5254 O O . LEU A 1 677 ? 16.661 -0.468 -19.200 1.00 88.38 677 LEU A O 1
ATOM 5258 N N . GLY A 1 678 ? 16.898 -2.240 -20.565 1.00 87.69 678 GLY A N 1
ATOM 5259 C CA . GLY A 1 678 ? 18.023 -2.835 -19.835 1.00 87.69 678 GLY A CA 1
ATOM 5260 C C . GLY A 1 678 ? 19.386 -2.482 -20.412 1.00 87.69 678 GLY A C 1
ATOM 5261 O O . GLY A 1 678 ? 19.481 -1.809 -21.434 1.00 87.69 678 GLY A O 1
ATOM 5262 N N . TYR A 1 679 ? 20.449 -2.968 -19.775 1.00 85.12 679 TYR A N 1
ATOM 5263 C CA . TYR A 1 679 ? 21.819 -2.850 -20.284 1.00 85.12 679 TYR A CA 1
ATOM 5264 C C . TYR A 1 679 ? 22.363 -4.200 -20.746 1.00 85.12 679 TYR A C 1
ATOM 5266 O O . TYR A 1 679 ? 22.080 -5.221 -20.124 1.00 85.12 679 TYR A O 1
ATOM 5274 N N . GLY A 1 680 ? 23.184 -4.196 -21.792 1.00 83.00 680 GLY A N 1
ATOM 5275 C CA . GLY A 1 680 ? 23.975 -5.342 -22.239 1.00 83.00 680 GLY A CA 1
ATOM 5276 C C . GLY A 1 680 ? 25.449 -4.969 -22.387 1.00 83.00 680 GLY A C 1
ATOM 5277 O O . GLY A 1 680 ? 25.812 -3.792 -22.449 1.00 83.00 680 GLY A O 1
ATOM 5278 N N . ASN A 1 681 ? 26.321 -5.972 -22.426 1.00 84.25 681 ASN A N 1
ATOM 5279 C CA . ASN A 1 681 ? 27.757 -5.779 -22.595 1.00 84.25 681 ASN A CA 1
ATOM 5280 C C . ASN A 1 681 ? 28.162 -6.026 -24.047 1.00 84.25 681 ASN A C 1
ATOM 5282 O O . ASN A 1 681 ? 27.862 -7.069 -24.621 1.00 84.25 681 ASN A O 1
ATOM 5286 N N . VAL A 1 682 ? 28.908 -5.089 -24.621 1.00 84.19 682 VAL A N 1
ATOM 5287 C CA . VAL A 1 682 ? 29.499 -5.212 -25.952 1.00 84.19 682 VAL A CA 1
ATOM 5288 C C . VAL A 1 682 ? 31.011 -5.253 -25.818 1.00 84.19 682 VAL A C 1
ATOM 5290 O O . VAL A 1 682 ? 31.631 -4.322 -25.306 1.00 84.19 682 VAL A O 1
ATOM 5293 N N . THR A 1 683 ? 31.607 -6.340 -26.292 1.00 87.00 683 THR A N 1
ATOM 5294 C CA . THR A 1 683 ? 33.054 -6.511 -26.394 1.00 87.00 683 THR A CA 1
ATOM 5295 C C . THR A 1 683 ? 33.481 -6.242 -27.827 1.00 87.00 683 THR A C 1
ATOM 5297 O O . THR A 1 683 ? 33.107 -6.981 -28.729 1.00 87.00 683 THR A O 1
ATOM 5300 N N . LEU A 1 684 ? 34.281 -5.203 -28.040 1.00 87.81 684 LEU A N 1
ATOM 5301 C CA . LEU A 1 684 ? 34.929 -4.914 -29.314 1.00 87.81 684 LEU A CA 1
ATOM 5302 C C . LEU A 1 684 ? 36.382 -5.388 -29.251 1.00 87.81 684 LEU A C 1
ATOM 5304 O O . LEU A 1 684 ? 37.104 -5.036 -28.318 1.00 87.81 684 LEU A O 1
ATOM 5308 N N . ALA A 1 685 ? 36.827 -6.165 -30.230 1.00 87.81 685 ALA A N 1
ATOM 5309 C CA . ALA A 1 685 ? 38.181 -6.709 -30.276 1.00 87.81 685 ALA A CA 1
ATOM 5310 C C . ALA A 1 685 ? 38.841 -6.460 -31.632 1.00 87.81 685 ALA A C 1
ATOM 5312 O O . ALA A 1 685 ? 38.173 -6.417 -32.661 1.00 87.81 685 ALA A O 1
ATOM 5313 N N . ALA A 1 686 ? 40.163 -6.312 -31.628 1.00 86.88 686 ALA A N 1
ATOM 5314 C CA . ALA A 1 686 ? 40.970 -6.214 -32.835 1.00 86.88 686 ALA A CA 1
ATOM 5315 C C . ALA A 1 686 ? 42.032 -7.313 -32.837 1.00 86.88 686 ALA A C 1
ATOM 5317 O O . ALA A 1 686 ? 42.782 -7.460 -31.869 1.00 86.88 686 ALA A O 1
ATOM 5318 N N . VAL A 1 687 ? 42.122 -8.066 -33.930 1.00 85.62 687 VAL A N 1
ATOM 5319 C CA . VAL A 1 687 ? 43.108 -9.142 -34.102 1.00 85.62 687 VAL A CA 1
ATOM 5320 C C . VAL A 1 687 ? 43.731 -9.112 -35.492 1.00 85.62 687 VAL A C 1
ATOM 5322 O O . VAL A 1 687 ? 43.229 -8.439 -36.388 1.00 85.62 687 VAL A O 1
ATOM 5325 N N . ASN A 1 688 ? 44.843 -9.818 -35.674 1.00 82.00 688 ASN A N 1
ATOM 5326 C CA . ASN A 1 688 ? 45.469 -10.024 -36.976 1.00 82.00 688 ASN A CA 1
ATOM 5327 C C . ASN A 1 688 ? 44.981 -11.324 -37.638 1.00 82.00 688 ASN A C 1
ATOM 5329 O O . ASN A 1 688 ? 44.164 -12.060 -37.086 1.00 82.00 688 ASN A O 1
ATOM 5333 N N . GLU A 1 689 ? 45.528 -11.647 -38.807 1.00 73.88 689 GLU A N 1
ATOM 5334 C CA . GLU A 1 689 ? 45.223 -12.865 -39.569 1.00 73.88 689 GLU A CA 1
ATOM 5335 C C . GLU A 1 689 ? 45.531 -14.198 -38.850 1.00 73.88 689 GLU A C 1
ATOM 5337 O O . GLU A 1 689 ? 45.125 -15.258 -39.321 1.00 73.88 689 GLU A O 1
ATOM 5342 N N . THR A 1 690 ? 46.234 -14.168 -37.712 1.00 75.19 690 THR A N 1
ATOM 5343 C CA . THR A 1 690 ? 46.534 -15.344 -36.869 1.00 75.19 690 THR A CA 1
ATOM 5344 C C . THR A 1 690 ? 45.753 -15.363 -35.549 1.00 75.19 690 THR A C 1
ATOM 5346 O O . THR A 1 690 ? 46.081 -16.147 -34.660 1.00 75.19 690 THR A O 1
ATOM 5349 N N . ASP A 1 691 ? 44.750 -14.490 -35.408 1.00 75.31 691 ASP A N 1
ATOM 5350 C CA . ASP A 1 691 ? 43.997 -14.206 -34.175 1.00 75.31 691 ASP A CA 1
ATOM 5351 C C . ASP A 1 691 ? 44.835 -13.607 -33.035 1.00 75.31 691 ASP A C 1
ATOM 5353 O O . ASP A 1 691 ? 44.399 -13.560 -31.882 1.00 75.31 691 ASP A O 1
ATOM 5357 N N . ALA A 1 692 ? 46.045 -13.122 -33.326 1.00 81.00 692 ALA A N 1
ATOM 5358 C CA . ALA A 1 692 ? 46.832 -12.413 -32.330 1.00 81.00 692 ALA A CA 1
ATOM 5359 C C . ALA A 1 692 ? 46.262 -10.995 -32.141 1.00 81.00 692 ALA A C 1
ATOM 5361 O O . ALA A 1 692 ? 45.970 -10.327 -33.137 1.00 81.00 692 ALA A O 1
ATOM 5362 N N . PRO A 1 693 ? 46.123 -10.503 -30.898 1.00 85.94 693 PRO A N 1
ATOM 5363 C CA . PRO A 1 693 ? 45.572 -9.178 -30.633 1.00 85.94 693 PRO A CA 1
ATOM 5364 C C . PRO A 1 693 ? 46.330 -8.035 -31.324 1.00 85.94 693 PRO A C 1
ATOM 5366 O O . PRO A 1 693 ? 47.562 -8.014 -31.348 1.00 85.94 693 PRO A O 1
ATOM 5369 N N . VAL A 1 694 ? 45.587 -7.053 -31.837 1.00 88.38 694 VAL A N 1
ATOM 5370 C CA . VAL A 1 694 ? 46.096 -5.868 -32.546 1.00 88.38 694 VAL A CA 1
ATOM 5371 C C . VAL A 1 694 ? 45.697 -4.607 -31.791 1.00 88.38 694 VAL A C 1
ATOM 5373 O O . VAL A 1 694 ? 44.583 -4.496 -31.295 1.00 88.38 694 VAL A O 1
ATOM 5376 N N . ALA A 1 695 ? 46.605 -3.633 -31.711 1.00 90.38 695 ALA A N 1
ATOM 5377 C CA . ALA A 1 695 ? 46.278 -2.325 -31.157 1.00 90.38 695 ALA A CA 1
ATOM 5378 C C . ALA A 1 695 ? 45.361 -1.544 -32.116 1.00 90.38 695 ALA A C 1
ATOM 5380 O O . ALA A 1 695 ? 45.698 -1.343 -33.288 1.00 90.38 695 ALA A O 1
ATOM 5381 N N . ALA A 1 696 ? 44.223 -1.092 -31.602 1.00 91.50 696 ALA A N 1
ATOM 5382 C CA . ALA A 1 696 ? 43.208 -0.355 -32.335 1.00 91.50 696 ALA A CA 1
ATOM 5383 C C . ALA A 1 696 ? 42.527 0.708 -31.461 1.00 91.50 696 ALA A C 1
ATOM 5385 O O . ALA A 1 696 ? 42.566 0.649 -30.231 1.00 91.50 696 ALA A O 1
ATOM 5386 N N . ASP A 1 697 ? 41.889 1.663 -32.125 1.00 91.81 697 ASP A N 1
ATOM 5387 C CA . ASP A 1 697 ? 40.981 2.653 -31.563 1.00 91.81 697 ASP A CA 1
ATOM 5388 C C . ASP A 1 697 ? 39.536 2.175 -31.761 1.00 91.81 697 ASP A C 1
ATOM 5390 O O . ASP A 1 697 ? 39.153 1.770 -32.861 1.00 91.81 697 ASP A O 1
ATOM 5394 N N . PHE A 1 698 ? 38.732 2.228 -30.703 1.00 91.06 698 PHE A N 1
ATOM 5395 C CA . PHE A 1 698 ? 37.360 1.725 -30.677 1.00 91.06 698 PHE A CA 1
ATOM 5396 C C . PHE A 1 698 ? 36.360 2.877 -30.597 1.00 91.06 698 PHE A C 1
ATOM 5398 O O . PHE A 1 698 ? 36.557 3.835 -29.841 1.00 91.06 698 PHE A O 1
ATOM 5405 N N . TYR A 1 699 ? 35.267 2.760 -31.347 1.00 89.94 699 TYR A N 1
ATOM 5406 C CA . TYR A 1 699 ? 34.214 3.763 -31.436 1.00 89.94 699 TYR A CA 1
ATOM 5407 C C . TYR A 1 699 ? 32.825 3.122 -31.362 1.00 89.94 699 TYR A C 1
ATOM 5409 O O . TYR A 1 699 ? 32.589 2.072 -31.959 1.00 89.94 699 TYR A O 1
ATOM 5417 N N . VAL A 1 700 ? 31.898 3.793 -30.678 1.00 90.06 700 VAL A N 1
ATOM 5418 C CA . VAL A 1 700 ? 30.467 3.452 -30.592 1.00 90.06 700 VAL A CA 1
ATOM 5419 C C . VAL A 1 700 ? 29.674 4.743 -30.791 1.00 90.06 700 VAL A C 1
ATOM 5421 O O . VAL A 1 700 ? 30.028 5.768 -30.210 1.00 90.06 700 VAL A O 1
ATOM 5424 N N . ASP A 1 701 ? 28.652 4.737 -31.649 1.00 86.94 701 ASP A N 1
ATOM 5425 C CA . ASP A 1 701 ? 27.870 5.928 -32.031 1.00 86.94 701 ASP A CA 1
ATOM 5426 C C . ASP A 1 701 ? 28.725 7.106 -32.526 1.00 86.94 701 ASP A C 1
ATOM 5428 O O . ASP A 1 701 ? 28.427 8.280 -32.307 1.00 86.94 701 ASP A O 1
ATOM 5432 N N . GLY A 1 702 ? 29.841 6.791 -33.192 1.00 83.12 702 GLY A N 1
ATOM 5433 C CA . GLY A 1 702 ? 30.821 7.777 -33.657 1.00 83.12 702 GLY A CA 1
ATOM 5434 C C . GLY A 1 702 ? 31.670 8.409 -32.543 1.00 83.12 702 GLY A C 1
ATOM 5435 O O . GLY A 1 702 ? 32.583 9.180 -32.841 1.00 83.12 702 GLY A O 1
ATOM 5436 N N . GLY A 1 703 ? 31.420 8.074 -31.274 1.00 89.56 703 GLY A N 1
ATOM 5437 C CA . GLY A 1 703 ? 32.221 8.487 -30.127 1.00 89.56 703 GLY A CA 1
ATOM 5438 C C . GLY A 1 703 ? 33.397 7.543 -29.886 1.00 89.56 703 GLY A C 1
ATOM 5439 O O . GLY A 1 703 ? 33.238 6.328 -29.912 1.00 89.56 703 GLY A O 1
ATOM 5440 N N . PHE A 1 704 ? 34.585 8.095 -29.636 1.00 90.44 704 PHE A N 1
ATOM 5441 C CA . PHE A 1 704 ? 35.772 7.320 -29.265 1.00 90.44 704 PHE A CA 1
ATOM 5442 C C . PHE A 1 704 ? 35.649 6.798 -27.825 1.00 90.44 704 PHE A C 1
ATOM 5444 O O . PHE A 1 704 ? 35.493 7.596 -26.900 1.00 90.44 704 PHE A O 1
ATOM 5451 N N . ILE A 1 705 ? 35.751 5.480 -27.634 1.00 91.06 705 ILE A N 1
ATOM 5452 C CA . ILE A 1 705 ? 35.596 4.815 -26.326 1.00 91.06 705 ILE A CA 1
ATOM 5453 C C . ILE A 1 705 ? 36.911 4.253 -25.760 1.00 91.06 705 ILE A C 1
ATOM 5455 O O . ILE A 1 705 ? 36.959 3.843 -24.600 1.00 91.06 705 ILE A O 1
ATOM 5459 N N . GLY A 1 706 ? 37.999 4.260 -26.537 1.00 89.44 706 GLY A N 1
ATOM 5460 C CA . GLY A 1 706 ? 39.347 3.955 -26.050 1.00 89.44 706 GLY A CA 1
ATOM 5461 C C . GLY A 1 706 ? 40.262 3.327 -27.098 1.00 89.44 706 GLY A C 1
ATOM 5462 O O . GLY A 1 706 ? 39.813 2.937 -28.172 1.00 89.44 706 GLY A O 1
ATOM 5463 N N . SER A 1 707 ? 41.544 3.195 -26.752 1.00 89.38 707 SER A N 1
ATOM 5464 C CA . SER A 1 707 ? 42.551 2.481 -27.548 1.00 89.38 707 SER A CA 1
ATOM 5465 C C . SER A 1 707 ? 43.029 1.236 -26.806 1.00 89.38 707 SER A C 1
ATOM 5467 O O . SER A 1 707 ? 43.149 1.247 -25.580 1.00 89.38 707 SER A O 1
ATOM 5469 N N . GLY A 1 708 ? 43.358 0.171 -27.529 1.00 89.19 708 GLY A N 1
ATOM 5470 C CA . GLY A 1 708 ? 43.873 -1.062 -26.941 1.00 89.19 708 GLY A CA 1
ATOM 5471 C C . GLY A 1 708 ? 43.690 -2.262 -27.859 1.00 89.19 708 GLY A C 1
ATOM 5472 O O . GLY A 1 708 ? 43.557 -2.111 -29.064 1.00 89.19 708 GLY A O 1
ATOM 5473 N N . MET A 1 709 ? 43.690 -3.459 -27.280 1.00 85.44 709 MET A N 1
ATOM 5474 C CA . MET A 1 709 ? 43.447 -4.713 -28.011 1.00 85.44 709 MET A CA 1
ATOM 5475 C C . MET A 1 709 ? 41.972 -5.127 -27.994 1.00 85.44 709 MET A C 1
ATOM 5477 O O . MET A 1 709 ? 41.455 -5.710 -28.943 1.00 85.44 709 MET A O 1
ATOM 5481 N N . THR A 1 710 ? 41.297 -4.809 -26.896 1.00 84.94 710 THR A N 1
ATOM 5482 C CA . THR A 1 710 ? 39.891 -5.105 -26.645 1.00 84.94 710 THR A CA 1
ATOM 5483 C C . THR A 1 710 ? 39.296 -3.970 -25.829 1.00 84.94 710 THR A C 1
ATOM 5485 O O . THR A 1 710 ? 39.971 -3.432 -24.946 1.00 84.94 710 THR A O 1
ATOM 5488 N N . ASN A 1 711 ? 38.033 -3.648 -26.065 1.00 87.44 711 ASN A N 1
ATOM 5489 C CA . ASN A 1 711 ? 37.260 -2.725 -25.250 1.00 87.44 711 ASN A CA 1
ATOM 5490 C C . ASN A 1 711 ? 35.920 -3.371 -24.892 1.00 87.44 711 ASN A C 1
ATOM 5492 O O . ASN A 1 711 ? 35.267 -3.949 -25.755 1.00 87.44 711 ASN A O 1
ATOM 5496 N N . VAL A 1 712 ? 35.525 -3.286 -23.624 1.00 84.31 712 VAL A N 1
ATOM 5497 C CA . VAL A 1 712 ? 34.211 -3.736 -23.161 1.00 84.31 712 VAL A CA 1
ATOM 5498 C C . VAL A 1 712 ? 33.427 -2.503 -22.753 1.00 84.31 712 VAL A C 1
ATOM 5500 O O . VAL A 1 712 ? 33.869 -1.743 -21.892 1.00 84.31 712 VAL A O 1
ATOM 5503 N N . SER A 1 713 ? 32.270 -2.313 -23.372 1.00 84.75 713 SER A N 1
ATOM 5504 C CA . SER A 1 713 ? 31.355 -1.215 -23.089 1.00 84.75 713 SER A CA 1
ATOM 5505 C C . SER A 1 713 ? 29.993 -1.766 -22.695 1.00 84.75 713 SER A C 1
ATOM 5507 O O . SER A 1 713 ? 29.438 -2.619 -23.383 1.00 84.75 713 SER A O 1
ATOM 5509 N N . THR A 1 714 ? 29.440 -1.267 -21.594 1.00 88.00 714 THR A N 1
ATOM 5510 C CA . THR A 1 714 ? 28.053 -1.538 -21.208 1.00 88.00 714 THR A CA 1
ATOM 5511 C C . THR A 1 714 ? 27.159 -0.511 -21.890 1.00 88.00 714 THR A C 1
ATOM 5513 O O . THR A 1 714 ? 27.303 0.691 -21.660 1.00 88.00 714 THR A O 1
ATOM 5516 N N . LEU A 1 715 ? 26.263 -0.978 -22.754 1.00 86.19 715 LEU A N 1
ATOM 5517 C CA . LEU A 1 715 ? 25.378 -0.152 -23.568 1.00 86.19 715 LEU A CA 1
ATOM 5518 C C . LEU A 1 715 ? 23.922 -0.419 -23.184 1.00 86.19 715 LEU A C 1
ATOM 5520 O O . LEU A 1 715 ? 23.583 -1.500 -22.707 1.00 86.19 715 LEU A O 1
ATOM 5524 N N . LEU A 1 716 ? 23.070 0.589 -23.353 1.00 89.38 716 LEU A N 1
ATOM 5525 C CA . LEU A 1 716 ? 21.631 0.429 -23.153 1.00 89.38 716 LEU A CA 1
ATOM 5526 C C . LEU A 1 716 ? 21.061 -0.460 -24.268 1.00 89.38 716 LEU A C 1
ATOM 5528 O O . LEU A 1 716 ? 21.659 -0.584 -25.326 1.00 89.38 716 LEU A O 1
ATOM 5532 N N . GLU A 1 717 ? 19.910 -1.075 -24.050 1.00 84.31 717 GLU A N 1
ATOM 5533 C CA . GLU A 1 717 ? 19.162 -1.787 -25.080 1.00 84.31 717 GLU A CA 1
ATOM 5534 C C . GLU A 1 717 ? 18.923 -0.897 -26.313 1.00 84.31 717 GLU A C 1
ATOM 5536 O O . GLU A 1 717 ? 18.419 0.226 -26.200 1.00 84.31 717 GLU A O 1
ATOM 5541 N N . GLY A 1 718 ? 19.292 -1.396 -27.496 1.00 81.56 718 GLY A N 1
ATOM 5542 C CA . GLY A 1 718 ? 19.199 -0.646 -28.749 1.00 81.56 718 GLY A CA 1
ATOM 5543 C C . GLY A 1 718 ? 20.205 -1.078 -29.816 1.00 81.56 718 GLY A C 1
ATOM 5544 O O . GLY A 1 718 ? 21.010 -1.979 -29.613 1.00 81.56 718 GLY A O 1
ATOM 5545 N N . SER A 1 719 ? 20.156 -0.423 -30.975 1.00 82.00 719 SER A N 1
ATOM 5546 C CA . SER A 1 719 ? 21.063 -0.667 -32.103 1.00 82.00 719 SER A CA 1
ATOM 5547 C C . SER A 1 719 ? 22.128 0.426 -32.168 1.00 82.00 719 SER A C 1
ATOM 5549 O O . SER A 1 719 ? 21.779 1.600 -32.286 1.00 82.00 719 SER A O 1
ATOM 5551 N N . TYR A 1 720 ? 23.404 0.039 -32.172 1.00 80.62 720 TYR A N 1
ATOM 5552 C CA . TYR A 1 720 ? 24.553 0.946 -32.103 1.00 80.62 720 TYR A CA 1
ATOM 5553 C C . TYR A 1 720 ? 25.500 0.748 -33.287 1.00 80.62 720 TYR A C 1
ATOM 5555 O O . TYR A 1 720 ? 26.055 -0.344 -33.424 1.00 80.62 720 TYR A O 1
ATOM 5563 N N . PRO A 1 721 ? 25.757 1.758 -34.134 1.00 80.88 721 PRO A N 1
ATOM 5564 C CA . PRO A 1 721 ? 26.914 1.741 -35.020 1.00 80.88 721 PRO A CA 1
ATOM 5565 C C . PRO A 1 721 ? 28.227 1.656 -34.228 1.00 80.88 721 PRO A C 1
ATOM 5567 O O . PRO A 1 721 ? 28.483 2.445 -33.318 1.00 80.88 721 PRO A O 1
ATOM 5570 N N . VAL A 1 722 ? 29.089 0.720 -34.612 1.00 84.69 722 VAL A N 1
ATOM 5571 C CA . VAL A 1 722 ? 30.414 0.502 -34.017 1.00 84.69 722 VAL A CA 1
ATOM 5572 C C . VAL A 1 722 ? 31.499 0.642 -35.076 1.00 84.69 722 VAL A C 1
ATOM 5574 O O . VAL A 1 722 ? 31.277 0.328 -36.245 1.00 84.69 722 VAL A O 1
ATOM 5577 N N . ALA A 1 723 ? 32.684 1.100 -34.683 1.00 83.81 723 ALA A N 1
ATOM 5578 C CA . ALA A 1 723 ? 33.836 1.150 -35.573 1.00 83.81 723 ALA A CA 1
ATOM 5579 C C . ALA A 1 723 ? 35.138 0.823 -34.840 1.00 83.81 723 ALA A C 1
ATOM 5581 O O . ALA A 1 723 ? 35.347 1.234 -33.699 1.00 83.81 723 ALA A O 1
ATOM 5582 N N . ILE A 1 724 ? 36.029 0.097 -35.514 1.00 87.19 724 ILE A N 1
ATOM 5583 C CA . ILE A 1 724 ? 37.364 -0.240 -35.020 1.00 87.19 724 ILE A CA 1
ATOM 5584 C C . ILE A 1 724 ? 38.392 0.235 -36.038 1.00 87.19 724 ILE A C 1
ATOM 5586 O O . ILE A 1 724 ? 38.289 -0.065 -37.229 1.00 87.19 724 ILE A O 1
ATOM 5590 N N . LYS A 1 725 ? 39.394 0.975 -35.567 1.00 86.00 725 LYS A N 1
ATOM 5591 C CA . LYS A 1 725 ? 40.427 1.575 -36.406 1.00 86.00 725 LYS A CA 1
ATOM 5592 C C . LYS A 1 725 ? 41.816 1.102 -35.999 1.00 86.00 725 LYS A C 1
ATOM 5594 O O . LYS A 1 725 ? 42.193 1.246 -34.844 1.00 86.00 725 LYS A O 1
ATOM 5599 N N . SER A 1 726 ? 42.618 0.624 -36.946 1.00 85.75 726 SER A N 1
ATOM 5600 C CA . SER A 1 726 ? 44.050 0.369 -36.729 1.00 85.75 726 SER A CA 1
ATOM 5601 C C . SER A 1 726 ? 44.862 0.990 -37.863 1.00 85.75 726 SER A C 1
ATOM 5603 O O . SER A 1 726 ? 44.602 0.736 -39.041 1.00 85.75 726 SER A O 1
ATOM 5605 N N . GLY A 1 727 ? 45.818 1.860 -37.522 1.00 83.25 727 GLY A N 1
ATOM 5606 C CA . GLY A 1 727 ? 46.514 2.691 -38.509 1.00 83.25 727 GLY A CA 1
ATOM 5607 C C . GLY A 1 727 ? 45.535 3.583 -39.283 1.00 83.25 727 GLY A C 1
ATOM 5608 O O . GLY A 1 727 ? 44.762 4.320 -38.675 1.00 83.25 727 GLY A O 1
ATOM 5609 N N . ASP A 1 728 ? 45.544 3.490 -40.614 1.00 77.88 728 ASP A N 1
ATOM 5610 C CA . ASP A 1 728 ? 44.640 4.235 -41.509 1.00 77.88 728 ASP A CA 1
ATOM 5611 C C . ASP A 1 728 ? 43.355 3.464 -41.873 1.00 77.88 728 ASP A C 1
ATOM 5613 O O . ASP A 1 728 ? 42.539 3.934 -42.666 1.00 77.88 728 ASP A O 1
ATOM 5617 N N . ILE A 1 729 ? 43.161 2.267 -41.314 1.00 78.25 729 ILE A N 1
ATOM 5618 C CA . ILE A 1 729 ? 42.109 1.333 -41.728 1.00 78.25 729 ILE A CA 1
ATOM 5619 C C . ILE A 1 729 ? 40.950 1.394 -40.742 1.00 78.25 729 ILE A C 1
ATOM 5621 O O . ILE A 1 729 ? 41.164 1.262 -39.539 1.00 78.25 729 ILE A O 1
ATOM 5625 N N . TRP A 1 730 ? 39.733 1.522 -41.270 1.00 80.00 730 TRP A N 1
ATOM 5626 C CA . TRP A 1 730 ? 38.481 1.516 -40.515 1.00 80.00 730 TRP A CA 1
ATOM 5627 C C . TRP A 1 730 ? 37.645 0.287 -40.853 1.00 80.00 730 TRP A C 1
ATOM 5629 O O . TRP A 1 730 ? 37.501 -0.059 -42.025 1.00 80.00 730 TRP A O 1
ATOM 5639 N N . ILE A 1 731 ? 37.066 -0.333 -39.829 1.00 80.38 731 ILE A N 1
ATOM 5640 C CA . ILE A 1 731 ? 36.099 -1.424 -39.950 1.00 80.38 731 ILE A CA 1
ATOM 5641 C C . ILE A 1 731 ? 34.845 -0.999 -39.179 1.00 80.38 731 ILE A C 1
ATOM 5643 O O . ILE A 1 731 ? 34.898 -0.859 -37.958 1.00 80.38 731 ILE A O 1
ATOM 5647 N N . ASN A 1 732 ? 33.741 -0.765 -39.894 1.00 76.94 732 ASN A N 1
ATOM 5648 C CA . ASN A 1 732 ? 32.478 -0.251 -39.351 1.00 76.94 732 ASN A CA 1
ATOM 5649 C C . ASN A 1 732 ? 31.399 -1.341 -39.365 1.00 76.94 732 ASN A C 1
ATOM 5651 O O . ASN A 1 732 ? 31.318 -2.095 -40.329 1.00 76.94 732 ASN A O 1
ATOM 5655 N N . SER A 1 733 ? 30.537 -1.373 -38.349 1.00 73.75 733 SER A N 1
ATOM 5656 C CA . SER A 1 733 ? 29.400 -2.297 -38.254 1.00 73.75 733 SER A CA 1
ATOM 5657 C C . SER A 1 733 ? 28.285 -1.729 -37.365 1.00 73.75 733 SER A C 1
ATOM 5659 O O . SER A 1 733 ? 28.287 -0.548 -37.024 1.00 73.75 733 SER A O 1
ATOM 5661 N N . THR A 1 734 ? 27.288 -2.542 -37.022 1.00 72.69 734 THR A N 1
ATOM 5662 C CA . THR A 1 734 ? 26.199 -2.229 -36.093 1.00 72.69 734 THR A CA 1
ATOM 5663 C C . THR A 1 734 ? 25.981 -3.404 -35.146 1.00 72.69 734 THR A C 1
ATOM 5665 O O . THR A 1 734 ? 25.908 -4.540 -35.596 1.00 72.69 734 THR A O 1
ATOM 5668 N N . VAL A 1 735 ? 25.856 -3.134 -33.846 1.00 71.81 735 VAL A N 1
ATOM 5669 C CA . VAL A 1 735 ? 25.581 -4.137 -32.807 1.00 71.81 735 VAL A CA 1
ATOM 5670 C C . VAL A 1 735 ? 24.210 -3.865 -32.188 1.00 71.81 735 VAL A C 1
ATOM 5672 O O . VAL A 1 735 ? 23.912 -2.730 -31.821 1.00 71.81 735 VAL A O 1
ATOM 5675 N N . ASN A 1 736 ? 23.380 -4.902 -32.056 1.00 75.00 736 ASN A N 1
ATOM 5676 C CA . ASN A 1 736 ? 22.087 -4.831 -31.371 1.00 75.00 736 ASN A CA 1
ATOM 5677 C C . ASN A 1 736 ? 22.232 -5.329 -29.939 1.00 75.00 736 ASN A C 1
ATOM 5679 O O . ASN A 1 736 ? 22.529 -6.494 -29.733 1.00 75.00 736 ASN A O 1
ATOM 5683 N N . VAL A 1 737 ? 21.998 -4.469 -28.961 1.00 76.56 737 VAL A N 1
ATOM 5684 C CA . VAL A 1 737 ? 22.151 -4.762 -27.539 1.00 76.56 737 VAL A CA 1
ATOM 5685 C C . VAL A 1 737 ? 20.800 -5.154 -26.955 1.00 76.56 737 VAL A C 1
ATOM 5687 O O . VAL A 1 737 ? 19.838 -4.392 -27.062 1.00 76.56 737 VAL A O 1
ATOM 5690 N N . ALA A 1 738 ? 20.745 -6.321 -26.313 1.00 75.25 738 ALA A N 1
ATOM 5691 C CA . ALA A 1 738 ? 19.605 -6.778 -25.526 1.00 75.25 738 ALA A CA 1
ATOM 5692 C C . ALA A 1 738 ? 19.923 -6.729 -24.014 1.00 75.25 738 ALA A C 1
ATOM 5694 O O . ALA A 1 738 ? 21.096 -6.818 -23.630 1.00 75.25 738 ALA A O 1
ATOM 5695 N N . PRO A 1 739 ? 18.907 -6.598 -23.137 1.00 76.12 739 PRO A N 1
ATOM 5696 C CA . PRO A 1 739 ? 19.105 -6.612 -21.690 1.00 76.12 739 PRO A CA 1
ATOM 5697 C C . PRO A 1 739 ? 19.836 -7.866 -21.199 1.00 76.12 739 PRO A C 1
ATOM 5699 O O . PRO A 1 739 ? 19.466 -8.984 -21.548 1.00 76.12 739 PRO A O 1
ATOM 5702 N N . SER A 1 740 ? 20.836 -7.676 -20.335 1.00 72.69 740 SER A N 1
ATOM 5703 C CA . SER A 1 740 ? 21.693 -8.716 -19.743 1.00 72.69 740 SER A CA 1
ATOM 5704 C C . SER A 1 740 ? 22.485 -9.575 -20.737 1.00 72.69 740 SER A C 1
ATOM 5706 O O . SER A 1 740 ? 23.120 -10.546 -20.325 1.00 72.69 740 SER A O 1
ATOM 5708 N N . ASP A 1 741 ? 22.482 -9.224 -22.024 1.00 73.19 741 ASP A N 1
ATOM 5709 C CA . ASP A 1 741 ? 23.202 -9.973 -23.049 1.00 73.19 741 ASP A CA 1
ATOM 5710 C C . ASP A 1 741 ? 24.683 -9.571 -23.109 1.00 73.19 741 ASP A C 1
ATOM 5712 O O . ASP A 1 741 ? 25.085 -8.504 -22.633 1.00 73.19 741 ASP A O 1
ATOM 5716 N N . SER A 1 742 ? 25.521 -10.441 -23.667 1.00 73.94 742 SER A N 1
ATOM 5717 C CA . SER A 1 742 ? 26.947 -10.188 -23.879 1.00 73.94 742 SER A CA 1
ATOM 5718 C C . SER A 1 742 ? 27.340 -10.546 -25.304 1.00 73.94 742 SER A C 1
ATOM 5720 O O . SER A 1 742 ? 27.414 -11.717 -25.663 1.00 73.94 742 SER A O 1
ATOM 5722 N N . ILE A 1 743 ? 27.634 -9.522 -26.102 1.00 72.50 743 ILE A N 1
ATOM 5723 C CA . ILE A 1 743 ? 27.937 -9.656 -27.528 1.00 72.50 743 ILE A CA 1
ATOM 5724 C C . ILE A 1 743 ? 29.411 -9.348 -27.760 1.00 72.50 743 ILE A C 1
ATOM 5726 O O . ILE A 1 743 ? 29.952 -8.394 -27.196 1.00 72.50 743 ILE A O 1
ATOM 5730 N N . ALA A 1 744 ? 30.064 -10.145 -28.603 1.00 78.75 744 ALA A N 1
ATOM 5731 C CA . ALA A 1 744 ? 31.441 -9.930 -29.025 1.00 78.75 744 ALA A CA 1
ATOM 5732 C C . ALA A 1 744 ? 31.500 -9.614 -30.522 1.00 78.75 744 ALA A C 1
ATOM 5734 O O . ALA A 1 744 ? 30.944 -10.333 -31.349 1.00 78.75 744 ALA A O 1
ATOM 5735 N N . TYR A 1 745 ? 32.200 -8.538 -30.859 1.00 80.00 745 TYR A N 1
ATOM 5736 C CA . TYR A 1 745 ? 32.433 -8.080 -32.217 1.00 80.00 745 TYR A CA 1
ATOM 5737 C C . TYR A 1 745 ? 33.939 -7.952 -32.452 1.00 80.00 745 TYR A C 1
ATOM 5739 O O . TYR A 1 745 ? 34.616 -7.165 -31.783 1.00 80.00 745 TYR A O 1
ATOM 5747 N N . THR A 1 746 ? 34.469 -8.721 -33.402 1.00 83.12 746 THR A N 1
ATOM 5748 C CA . THR A 1 746 ? 35.910 -8.813 -33.649 1.00 83.12 746 THR A CA 1
ATOM 5749 C C . THR A 1 746 ? 36.254 -8.301 -35.048 1.00 83.12 746 THR A C 1
ATOM 5751 O O . THR A 1 746 ? 35.798 -8.829 -36.063 1.00 83.12 746 THR A O 1
ATOM 5754 N N . ALA A 1 747 ? 37.096 -7.270 -35.116 1.00 84.62 747 ALA A N 1
ATOM 5755 C CA . ALA A 1 747 ? 37.681 -6.773 -36.355 1.00 84.62 747 ALA A CA 1
ATOM 5756 C C . ALA A 1 747 ? 39.010 -7.479 -36.642 1.00 84.62 747 ALA A C 1
ATOM 5758 O O . ALA A 1 747 ? 39.888 -7.558 -35.777 1.00 84.62 747 ALA A O 1
ATOM 5759 N N . HIS A 1 748 ? 39.176 -7.949 -37.875 1.00 84.31 748 HIS A N 1
ATOM 5760 C CA . HIS A 1 748 ? 40.373 -8.655 -38.315 1.00 84.31 748 HIS A CA 1
ATOM 5761 C C . HIS A 1 748 ? 41.185 -7.761 -39.262 1.00 84.31 748 HIS A C 1
ATOM 5763 O O . HIS A 1 748 ? 40.739 -7.364 -40.339 1.00 84.31 748 HIS A O 1
ATOM 5769 N N . PHE A 1 749 ? 42.407 -7.435 -38.853 1.00 81.31 749 PHE A N 1
ATOM 5770 C CA . PHE A 1 749 ? 43.347 -6.617 -39.608 1.00 81.31 749 PHE A CA 1
ATOM 5771 C C . PHE A 1 749 ? 44.365 -7.514 -40.307 1.00 81.31 749 PHE A C 1
ATOM 5773 O O . PHE A 1 749 ? 45.357 -7.919 -39.707 1.00 81.31 749 PHE A O 1
ATOM 5780 N N . ALA A 1 750 ? 44.121 -7.808 -41.583 1.00 80.88 750 ALA A N 1
ATOM 5781 C CA . ALA A 1 750 ? 45.029 -8.614 -42.392 1.00 80.88 750 ALA A CA 1
ATOM 5782 C C . ALA A 1 750 ? 46.257 -7.822 -42.865 1.00 80.88 750 ALA A C 1
ATOM 5784 O O . ALA A 1 750 ? 46.122 -6.723 -43.426 1.00 80.88 750 ALA A O 1
ATOM 5785 N N . SER A 1 751 ? 47.442 -8.412 -42.679 1.00 78.31 751 SER A N 1
ATOM 5786 C CA . SER A 1 751 ? 48.710 -7.900 -43.214 1.00 78.31 751 SER A CA 1
ATOM 5787 C C . SER A 1 751 ? 48.836 -8.072 -44.735 1.00 78.31 751 SER A C 1
ATOM 5789 O O . SER A 1 751 ? 49.306 -7.154 -45.411 1.00 78.31 751 SER A O 1
ATOM 5791 N N . ASP A 1 752 ? 48.359 -9.194 -45.288 1.00 83.06 752 ASP A N 1
ATOM 5792 C CA . ASP A 1 752 ? 48.246 -9.432 -46.731 1.00 83.06 752 ASP A CA 1
ATOM 5793 C C . ASP A 1 752 ? 46.784 -9.359 -47.179 1.00 83.06 752 ASP A C 1
ATOM 5795 O O . ASP A 1 752 ? 45.943 -10.160 -46.778 1.00 83.06 752 ASP A O 1
ATOM 5799 N N . ARG A 1 753 ? 46.489 -8.378 -48.033 1.00 85.38 753 ARG A N 1
ATOM 5800 C CA . ARG A 1 753 ? 45.149 -8.140 -48.586 1.00 85.38 753 ARG A CA 1
ATOM 5801 C C . ARG A 1 753 ? 44.984 -8.678 -49.997 1.00 85.38 753 ARG A C 1
ATOM 5803 O O . ARG A 1 753 ? 43.906 -8.541 -50.560 1.00 85.38 753 ARG A O 1
ATOM 5810 N N . ASN A 1 754 ? 46.039 -9.234 -50.593 1.00 85.06 754 ASN A N 1
ATOM 5811 C CA . ASN A 1 754 ? 46.000 -9.762 -51.958 1.00 85.06 754 ASN A CA 1
ATOM 5812 C C . ASN A 1 754 ? 45.410 -11.179 -52.025 1.00 85.06 754 ASN A C 1
ATOM 5814 O O . ASN A 1 754 ? 45.248 -11.721 -53.115 1.00 85.06 754 ASN A O 1
ATOM 5818 N N . VAL A 1 755 ? 45.095 -11.770 -50.871 1.00 88.94 755 VAL A N 1
ATOM 5819 C CA . VAL A 1 755 ? 44.347 -13.020 -50.714 1.00 88.94 755 VAL A CA 1
ATOM 5820 C C . VAL A 1 755 ? 43.085 -12.759 -49.886 1.00 88.94 755 VAL A C 1
ATOM 5822 O O . VAL A 1 755 ? 43.067 -11.788 -49.128 1.00 88.94 755 VAL A O 1
ATOM 5825 N N . PRO A 1 756 ? 42.028 -13.584 -50.001 1.00 89.12 756 PRO A N 1
ATOM 5826 C CA . PRO A 1 756 ? 40.835 -13.444 -49.177 1.00 89.12 756 PRO A CA 1
ATOM 5827 C C . PRO A 1 756 ? 41.154 -13.494 -47.686 1.00 89.12 756 PRO A C 1
ATOM 5829 O O . PRO A 1 756 ? 41.783 -14.437 -47.206 1.00 89.12 756 PRO A O 1
ATOM 5832 N N . TYR A 1 757 ? 40.687 -12.482 -46.963 1.00 85.56 757 TYR A N 1
ATOM 5833 C CA . TYR A 1 757 ? 40.839 -12.348 -45.522 1.00 85.56 757 TYR A CA 1
ATOM 5834 C C . TYR A 1 757 ? 39.499 -11.998 -44.873 1.00 85.56 757 TYR A C 1
ATOM 5836 O O . TYR A 1 757 ? 38.629 -11.386 -45.493 1.00 85.56 757 TYR A O 1
ATOM 5844 N N . ILE A 1 758 ? 39.332 -12.376 -43.607 1.00 84.25 758 ILE A N 1
ATOM 5845 C CA . ILE A 1 758 ? 38.203 -11.911 -42.798 1.00 84.25 758 ILE A CA 1
ATOM 5846 C C . ILE A 1 758 ? 38.488 -10.455 -42.444 1.00 84.25 758 ILE A C 1
ATOM 5848 O O . ILE A 1 758 ? 39.532 -10.168 -41.870 1.00 84.25 758 ILE A O 1
ATOM 5852 N N . ALA A 1 759 ? 37.594 -9.541 -42.804 1.00 79.62 759 ALA A N 1
ATOM 5853 C CA . ALA A 1 759 ? 37.658 -8.148 -42.374 1.00 79.62 759 ALA A CA 1
ATOM 5854 C C . ALA A 1 759 ? 36.913 -7.949 -41.043 1.00 79.62 759 ALA A C 1
ATOM 5856 O O . ALA A 1 759 ? 37.332 -7.166 -40.196 1.00 79.62 759 ALA A O 1
ATOM 5857 N N . GLN A 1 760 ? 35.827 -8.692 -40.830 1.00 78.94 760 GLN A N 1
ATOM 5858 C CA . GLN A 1 760 ? 34.963 -8.588 -39.653 1.00 78.94 760 GLN A CA 1
ATOM 5859 C C . GLN A 1 760 ? 34.350 -9.949 -39.326 1.00 78.94 760 GLN A C 1
ATOM 5861 O O . GLN A 1 760 ? 34.006 -10.687 -40.249 1.00 78.94 760 GLN A O 1
ATOM 5866 N N . ALA A 1 761 ? 34.156 -10.222 -38.034 1.00 75.19 761 ALA A N 1
ATOM 5867 C CA . ALA A 1 761 ? 33.397 -11.358 -37.527 1.00 75.19 761 ALA A CA 1
ATOM 5868 C C . ALA A 1 761 ? 32.518 -10.972 -36.317 1.00 75.19 761 ALA A C 1
ATOM 5870 O O . ALA A 1 761 ? 32.975 -10.270 -35.408 1.00 75.19 761 ALA A O 1
ATOM 5871 N N . GLU A 1 762 ? 31.275 -11.459 -36.289 1.00 70.75 762 GLU A N 1
ATOM 5872 C CA . GLU A 1 762 ? 30.451 -11.519 -35.071 1.00 70.75 762 GLU A CA 1
ATOM 5873 C C . GLU A 1 762 ? 30.831 -12.784 -34.283 1.00 70.75 762 GLU A C 1
ATOM 5875 O O . GLU A 1 762 ? 30.601 -13.898 -34.759 1.00 70.75 762 GLU A O 1
ATOM 5880 N N . GLY A 1 763 ? 31.451 -12.619 -33.108 1.00 64.31 763 GLY A N 1
ATOM 5881 C CA . GLY A 1 763 ? 32.026 -13.719 -32.325 1.00 64.31 763 GLY A CA 1
ATOM 5882 C C . GLY A 1 763 ? 33.357 -13.380 -31.645 1.00 64.31 763 GLY A C 1
ATOM 5883 O O . GLY A 1 763 ? 33.924 -12.295 -31.827 1.00 64.31 763 GLY A O 1
ATOM 5884 N N . THR A 1 764 ? 33.865 -14.308 -30.831 1.00 61.94 764 THR A N 1
ATOM 5885 C CA . THR A 1 764 ? 35.185 -14.167 -30.191 1.00 61.94 764 THR A CA 1
ATOM 5886 C C . THR A 1 764 ? 36.334 -14.494 -31.154 1.00 61.94 764 THR A C 1
ATOM 5888 O O . THR A 1 764 ? 36.175 -15.223 -32.134 1.00 61.94 764 THR A O 1
ATOM 5891 N N . ALA A 1 765 ? 37.521 -13.936 -30.891 1.00 58.31 765 ALA A N 1
ATOM 5892 C CA . ALA A 1 765 ? 38.701 -14.134 -31.731 1.00 58.31 765 ALA A CA 1
ATOM 5893 C C . ALA A 1 765 ? 39.023 -15.625 -31.949 1.00 58.31 765 ALA A C 1
ATOM 5895 O O . ALA A 1 765 ? 39.173 -16.391 -30.995 1.00 58.31 765 ALA A O 1
ATOM 5896 N N . GLY A 1 766 ? 39.171 -16.020 -33.216 1.00 60.22 766 GLY A N 1
ATOM 5897 C CA . GLY A 1 766 ? 39.465 -17.394 -33.623 1.00 60.22 766 GLY A CA 1
ATOM 5898 C C . GLY A 1 766 ? 38.264 -18.328 -33.757 1.00 60.22 766 GLY A C 1
ATOM 5899 O O . GLY A 1 766 ? 38.462 -19.490 -34.116 1.00 60.22 766 GLY A O 1
ATOM 5900 N N . GLU A 1 767 ? 37.033 -17.849 -33.539 1.00 68.31 767 GLU A N 1
ATOM 5901 C CA . GLU A 1 767 ? 35.815 -18.612 -33.854 1.00 68.31 767 GLU A CA 1
ATOM 5902 C C . GLU A 1 767 ? 35.585 -18.783 -35.354 1.00 68.31 767 GLU A C 1
ATOM 5904 O O . GLU A 1 767 ? 34.970 -19.773 -35.752 1.00 68.31 767 GLU A O 1
ATOM 5909 N N . ILE A 1 768 ? 36.078 -17.854 -36.180 1.00 71.75 768 ILE A N 1
ATOM 5910 C CA . ILE A 1 768 ? 35.980 -17.895 -37.641 1.00 71.75 768 ILE A CA 1
ATOM 5911 C C . ILE A 1 768 ? 37.371 -17.695 -38.238 1.00 71.75 768 ILE A C 1
ATOM 5913 O O . ILE A 1 768 ? 38.069 -16.736 -37.917 1.00 71.75 768 ILE A O 1
ATOM 5917 N N . ARG A 1 769 ? 37.773 -18.598 -39.134 1.00 77.50 769 ARG A N 1
ATOM 5918 C CA . ARG A 1 769 ? 39.048 -18.543 -39.852 1.00 77.50 769 ARG A CA 1
ATOM 5919 C C . ARG A 1 769 ? 38.854 -18.848 -41.323 1.00 77.50 769 ARG A C 1
ATOM 5921 O O . ARG A 1 769 ? 38.185 -19.815 -41.680 1.00 77.50 769 ARG A O 1
ATOM 5928 N N . ILE A 1 770 ? 39.515 -18.066 -42.168 1.00 83.69 770 ILE A N 1
ATOM 5929 C CA . ILE A 1 770 ? 39.676 -18.380 -43.583 1.00 83.69 770 ILE A CA 1
ATOM 5930 C C . ILE A 1 770 ? 41.034 -19.048 -43.772 1.00 83.69 770 ILE A C 1
ATOM 5932 O O . ILE A 1 770 ? 42.067 -18.530 -43.345 1.00 83.69 770 ILE A O 1
ATOM 5936 N N . MET A 1 771 ? 41.036 -20.247 -44.343 1.00 84.38 771 MET A N 1
ATOM 5937 C CA . MET A 1 771 ? 42.282 -20.968 -44.581 1.00 84.38 771 MET A CA 1
ATOM 5938 C C . MET A 1 771 ? 43.030 -20.339 -45.767 1.00 84.38 771 MET A C 1
ATOM 5940 O O . MET A 1 771 ? 42.409 -19.698 -46.619 1.00 84.38 771 MET A O 1
ATOM 5944 N N . PRO A 1 772 ? 44.357 -20.513 -45.878 1.00 84.50 772 PRO A N 1
ATOM 5945 C CA . PRO A 1 772 ? 45.089 -20.051 -47.053 1.00 84.50 772 PRO A CA 1
ATOM 5946 C C . PRO A 1 772 ? 44.448 -20.582 -48.351 1.00 84.50 772 PRO A C 1
ATOM 5948 O O . PRO A 1 772 ? 44.184 -21.786 -48.434 1.00 84.50 772 PRO A O 1
ATOM 5951 N N . PRO A 1 773 ? 44.160 -19.721 -49.346 1.00 89.12 773 PRO A N 1
ATOM 5952 C CA . PRO A 1 773 ? 43.475 -20.142 -50.560 1.00 89.12 773 PRO A CA 1
ATOM 5953 C C . PRO A 1 773 ? 44.394 -20.964 -51.471 1.00 89.12 773 PRO A C 1
ATOM 5955 O O . PRO A 1 773 ? 45.593 -20.702 -51.575 1.00 89.12 773 PRO A O 1
ATOM 5958 N N . ALA A 1 774 ? 43.813 -21.900 -52.217 1.00 91.06 774 ALA A N 1
ATOM 5959 C CA . ALA A 1 774 ? 44.399 -22.355 -53.470 1.00 91.06 774 ALA A CA 1
ATOM 5960 C C . ALA A 1 774 ? 44.213 -21.251 -54.523 1.00 91.06 774 ALA A C 1
ATOM 5962 O O . ALA A 1 774 ? 43.092 -20.776 -54.720 1.00 91.06 774 ALA A O 1
ATOM 5963 N N . ILE A 1 775 ? 45.310 -20.838 -55.162 1.00 91.06 775 ILE A N 1
ATOM 5964 C CA . ILE A 1 775 ? 45.336 -19.729 -56.122 1.00 91.06 775 ILE A CA 1
ATOM 5965 C C . ILE A 1 775 ? 45.590 -20.281 -57.522 1.00 91.06 775 ILE A C 1
ATOM 5967 O O . ILE A 1 775 ? 46.584 -20.974 -57.738 1.00 91.06 775 ILE A O 1
ATOM 5971 N N . GLU A 1 776 ? 44.718 -19.941 -58.465 1.00 90.00 776 GLU A N 1
ATOM 5972 C CA . GLU A 1 776 ? 44.983 -20.078 -59.899 1.00 90.00 776 GLU A CA 1
ATOM 5973 C C . GLU A 1 776 ? 45.274 -18.687 -60.462 1.00 90.00 776 GLU A C 1
ATOM 5975 O O . GLU A 1 776 ? 44.529 -17.751 -60.184 1.00 90.00 776 GLU A O 1
ATOM 5980 N N . ASP A 1 777 ? 46.372 -18.531 -61.202 1.00 89.62 777 ASP A N 1
ATOM 5981 C CA . ASP A 1 777 ? 46.825 -17.232 -61.707 1.00 89.62 777 ASP A CA 1
ATOM 5982 C C . ASP A 1 777 ? 47.435 -17.382 -63.105 1.00 89.62 777 ASP A C 1
ATOM 5984 O O . ASP A 1 777 ? 48.412 -18.111 -63.293 1.00 89.62 777 ASP A O 1
ATOM 5988 N N . THR A 1 778 ? 46.851 -16.694 -64.084 1.00 89.81 778 THR A N 1
ATOM 5989 C CA . THR A 1 778 ? 47.338 -16.641 -65.471 1.00 89.81 778 THR A CA 1
ATOM 5990 C C . THR A 1 778 ? 47.931 -15.279 -65.828 1.00 89.81 778 THR A C 1
ATOM 5992 O O . THR A 1 778 ? 48.351 -15.081 -66.964 1.00 89.81 778 THR A O 1
ATOM 5995 N N . THR A 1 779 ? 47.976 -14.329 -64.891 1.00 85.94 779 THR A N 1
ATOM 5996 C CA . THR A 1 779 ? 48.389 -12.939 -65.157 1.00 85.94 779 THR A CA 1
ATOM 5997 C C . THR A 1 779 ? 49.902 -12.737 -65.235 1.00 85.94 779 THR A C 1
ATOM 5999 O O . THR A 1 779 ? 50.358 -11.687 -65.678 1.00 85.94 779 THR A O 1
ATOM 6002 N N . ASP A 1 780 ? 50.688 -13.732 -64.827 1.00 83.38 780 ASP A N 1
ATOM 6003 C CA . ASP A 1 780 ? 52.147 -13.694 -64.916 1.00 83.38 780 ASP A CA 1
ATOM 6004 C C . ASP A 1 780 ? 52.624 -14.010 -66.346 1.00 83.38 780 ASP A C 1
ATOM 6006 O O . ASP A 1 780 ? 52.568 -15.157 -66.792 1.00 83.38 780 ASP A O 1
ATOM 6010 N N . ASP A 1 781 ? 53.144 -13.002 -67.052 1.00 73.56 781 ASP A N 1
ATOM 6011 C CA . ASP A 1 781 ? 53.657 -13.114 -68.429 1.00 73.56 781 ASP A CA 1
ATOM 6012 C C . ASP A 1 781 ? 54.863 -14.066 -68.576 1.00 73.56 781 ASP A C 1
ATOM 6014 O O . ASP A 1 781 ? 55.168 -14.529 -69.686 1.00 73.56 781 ASP A O 1
ATOM 6018 N N . ALA A 1 782 ? 55.549 -14.389 -67.472 1.00 78.12 782 ALA A N 1
ATOM 6019 C CA . ALA A 1 782 ? 56.640 -15.362 -67.439 1.00 78.12 782 ALA A CA 1
ATOM 6020 C C . ALA A 1 782 ? 56.158 -16.805 -67.192 1.00 78.12 782 ALA A C 1
ATOM 6022 O O . ALA A 1 782 ? 56.945 -17.748 -67.336 1.00 78.12 782 ALA A O 1
ATOM 6023 N N . SER A 1 783 ? 54.884 -16.994 -66.835 1.00 81.06 783 SER A N 1
ATOM 6024 C CA . SER A 1 783 ? 54.305 -18.306 -66.550 1.00 81.06 783 SER A CA 1
ATOM 6025 C C . SER A 1 783 ? 54.060 -19.113 -67.835 1.00 81.06 783 SER A C 1
ATOM 6027 O O . SER A 1 783 ? 53.592 -18.562 -68.834 1.00 81.06 783 SER A O 1
ATOM 6029 N N . PRO A 1 784 ? 54.281 -20.445 -67.831 1.00 77.62 784 PRO A N 1
ATOM 6030 C CA . PRO A 1 784 ? 53.813 -21.325 -68.907 1.00 77.62 784 PRO A CA 1
ATOM 6031 C C . PRO A 1 784 ? 52.291 -21.273 -69.097 1.00 77.62 784 PRO A C 1
ATOM 6033 O O . PRO A 1 784 ? 51.791 -21.563 -70.179 1.00 77.62 784 PRO A O 1
ATOM 6036 N N . GLU A 1 785 ? 51.568 -20.900 -68.039 1.00 81.94 785 GLU A N 1
ATOM 6037 C CA . GLU A 1 785 ? 50.110 -20.829 -67.994 1.00 81.94 785 GLU A CA 1
ATOM 6038 C C . GLU A 1 785 ? 49.576 -19.417 -68.297 1.00 81.94 785 GLU A C 1
ATOM 6040 O O . GLU A 1 785 ? 48.384 -19.170 -68.098 1.00 81.94 785 GLU A O 1
ATOM 6045 N N . ARG A 1 786 ? 50.433 -18.499 -68.774 1.00 85.69 786 ARG A N 1
ATOM 6046 C CA . ARG A 1 786 ? 50.075 -17.100 -69.026 1.00 85.69 786 ARG A CA 1
ATOM 6047 C C . ARG A 1 786 ? 48.848 -16.941 -69.921 1.00 85.69 786 ARG A C 1
ATOM 6049 O O . ARG A 1 786 ? 48.573 -17.744 -70.817 1.00 85.69 786 ARG A O 1
ATOM 6056 N N . TRP A 1 787 ? 48.144 -15.851 -69.694 1.00 89.75 787 TRP A N 1
ATOM 6057 C CA . TRP A 1 787 ? 47.107 -15.346 -70.572 1.00 89.75 787 TRP A CA 1
ATOM 6058 C C . TRP A 1 787 ? 47.656 -14.976 -71.955 1.00 89.75 787 TRP A C 1
ATOM 6060 O O . TRP A 1 787 ? 48.805 -14.565 -72.110 1.00 89.75 787 TRP A O 1
ATOM 6070 N N . ASN A 1 788 ? 46.839 -15.186 -72.982 1.00 89.25 788 ASN A N 1
ATOM 6071 C CA . ASN A 1 788 ? 47.213 -15.027 -74.382 1.00 89.25 788 ASN A CA 1
ATOM 6072 C C . ASN A 1 788 ? 45.940 -14.938 -75.258 1.00 89.25 788 ASN A C 1
ATOM 6074 O O . ASN A 1 788 ? 44.851 -14.671 -74.746 1.00 89.25 788 ASN A O 1
ATOM 6078 N N . ALA A 1 789 ? 46.041 -15.141 -76.572 1.00 87.50 789 ALA A N 1
ATOM 6079 C CA . ALA A 1 789 ? 44.891 -15.081 -77.481 1.00 87.50 789 ALA A CA 1
ATOM 6080 C C . ALA A 1 789 ? 43.847 -16.197 -77.243 1.00 87.50 789 ALA A C 1
ATOM 6082 O O . ALA A 1 789 ? 42.674 -16.032 -77.581 1.00 87.50 789 ALA A O 1
ATOM 6083 N N . ALA A 1 790 ? 44.244 -17.323 -76.638 1.00 87.19 790 ALA A N 1
ATOM 6084 C CA . ALA A 1 790 ? 43.367 -18.455 -76.327 1.00 87.19 790 ALA A CA 1
ATOM 6085 C C . ALA A 1 790 ? 42.906 -18.489 -74.860 1.00 87.19 790 ALA A C 1
ATOM 6087 O O . ALA A 1 790 ? 41.842 -19.044 -74.567 1.00 87.19 790 ALA A O 1
ATOM 6088 N N . ARG A 1 791 ? 43.664 -17.885 -73.938 1.00 88.31 791 ARG A N 1
ATOM 6089 C CA . ARG A 1 791 ? 43.410 -17.917 -72.492 1.00 88.31 791 ARG A CA 1
ATOM 6090 C C . ARG A 1 791 ? 43.280 -16.516 -71.905 1.00 88.31 791 ARG A C 1
ATOM 6092 O O . ARG A 1 791 ? 44.145 -15.673 -72.112 1.00 88.31 791 ARG A O 1
ATOM 6099 N N . ARG A 1 792 ? 42.228 -16.285 -71.119 1.00 89.31 792 ARG A N 1
ATOM 6100 C CA . ARG A 1 792 ? 42.009 -15.008 -70.426 1.00 89.31 792 ARG A CA 1
ATOM 6101 C C . ARG A 1 792 ? 43.043 -14.766 -69.329 1.00 89.31 792 ARG A C 1
ATOM 6103 O O . ARG A 1 792 ? 43.540 -15.715 -68.712 1.00 89.31 792 ARG A O 1
ATOM 6110 N N . ALA A 1 793 ? 43.285 -13.491 -69.042 1.00 89.25 793 ALA A N 1
ATOM 6111 C CA . ALA A 1 793 ? 43.884 -13.085 -67.779 1.00 89.25 793 ALA A CA 1
ATOM 6112 C C . ALA A 1 793 ? 42.892 -13.405 -66.653 1.00 89.25 793 ALA A C 1
ATOM 6114 O O . ALA A 1 793 ? 41.726 -13.030 -66.725 1.00 89.25 793 ALA A O 1
ATOM 6115 N N . MET A 1 794 ? 43.320 -14.158 -65.648 1.00 91.44 794 MET A N 1
ATOM 6116 C CA . MET A 1 794 ? 42.469 -14.629 -64.563 1.00 91.44 794 MET A CA 1
ATOM 6117 C C . MET A 1 794 ? 43.297 -14.789 -63.296 1.00 91.44 794 MET A C 1
ATOM 6119 O O . MET A 1 794 ? 44.436 -15.255 -63.341 1.00 91.44 794 MET A O 1
ATOM 6123 N N . LYS A 1 795 ? 42.677 -14.476 -62.162 1.00 93.25 795 LYS A N 1
ATOM 6124 C CA . LYS A 1 795 ? 43.132 -14.908 -60.851 1.00 93.25 795 LYS A CA 1
ATOM 6125 C C . LYS A 1 795 ? 41.956 -15.393 -60.013 1.00 93.25 795 LYS A C 1
ATOM 6127 O O . LYS A 1 795 ? 40.996 -14.650 -59.826 1.00 93.25 795 LYS A O 1
ATOM 6132 N N . SER A 1 796 ? 42.016 -16.619 -59.504 1.00 92.25 796 SER A N 1
ATOM 6133 C CA . SER A 1 796 ? 40.975 -17.183 -58.642 1.00 92.25 796 SER A CA 1
ATOM 6134 C C . SER A 1 796 ? 41.525 -17.621 -57.287 1.00 92.25 796 SER A C 1
ATOM 6136 O O . SER A 1 796 ? 42.681 -18.025 -57.166 1.00 92.25 796 SER A O 1
ATOM 6138 N N . PHE A 1 797 ? 40.689 -17.519 -56.257 1.00 94.56 797 PHE A N 1
ATOM 6139 C CA . PHE A 1 797 ? 40.994 -17.878 -54.879 1.00 94.56 797 PHE A CA 1
ATOM 6140 C C . PHE A 1 797 ? 39.946 -18.857 -54.367 1.00 94.56 797 PHE A C 1
ATOM 6142 O O . PHE A 1 797 ? 38.779 -18.493 -54.244 1.00 94.56 797 PHE A O 1
ATOM 6149 N N . ASN A 1 798 ? 40.364 -20.070 -54.016 1.00 91.81 798 ASN A N 1
ATOM 6150 C CA . ASN A 1 798 ? 39.497 -21.086 -53.423 1.00 91.81 798 ASN A CA 1
ATOM 6151 C C . ASN A 1 798 ? 39.947 -21.372 -51.992 1.00 91.81 798 ASN A C 1
ATOM 6153 O O . ASN A 1 798 ? 41.047 -21.879 -51.786 1.00 91.81 798 ASN A O 1
ATOM 6157 N N . SER A 1 799 ? 39.114 -21.061 -51.001 1.00 90.88 799 SER A N 1
ATOM 6158 C CA . SER A 1 799 ? 39.442 -21.231 -49.584 1.00 90.88 799 SER A CA 1
ATOM 6159 C C . SER A 1 799 ? 38.328 -21.939 -48.815 1.00 90.88 799 SER A C 1
ATOM 6161 O O . SER A 1 799 ? 37.150 -21.836 -49.150 1.00 90.88 799 SER A O 1
ATOM 6163 N N . THR A 1 800 ? 38.711 -22.654 -47.760 1.00 89.56 800 THR A N 1
ATOM 6164 C CA . THR A 1 800 ? 37.791 -23.234 -46.778 1.00 89.56 800 THR A CA 1
ATOM 6165 C C . THR A 1 800 ? 37.643 -22.308 -45.575 1.00 89.56 800 THR A C 1
ATOM 6167 O O . THR A 1 800 ? 38.635 -21.754 -45.093 1.00 89.56 800 THR A O 1
ATOM 6170 N N . ILE A 1 801 ? 36.434 -22.217 -45.037 1.00 85.44 801 ILE A N 1
ATOM 6171 C CA . ILE A 1 801 ? 36.109 -21.472 -43.825 1.00 85.44 801 ILE A CA 1
ATOM 6172 C C . ILE A 1 801 ? 35.987 -22.470 -42.671 1.00 85.44 801 ILE A C 1
ATOM 6174 O O . ILE A 1 801 ? 35.178 -23.394 -42.708 1.00 85.44 801 ILE A O 1
ATOM 6178 N N . ALA A 1 802 ? 36.799 -22.289 -41.634 1.00 80.94 802 ALA A N 1
ATOM 6179 C CA . ALA A 1 802 ? 36.657 -23.005 -40.375 1.00 80.94 802 ALA A CA 1
ATOM 6180 C C . ALA A 1 802 ? 35.882 -22.117 -39.397 1.00 80.94 802 ALA A C 1
ATOM 6182 O O . ALA A 1 802 ? 36.344 -21.026 -39.070 1.00 80.94 802 ALA A O 1
ATOM 6183 N N . SER A 1 803 ? 34.713 -22.568 -38.936 1.00 74.81 803 SER A N 1
ATOM 6184 C CA . SER A 1 803 ? 33.886 -21.795 -38.009 1.00 74.81 803 SER A CA 1
ATOM 6185 C C . SER A 1 803 ? 33.140 -22.665 -36.994 1.00 74.81 803 SER A C 1
ATOM 6187 O O . SER A 1 803 ? 32.749 -23.795 -37.290 1.00 74.81 803 SER A O 1
ATOM 6189 N N . GLY A 1 804 ? 32.932 -22.129 -35.786 1.00 63.22 804 GLY A N 1
ATOM 6190 C CA . GLY A 1 804 ? 31.995 -22.667 -34.791 1.00 63.22 804 GLY A CA 1
ATOM 6191 C C . GLY A 1 804 ? 30.521 -22.303 -35.041 1.00 63.22 804 GLY A C 1
ATOM 6192 O O . GLY A 1 804 ? 29.651 -22.810 -34.328 1.00 63.22 804 GLY A O 1
ATOM 6193 N N . GLY A 1 805 ? 30.252 -21.469 -36.051 1.00 62.59 805 GLY A N 1
ATOM 6194 C CA . GLY A 1 805 ? 29.022 -20.701 -36.256 1.00 62.59 805 GLY A CA 1
ATOM 6195 C C . GLY A 1 805 ? 29.305 -19.195 -36.156 1.00 62.59 805 GLY A C 1
ATOM 6196 O O . GLY A 1 805 ? 30.387 -18.808 -35.723 1.00 62.59 805 GLY A O 1
ATOM 6197 N N . GLY A 1 806 ? 28.356 -18.356 -36.574 1.00 65.75 806 GLY A N 1
ATOM 6198 C CA . GLY A 1 806 ? 28.529 -16.899 -36.616 1.00 65.75 806 GLY A CA 1
ATOM 6199 C C . GLY A 1 806 ? 28.587 -16.383 -38.046 1.00 65.75 806 GLY A C 1
ATOM 6200 O O . GLY A 1 806 ? 28.135 -17.059 -38.977 1.00 65.75 806 GLY A O 1
ATOM 6201 N N . ARG A 1 807 ? 29.077 -15.156 -38.217 1.00 72.69 807 ARG A N 1
ATOM 6202 C CA . ARG A 1 807 ? 29.057 -14.510 -39.521 1.00 72.69 807 ARG A CA 1
ATOM 6203 C C . ARG A 1 807 ? 30.262 -13.609 -39.753 1.00 72.69 807 ARG A C 1
ATOM 6205 O O . ARG A 1 807 ? 30.865 -13.109 -38.802 1.00 72.69 807 ARG A O 1
ATOM 6212 N N . ALA A 1 808 ? 30.655 -13.490 -41.018 1.00 78.12 808 ALA A N 1
ATOM 6213 C CA . ALA A 1 808 ? 31.894 -12.837 -41.404 1.00 78.12 808 ALA A CA 1
ATOM 6214 C C . ALA A 1 808 ? 31.767 -12.010 -42.682 1.00 78.12 808 ALA A C 1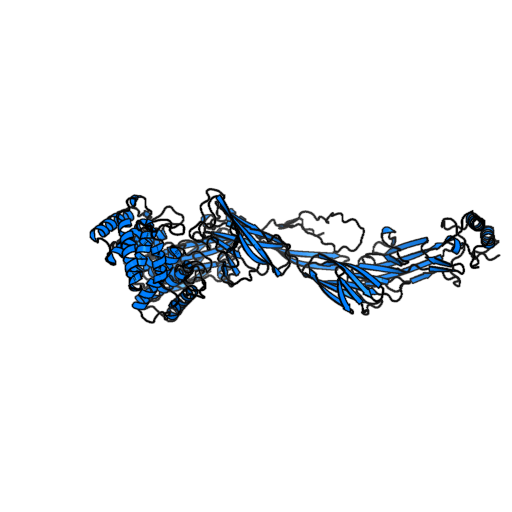
ATOM 6216 O O . ALA A 1 808 ? 31.145 -12.416 -43.662 1.00 78.12 808 ALA A O 1
ATOM 6217 N N . THR A 1 809 ? 32.475 -10.886 -42.709 1.00 85.00 809 THR A N 1
ATOM 6218 C CA . THR A 1 809 ? 32.742 -10.141 -43.941 1.00 85.00 809 THR A CA 1
ATOM 6219 C C . THR A 1 809 ? 34.105 -10.558 -44.473 1.00 85.00 809 THR A C 1
ATOM 6221 O O . THR A 1 809 ? 35.108 -10.453 -43.762 1.00 85.00 809 THR A O 1
ATOM 6224 N N . ILE A 1 810 ? 34.148 -11.025 -45.721 1.00 87.25 810 ILE A N 1
ATOM 6225 C CA . ILE A 1 810 ? 35.375 -11.469 -46.390 1.00 87.25 810 ILE A CA 1
ATOM 6226 C C . ILE A 1 810 ? 35.753 -10.441 -47.448 1.00 87.25 810 ILE A C 1
ATOM 6228 O O . ILE A 1 810 ? 34.941 -10.089 -48.302 1.00 87.25 810 ILE A O 1
ATOM 6232 N N . SER A 1 811 ? 37.000 -9.991 -47.418 1.00 89.25 811 SER A N 1
ATOM 6233 C CA . SER A 1 811 ? 37.519 -9.016 -48.370 1.00 89.25 811 SER A CA 1
ATOM 6234 C C . SER A 1 811 ? 38.765 -9.537 -49.075 1.00 89.25 811 SER A C 1
ATOM 6236 O O . SER A 1 811 ? 39.517 -10.344 -48.533 1.00 89.25 811 SER A O 1
ATOM 6238 N N . VAL A 1 812 ? 38.997 -9.060 -50.294 1.00 91.81 812 VAL A N 1
ATOM 6239 C CA . VAL A 1 812 ? 40.231 -9.293 -51.050 1.00 91.81 812 VAL A CA 1
ATOM 6240 C C . VAL A 1 812 ? 40.490 -8.107 -51.970 1.00 91.81 812 VAL A C 1
ATOM 6242 O O . VAL A 1 812 ? 39.574 -7.576 -52.594 1.00 91.81 812 VAL A O 1
ATOM 6245 N N . LYS A 1 813 ? 41.740 -7.660 -52.058 1.00 91.44 813 LYS A N 1
ATOM 6246 C CA . LYS A 1 813 ? 42.142 -6.625 -53.009 1.00 91.44 813 LYS A CA 1
ATOM 6247 C C . LYS A 1 813 ? 41.971 -7.156 -54.431 1.00 91.44 813 LYS A C 1
ATOM 6249 O O . LYS A 1 813 ? 42.427 -8.258 -54.732 1.00 91.44 813 LYS A O 1
ATOM 6254 N N . ILE A 1 814 ? 41.344 -6.363 -55.296 1.00 92.75 814 ILE A N 1
ATOM 6255 C CA . ILE A 1 814 ? 41.179 -6.713 -56.706 1.00 92.75 814 ILE A CA 1
ATOM 6256 C C . ILE A 1 814 ? 42.583 -6.821 -57.325 1.00 92.75 814 ILE A C 1
ATOM 6258 O O . ILE A 1 814 ? 43.371 -5.872 -57.217 1.00 92.75 814 ILE A O 1
ATOM 6262 N N . PRO A 1 815 ? 42.942 -7.971 -57.925 1.00 91.69 815 PRO A N 1
ATOM 6263 C CA . PRO A 1 815 ? 44.224 -8.130 -58.595 1.00 91.69 815 PRO A CA 1
ATOM 6264 C C . PRO A 1 815 ? 44.388 -7.096 -59.707 1.00 91.69 815 PRO A C 1
ATOM 6266 O O . PRO A 1 815 ? 43.425 -6.738 -60.380 1.00 91.69 815 PRO A O 1
ATOM 6269 N N . THR A 1 816 ? 45.611 -6.629 -59.924 1.00 90.06 816 THR A N 1
ATOM 6270 C CA . THR A 1 816 ? 45.929 -5.716 -61.024 1.00 90.06 816 THR A CA 1
ATOM 6271 C C . THR A 1 816 ? 46.816 -6.409 -62.038 1.00 90.06 816 THR A C 1
ATOM 6273 O O . THR A 1 816 ? 47.733 -7.136 -61.660 1.00 90.06 816 THR A O 1
ATOM 6276 N N . LEU A 1 817 ? 46.575 -6.129 -63.311 1.00 87.94 817 LEU A N 1
ATOM 6277 C CA . LEU A 1 817 ? 47.402 -6.560 -64.425 1.00 87.94 817 LEU A CA 1
ATOM 6278 C C . LEU A 1 817 ? 48.260 -5.380 -64.885 1.00 87.94 817 LEU A C 1
ATOM 6280 O O . LEU A 1 817 ? 47.731 -4.309 -65.191 1.00 87.94 817 LEU A O 1
ATOM 6284 N N . THR A 1 818 ? 49.577 -5.570 -64.920 1.00 87.19 818 THR A N 1
ATOM 6285 C CA . THR A 1 818 ? 50.544 -4.529 -65.285 1.00 87.19 818 THR A CA 1
ATOM 6286 C C . THR A 1 818 ? 51.313 -4.937 -66.530 1.00 87.19 818 THR A C 1
ATOM 6288 O O . THR A 1 818 ? 51.893 -6.015 -66.578 1.00 87.19 818 THR A O 1
ATOM 6291 N N . ARG A 1 819 ? 51.355 -4.025 -67.498 1.00 85.75 819 ARG A N 1
ATOM 6292 C CA . ARG A 1 819 ? 52.140 -4.096 -68.732 1.00 85.75 819 ARG A CA 1
ATOM 6293 C C . ARG A 1 819 ? 52.950 -2.815 -68.897 1.00 85.75 819 ARG A C 1
ATOM 6295 O O . ARG A 1 819 ? 52.749 -1.851 -68.155 1.00 85.75 819 ARG A O 1
ATOM 6302 N N . THR A 1 820 ? 53.843 -2.763 -69.880 1.00 88.44 820 THR A N 1
ATOM 6303 C CA . THR A 1 820 ? 54.659 -1.563 -70.135 1.00 88.44 820 THR A CA 1
ATOM 6304 C C . THR A 1 820 ? 53.787 -0.331 -70.434 1.00 88.44 820 THR A C 1
ATOM 6306 O O . THR A 1 820 ? 54.151 0.789 -70.073 1.00 88.44 820 THR A O 1
ATOM 6309 N N . ILE A 1 821 ? 52.610 -0.533 -71.036 1.00 86.56 821 ILE A N 1
ATOM 6310 C CA . ILE A 1 821 ? 51.667 0.533 -71.408 1.00 86.56 821 ILE A CA 1
ATOM 6311 C C . ILE A 1 821 ? 50.847 1.085 -70.227 1.00 86.56 821 ILE A C 1
ATOM 6313 O O . ILE A 1 821 ? 50.346 2.205 -70.299 1.00 86.56 821 ILE A O 1
ATOM 6317 N N . GLY A 1 822 ? 50.725 0.346 -69.117 1.00 88.06 822 GLY A N 1
ATOM 6318 C CA . GLY A 1 822 ? 49.927 0.776 -67.969 1.00 88.06 822 GLY A CA 1
ATOM 6319 C C . GLY A 1 822 ? 49.533 -0.351 -67.015 1.00 88.06 822 GLY A C 1
ATOM 6320 O O . GLY A 1 822 ? 50.026 -1.473 -67.090 1.00 88.06 822 GLY A O 1
ATOM 6321 N N . THR A 1 823 ? 48.645 -0.046 -66.069 1.00 89.38 823 THR A N 1
ATOM 6322 C CA . THR A 1 823 ? 48.103 -1.015 -65.104 1.00 89.38 823 THR A CA 1
ATOM 6323 C C . THR A 1 823 ? 46.592 -0.881 -65.034 1.00 89.38 823 THR A C 1
ATOM 6325 O O . THR A 1 823 ? 46.085 0.237 -64.947 1.00 89.38 823 THR A O 1
ATOM 6328 N N . VAL A 1 824 ? 45.890 -2.012 -65.042 1.00 89.06 824 VAL A N 1
ATOM 6329 C CA . VAL A 1 824 ? 44.427 -2.080 -64.944 1.00 89.06 824 VAL A CA 1
ATOM 6330 C C . VAL A 1 824 ? 43.991 -3.080 -63.878 1.00 89.06 824 VAL A C 1
ATOM 6332 O O . VAL A 1 824 ? 44.737 -3.997 -63.532 1.00 89.06 824 VAL A O 1
ATOM 6335 N N . GLU A 1 825 ? 42.789 -2.904 -63.334 1.00 89.81 825 GLU A N 1
ATOM 6336 C CA . GLU A 1 825 ? 42.181 -3.867 -62.413 1.00 89.81 825 GLU A CA 1
ATOM 6337 C C . GLU A 1 825 ? 41.627 -5.074 -63.180 1.00 89.81 825 GLU A C 1
ATOM 6339 O O . GLU A 1 825 ? 41.034 -4.938 -64.250 1.00 89.81 825 GLU A O 1
ATOM 6344 N N . LEU A 1 826 ? 41.804 -6.270 -62.621 1.00 89.06 826 LEU A N 1
ATOM 6345 C CA . LEU A 1 826 ? 41.287 -7.520 -63.164 1.00 89.06 826 LEU A CA 1
ATOM 6346 C C . LEU A 1 826 ? 39.822 -7.706 -62.739 1.00 89.06 826 LEU A C 1
ATOM 6348 O O . LEU A 1 826 ? 39.513 -8.521 -61.876 1.00 89.06 826 LEU A O 1
ATOM 6352 N N . ASN A 1 827 ? 38.916 -6.889 -63.277 1.00 87.94 827 ASN A N 1
ATOM 6353 C CA . ASN A 1 827 ? 37.500 -6.880 -62.888 1.00 87.94 827 ASN A CA 1
ATOM 6354 C C . ASN A 1 827 ? 36.521 -6.793 -64.071 1.00 87.94 827 ASN A C 1
ATOM 6356 O O . ASN A 1 827 ? 35.350 -6.477 -63.859 1.00 87.94 827 ASN A O 1
ATOM 6360 N N . ASP A 1 828 ? 36.961 -7.114 -65.296 1.00 85.44 828 ASP A N 1
ATOM 6361 C CA . ASP A 1 828 ? 36.067 -7.210 -66.461 1.00 85.44 828 ASP A CA 1
ATOM 6362 C C . ASP A 1 828 ? 34.953 -8.253 -66.223 1.00 85.44 828 ASP A C 1
ATOM 6364 O O . ASP A 1 828 ? 33.826 -8.101 -66.696 1.00 85.44 828 ASP A O 1
ATOM 6368 N N . THR A 1 829 ? 35.241 -9.324 -65.478 1.00 87.81 829 THR A N 1
ATOM 6369 C CA . THR A 1 829 ? 34.245 -10.269 -64.959 1.00 87.81 829 THR A CA 1
ATOM 6370 C C . THR A 1 829 ? 34.644 -10.736 -63.561 1.00 87.81 829 THR A C 1
ATOM 6372 O O . THR A 1 829 ? 35.778 -11.139 -63.327 1.00 87.81 829 THR A O 1
ATOM 6375 N N . VAL A 1 830 ? 33.702 -10.690 -62.615 1.00 90.50 830 VAL A N 1
ATOM 6376 C CA . VAL A 1 830 ? 33.910 -11.144 -61.234 1.00 90.50 830 VAL A CA 1
ATOM 6377 C C . VAL A 1 830 ? 32.885 -12.216 -60.894 1.00 90.50 830 VAL A C 1
ATOM 6379 O O . VAL A 1 830 ? 31.675 -11.986 -60.971 1.00 90.50 830 VAL A O 1
ATOM 6382 N N . VAL A 1 831 ? 33.369 -13.390 -60.494 1.00 91.62 831 VAL A N 1
ATOM 6383 C CA . VAL A 1 831 ? 32.535 -14.520 -60.078 1.00 91.62 831 VAL A CA 1
ATOM 6384 C C . VAL A 1 831 ? 32.842 -14.841 -58.626 1.00 91.62 831 VAL A C 1
ATOM 6386 O O . VAL A 1 831 ? 33.940 -15.271 -58.294 1.00 91.62 831 VAL A O 1
ATOM 6389 N N . VAL A 1 832 ? 31.856 -14.664 -57.754 1.00 92.38 832 VAL A N 1
ATOM 6390 C CA . VAL A 1 832 ? 31.947 -15.071 -56.350 1.00 92.38 832 VAL A CA 1
ATOM 6391 C C . VAL A 1 832 ? 31.017 -16.252 -56.152 1.00 92.38 832 VAL A C 1
ATOM 6393 O O . VAL A 1 832 ? 29.851 -16.180 -56.526 1.00 92.38 832 VAL A O 1
ATOM 6396 N N . SER A 1 833 ? 31.515 -17.344 -55.585 1.00 92.31 833 SER A N 1
ATOM 6397 C CA . SER A 1 833 ? 30.717 -18.517 -55.239 1.00 92.31 833 SER A CA 1
ATOM 6398 C C . SER A 1 833 ? 30.985 -18.959 -53.809 1.00 92.31 833 SER A C 1
ATOM 6400 O O . SER A 1 833 ? 32.098 -18.841 -53.302 1.00 92.31 833 SER A O 1
ATOM 6402 N N . VAL A 1 834 ? 29.959 -19.498 -53.166 1.00 91.50 834 VAL A N 1
ATOM 6403 C CA . VAL A 1 834 ? 30.019 -20.057 -51.814 1.00 91.50 834 VAL A CA 1
ATOM 6404 C C . VAL A 1 834 ? 29.546 -21.502 -51.837 1.00 91.50 834 VAL A C 1
ATOM 6406 O O . VAL A 1 834 ? 28.685 -21.861 -52.641 1.00 91.50 834 VAL A O 1
ATOM 6409 N N . HIS A 1 835 ? 30.112 -22.337 -50.975 1.00 90.88 835 HIS A N 1
ATOM 6410 C CA . HIS A 1 835 ? 29.708 -23.728 -50.812 1.00 90.88 835 HIS A CA 1
ATOM 6411 C C . HIS A 1 835 ? 28.980 -23.905 -49.481 1.00 90.88 835 HIS A C 1
ATOM 6413 O O . HIS A 1 835 ? 29.447 -23.417 -48.454 1.00 90.88 835 HIS A O 1
ATOM 6419 N N . ASN A 1 836 ? 27.849 -24.605 -49.502 1.00 85.81 836 ASN A N 1
ATOM 6420 C CA . ASN A 1 836 ? 27.167 -25.084 -48.301 1.00 85.81 836 ASN A CA 1
ATOM 6421 C C . ASN A 1 836 ? 26.775 -26.563 -48.471 1.00 85.81 836 ASN A C 1
ATOM 6423 O O . ASN A 1 836 ? 27.140 -27.219 -49.448 1.00 85.81 836 ASN A O 1
ATOM 6427 N N . ALA A 1 837 ? 25.971 -27.103 -47.551 1.00 79.75 837 ALA A N 1
ATOM 6428 C CA . ALA A 1 837 ? 25.530 -28.503 -47.598 1.00 79.75 837 ALA A CA 1
ATOM 6429 C C . ALA A 1 837 ? 24.776 -28.906 -48.889 1.00 79.75 837 ALA A C 1
ATOM 6431 O O . ALA A 1 837 ? 24.675 -30.094 -49.193 1.00 79.75 837 ALA A O 1
ATOM 6432 N N . SER A 1 838 ? 24.236 -27.939 -49.637 1.00 79.81 838 SER A N 1
ATOM 6433 C CA . SER A 1 838 ? 23.509 -28.156 -50.894 1.00 79.81 838 SER A CA 1
ATOM 6434 C C . SER A 1 838 ? 24.393 -28.018 -52.145 1.00 79.81 838 SER A C 1
ATOM 6436 O O . SER A 1 838 ? 23.901 -28.238 -53.252 1.00 79.81 838 SER A O 1
ATOM 6438 N N . GLY A 1 839 ? 25.682 -27.687 -51.992 1.00 87.56 839 GLY A N 1
ATOM 6439 C CA . GLY A 1 839 ? 26.653 -27.533 -53.078 1.00 87.56 839 GLY A CA 1
ATOM 6440 C C . GLY A 1 839 ? 27.124 -26.090 -53.281 1.00 87.56 839 GLY A C 1
ATOM 6441 O O . GLY A 1 839 ? 27.068 -25.271 -52.368 1.00 87.56 839 GLY A O 1
ATOM 6442 N N . TRP A 1 840 ? 27.622 -25.788 -54.485 1.00 90.25 840 TRP A N 1
ATOM 6443 C CA . TRP A 1 840 ? 28.134 -24.464 -54.859 1.00 90.25 840 TRP A CA 1
ATOM 6444 C C . TRP A 1 840 ? 27.031 -23.536 -55.375 1.00 90.25 840 TRP A C 1
ATOM 6446 O O . TRP A 1 840 ? 26.250 -23.912 -56.250 1.00 90.25 840 TRP A O 1
ATOM 6456 N N . PHE A 1 841 ? 27.033 -22.295 -54.890 1.00 87.12 841 PHE A N 1
ATOM 6457 C CA . PHE A 1 841 ? 26.102 -21.238 -55.273 1.00 87.12 841 PHE A CA 1
ATOM 6458 C C . PHE A 1 841 ? 26.868 -19.988 -55.691 1.00 87.12 841 PHE A C 1
ATOM 6460 O O . PHE A 1 841 ? 27.706 -19.495 -54.940 1.00 87.12 841 PHE A O 1
ATOM 6467 N N . VAL A 1 842 ? 26.554 -19.454 -56.872 1.00 89.25 842 VAL A N 1
ATOM 6468 C CA . VAL A 1 842 ? 27.096 -18.169 -57.331 1.00 89.25 842 VAL A CA 1
ATOM 6469 C C . VAL A 1 842 ? 26.381 -17.042 -56.589 1.00 89.25 842 VAL A C 1
ATOM 6471 O O . VAL A 1 842 ? 25.152 -16.949 -56.618 1.00 89.25 842 VAL A O 1
ATOM 6474 N N . VAL A 1 843 ? 27.153 -16.180 -55.935 1.00 86.19 843 VAL A N 1
ATOM 6475 C CA . VAL A 1 843 ? 26.660 -14.981 -55.263 1.00 86.19 843 VAL A CA 1
ATOM 6476 C C . VAL A 1 843 ? 26.338 -13.931 -56.334 1.00 86.19 843 VAL A C 1
ATOM 6478 O O . VAL A 1 843 ? 27.210 -13.593 -57.140 1.00 86.19 843 VAL A O 1
ATOM 6481 N N . PRO A 1 844 ? 25.100 -13.405 -56.389 1.00 84.62 844 PRO A N 1
ATOM 6482 C CA . PRO A 1 844 ? 24.753 -12.355 -57.342 1.00 84.62 844 PRO A CA 1
ATOM 6483 C C . PRO A 1 844 ? 25.571 -11.088 -57.066 1.00 84.62 844 PRO A C 1
ATOM 6485 O O . PRO A 1 844 ? 25.978 -10.845 -55.933 1.00 84.62 844 PRO A O 1
ATOM 6488 N N . SER A 1 845 ? 25.752 -10.228 -58.070 1.00 77.00 845 SER A N 1
ATOM 6489 C CA . SER A 1 845 ? 26.515 -8.974 -57.927 1.00 77.00 845 SER A CA 1
ATOM 6490 C C . SER A 1 845 ? 25.948 -8.002 -56.886 1.00 77.00 845 SER A C 1
ATOM 6492 O O . SER A 1 845 ? 26.659 -7.118 -56.433 1.00 77.00 845 SER A O 1
ATOM 6494 N N . SER A 1 846 ? 24.694 -8.172 -56.451 1.00 74.44 846 SER A N 1
ATOM 6495 C CA . SER A 1 846 ? 24.121 -7.441 -55.312 1.00 74.44 846 SER A CA 1
ATOM 6496 C C . SER A 1 846 ? 24.633 -7.915 -53.944 1.00 74.44 846 SER A C 1
ATOM 6498 O O . SER A 1 846 ? 24.314 -7.292 -52.938 1.00 74.44 846 SER A O 1
ATOM 6500 N N . GLY A 1 847 ? 25.341 -9.045 -53.887 1.00 74.62 847 GLY A N 1
ATOM 6501 C CA . GLY A 1 847 ? 25.857 -9.656 -52.661 1.00 74.62 847 GLY A CA 1
ATOM 6502 C C . GLY A 1 847 ? 27.297 -9.270 -52.317 1.00 74.62 847 GLY A C 1
ATOM 6503 O O . GLY A 1 847 ? 27.775 -9.660 -51.258 1.00 74.62 847 GLY A O 1
ATOM 6504 N N . TYR A 1 848 ? 27.993 -8.517 -53.174 1.00 84.56 848 TYR A N 1
ATOM 6505 C CA . TYR A 1 848 ? 29.355 -8.038 -52.921 1.00 84.56 848 TYR A CA 1
ATOM 6506 C C . TYR A 1 848 ? 29.575 -6.630 -53.500 1.00 84.56 848 TYR A C 1
ATOM 6508 O O . TYR A 1 848 ? 28.872 -6.210 -54.415 1.00 84.56 848 TYR A O 1
ATOM 6516 N N . SER A 1 849 ? 30.554 -5.897 -52.967 1.00 86.81 849 SER A N 1
ATOM 6517 C CA . SER A 1 849 ? 30.998 -4.585 -53.470 1.00 86.81 849 SER A CA 1
ATOM 6518 C C . SER A 1 849 ? 32.393 -4.686 -54.090 1.00 86.81 849 SER A C 1
ATOM 6520 O O . SER A 1 849 ? 33.183 -5.517 -53.654 1.00 86.81 849 SER A O 1
ATOM 6522 N N . LEU A 1 850 ? 32.690 -3.846 -55.089 1.00 87.75 850 LEU A N 1
ATOM 6523 C CA . LEU A 1 850 ? 34.003 -3.715 -55.749 1.00 87.75 850 LEU A CA 1
ATOM 6524 C C . LEU A 1 850 ? 34.625 -2.319 -55.541 1.00 87.75 850 LEU A C 1
ATOM 6526 O O . LEU A 1 850 ? 35.455 -1.866 -56.328 1.00 87.75 850 LEU A O 1
ATOM 6530 N N . GLU A 1 851 ? 34.182 -1.584 -54.522 1.00 84.81 851 GLU A N 1
ATOM 6531 C CA . GLU A 1 851 ? 34.605 -0.203 -54.291 1.00 84.81 851 GLU A CA 1
ATOM 6532 C C . GLU A 1 851 ? 36.065 -0.088 -53.819 1.00 84.81 851 GLU A C 1
ATOM 6534 O O . GLU A 1 851 ? 36.559 -0.877 -53.013 1.00 84.81 851 GLU A O 1
ATOM 6539 N N . GLY A 1 852 ? 36.769 0.941 -54.307 1.00 79.88 852 GLY A N 1
ATOM 6540 C CA . GLY A 1 852 ? 38.119 1.281 -53.842 1.00 79.88 852 GLY A CA 1
ATOM 6541 C C . GLY A 1 852 ? 39.205 0.245 -54.166 1.00 79.88 852 GLY A C 1
ATOM 6542 O O . GLY A 1 852 ? 40.210 0.193 -53.457 1.00 79.88 852 GLY A O 1
ATOM 6543 N N . GLY A 1 853 ? 39.010 -0.582 -55.201 1.00 86.12 853 GLY A N 1
ATOM 6544 C CA . GLY A 1 853 ? 39.958 -1.629 -55.601 1.00 86.12 853 GLY A CA 1
ATOM 6545 C C . GLY A 1 853 ? 39.936 -2.861 -54.689 1.00 86.12 853 GLY A C 1
ATOM 6546 O O . GLY A 1 853 ? 40.909 -3.617 -54.638 1.00 86.12 853 GLY A O 1
ATOM 6547 N N . VAL A 1 854 ? 38.853 -3.066 -53.930 1.00 87.81 854 VAL A N 1
ATOM 6548 C CA . VAL A 1 854 ? 38.669 -4.200 -53.015 1.00 87.81 854 VAL A CA 1
ATOM 6549 C C . VAL A 1 854 ? 37.314 -4.847 -53.274 1.00 87.81 854 VAL A C 1
ATOM 6551 O O . VAL A 1 854 ? 36.287 -4.175 -53.293 1.00 87.81 854 VAL A O 1
ATOM 6554 N N . LEU A 1 855 ? 37.304 -6.169 -53.420 1.00 92.62 855 LEU A N 1
ATOM 6555 C CA . LEU A 1 855 ? 36.082 -6.952 -53.355 1.00 92.62 855 LEU A CA 1
ATOM 6556 C C . LEU A 1 855 ? 35.730 -7.198 -51.893 1.00 92.62 855 LEU A C 1
ATOM 6558 O O . LEU A 1 855 ? 36.548 -7.741 -51.152 1.00 92.62 855 LEU A O 1
ATOM 6562 N N . THR A 1 856 ? 34.519 -6.830 -51.486 1.00 86.94 856 THR A N 1
ATOM 6563 C CA . THR A 1 856 ? 33.990 -7.118 -50.148 1.00 86.94 856 THR A CA 1
ATOM 6564 C C . THR A 1 856 ? 32.700 -7.909 -50.255 1.00 86.94 856 THR A C 1
ATOM 6566 O O . THR A 1 856 ? 31.712 -7.437 -50.815 1.00 86.94 856 THR A O 1
ATOM 6569 N N . LEU A 1 857 ? 32.730 -9.120 -49.711 1.00 87.44 857 LEU A N 1
ATOM 6570 C CA . LEU A 1 857 ? 31.602 -10.020 -49.578 1.00 87.44 857 LEU A CA 1
ATOM 6571 C C . LEU A 1 857 ? 31.055 -9.894 -48.155 1.00 87.44 857 LEU A C 1
ATOM 6573 O O . LEU A 1 857 ? 31.715 -10.284 -47.190 1.00 87.44 857 LEU A O 1
ATOM 6577 N N . PHE A 1 858 ? 29.869 -9.310 -48.037 1.00 80.81 858 PHE A N 1
ATOM 6578 C CA . PHE A 1 858 ? 29.265 -9.006 -46.747 1.00 80.81 858 PHE A CA 1
ATOM 6579 C C . PHE A 1 858 ? 28.546 -10.221 -46.174 1.00 80.81 858 PHE A C 1
ATOM 6581 O O . PHE A 1 858 ? 27.940 -11.004 -46.909 1.00 80.81 858 PHE A O 1
ATOM 6588 N N . ASN A 1 859 ? 28.529 -10.299 -44.845 1.00 72.25 859 ASN A N 1
ATOM 6589 C CA . ASN A 1 859 ? 27.514 -11.038 -44.112 1.00 72.25 859 ASN A CA 1
ATOM 6590 C C . ASN A 1 859 ? 27.453 -12.548 -44.430 1.00 72.25 859 ASN A C 1
ATOM 6592 O O . ASN A 1 859 ? 26.377 -13.127 -44.602 1.00 72.25 859 ASN A O 1
ATOM 6596 N N . ILE A 1 860 ? 28.597 -13.212 -44.552 1.00 79.88 860 ILE A N 1
ATOM 6597 C CA . ILE A 1 860 ? 28.640 -14.650 -44.818 1.00 79.88 860 ILE A CA 1
ATOM 6598 C C . ILE A 1 860 ? 28.271 -15.408 -43.553 1.00 79.88 860 ILE A C 1
ATOM 6600 O O . ILE A 1 860 ? 28.990 -15.339 -42.565 1.00 79.88 860 ILE A O 1
ATOM 6604 N N . ASP A 1 861 ? 27.167 -16.155 -43.601 1.00 78.12 861 ASP A N 1
ATOM 6605 C CA . ASP A 1 861 ? 26.779 -17.089 -42.544 1.00 78.12 861 ASP A CA 1
ATOM 6606 C C . ASP A 1 861 ? 27.724 -18.293 -42.561 1.00 78.12 861 ASP A C 1
ATOM 6608 O O . ASP A 1 861 ? 27.564 -19.220 -43.358 1.00 78.12 861 ASP A O 1
ATOM 6612 N N . THR A 1 862 ? 28.729 -18.273 -41.688 1.00 75.62 862 THR A N 1
ATOM 6613 C CA . THR A 1 862 ? 29.756 -19.317 -41.605 1.00 75.62 862 THR A CA 1
ATOM 6614 C C . THR A 1 862 ? 29.267 -20.553 -40.858 1.00 75.62 862 THR A C 1
ATOM 6616 O O . THR A 1 862 ? 29.981 -21.554 -40.797 1.00 75.62 862 THR A O 1
ATOM 6619 N N . ALA A 1 863 ? 28.047 -20.523 -40.302 1.00 69.75 863 ALA A N 1
ATOM 6620 C CA . ALA A 1 863 ? 27.379 -21.745 -39.885 1.00 69.75 863 ALA A CA 1
ATOM 6621 C C . ALA A 1 863 ? 26.902 -22.534 -41.105 1.00 69.75 863 ALA A C 1
ATOM 6623 O O . ALA A 1 863 ? 26.889 -23.765 -41.041 1.00 69.75 863 ALA A O 1
ATOM 6624 N N . ASP A 1 864 ? 26.507 -21.862 -42.196 1.00 79.69 864 ASP A N 1
ATOM 6625 C CA . ASP A 1 864 ? 26.059 -22.502 -43.435 1.00 79.69 864 ASP A CA 1
ATOM 6626 C C . ASP A 1 864 ? 27.135 -22.695 -44.496 1.00 79.69 864 ASP A C 1
ATOM 6628 O O . ASP A 1 864 ? 27.217 -23.773 -45.088 1.00 79.69 864 ASP A O 1
ATOM 6632 N N . VAL A 1 865 ? 27.970 -21.684 -44.691 1.00 83.00 865 VAL A N 1
ATOM 6633 C CA . VAL A 1 865 ? 29.003 -21.658 -45.719 1.00 83.00 865 VAL A CA 1
ATOM 6634 C C . VAL A 1 865 ? 30.325 -22.173 -45.160 1.00 83.00 865 VAL A C 1
ATOM 6636 O O . VAL A 1 865 ? 30.866 -21.607 -44.212 1.00 83.00 865 VAL A O 1
ATOM 6639 N N . ASP A 1 866 ? 30.875 -23.215 -45.782 1.00 85.50 866 ASP A N 1
ATOM 6640 C CA . ASP A 1 866 ? 32.147 -23.831 -45.385 1.00 85.50 866 ASP A CA 1
ATOM 6641 C C . ASP A 1 866 ? 33.281 -23.604 -46.400 1.00 85.50 866 ASP A C 1
ATOM 6643 O O . ASP A 1 866 ? 34.444 -23.865 -46.085 1.00 85.50 866 ASP A O 1
ATOM 6647 N N . GLN A 1 867 ? 32.989 -23.087 -47.600 1.00 91.62 867 GLN A N 1
ATOM 6648 C CA . GLN A 1 867 ? 34.002 -22.711 -48.595 1.00 91.62 867 GLN A CA 1
ATOM 6649 C C . GLN A 1 867 ? 33.595 -21.479 -49.401 1.00 91.62 867 GLN A C 1
ATOM 6651 O O . GLN A 1 867 ? 32.413 -21.198 -49.608 1.00 91.62 867 GLN A O 1
ATOM 6656 N N . ILE A 1 868 ? 34.604 -20.775 -49.906 1.00 93.25 868 ILE A N 1
ATOM 6657 C CA . ILE A 1 868 ? 34.467 -19.609 -50.769 1.00 93.25 868 ILE A CA 1
ATOM 6658 C C . ILE A 1 868 ? 35.382 -19.737 -51.988 1.00 93.25 868 ILE A C 1
ATOM 6660 O O . ILE A 1 868 ? 36.526 -20.180 -51.887 1.00 93.25 868 ILE A O 1
ATOM 6664 N N . SER A 1 869 ? 34.863 -19.319 -53.138 1.00 93.50 869 SER A N 1
ATOM 6665 C CA . SER A 1 869 ? 35.575 -19.193 -54.402 1.00 93.50 869 SER A CA 1
ATOM 6666 C C . SER A 1 869 ? 35.389 -17.777 -54.943 1.00 93.50 869 SER A C 1
ATOM 6668 O O . SER A 1 869 ? 34.258 -17.333 -55.133 1.00 93.50 869 SER A O 1
ATOM 6670 N N . ILE A 1 870 ? 36.480 -17.048 -55.164 1.00 94.94 870 ILE A N 1
ATOM 6671 C CA . ILE A 1 870 ? 36.460 -15.702 -55.750 1.00 94.94 870 ILE A CA 1
ATOM 6672 C C . ILE A 1 870 ? 37.322 -15.719 -57.007 1.00 94.94 870 ILE A C 1
ATOM 6674 O O . ILE A 1 870 ? 38.533 -15.892 -56.913 1.00 94.94 870 ILE A O 1
ATOM 6678 N N . GLY A 1 871 ? 36.706 -15.535 -58.169 1.00 93.25 871 GLY A N 1
ATOM 6679 C CA . GLY A 1 871 ? 37.357 -15.435 -59.470 1.00 93.25 871 GLY A CA 1
ATOM 6680 C C . GLY A 1 871 ? 37.318 -14.011 -60.012 1.00 93.25 871 GLY A C 1
ATOM 6681 O O . GLY A 1 871 ? 36.251 -13.406 -60.119 1.00 93.25 871 GLY A O 1
ATOM 6682 N N . PHE A 1 872 ? 38.489 -13.506 -60.379 1.00 93.75 872 PHE A N 1
ATOM 6683 C CA . PHE A 1 872 ? 38.704 -12.257 -61.093 1.00 93.75 872 PHE A CA 1
ATOM 6684 C C . PHE A 1 872 ? 39.162 -12.582 -62.507 1.00 93.75 872 PHE A C 1
ATOM 6686 O O . PHE A 1 872 ? 40.190 -13.231 -62.693 1.00 93.75 872 PHE A O 1
ATOM 6693 N N . GLU A 1 873 ? 38.403 -12.144 -63.500 1.00 90.06 873 GLU A N 1
ATOM 6694 C CA . GLU A 1 873 ? 38.682 -12.379 -64.909 1.00 90.06 873 GLU A CA 1
ATOM 6695 C C . GLU A 1 873 ? 38.828 -11.055 -65.658 1.00 90.06 873 GLU A C 1
ATOM 6697 O O . GLU A 1 873 ? 38.055 -10.111 -65.490 1.00 90.06 873 GLU A O 1
ATOM 6702 N N . GLY A 1 874 ? 39.852 -11.025 -66.497 1.00 87.62 874 GLY A N 1
ATOM 6703 C CA . GLY A 1 874 ? 40.116 -10.035 -67.522 1.00 87.62 874 GLY A CA 1
ATOM 6704 C C . GLY A 1 874 ? 39.787 -10.587 -68.905 1.00 87.62 874 GLY A C 1
ATOM 6705 O O . GLY A 1 874 ? 39.010 -11.532 -69.056 1.00 87.62 874 GLY A O 1
ATOM 6706 N N . ARG A 1 875 ? 40.421 -10.024 -69.933 1.00 88.56 875 ARG A N 1
ATOM 6707 C CA . ARG A 1 875 ? 40.189 -10.408 -71.333 1.00 88.56 875 ARG A CA 1
ATOM 6708 C C . ARG A 1 875 ? 41.272 -11.345 -71.858 1.00 88.56 875 ARG A C 1
ATOM 6710 O O . ARG A 1 875 ? 42.280 -11.610 -71.196 1.00 88.56 875 ARG A O 1
ATOM 6717 N N . LYS A 1 876 ? 41.064 -11.867 -73.066 1.00 90.31 876 LYS A N 1
ATOM 6718 C CA . LYS A 1 876 ? 42.140 -12.487 -73.853 1.00 90.31 876 LYS A CA 1
ATOM 6719 C C . LYS A 1 876 ? 43.062 -1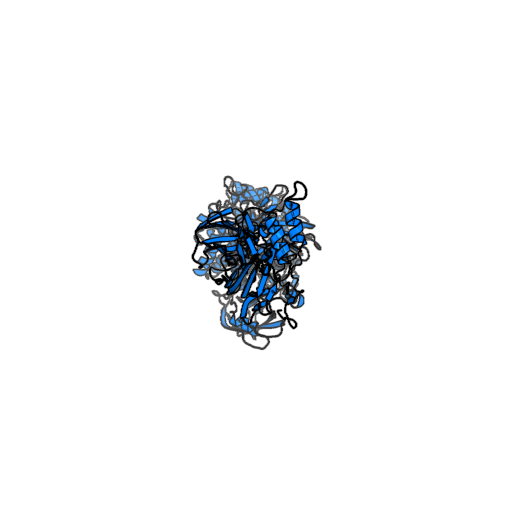1.402 -74.400 1.00 90.31 876 LYS A C 1
ATOM 6721 O O . LYS A 1 876 ? 42.630 -10.282 -74.665 1.00 90.31 876 LYS A O 1
ATOM 6726 N N . LEU A 1 877 ? 44.335 -11.734 -74.581 1.00 89.06 877 LEU A N 1
ATOM 6727 C CA . LEU A 1 877 ? 45.289 -10.805 -75.181 1.00 89.06 877 LEU A CA 1
ATOM 6728 C C . LEU A 1 877 ? 44.874 -10.522 -76.631 1.00 89.06 877 LEU A C 1
ATOM 6730 O O . LEU A 1 877 ? 44.725 -11.459 -77.411 1.00 89.06 877 LEU A O 1
ATOM 6734 N N . GLY A 1 878 ? 44.678 -9.251 -76.980 1.00 87.38 878 GLY A N 1
ATOM 6735 C CA . GLY A 1 878 ? 44.164 -8.791 -78.272 1.00 87.38 878 GLY A CA 1
ATOM 6736 C C . GLY A 1 878 ? 42.641 -8.611 -78.361 1.00 87.38 878 GLY A C 1
ATOM 6737 O O . GLY A 1 878 ? 42.168 -8.221 -79.423 1.00 87.38 878 GLY A O 1
ATOM 6738 N N . ASP A 1 879 ? 41.876 -8.882 -77.293 1.00 89.69 879 ASP A N 1
ATOM 6739 C CA . ASP A 1 879 ? 40.430 -8.601 -77.214 1.00 89.69 879 ASP A CA 1
ATOM 6740 C C . ASP A 1 879 ? 40.222 -7.150 -76.757 1.00 89.69 879 ASP A C 1
ATOM 6742 O O . ASP A 1 879 ? 40.387 -6.807 -75.578 1.00 89.69 879 ASP A O 1
ATOM 6746 N N . VAL A 1 880 ? 39.898 -6.277 -77.709 1.00 86.06 880 VAL A N 1
ATOM 6747 C CA . VAL A 1 880 ? 39.677 -4.847 -77.458 1.00 86.06 880 VAL A CA 1
ATOM 6748 C C . VAL A 1 880 ? 38.218 -4.438 -77.669 1.00 86.06 880 VAL A C 1
ATOM 6750 O O . VAL A 1 880 ? 37.818 -3.371 -77.197 1.00 86.06 880 VAL A O 1
ATOM 6753 N N . ASP A 1 881 ? 37.412 -5.277 -78.328 1.00 81.56 881 ASP A N 1
ATOM 6754 C CA . ASP A 1 881 ? 36.015 -5.026 -78.678 1.00 81.56 881 ASP A CA 1
ATOM 6755 C C . ASP A 1 881 ? 35.036 -5.648 -77.674 1.00 81.56 881 ASP A C 1
ATOM 6757 O O . ASP A 1 881 ? 34.797 -6.852 -77.655 1.00 81.56 881 ASP A O 1
ATOM 6761 N N . ASN A 1 882 ? 34.383 -4.803 -76.870 1.00 69.00 882 ASN A N 1
ATOM 6762 C CA . ASN A 1 882 ? 33.236 -5.169 -76.025 1.00 69.00 882 ASN A CA 1
ATOM 6763 C C . ASN A 1 882 ? 33.436 -6.352 -75.048 1.00 69.00 882 ASN A C 1
ATOM 6765 O O . ASN A 1 882 ? 32.454 -6.767 -74.431 1.00 69.00 882 ASN A O 1
ATOM 6769 N N . ASN A 1 883 ? 34.668 -6.846 -74.851 1.00 71.19 883 ASN A N 1
ATOM 6770 C CA . ASN A 1 883 ? 34.984 -7.985 -73.982 1.00 71.19 883 ASN A CA 1
ATOM 6771 C C . ASN A 1 883 ? 34.092 -9.203 -74.281 1.00 71.19 883 ASN A C 1
ATOM 6773 O O . ASN A 1 883 ? 33.436 -9.764 -73.399 1.00 71.19 883 ASN A O 1
ATOM 6777 N N . ASP A 1 884 ? 33.993 -9.567 -75.559 1.00 77.19 884 ASP A N 1
ATOM 6778 C CA . ASP A 1 884 ? 33.121 -10.656 -76.000 1.00 77.19 884 ASP A CA 1
ATOM 6779 C C . ASP A 1 884 ? 33.799 -12.041 -75.967 1.00 77.19 884 ASP A C 1
ATOM 6781 O O . ASP A 1 884 ? 33.213 -13.041 -76.410 1.00 77.19 884 ASP A O 1
ATOM 6785 N N . ASP A 1 885 ? 35.009 -12.091 -75.395 1.00 80.19 885 ASP A N 1
ATOM 6786 C CA . ASP A 1 885 ? 35.862 -13.261 -75.215 1.00 80.19 885 ASP A CA 1
ATOM 6787 C C . ASP A 1 885 ? 36.322 -13.907 -76.525 1.00 80.19 885 ASP A C 1
ATOM 6789 O O . ASP A 1 885 ? 36.614 -15.114 -76.600 1.00 80.19 885 ASP A O 1
ATOM 6793 N N . ARG A 1 886 ? 36.356 -13.132 -77.607 1.00 83.31 886 ARG A N 1
ATOM 6794 C CA . ARG A 1 886 ? 36.742 -13.630 -78.921 1.00 83.31 886 ARG A CA 1
ATOM 6795 C C . ARG A 1 886 ? 37.648 -12.634 -79.608 1.00 83.31 886 ARG A C 1
ATOM 6797 O O . ARG A 1 886 ? 37.225 -11.560 -79.995 1.00 83.31 886 ARG A O 1
ATOM 6804 N N . ILE A 1 887 ? 38.849 -13.097 -79.925 1.00 87.62 887 ILE A N 1
ATOM 6805 C CA . ILE A 1 887 ? 39.720 -12.395 -80.858 1.00 87.62 887 ILE A CA 1
ATOM 6806 C C . ILE A 1 887 ? 39.087 -12.454 -82.251 1.00 87.62 887 ILE A C 1
ATOM 6808 O O . ILE A 1 887 ? 38.841 -13.538 -82.792 1.00 87.62 887 ILE A O 1
ATOM 6812 N N . ARG A 1 888 ? 38.784 -11.293 -82.830 1.00 88.31 888 ARG A N 1
ATOM 6813 C CA . ARG A 1 888 ? 38.167 -11.140 -84.150 1.00 88.31 888 ARG A CA 1
ATOM 6814 C C . ARG A 1 888 ? 38.901 -10.104 -84.983 1.00 88.31 888 ARG A C 1
ATOM 6816 O O . ARG A 1 888 ? 39.704 -9.305 -84.519 1.00 88.31 888 ARG A O 1
ATOM 6823 N N . LEU A 1 889 ? 38.570 -10.091 -86.274 1.00 87.69 889 LEU A N 1
ATOM 6824 C CA . LEU A 1 889 ? 39.088 -9.074 -87.184 1.00 87.69 889 LEU A CA 1
ATOM 6825 C C . LEU A 1 889 ? 38.637 -7.667 -86.757 1.00 87.69 889 LEU A C 1
ATOM 6827 O O . LEU A 1 889 ? 39.326 -6.695 -87.045 1.00 87.69 889 LEU A O 1
ATOM 6831 N N . THR A 1 890 ? 37.501 -7.561 -86.060 1.00 88.19 890 THR A N 1
ATOM 6832 C CA . THR A 1 890 ? 37.006 -6.300 -85.503 1.00 88.19 890 THR A CA 1
ATOM 6833 C C . THR A 1 890 ? 37.972 -5.708 -84.479 1.00 88.19 890 THR A C 1
ATOM 6835 O O . THR A 1 890 ? 38.218 -4.511 -84.550 1.00 88.19 890 THR A O 1
ATOM 6838 N N . ASP A 1 891 ? 38.596 -6.520 -83.620 1.00 89.00 891 ASP A N 1
ATOM 6839 C CA . ASP A 1 891 ? 39.599 -6.055 -82.653 1.00 89.00 891 ASP A CA 1
ATOM 6840 C C . ASP A 1 891 ? 40.802 -5.413 -83.349 1.00 89.00 891 ASP A C 1
ATOM 6842 O O . ASP A 1 891 ? 41.196 -4.289 -83.040 1.00 89.00 891 ASP A O 1
ATOM 6846 N N . ALA A 1 892 ? 41.325 -6.080 -84.383 1.00 88.38 892 ALA A N 1
ATOM 6847 C CA . ALA A 1 892 ? 42.394 -5.538 -85.218 1.00 88.38 892 ALA A CA 1
ATOM 6848 C C . ALA A 1 892 ? 41.986 -4.230 -85.920 1.00 88.38 892 ALA A C 1
ATOM 6850 O O . ALA A 1 892 ? 42.791 -3.304 -86.031 1.00 88.38 892 ALA A O 1
ATOM 6851 N N . ILE A 1 893 ? 40.739 -4.135 -86.398 1.00 87.62 893 ILE A N 1
ATOM 6852 C CA . ILE A 1 893 ? 40.211 -2.916 -87.027 1.00 87.62 893 ILE A CA 1
ATOM 6853 C C . ILE A 1 893 ? 40.099 -1.785 -86.003 1.00 87.62 893 ILE A C 1
ATOM 6855 O O . ILE A 1 893 ? 40.518 -0.676 -86.317 1.00 87.62 893 ILE A O 1
ATOM 6859 N N . ILE A 1 894 ? 39.594 -2.053 -84.798 1.00 88.31 894 ILE A N 1
ATOM 6860 C CA . ILE A 1 894 ? 39.446 -1.058 -83.728 1.00 88.31 894 ILE A CA 1
ATOM 6861 C C . ILE A 1 894 ? 40.814 -0.525 -83.301 1.00 88.31 894 ILE A C 1
ATOM 6863 O O . ILE A 1 894 ? 40.989 0.689 -83.219 1.00 88.31 894 ILE A O 1
ATOM 6867 N N . ILE A 1 895 ? 41.809 -1.401 -83.134 1.00 88.75 895 ILE A N 1
ATOM 6868 C CA . ILE A 1 895 ? 43.197 -0.995 -82.864 1.00 88.75 895 ILE A CA 1
ATOM 6869 C C . ILE A 1 895 ? 43.747 -0.126 -84.003 1.00 88.75 895 ILE A C 1
ATOM 6871 O O . ILE A 1 895 ? 44.395 0.889 -83.765 1.00 88.75 895 ILE A O 1
ATOM 6875 N N . ALA A 1 896 ? 43.494 -0.487 -85.263 1.00 86.38 896 ALA A N 1
ATOM 6876 C CA . ALA A 1 896 ? 43.954 0.312 -86.398 1.00 86.38 896 ALA A CA 1
ATOM 6877 C C . ALA A 1 896 ? 43.234 1.672 -86.494 1.00 86.38 896 ALA A C 1
ATOM 6879 O O . ALA A 1 896 ? 43.864 2.673 -86.842 1.00 86.38 896 ALA A O 1
ATOM 6880 N N . GLN A 1 897 ? 41.935 1.719 -86.184 1.00 86.50 897 GLN A N 1
ATOM 6881 C CA . GLN A 1 897 ? 41.124 2.938 -86.157 1.00 86.50 897 GLN A CA 1
ATOM 6882 C C . GLN A 1 897 ? 41.557 3.877 -85.034 1.00 86.50 897 GLN A C 1
ATOM 6884 O O . GLN A 1 897 ? 41.653 5.079 -85.273 1.00 86.50 897 GLN A O 1
ATOM 6889 N N . SER A 1 898 ? 41.917 3.351 -83.860 1.00 86.38 898 SER A N 1
ATOM 6890 C CA . SER A 1 898 ? 42.335 4.182 -82.728 1.00 86.38 898 SER A CA 1
ATOM 6891 C C . SER A 1 898 ? 43.647 4.929 -82.951 1.00 86.38 898 SER A C 1
ATOM 6893 O O . SER A 1 898 ? 43.962 5.875 -82.235 1.00 86.38 898 SER A O 1
ATOM 6895 N N . LEU A 1 899 ? 44.417 4.530 -83.966 1.00 86.25 899 LEU A N 1
ATOM 6896 C CA . LEU A 1 899 ? 45.635 5.216 -84.398 1.00 86.25 899 LEU A CA 1
ATOM 6897 C C . LEU A 1 899 ? 45.356 6.388 -85.353 1.00 86.25 899 LEU A C 1
ATOM 6899 O O . LEU A 1 899 ? 46.274 7.151 -85.667 1.00 86.25 899 LEU A O 1
ATOM 6903 N N . VAL A 1 900 ? 44.118 6.537 -85.839 1.00 83.06 900 VAL A N 1
ATOM 6904 C CA . VAL A 1 900 ? 43.697 7.642 -86.706 1.00 83.06 900 VAL A CA 1
ATOM 6905 C C . VAL A 1 900 ? 43.164 8.792 -85.840 1.00 83.06 900 VAL A C 1
ATOM 6907 O O . VAL A 1 900 ? 42.181 8.617 -85.119 1.00 83.06 900 VAL A O 1
ATOM 6910 N N . PRO A 1 901 ? 43.760 10.000 -85.915 1.00 75.62 901 PRO A N 1
ATOM 6911 C CA . PRO A 1 901 ? 43.309 11.134 -85.114 1.00 75.62 901 PRO A CA 1
ATOM 6912 C C . PRO A 1 901 ? 41.824 11.453 -85.346 1.00 75.62 901 PRO A C 1
ATOM 6914 O O . PRO A 1 901 ? 41.431 11.792 -86.462 1.00 75.62 901 PRO A O 1
ATOM 6917 N N . GLY A 1 902 ? 41.015 11.395 -84.284 1.00 70.94 902 GLY A N 1
ATOM 6918 C CA . GLY A 1 902 ? 39.586 11.737 -84.312 1.00 70.94 902 GLY A CA 1
ATOM 6919 C C . GLY A 1 902 ? 38.611 10.563 -84.479 1.00 70.94 902 GLY A C 1
ATOM 6920 O O . GLY A 1 902 ? 37.408 10.805 -84.437 1.00 70.94 902 GLY A O 1
ATOM 6921 N N . GLU A 1 903 ? 39.095 9.322 -84.614 1.00 73.44 903 GLU A N 1
ATOM 6922 C CA . GLU A 1 903 ? 38.263 8.107 -84.775 1.00 73.44 903 GLU A CA 1
ATOM 6923 C C . GLU A 1 903 ? 38.074 7.305 -83.459 1.00 73.44 903 GLU A C 1
ATOM 6925 O O . GLU A 1 903 ? 37.440 6.254 -83.464 1.00 73.44 903 GLU A O 1
ATOM 6930 N N . GLY A 1 904 ? 38.545 7.837 -82.319 1.00 71.12 904 GLY A N 1
ATOM 6931 C CA . GLY A 1 904 ? 38.357 7.285 -80.965 1.00 71.12 904 GLY A CA 1
ATOM 6932 C C . GLY A 1 904 ? 39.605 6.587 -80.411 1.00 71.12 904 GLY A C 1
ATOM 6933 O O . GLY A 1 904 ? 40.116 5.661 -81.022 1.00 71.12 904 GLY A O 1
ATOM 6934 N N . GLU A 1 905 ? 40.113 7.026 -79.257 1.00 78.25 905 GLU A N 1
ATOM 6935 C CA . GLU A 1 905 ? 41.301 6.433 -78.619 1.00 78.25 905 GLU A CA 1
ATOM 6936 C C . GLU A 1 905 ? 40.925 5.191 -77.795 1.00 78.25 905 GLU A C 1
ATOM 6938 O O . GLU A 1 905 ? 39.926 5.196 -77.068 1.00 78.25 905 GLU A O 1
ATOM 6943 N N . LEU A 1 906 ? 41.740 4.133 -77.880 1.00 83.94 906 LEU A N 1
ATOM 6944 C CA . LEU A 1 906 ? 41.680 3.039 -76.913 1.00 83.94 906 LEU A CA 1
ATOM 6945 C C . LEU A 1 906 ? 42.178 3.566 -75.569 1.00 83.94 906 LEU A C 1
ATOM 6947 O O . LEU A 1 906 ? 43.220 4.206 -75.507 1.00 83.94 906 LEU A O 1
ATOM 6951 N N . THR A 1 907 ? 41.429 3.302 -74.501 1.00 81.44 907 THR A N 1
ATOM 6952 C CA . THR A 1 907 ? 41.798 3.705 -73.139 1.00 81.44 907 THR A CA 1
ATOM 6953 C C . THR A 1 907 ? 41.516 2.571 -72.158 1.00 81.44 907 THR A C 1
ATOM 6955 O O . THR A 1 907 ? 40.657 1.716 -72.400 1.00 81.44 907 THR A O 1
ATOM 6958 N N . GLY A 1 908 ? 42.240 2.556 -71.037 1.00 84.19 908 GLY A N 1
ATOM 6959 C CA . GLY A 1 908 ? 42.024 1.595 -69.952 1.00 84.19 908 GLY A CA 1
ATOM 6960 C C . GLY A 1 908 ? 42.285 0.152 -70.390 1.00 84.19 908 GLY A C 1
ATOM 6961 O O . GLY A 1 908 ? 43.312 -0.137 -71.001 1.00 84.19 908 GLY A O 1
ATOM 6962 N N . ASN A 1 909 ? 41.354 -0.759 -70.090 1.00 85.62 909 ASN A N 1
ATOM 6963 C CA . ASN A 1 909 ? 41.516 -2.188 -70.377 1.00 85.62 909 ASN A CA 1
ATOM 6964 C C . ASN A 1 909 ? 41.774 -2.424 -71.871 1.00 85.62 909 ASN A C 1
ATOM 6966 O O . ASN A 1 909 ? 42.754 -3.071 -72.218 1.00 85.62 909 ASN A O 1
ATOM 6970 N N . ALA A 1 910 ? 40.970 -1.849 -72.767 1.00 85.69 910 ALA A N 1
ATOM 6971 C CA . ALA A 1 910 ? 41.105 -2.102 -74.203 1.00 85.69 910 ALA A CA 1
ATOM 6972 C C . ALA A 1 910 ? 42.470 -1.656 -74.776 1.00 85.69 910 ALA A C 1
ATOM 6974 O O . ALA A 1 910 ? 42.975 -2.270 -75.708 1.00 85.69 910 ALA A O 1
ATOM 6975 N N . GLU A 1 911 ? 43.100 -0.635 -74.190 1.00 88.69 911 GLU A N 1
ATOM 6976 C CA . GLU A 1 911 ? 44.465 -0.228 -74.542 1.00 88.69 911 GLU A CA 1
ATOM 6977 C C . GLU A 1 911 ? 45.507 -1.233 -74.026 1.00 88.69 911 GLU A C 1
ATOM 6979 O O . GLU A 1 911 ? 46.398 -1.647 -74.762 1.00 88.69 911 GLU A O 1
ATOM 6984 N N . LEU A 1 912 ? 45.363 -1.696 -72.781 1.00 90.31 912 LEU A N 1
ATOM 6985 C CA . LEU A 1 912 ? 46.287 -2.668 -72.196 1.00 90.31 912 LEU A CA 1
ATOM 6986 C C . LEU A 1 912 ? 46.217 -4.041 -72.882 1.00 90.31 912 LEU A C 1
ATOM 6988 O O . LEU A 1 912 ? 47.253 -4.646 -73.147 1.00 90.31 912 LEU A O 1
ATOM 6992 N N . TYR A 1 913 ? 45.011 -4.527 -73.186 1.00 89.69 913 TYR A N 1
ATOM 6993 C CA . TYR A 1 913 ? 44.797 -5.798 -73.886 1.00 89.69 913 TYR A CA 1
ATOM 6994 C C . TYR A 1 913 ? 45.198 -5.719 -75.372 1.00 89.69 913 TYR A C 1
ATOM 6996 O O . TYR A 1 913 ? 45.485 -6.756 -75.968 1.00 89.69 913 TYR A O 1
ATOM 7004 N N . GLY A 1 914 ? 45.243 -4.517 -75.963 1.00 88.00 914 GLY A N 1
ATOM 7005 C CA . GLY A 1 914 ? 45.601 -4.289 -77.365 1.00 88.00 914 GLY A CA 1
ATOM 7006 C C . GLY A 1 914 ? 47.105 -4.199 -77.657 1.00 88.00 914 GLY A C 1
ATOM 7007 O O . GLY A 1 914 ? 47.491 -4.428 -78.799 1.00 88.00 914 GLY A O 1
ATOM 7008 N N . ASP A 1 915 ? 47.958 -3.898 -76.669 1.00 89.44 915 ASP A N 1
ATOM 7009 C CA . ASP A 1 915 ? 49.432 -3.879 -76.808 1.00 89.44 915 ASP A CA 1
ATOM 7010 C C . ASP A 1 915 ? 49.992 -5.302 -76.706 1.00 89.44 915 ASP A C 1
ATOM 7012 O O . ASP A 1 915 ? 50.614 -5.690 -75.712 1.00 89.44 915 ASP A O 1
ATOM 7016 N N . ILE A 1 916 ? 49.705 -6.124 -77.716 1.00 88.19 916 ILE A N 1
ATOM 7017 C CA . ILE A 1 916 ? 49.940 -7.569 -77.653 1.00 88.19 916 ILE A CA 1
ATOM 7018 C C . ILE A 1 916 ? 51.420 -7.940 -77.513 1.00 88.19 916 ILE A C 1
ATOM 7020 O O . ILE A 1 916 ? 51.723 -8.983 -76.928 1.00 88.19 916 ILE A O 1
ATOM 7024 N N . ASP A 1 917 ? 52.339 -7.082 -77.963 1.00 86.12 917 ASP A N 1
ATOM 7025 C CA . ASP A 1 917 ? 53.786 -7.301 -77.866 1.00 86.12 917 ASP A CA 1
ATOM 7026 C C . ASP A 1 917 ? 54.486 -6.556 -76.710 1.00 86.12 917 ASP A C 1
ATOM 7028 O O . ASP A 1 917 ? 55.712 -6.600 -76.610 1.00 86.12 917 ASP A O 1
ATOM 7032 N N . ASP A 1 918 ? 53.710 -5.944 -75.805 1.00 87.50 918 ASP A N 1
ATOM 7033 C CA . ASP A 1 918 ? 54.177 -5.216 -74.606 1.00 87.50 918 ASP A CA 1
ATOM 7034 C C . ASP A 1 918 ? 55.142 -4.063 -74.910 1.00 87.50 918 ASP A C 1
ATOM 7036 O O . ASP A 1 918 ? 56.096 -3.782 -74.181 1.00 87.50 918 ASP A O 1
ATOM 7040 N N . SER A 1 919 ? 54.931 -3.382 -76.028 1.00 87.12 919 SER A N 1
ATOM 7041 C CA . SER A 1 919 ? 55.832 -2.325 -76.470 1.00 87.12 919 SER A CA 1
ATOM 7042 C C . SER A 1 919 ? 55.672 -0.996 -75.739 1.00 87.12 919 SER A C 1
ATOM 7044 O O . SER A 1 919 ? 56.465 -0.071 -75.967 1.00 87.12 919 SER A O 1
ATOM 7046 N N . GLY A 1 920 ? 54.655 -0.880 -74.886 1.00 86.44 920 GLY A N 1
ATOM 7047 C CA . GLY A 1 920 ? 54.329 0.327 -74.140 1.00 86.44 920 GLY A CA 1
ATOM 7048 C C . GLY A 1 920 ? 53.487 1.332 -74.920 1.00 86.44 920 GLY A C 1
ATOM 7049 O O . GLY A 1 920 ? 53.385 2.483 -74.497 1.00 86.44 920 GLY A O 1
ATOM 7050 N N . ARG A 1 921 ? 52.949 0.950 -76.084 1.00 87.38 921 ARG A N 1
ATOM 7051 C CA . ARG A 1 921 ? 52.068 1.787 -76.913 1.00 87.38 921 ARG A CA 1
ATOM 7052 C C . ARG A 1 921 ? 51.332 0.942 -77.946 1.00 87.38 921 ARG A C 1
ATOM 7054 O O . ARG A 1 921 ? 51.956 0.133 -78.622 1.00 87.38 921 ARG A O 1
ATOM 7061 N N . ILE A 1 922 ? 50.060 1.249 -78.178 1.00 88.44 922 ILE A N 1
ATOM 7062 C CA . ILE A 1 922 ? 49.309 0.673 -79.296 1.00 88.44 922 ILE A CA 1
ATOM 7063 C C . ILE A 1 922 ? 49.946 1.082 -80.631 1.00 88.44 922 ILE A C 1
ATOM 7065 O O . ILE A 1 922 ? 50.234 2.260 -80.873 1.00 88.44 922 ILE A O 1
ATOM 7069 N N . ARG A 1 923 ? 50.174 0.115 -81.523 1.00 89.62 923 ARG A N 1
ATOM 7070 C CA . ARG A 1 923 ? 50.747 0.313 -82.859 1.00 89.62 923 ARG A CA 1
ATOM 7071 C C . ARG A 1 923 ? 49.967 -0.459 -83.913 1.00 89.62 923 ARG A C 1
ATOM 7073 O O . ARG A 1 923 ? 49.271 -1.431 -83.656 1.00 89.62 923 ARG A O 1
ATOM 7080 N N . LEU A 1 924 ? 50.168 -0.065 -85.173 1.00 87.94 924 LEU A N 1
ATOM 7081 C CA . LEU A 1 924 ? 49.596 -0.787 -86.314 1.00 87.94 924 LEU A CA 1
ATOM 7082 C C . LEU A 1 924 ? 50.082 -2.248 -86.364 1.00 87.94 924 LEU A C 1
ATOM 7084 O O . LEU A 1 924 ? 49.401 -3.107 -86.912 1.00 87.94 924 LEU A O 1
ATOM 7088 N N . GLN A 1 925 ? 51.254 -2.526 -85.785 1.00 88.69 925 GLN A N 1
ATOM 7089 C CA . GLN A 1 925 ? 51.806 -3.873 -85.688 1.00 88.69 925 GLN A CA 1
ATOM 7090 C C . GLN A 1 925 ? 50.927 -4.802 -84.838 1.00 88.69 925 GLN A C 1
ATOM 7092 O O . GLN A 1 925 ? 50.786 -5.965 -85.208 1.00 88.69 925 GLN A O 1
ATOM 7097 N N . ASP A 1 926 ? 50.296 -4.287 -83.781 1.00 89.50 926 ASP A N 1
ATOM 7098 C CA . ASP A 1 926 ? 49.395 -5.055 -82.918 1.00 89.50 926 ASP A CA 1
ATOM 7099 C C . ASP A 1 926 ? 48.135 -5.474 -83.685 1.00 89.50 926 ASP A C 1
ATOM 7101 O O . ASP A 1 926 ? 47.782 -6.651 -83.740 1.00 89.50 926 ASP A O 1
ATOM 7105 N N . ALA A 1 927 ? 47.530 -4.532 -84.419 1.00 89.19 927 ALA A N 1
ATOM 7106 C CA . ALA A 1 927 ? 46.417 -4.822 -85.324 1.00 89.19 927 ALA A CA 1
ATOM 7107 C C . ALA A 1 927 ? 46.787 -5.862 -86.397 1.00 89.19 927 ALA A C 1
ATOM 7109 O O . ALA A 1 927 ? 46.007 -6.771 -86.687 1.00 89.19 927 ALA A O 1
ATOM 7110 N N . ILE A 1 928 ? 47.977 -5.745 -86.999 1.00 88.75 928 ILE A N 1
ATOM 7111 C CA . ILE A 1 928 ? 48.447 -6.686 -88.026 1.00 88.75 928 ILE A CA 1
ATOM 7112 C C . ILE A 1 928 ? 48.632 -8.085 -87.435 1.00 88.75 928 ILE A C 1
ATOM 7114 O O . ILE A 1 928 ? 48.180 -9.052 -88.045 1.00 88.75 928 ILE A O 1
ATOM 7118 N N . ALA A 1 929 ? 49.269 -8.205 -86.271 1.00 88.81 929 ALA A N 1
ATOM 7119 C CA . ALA A 1 929 ? 49.526 -9.496 -85.645 1.00 88.81 929 ALA A CA 1
ATOM 7120 C C . ALA A 1 929 ? 48.226 -10.181 -85.182 1.00 88.81 929 ALA A C 1
ATOM 7122 O O . ALA A 1 929 ? 48.075 -11.383 -85.398 1.00 88.81 929 ALA A O 1
ATOM 7123 N N . ILE A 1 930 ? 47.232 -9.428 -84.691 1.00 89.75 930 ILE A N 1
ATOM 7124 C CA . ILE A 1 930 ? 45.886 -9.964 -84.422 1.00 89.75 930 ILE A CA 1
ATOM 7125 C C . ILE A 1 930 ? 45.210 -10.441 -85.714 1.00 89.75 930 ILE A C 1
ATOM 7127 O O . ILE A 1 930 ? 44.683 -11.552 -85.772 1.00 89.75 930 ILE A O 1
ATOM 7131 N N . ALA A 1 931 ? 45.266 -9.653 -86.793 1.00 87.81 931 ALA A N 1
ATOM 7132 C CA . ALA A 1 931 ? 44.700 -10.058 -88.080 1.00 87.81 931 ALA A CA 1
ATOM 7133 C C . ALA A 1 931 ? 45.389 -11.307 -88.665 1.00 87.81 931 ALA A C 1
ATOM 7135 O O . ALA A 1 931 ? 44.730 -12.131 -89.299 1.00 87.81 931 ALA A O 1
ATOM 7136 N N . GLN A 1 932 ? 46.700 -11.459 -88.452 1.00 88.69 932 GLN A N 1
ATOM 7137 C CA . GLN A 1 932 ? 47.480 -12.618 -88.891 1.00 88.69 932 GLN A CA 1
ATOM 7138 C C . GLN A 1 932 ? 47.209 -13.866 -88.047 1.00 88.69 932 GLN A C 1
ATOM 7140 O O . GLN A 1 932 ? 47.110 -14.947 -88.620 1.00 88.69 932 GLN A O 1
ATOM 7145 N N . TYR A 1 933 ? 47.019 -13.729 -86.734 1.00 89.31 933 TYR A N 1
ATOM 7146 C CA . TYR A 1 933 ? 46.593 -14.820 -85.849 1.00 89.31 933 TYR A CA 1
ATOM 7147 C C . TYR A 1 933 ? 45.295 -15.489 -86.314 1.00 89.31 933 TYR A C 1
ATOM 7149 O O . TYR A 1 933 ? 45.166 -16.712 -86.288 1.00 89.31 933 TYR A O 1
ATOM 7157 N N . LEU A 1 934 ? 44.360 -14.705 -86.851 1.00 87.75 934 LEU A N 1
ATOM 7158 C CA . LEU A 1 934 ? 43.092 -15.218 -87.376 1.00 87.75 934 LEU A CA 1
ATOM 7159 C C . LEU A 1 934 ? 43.236 -16.003 -88.690 1.00 87.75 934 LEU A C 1
ATOM 7161 O O . LEU A 1 934 ? 42.274 -16.635 -89.134 1.00 87.75 934 LEU A O 1
ATOM 7165 N N . ILE A 1 935 ? 44.415 -15.979 -89.322 1.00 87.94 935 ILE A N 1
ATOM 7166 C CA . ILE A 1 935 ? 44.736 -16.802 -90.488 1.00 87.94 935 ILE A CA 1
ATOM 7167 C C . ILE A 1 935 ? 45.339 -18.122 -89.982 1.00 87.94 935 ILE A C 1
ATOM 7169 O O . ILE A 1 935 ? 46.434 -18.115 -89.415 1.00 87.94 935 ILE A O 1
ATOM 7173 N N . PRO A 1 936 ? 44.681 -19.276 -90.215 1.00 81.56 936 PRO A N 1
ATOM 7174 C CA . PRO A 1 936 ? 45.146 -20.553 -89.686 1.00 81.56 936 PRO A CA 1
ATOM 7175 C C . PRO A 1 936 ? 46.613 -20.848 -90.034 1.00 81.56 936 PRO A C 1
ATOM 7177 O O . PRO A 1 936 ? 46.989 -20.860 -91.208 1.00 81.56 936 PRO A O 1
ATOM 7180 N N . GLY A 1 937 ? 47.426 -21.128 -89.010 1.00 79.38 937 GLY A N 1
ATOM 7181 C CA . GLY A 1 937 ? 48.819 -21.559 -89.159 1.00 79.38 937 GLY A CA 1
ATOM 7182 C C . GLY A 1 937 ? 49.827 -20.450 -89.474 1.00 79.38 937 GLY A C 1
ATOM 7183 O O . GLY A 1 937 ? 50.891 -20.762 -89.997 1.00 79.38 937 GLY A O 1
ATOM 7184 N N . GLN A 1 938 ? 49.502 -19.179 -89.216 1.00 85.38 938 GLN A N 1
ATOM 7185 C CA . GLN A 1 938 ? 50.454 -18.068 -89.359 1.00 85.38 938 GLN A CA 1
ATOM 7186 C C . GLN A 1 938 ? 51.103 -17.659 -88.032 1.00 85.38 938 GLN A C 1
ATOM 7188 O O . GLN A 1 938 ? 52.293 -17.364 -88.020 1.00 85.38 938 GLN A O 1
ATOM 7193 N N . TYR A 1 939 ? 50.337 -17.618 -86.941 1.00 89.25 939 TYR A N 1
ATOM 7194 C CA . TYR A 1 939 ? 50.789 -17.167 -85.623 1.00 89.25 939 TYR A CA 1
ATOM 7195 C C . TYR A 1 939 ? 50.258 -18.105 -84.529 1.00 89.25 939 TYR A C 1
ATOM 7197 O O . TYR A 1 939 ? 49.192 -18.703 -84.694 1.00 89.25 939 TYR A O 1
ATOM 7205 N N . ASP A 1 940 ? 51.010 -18.251 -83.438 1.00 88.06 940 ASP A N 1
ATOM 7206 C CA . ASP A 1 940 ? 50.594 -18.966 -82.231 1.00 88.06 940 ASP A CA 1
ATOM 7207 C C . ASP A 1 940 ? 49.731 -18.077 -81.314 1.00 88.06 940 ASP A C 1
ATOM 7209 O O . ASP A 1 940 ? 49.535 -16.888 -81.576 1.00 88.06 940 ASP A O 1
ATOM 7213 N N . ASP A 1 941 ? 49.223 -18.640 -80.214 1.00 89.00 941 ASP A N 1
ATOM 7214 C CA . ASP A 1 941 ? 48.361 -17.905 -79.277 1.00 89.00 941 ASP A CA 1
ATOM 7215 C C . ASP A 1 941 ? 49.078 -16.747 -78.557 1.00 89.00 941 ASP A C 1
ATOM 7217 O O . ASP A 1 941 ? 48.418 -15.901 -77.964 1.00 89.00 941 ASP A O 1
ATOM 7221 N N . ASN A 1 942 ? 50.411 -16.668 -78.616 1.00 87.19 942 ASN A N 1
ATOM 7222 C CA . ASN A 1 942 ? 51.210 -15.574 -78.056 1.00 87.19 942 ASN A CA 1
ATOM 7223 C C . ASN A 1 942 ? 51.591 -14.528 -79.109 1.00 87.19 942 ASN A C 1
ATOM 7225 O O . ASN A 1 942 ? 52.529 -13.749 -78.905 1.00 87.19 942 ASN A O 1
ATOM 7229 N N . TYR A 1 943 ? 50.916 -14.555 -80.256 1.00 87.75 943 TYR A N 1
ATOM 7230 C CA . TYR A 1 943 ? 51.208 -13.706 -81.395 1.00 87.75 943 TYR A CA 1
ATOM 7231 C C . TYR A 1 943 ? 52.670 -13.812 -81.871 1.00 87.75 943 TYR A C 1
ATOM 7233 O O . TYR A 1 943 ? 53.252 -12.829 -82.333 1.00 87.75 943 TYR A O 1
ATOM 7241 N N . GLN A 1 944 ? 53.252 -15.016 -81.832 1.00 85.50 944 GLN A N 1
ATOM 7242 C CA . GLN A 1 944 ? 54.536 -15.323 -82.469 1.00 85.50 944 GLN A CA 1
ATOM 7243 C C . GLN A 1 944 ? 54.326 -16.056 -83.805 1.00 85.50 944 GLN A C 1
ATOM 7245 O O . GLN A 1 944 ? 53.475 -16.941 -83.869 1.00 85.50 944 GLN A O 1
ATOM 7250 N N . PRO A 1 945 ? 55.092 -15.748 -84.871 1.00 82.81 945 PRO A N 1
ATOM 7251 C CA . PRO A 1 945 ? 55.002 -16.472 -86.142 1.00 82.81 945 PRO A CA 1
ATOM 7252 C C . PRO A 1 945 ? 55.281 -17.981 -85.992 1.00 82.81 945 PRO A C 1
ATOM 7254 O O . PRO A 1 945 ? 56.243 -18.353 -85.313 1.00 82.81 945 PRO A O 1
ATOM 7257 N N . LEU A 1 946 ? 54.476 -18.823 -86.655 1.00 77.12 946 LEU A N 1
ATOM 7258 C CA . LEU A 1 946 ? 54.607 -20.294 -86.685 1.00 77.12 946 LEU A CA 1
ATOM 7259 C C . LEU A 1 946 ? 55.516 -20.822 -87.805 1.00 77.12 946 LEU A C 1
ATOM 7261 O O . LEU A 1 946 ? 55.498 -20.255 -88.924 1.00 77.12 946 LEU A O 1
#

Radius of gyration: 45.2 Å; Cα contacts (8 Å, |Δi|>4): 2105; chains: 1; bounding box: 92×68×130 Å

Foldseek 3Di:
DPPPPDDDQWDWDDWDQPPPPPDDDFFFDPPPGDTDTDGNDAAKAKDKDWDDDPNDIDIDIDIDGHADAWFKFKKKDKFKDFQDAFKDKDKIKDFQDPPWFDWWKWKWKFWFLLGLLLLQLVLLLPQDDFFLLSLLLNLLSLLLLCVSCVVLVQDDPVSLVSSLVSNLSSLLLQAPDPRQFDFLDQPGPFAPRQRATARGRQFDHDLCSLLSNLQSVLSVVVVCVVPPPSNVCPVSCPRHDSLSSLVSNLVQADPQQWHAFAFDDHDGLLSLLSSLLSLLSCLVVDDPVSVVSNLVNLQSSLSVLLVDDPLLPDFLSSLLSSLSNLLSSVVSPHDDVVSSLVSLVVSLVSNVVQWADDDLAIFHADPDPLGTQLSLLSSLQSNVSNPDALVVCVRSLCVLRRDADPDRPRNANQDSVSRSSSSVSSSPRPDDDFAWKWKKKWKAWPVRHTLDIDGGHTDGSNRRIDDMDMRDPVSSCVNSVDDPSMTMMMIMIGDTPCNPPPGGIMMMMMMIIMMIDRPVCCVVPPPPVRTQAEAQQKAWEKEDAPDAAAAFDKGKIKIKIQRQGDPGAQFAKKKKKWQADLQKHDDDDQWDFPFKFWQDPVGTGTWIKHQDVVRNMIITIQNSNPRSGGSAHHNGMTMMIGIITGHDFAKDKIKIKMDRNSRNSHIHIYMDIDGHWAKEKEKEAEAEQVLHFDWKFKDKQNDTPDIDGMDIDIDIAAKIWIWIGDDPDIDIDIDGTHHHYYWYKYAYDYPAQQAKDWGIWGDHRPQKHKDFWDKDFQLDPPDPSHFFQQHWGKIKTKIWMHHPWTWTKIKHFFDWRDFLQGIAGLAPDKWKWFQFPVGIDTDPPSQWDCPPRMIIGGTGGVVGTGMIMIMRTAEGQLPLPPRPNHLDLVSLVVLVQLVDPPSDHRDGRSQVSQPLVRPNGRDNVSSVLSVQVVPPQQADRSSHGD

Solvent-accessible surface area (backbone atoms only — not comparable to full-atom values): 50035 Å² total; per-residue (Å²): 132,89,85,62,93,76,91,55,60,46,47,72,56,71,82,58,79,78,85,68,84,71,92,73,94,77,56,73,76,81,76,82,80,62,79,50,68,42,75,75,54,67,36,80,42,77,47,72,54,73,51,74,57,96,95,44,77,49,74,51,74,52,70,50,75,38,79,66,70,61,36,53,34,50,43,76,49,61,46,71,46,50,58,63,81,57,74,48,75,47,73,44,76,42,79,49,63,83,57,60,43,77,76,44,44,34,42,40,44,19,39,37,63,66,12,40,46,47,36,24,30,59,33,38,56,72,48,78,72,76,39,42,56,44,32,41,45,19,25,44,26,26,52,49,52,50,53,57,28,52,79,56,77,50,69,47,73,68,57,53,50,52,30,39,53,44,35,49,56,29,34,49,32,36,17,39,82,80,17,62,30,23,41,12,34,65,96,50,104,31,44,90,30,67,20,31,21,19,38,29,56,85,19,46,58,34,69,66,38,29,53,53,45,49,41,44,54,38,54,50,50,55,48,41,71,76,44,73,75,73,72,77,47,70,80,47,46,71,40,58,57,66,55,40,32,53,51,37,54,56,68,60,39,44,97,75,23,43,33,78,49,52,52,95,58,60,51,40,54,27,43,31,10,46,53,37,28,41,54,52,67,40,42,86,82,41,53,74,71,50,40,54,51,49,55,56,47,48,44,31,31,50,55,34,67,76,64,60,83,60,67,87,79,51,49,50,44,32,50,17,24,38,38,43,12,48,50,32,36,42,74,70,70,46,81,54,64,69,63,50,54,49,50,44,52,52,47,49,53,52,54,60,70,59,54,44,76,58,91,82,29,26,44,24,66,40,104,54,95,88,37,36,60,43,29,29,19,38,35,52,42,25,40,43,78,72,70,47,58,56,78,84,41,43,36,39,53,44,43,66,53,51,52,73,39,64,91,43,95,44,48,26,46,56,37,71,64,36,30,51,41,37,44,52,27,51,68,74,55,57,76,91,72,87,45,74,39,32,32,27,44,36,35,27,38,73,88,65,49,78,48,49,72,53,75,72,48,70,33,30,79,80,38,33,54,55,80,71,47,63,60,49,73,69,37,45,48,52,70,62,52,80,75,61,52,74,41,48,31,36,41,38,37,31,74,50,66,41,35,71,51,98,80,41,59,38,36,37,42,35,40,45,36,38,33,33,28,36,43,73,60,36,71,74,73,46,65,66,92,32,40,60,45,69,42,69,25,37,43,38,48,39,44,59,45,95,61,91,41,39,51,67,39,68,39,52,32,36,41,31,42,38,23,59,44,62,82,40,60,64,33,51,47,29,37,39,42,30,74,42,45,72,48,48,26,73,83,71,66,51,66,46,47,81,66,31,29,34,75,54,98,92,40,79,47,47,20,28,35,38,44,42,76,90,76,31,32,33,38,37,29,49,24,36,32,40,48,62,42,58,44,38,45,50,64,37,68,44,55,39,32,37,62,35,29,30,52,41,56,40,86,44,74,50,50,36,38,37,22,39,66,86,40,70,52,46,24,22,70,24,60,24,68,45,65,22,40,19,48,13,39,40,34,43,36,29,20,32,82,83,51,46,76,31,72,27,40,37,29,49,74,85,40,80,77,50,72,40,42,63,48,79,45,80,39,60,48,45,77,39,46,33,36,43,32,44,93,94,45,77,48,75,51,72,49,76,35,45,58,80,37,78,48,41,39,25,38,32,53,54,90,65,46,79,44,76,34,53,45,32,35,54,37,61,85,70,39,64,44,68,45,87,54,53,73,49,71,15,67,49,86,86,44,96,65,31,43,20,49,83,34,46,24,33,42,34,38,40,28,46,44,50,50,84,43,48,35,32,27,39,31,26,41,53,54,68,50,75,54,70,61,46,72,41,73,34,60,81,40,74,49,39,33,39,27,37,97,92,44,82,42,76,55,57,75,91,52,45,45,68,65,94,57,28,38,37,36,60,36,40,43,35,64,58,34,44,31,42,36,43,36,28,24,45,51,25,45,40,32,44,58,88,74,74,81,57,74,47,64,62,22,19,47,49,52,46,39,33,73,40,92,90,66,53,74,66,59,69,61,36,33,59,27,34,28,62,83,55,75,44,57,78,47,63,65,36,18,49,44,50,49,41,41,75,39,88,81,44,29,44,57,75,67,43,80,100

Nearest PDB structures (foldseek):
  7s62-assembly1_A  TM=6.253E-01  e=1.279E-18  Xenopus laevis
  7q1y-assembly2_B  TM=6.670E-01  e=2.177E-17  Homo sapiens
  7s64-assembly1_A  TM=3.981E-01  e=2.600E-16  Xenopus laevis
  6ysq-assembly2_D  TM=5.021E-01  e=1.531E-13  Homo sapiens
  6tav-assembly1_B  TM=4.732E-01  e=3.882E-12  Homo sapiens

Sequence (946 aa):
PVDLADNSVFEFYYYYPAKQSVYAYNSEWNSASWYYIQPKQLGDFNYSITLEAKGRSAYVNGTIRVREPNVDIKVMNTTLVTNETGNVIMTFPVFNRTPSEGQKVQILLAAGADGRTLQGLESLVGYPHGCPEQTMSPALAALRVKQYYANRSALNDDINTTVRTAMQNALERMNAPDGYNAQQLAGKPYGDGSGGWAWGKWSTPSMFYTFYTNYVITELKKDMDADPGFWNVDANMNGIDLNASANWLIWKQKDDGHWSDWGYISNDVELTGFISENLASEYPYLNETMKGAVNASLKKSCEWLLAYDDYTNEDTQALSYAILGLVAIRDHGIGNDTAINVEIGELKTQLLGKRESSGAESYWNDKTKWGTYEPTASAILALHKAGVDPVDLSPSISHLIGNRAGRSYSGGWGSTRTSAAVINTLTEVVPQADIDFTVNVEIKREDGTPVWSRNGIEFNETWFSEPPYTLSEDELNVLYGFGAPNGTAEVIISSKRDAGAGDPSKLIVSIDSFEQVPKSIAIATIPEQYIDPIATDFDLQIVAPAKVLKEGDSGDVGFTVNNDRLHPINQSVMIIEIPISNAVNFTGSALGSDTAYYRSDSGREYISHMYNATAQTLYLYPGSDDESRPSVSAGESETFFVPLKFGAAGNTTVEARVYPMYNDTWMALGSGGTYVLGYGNVTLAAVNETDAPVAADFYVDGGFIGSGMTNVSTLLEGSYPVAIKSGDIWINSTVNVAPSDSIAYTAHFASDRNVPYIAQAEGTAGEIRIMPPAIEDTTDDASPERWNAARRAMKSFNSTIASGGGRATISVKIPTLTRTIGTVELNDTVVVSVHNASGWFVVPSSGYSLEGGVLTLFNIDTADVDQISIGFEGRKLGDVDNNDDRIRLTDAIIIAQSLVPGEGELTGNAELYGDIDDSGRIRLQDAIAIAQYLIPGQYDDNYQPL

Secondary structure (DSSP, 8-state):
-----SS-SEEEE----------------------EEEE-S-EEEEEEEEEEETTEEEEEEEEEEE--PEEEEEEEEEEEE-S-SS-EEEEEEEE--SS-EEEEEEEEEEEHHHHHHHHHHHHHHTS---SHHHHHHHHHHHHHHHHHHHTTT---HHHHHHHHHHHHHHHHHHSTTT-TT----TTSSSS-SSS---SSTTSPP-HHHHHHHHHHHHHHHHHHHHSTTSS--GGGGTT--HHHHHHHHHHHS-TTS----SSS---HHHHHHHHHHHHHHHGGGS-HHHHHHHHHHHHHHHHHHHH---GGG--HHHHHHHHHHHHHHHHHT-S-HHHHHHHHHHHHHHHHHT-EEETTEEE---SSTTTTHHHHHHHHHHHHHTT--HHHHHHHHHHHHH-PPTT-TTS--SSHHHHHHHHHHHHHHPPP---EEEEEEEEEETT--EEEEEEEEEEETTB-EEEEEEPPHHHHHHHTSSS-SEEEEEEEEE--TTTTSSSPPPEEEEEEEEEEEEHHHHHHHS-GGGBPPBPSS-EEEEE--SSPEETT-EEEEEEEEE--SSS---B-SEEEEEE--SSEE--S-SEEEEEEEEEETTEEEEEEEEEETTTTEEEE-TT-S-TTS-SB-TT-EEEEEEEEEE-S-EEEEEEEEEEETT-TTSBEEEEEEEEEE-EEEEEEEEEETTS-B--EEEEETTEEEEEESEEEEEEESEEEEEEEEETTEEEEEEEEE-TT-EEEEEEEE-S--SS-EEEEEESSTTSEEEPPPEEEE---TTSTT---SSSEEEEEEEEEEEESS-EEEEEEEPPEEEETTEEEES-SEEEEEEEETTEEEEEPGGGEE-GGGEEEEEEEETTT--EEEEEEEEEETT--STT-S---HHHHHHHHHHTSTTS----THHHHHH-TT--SS--HHHHHHHHHHTSTTSB-TTS-B-

Mean predicted aligned error: 14.62 Å